Protein AF-0000000081884416 (afdb_homodimer)

Structure (mmCIF, N/CA/C/O backbone):
data_AF-0000000081884416-model_v1
#
loop_
_entity.id
_entity.type
_entity.pdbx_description
1 polymer 'acid phosphatase'
#
loop_
_atom_site.group_PDB
_atom_site.id
_atom_site.type_symbol
_atom_site.label_atom_id
_atom_site.label_alt_id
_atom_site.label_comp_id
_atom_site.label_asym_id
_atom_site.label_entity_id
_atom_site.label_seq_id
_atom_site.pdbx_PDB_ins_code
_atom_site.Cartn_x
_atom_site.Cartn_y
_atom_site.Cartn_z
_atom_site.occupancy
_atom_site.B_iso_or_equiv
_atom_site.auth_seq_id
_atom_site.auth_comp_id
_atom_site.auth_asym_id
_atom_site.auth_atom_id
_atom_site.pdbx_PDB_model_num
ATOM 1 N N . MET A 1 1 ? -19.844 -16.562 14.289 1 25.64 1 MET A N 1
ATOM 2 C CA . MET A 1 1 ? -21.25 -16.922 14.297 1 25.64 1 MET A CA 1
ATOM 3 C C . MET A 1 1 ? -22.125 -15.766 13.836 1 25.64 1 MET A C 1
ATOM 5 O O . MET A 1 1 ? -23.219 -15.555 14.359 1 25.64 1 MET A O 1
ATOM 9 N N . ILE A 1 2 ? -21.5 -14.93 12.867 1 30.02 2 ILE A N 1
ATOM 10 C CA . ILE A 1 2 ? -21.672 -13.492 12.648 1 30.02 2 ILE A CA 1
ATOM 11 C C . ILE A 1 2 ? -22.953 -13.242 11.836 1 30.02 2 ILE A C 1
ATOM 13 O O . ILE A 1 2 ? -23.703 -12.312 12.133 1 30.02 2 ILE A O 1
ATOM 17 N N . LEU A 1 3 ? -23.203 -14.227 10.797 1 37.06 3 LEU A N 1
ATOM 18 C CA . LEU A 1 3 ? -24.438 -13.977 10.055 1 37.06 3 LEU A CA 1
ATOM 19 C C . LEU A 1 3 ? -25.656 -14.109 10.961 1 37.06 3 LEU A C 1
ATOM 21 O O . LEU A 1 3 ? -26.781 -13.773 10.562 1 37.06 3 LEU A O 1
ATOM 25 N N . GLN A 1 4 ? -25.516 -14.82 12.07 1 34.69 4 GLN A N 1
ATOM 26 C CA . GLN A 1 4 ? -26.688 -15.062 12.906 1 34.69 4 GLN A CA 1
ATOM 27 C C . GLN A 1 4 ? -27.281 -13.75 13.43 1 34.69 4 GLN A C 1
ATOM 29 O O . GLN A 1 4 ? -28.484 -13.641 13.617 1 34.69 4 GLN A O 1
ATOM 34 N N . GLN A 1 5 ? -26.375 -12.891 13.82 1 34.28 5 GLN A N 1
ATOM 35 C CA . GLN A 1 5 ? -27 -11.859 14.648 1 34.28 5 GLN A CA 1
ATOM 36 C C . GLN A 1 5 ? -27.734 -10.836 13.789 1 34.28 5 GLN A C 1
ATOM 38 O O . GLN A 1 5 ? -28.359 -9.914 14.32 1 34.28 5 GLN A O 1
ATOM 43 N N . CYS A 1 6 ? -27.422 -10.703 12.484 1 38.84 6 CYS A N 1
ATOM 44 C CA . CYS A 1 6 ? -28.312 -9.734 11.844 1 38.84 6 CYS A CA 1
ATOM 45 C C . CYS A 1 6 ? -29.719 -10.305 11.695 1 38.84 6 CYS A C 1
ATOM 47 O O . CYS A 1 6 ? -29.891 -11.492 11.406 1 38.84 6 CYS A O 1
ATOM 49 N N . HIS A 1 7 ? -30.703 -9.922 12.469 1 35.28 7 HIS A N 1
ATOM 50 C CA . HIS A 1 7 ? -32.062 -10.359 12.727 1 35.28 7 HIS A CA 1
ATOM 51 C C . HIS A 1 7 ? -32.75 -10.781 11.43 1 35.28 7 HIS A C 1
ATOM 53 O O . HIS A 1 7 ? -33.969 -11 11.414 1 35.28 7 HIS A O 1
ATOM 59 N N . GLY A 1 8 ? -32.188 -10.695 10.242 1 35.06 8 GLY A N 1
ATOM 60 C CA . GLY A 1 8 ? -33.156 -11.125 9.227 1 35.06 8 GLY A CA 1
ATOM 61 C C . GLY A 1 8 ? -33.312 -12.633 9.172 1 35.06 8 GLY A C 1
ATOM 62 O O . GLY A 1 8 ? -32.375 -13.375 9.422 1 35.06 8 GLY A O 1
ATOM 63 N N . HIS A 1 9 ? -34.469 -13.203 9.531 1 31.94 9 HIS A N 1
ATOM 64 C CA . HIS A 1 9 ? -34.906 -14.594 9.523 1 31.94 9 HIS A CA 1
ATOM 65 C C . HIS A 1 9 ? -34.625 -15.242 8.172 1 31.94 9 HIS A C 1
ATOM 67 O O . HIS A 1 9 ? -35.031 -14.734 7.133 1 31.94 9 HIS A O 1
ATOM 73 N N . PRO A 1 10 ? -33.625 -16.141 8.055 1 34.28 10 PRO A N 1
ATOM 74 C CA . PRO A 1 10 ? -33.375 -16.938 6.844 1 34.28 10 PRO A CA 1
ATOM 75 C C . PRO A 1 10 ? -34.562 -17.812 6.457 1 34.28 10 PRO A C 1
ATOM 77 O O . PRO A 1 10 ? -34.938 -18.734 7.199 1 34.28 10 PRO A O 1
ATOM 80 N N . SER A 1 11 ? -35.719 -17.344 6.07 1 31.48 11 SER A N 1
ATOM 81 C CA . SER A 1 11 ? -36.688 -18.328 5.594 1 31.48 11 SER A CA 1
ATOM 82 C C . SER A 1 11 ? -36.25 -18.953 4.281 1 31.48 11 SER A C 1
ATOM 84 O O . SER A 1 11 ? -35.719 -18.266 3.4 1 31.48 11 SER A O 1
ATOM 86 N N . ALA A 1 12 ? -36 -20.172 4.219 1 33.94 12 ALA A N 1
ATOM 87 C CA . ALA A 1 12 ? -35.625 -21.078 3.143 1 33.94 12 ALA A CA 1
ATOM 88 C C . ALA A 1 12 ? -36.656 -21.031 2.006 1 33.94 12 ALA A C 1
ATOM 90 O O . ALA A 1 12 ? -36.906 -22.031 1.351 1 33.94 12 ALA A O 1
ATOM 91 N N . GLY A 1 13 ? -37.5 -20.125 1.84 1 33.69 13 GLY A N 1
ATOM 92 C CA . GLY A 1 13 ? -38.438 -20.328 0.761 1 33.69 13 GLY A CA 1
ATOM 93 C C . GLY A 1 13 ? -37.812 -20.219 -0.617 1 33.69 13 GLY A C 1
ATOM 94 O O . GLY A 1 13 ? -36.844 -19.469 -0.815 1 33.69 13 GLY A O 1
ATOM 95 N N . LYS A 1 14 ? -37.938 -21.25 -1.401 1 37.06 14 LYS A N 1
ATOM 96 C CA . LYS A 1 14 ? -37.594 -21.344 -2.818 1 37.06 14 LYS A CA 1
ATOM 97 C C . LYS A 1 14 ? -38.125 -20.125 -3.578 1 37.06 14 LYS A C 1
ATOM 99 O O . LYS A 1 14 ? -39.281 -19.75 -3.457 1 37.06 14 LYS A O 1
ATOM 104 N N . CYS A 1 15 ? -37.156 -19.188 -3.877 1 42.91 15 CYS A N 1
ATOM 105 C CA . CYS A 1 15 ? -37.5 -18.125 -4.805 1 42.91 15 CYS A CA 1
ATOM 106 C C . CYS A 1 15 ? -38.281 -18.688 -5.996 1 42.91 15 CYS A C 1
ATOM 108 O O . CYS A 1 15 ? -37.781 -19.547 -6.711 1 42.91 15 CYS A O 1
ATOM 110 N N . SER A 1 16 ? -39.5 -18.734 -5.977 1 39.56 16 SER A N 1
ATOM 111 C CA . SER A 1 16 ? -40.344 -19.016 -7.148 1 39.56 16 SER A CA 1
ATOM 112 C C . SER A 1 16 ? -39.906 -18.188 -8.352 1 39.56 16 SER A C 1
ATOM 114 O O . SER A 1 16 ? -39.094 -17.25 -8.203 1 39.56 16 SER A O 1
ATOM 116 N N . LEU A 1 17 ? -40.438 -18.266 -9.547 1 46.19 17 LEU A N 1
ATOM 117 C CA . LEU A 1 17 ? -40.25 -17.703 -10.883 1 46.19 17 LEU A CA 1
ATOM 118 C C . LEU A 1 17 ? -39.969 -16.203 -10.805 1 46.19 17 LEU A C 1
ATOM 120 O O . LEU A 1 17 ? -39.344 -15.641 -11.719 1 46.19 17 LEU A O 1
ATOM 124 N N . ASP A 1 18 ? -40.438 -15.484 -9.82 1 49.47 18 ASP A N 1
ATOM 125 C CA . ASP A 1 18 ? -40.375 -14.031 -9.859 1 49.47 18 ASP A CA 1
ATOM 126 C C . ASP A 1 18 ? -39.219 -13.508 -8.984 1 49.47 18 ASP A C 1
ATOM 128 O O . ASP A 1 18 ? -39.312 -12.398 -8.453 1 49.47 18 ASP A O 1
ATOM 132 N N . CYS A 1 19 ? -38.25 -14.266 -8.703 1 56.28 19 CYS A N 1
ATOM 133 C CA . CYS A 1 19 ? -37.219 -13.734 -7.816 1 56.28 19 CYS A CA 1
ATOM 134 C C . CYS A 1 19 ? -36.25 -12.852 -8.578 1 56.28 19 CYS A C 1
ATOM 136 O O . CYS A 1 19 ? -35.812 -13.195 -9.68 1 56.28 19 CYS A O 1
ATOM 138 N N . HIS A 1 20 ? -36.219 -11.586 -8.266 1 71.31 20 HIS A N 1
ATOM 139 C CA . HIS A 1 20 ? -35.281 -10.641 -8.836 1 71.31 20 HIS A CA 1
ATOM 140 C C . HIS A 1 20 ? -34 -10.594 -8.023 1 71.31 20 HIS A C 1
ATOM 142 O O . HIS A 1 20 ? -34.031 -10.578 -6.789 1 71.31 20 HIS A O 1
ATOM 148 N N . TYR A 1 21 ? -32.812 -10.984 -8.648 1 78.19 21 TYR A N 1
ATOM 149 C CA . TYR A 1 21 ? -31.484 -10.914 -8.039 1 78.19 21 TYR A CA 1
ATOM 150 C C . TYR A 1 21 ? -30.859 -9.539 -8.25 1 78.19 21 TYR A C 1
ATOM 152 O O . TYR A 1 21 ? -30.859 -9.016 -9.367 1 78.19 21 TYR A O 1
ATOM 160 N N . THR A 1 22 ? -30.531 -8.945 -7.137 1 86.56 22 THR A N 1
ATOM 161 C CA . THR A 1 22 ? -29.781 -7.691 -7.219 1 86.56 22 THR A CA 1
ATOM 162 C C . THR A 1 22 ? -28.422 -7.824 -6.551 1 86.56 22 THR A C 1
ATOM 164 O O . THR A 1 22 ? -28.297 -8.469 -5.508 1 86.56 22 THR A O 1
ATOM 167 N N . TYR A 1 23 ? -27.453 -7.324 -7.195 1 92.25 23 TYR A N 1
ATOM 168 C CA . TYR A 1 23 ? -26.109 -7.355 -6.621 1 92.25 23 TYR A CA 1
ATOM 169 C C . TYR A 1 23 ? -26.062 -6.613 -5.289 1 92.25 23 TYR A C 1
ATOM 171 O O . TYR A 1 23 ? -26.719 -5.578 -5.129 1 92.25 23 TYR A O 1
ATOM 179 N N . THR A 1 24 ? -25.312 -7.137 -4.359 1 93.12 24 THR A N 1
ATOM 180 C CA . THR A 1 24 ? -25.078 -6.461 -3.09 1 93.12 24 THR A CA 1
ATOM 181 C C . THR A 1 24 ? -23.594 -6.152 -2.902 1 93.12 24 THR A C 1
ATOM 183 O O . THR A 1 24 ? -23.234 -5.055 -2.467 1 93.12 24 THR A O 1
ATOM 186 N N . LEU A 1 25 ? -22.75 -7.074 -3.219 1 97.12 25 LEU A N 1
ATOM 187 C CA . LEU A 1 25 ? -21.312 -6.906 -3.107 1 97.12 25 LEU A CA 1
ATOM 188 C C . LEU A 1 25 ? -20.578 -7.801 -4.105 1 97.12 25 LEU A C 1
ATOM 190 O O . LEU A 1 25 ? -20.953 -8.961 -4.289 1 97.12 25 LEU A O 1
ATOM 194 N N . LEU A 1 26 ? -19.641 -7.258 -4.723 1 98.31 26 LEU A N 1
ATOM 195 C CA . LEU A 1 26 ? -18.766 -7.984 -5.637 1 98.31 26 LEU A CA 1
ATOM 196 C C . LEU A 1 26 ? -17.359 -8.109 -5.059 1 98.31 26 LEU A C 1
ATOM 198 O O . LEU A 1 26 ? -16.844 -7.16 -4.465 1 98.31 26 LEU A O 1
ATOM 202 N N . SER A 1 27 ? -16.766 -9.281 -5.117 1 98.5 27 SER A N 1
ATOM 203 C CA . SER A 1 27 ? -15.375 -9.484 -4.734 1 98.5 27 SER A CA 1
ATOM 204 C C . SER A 1 27 ? -14.586 -10.141 -5.859 1 98.5 27 SER A C 1
ATOM 206 O O . SER A 1 27 ? -14.922 -11.234 -6.312 1 98.5 27 SER A O 1
ATOM 208 N N . GLN A 1 28 ? -13.57 -9.492 -6.305 1 98.75 28 GLN A N 1
ATOM 209 C CA . GLN A 1 28 ? -12.734 -10 -7.387 1 98.75 28 GLN A CA 1
ATOM 210 C C . GLN A 1 28 ? -11.32 -10.289 -6.898 1 98.75 28 GLN A C 1
ATOM 212 O O . GLN A 1 28 ? -10.719 -9.461 -6.211 1 98.75 28 GLN A O 1
ATOM 217 N N . VAL A 1 29 ? -10.805 -11.461 -7.164 1 98.88 29 VAL A N 1
ATOM 218 C CA . VAL A 1 29 ? -9.414 -11.836 -6.941 1 98.88 29 VAL A CA 1
ATOM 219 C C . VAL A 1 29 ? -8.75 -12.18 -8.273 1 98.88 29 VAL A C 1
ATOM 221 O O . VAL A 1 29 ? -9.211 -13.07 -8.992 1 98.88 29 VAL A O 1
ATOM 224 N N . TYR A 1 30 ? -7.719 -11.492 -8.609 1 98.88 30 TYR A N 1
ATOM 225 C CA . TYR A 1 30 ? -7.168 -11.773 -9.93 1 98.88 30 TYR A CA 1
ATOM 226 C C . TYR A 1 30 ? -5.645 -11.781 -9.898 1 98.88 30 TYR A C 1
ATOM 228 O O . TYR A 1 30 ? -5.035 -11.203 -9 1 98.88 30 TYR A O 1
ATOM 236 N N . ARG A 1 31 ? -5.055 -12.516 -10.836 1 98.75 31 ARG A N 1
ATOM 237 C CA . ARG A 1 31 ? -3.613 -12.602 -11.023 1 98.75 31 ARG A CA 1
ATOM 238 C C . ARG A 1 31 ? -3.096 -11.422 -11.836 1 98.75 31 ARG A C 1
ATOM 240 O O . ARG A 1 31 ? -3.785 -10.922 -12.727 1 98.75 31 ARG A O 1
ATOM 247 N N . HIS A 1 32 ? -1.968 -10.961 -11.555 1 98.69 32 HIS A N 1
ATOM 248 C CA . HIS A 1 32 ? -1.312 -9.906 -12.32 1 98.69 32 HIS A CA 1
ATOM 249 C C . HIS A 1 32 ? -1.19 -10.281 -13.789 1 98.69 32 HIS A C 1
ATOM 251 O O . HIS A 1 32 ? -1.445 -11.43 -14.164 1 98.69 32 HIS A O 1
ATOM 257 N N . GLY A 1 33 ? -0.84 -9.289 -14.602 1 98.12 33 GLY A N 1
ATOM 258 C CA . GLY A 1 33 ? -0.626 -9.5 -16.031 1 98.12 33 GLY A CA 1
ATOM 259 C C . GLY A 1 33 ? 0.734 -10.086 -16.344 1 98.12 33 GLY A C 1
ATOM 260 O O . GLY A 1 33 ? 1.472 -10.484 -15.438 1 98.12 33 GLY A O 1
ATOM 261 N N . ASP A 1 34 ? 0.989 -10.086 -17.594 1 98.31 34 ASP A N 1
ATOM 262 C CA . ASP A 1 34 ? 2.248 -10.617 -18.109 1 98.31 34 ASP A CA 1
ATOM 263 C C . ASP A 1 34 ? 3.441 -9.953 -17.438 1 98.31 34 ASP A C 1
ATOM 265 O O . ASP A 1 34 ? 3.432 -8.742 -17.203 1 98.31 34 ASP A O 1
ATOM 269 N N . ARG A 1 35 ? 4.426 -10.766 -17.156 1 97.94 35 ARG A N 1
ATOM 270 C CA . ARG A 1 35 ? 5.602 -10.25 -16.469 1 97.94 35 ARG A CA 1
ATOM 271 C C . ARG A 1 35 ? 6.879 -10.891 -17.016 1 97.94 35 ARG A C 1
ATOM 273 O O . ARG A 1 35 ? 6.824 -11.906 -17.703 1 97.94 35 ARG A O 1
ATOM 280 N N . SER A 1 36 ? 8.016 -10.258 -16.734 1 97.88 36 SER A N 1
ATOM 281 C CA . SER A 1 36 ? 9.328 -10.844 -17 1 97.88 36 SER A CA 1
ATOM 282 C C . SER A 1 36 ? 9.609 -12 -16.047 1 97.88 36 SER A C 1
ATOM 284 O O . SER A 1 36 ? 8.922 -12.172 -15.039 1 97.88 36 SER A O 1
ATOM 286 N N . PRO A 1 37 ? 10.578 -12.844 -16.406 1 97.81 37 PRO A N 1
ATOM 287 C CA . PRO A 1 37 ? 10.859 -14.039 -15.602 1 97.81 37 PRO A CA 1
ATOM 288 C C . PRO A 1 37 ? 11.195 -13.711 -14.148 1 97.81 37 PRO A C 1
ATOM 290 O O . PRO A 1 37 ? 11.648 -12.602 -13.852 1 97.81 37 PRO A O 1
ATOM 293 N N . LEU A 1 38 ? 11 -14.703 -13.328 1 96.75 38 LEU A N 1
ATOM 294 C CA . LEU A 1 38 ? 11.367 -14.578 -11.922 1 96.75 38 LEU A CA 1
ATOM 295 C C . LEU A 1 38 ? 12.883 -14.422 -11.766 1 96.75 38 LEU A C 1
ATOM 297 O O . LEU A 1 38 ? 13.352 -13.812 -10.805 1 96.75 38 LEU A O 1
ATOM 301 N N . GLY A 1 39 ? 13.578 -14.961 -12.68 1 96 39 GLY A N 1
ATOM 302 C CA . GLY A 1 39 ? 15.031 -14.961 -12.711 1 96 39 GLY A CA 1
ATOM 303 C C . GLY A 1 39 ? 15.602 -15.656 -13.93 1 96 39 GLY A C 1
ATOM 304 O O . GLY A 1 39 ? 15 -15.633 -15.008 1 96 39 GLY A O 1
ATOM 305 N N . THR A 1 40 ? 16.828 -16.094 -13.719 1 96 40 THR A N 1
ATOM 306 C CA . THR A 1 40 ? 17.547 -16.781 -14.789 1 96 40 THR A CA 1
ATOM 307 C C . THR A 1 40 ? 18.328 -17.969 -14.242 1 96 40 THR A C 1
ATOM 309 O O . THR A 1 40 ? 18.156 -18.344 -13.086 1 96 40 THR A O 1
ATOM 312 N N . TYR A 1 41 ? 18.984 -18.688 -15.117 1 97.44 41 TYR A N 1
ATOM 313 C CA . TYR A 1 41 ? 19.891 -19.781 -14.758 1 97.44 41 TYR A CA 1
ATOM 314 C C . TYR A 1 41 ? 21.234 -19.641 -15.461 1 97.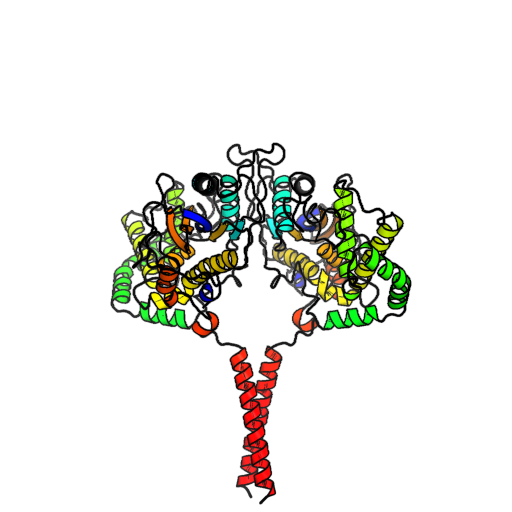44 41 TYR A C 1
ATOM 316 O O . TYR A 1 41 ? 21.344 -18.906 -16.453 1 97.44 41 TYR A O 1
ATOM 324 N N . PRO A 1 42 ? 22.266 -20.234 -15.016 1 97.5 42 PRO A N 1
ATOM 325 C CA . PRO A 1 42 ? 23.641 -19.953 -15.438 1 97.5 42 PRO A CA 1
ATOM 326 C C . PRO A 1 42 ? 23.828 -20.062 -16.953 1 97.5 42 PRO A C 1
ATOM 328 O O . PRO A 1 42 ? 24.484 -19.203 -17.547 1 97.5 42 PRO A O 1
ATOM 331 N N . THR A 1 43 ? 23.266 -20.953 -17.641 1 97.94 43 THR A N 1
ATOM 332 C CA . THR A 1 43 ? 23.5 -21.172 -19.062 1 97.94 43 THR A CA 1
ATOM 333 C C . THR A 1 43 ? 22.438 -20.484 -19.922 1 97.94 43 THR A C 1
ATOM 335 O O . THR A 1 43 ? 22.375 -20.703 -21.125 1 97.94 43 THR A O 1
ATOM 338 N N . ASP A 1 44 ? 21.547 -19.781 -19.297 1 97.94 44 ASP A N 1
ATOM 339 C CA . ASP A 1 44 ? 20.516 -19.047 -20.016 1 97.94 44 ASP A CA 1
ATOM 340 C C . ASP A 1 44 ? 21.125 -18.078 -21.031 1 97.94 44 ASP A C 1
ATOM 342 O O . ASP A 1 44 ? 21.828 -17.156 -20.656 1 97.94 44 ASP A O 1
ATOM 346 N N . PRO A 1 45 ? 20.875 -18.25 -22.312 1 97.25 45 PRO A N 1
ATOM 347 C CA . PRO A 1 45 ? 21.516 -17.406 -23.312 1 97.25 45 PRO A CA 1
ATOM 348 C C . PRO A 1 45 ? 21.016 -15.961 -23.281 1 97.25 45 PRO A C 1
ATOM 350 O O . PRO A 1 45 ? 21.672 -15.062 -23.812 1 97.25 45 PRO A O 1
ATOM 353 N N . HIS A 1 46 ? 19.875 -15.688 -22.719 1 97 46 HIS A N 1
ATOM 354 C CA . HIS A 1 46 ? 19.266 -14.359 -22.781 1 97 46 HIS A CA 1
ATOM 355 C C . HIS A 1 46 ? 19.562 -13.562 -21.516 1 97 46 HIS A C 1
ATOM 357 O O . HIS A 1 46 ? 19.812 -12.359 -21.578 1 97 46 HIS A O 1
ATOM 363 N N . LYS A 1 47 ? 19.438 -14.227 -20.297 1 95.25 47 LYS A N 1
ATOM 364 C CA . LYS A 1 47 ? 19.641 -13.594 -19 1 95.25 47 LYS A CA 1
ATOM 365 C C . LYS A 1 47 ? 18.734 -12.383 -18.828 1 95.25 47 LYS A C 1
ATOM 367 O O . LYS A 1 47 ? 17.516 -12.469 -19.062 1 95.25 47 LYS A O 1
ATOM 372 N N . GLU A 1 48 ? 19.234 -11.211 -18.484 1 93.56 48 GLU A N 1
ATOM 373 C CA . GLU A 1 48 ? 18.422 -10.031 -18.188 1 93.56 48 GLU A CA 1
ATOM 374 C C . GLU A 1 48 ? 18.25 -9.164 -19.438 1 93.56 48 GLU A C 1
ATOM 376 O O . GLU A 1 48 ? 17.391 -8.281 -19.469 1 93.56 48 GLU A O 1
ATOM 381 N N . GLY A 1 49 ? 18.859 -9.391 -20.438 1 93.06 49 GLY A N 1
ATOM 382 C CA . GLY A 1 49 ? 18.984 -8.547 -21.625 1 93.06 49 GLY A CA 1
ATOM 383 C C . GLY A 1 49 ? 17.656 -8.141 -22.203 1 93.06 49 GLY A C 1
ATOM 384 O O . GLY A 1 49 ? 17.375 -6.949 -22.344 1 93.06 49 GLY A O 1
ATOM 385 N N . PRO A 1 50 ? 16.828 -9.156 -22.453 1 94.88 50 PRO A N 1
ATOM 386 C CA . PRO A 1 50 ? 15.57 -8.867 -23.141 1 94.88 50 PRO A 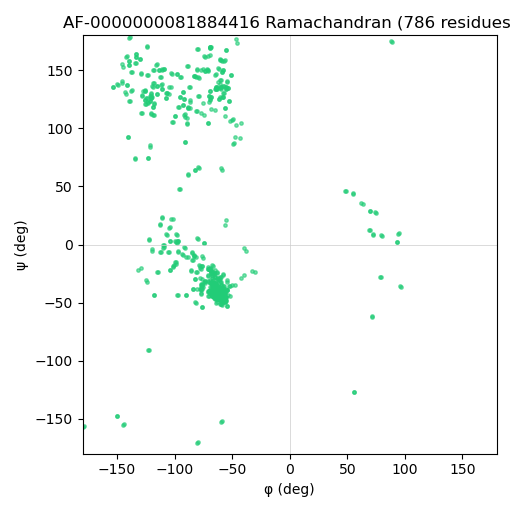CA 1
ATOM 387 C C . PRO A 1 50 ? 14.539 -8.18 -22.234 1 94.88 50 PRO A C 1
ATOM 389 O O . PRO A 1 50 ? 13.438 -7.859 -22.688 1 94.88 50 PRO A O 1
ATOM 392 N N . TRP A 1 51 ? 14.898 -7.926 -21.031 1 95.19 51 TRP A N 1
ATOM 393 C CA . TRP A 1 51 ? 13.93 -7.438 -20.062 1 95.19 51 TRP A CA 1
ATOM 394 C C . TRP A 1 51 ? 14.359 -6.086 -19.5 1 95.19 51 TRP A C 1
ATOM 396 O O . TRP A 1 51 ? 14.859 -6.004 -18.375 1 95.19 51 TRP A O 1
ATOM 406 N N . PRO A 1 52 ? 14.016 -4.996 -20.203 1 90.56 52 PRO A N 1
ATOM 407 C CA . PRO A 1 52 ? 14.484 -3.67 -19.781 1 90.56 52 PRO A CA 1
ATOM 408 C C . PRO A 1 52 ? 13.922 -3.25 -18.422 1 90.56 52 PRO A C 1
ATOM 410 O O . PRO A 1 52 ? 14.555 -2.471 -17.703 1 90.56 52 PRO A O 1
ATOM 413 N N . GLN A 1 53 ? 12.805 -3.799 -18.047 1 91.88 53 GLN A N 1
ATOM 414 C CA . GLN A 1 53 ? 12.203 -3.457 -16.766 1 91.88 53 GLN A CA 1
ATOM 415 C C . GLN A 1 53 ? 12.789 -4.297 -15.641 1 91.88 53 GLN A C 1
ATOM 417 O O . GLN A 1 53 ? 12.516 -4.047 -14.469 1 91.88 53 GLN A O 1
ATOM 422 N N . GLY A 1 54 ? 13.602 -5.258 -16.047 1 93.81 54 GLY A N 1
ATOM 423 C CA . GLY A 1 54 ? 14.164 -6.148 -15.047 1 93.81 54 GLY A CA 1
ATOM 424 C C . GLY A 1 54 ? 13.289 -7.359 -14.766 1 93.81 54 GLY A C 1
ATOM 425 O O . GLY A 1 54 ? 12.172 -7.453 -15.273 1 93.81 54 GLY A O 1
ATOM 426 N N . PHE A 1 55 ? 13.75 -8.281 -13.961 1 96.38 55 PHE A N 1
ATOM 427 C CA . PHE A 1 55 ? 13.055 -9.516 -13.648 1 96.38 55 PHE A CA 1
ATOM 428 C C . PHE A 1 55 ? 11.836 -9.242 -12.773 1 96.38 55 PHE A C 1
ATOM 430 O O . PHE A 1 55 ? 11.805 -8.258 -12.039 1 96.38 55 PHE A O 1
ATOM 437 N N . GLN A 1 56 ? 10.789 -10.055 -12.883 1 96.75 56 GLN A N 1
ATOM 438 C CA . GLN A 1 56 ? 9.602 -10.148 -12.031 1 96.75 56 GLN A CA 1
ATOM 439 C C . GLN A 1 56 ? 8.68 -8.945 -12.242 1 96.75 56 GLN A C 1
ATOM 441 O O . GLN A 1 56 ? 7.703 -8.773 -11.508 1 96.75 56 GLN A O 1
ATOM 446 N N . GLN A 1 57 ? 8.984 -8.125 -13.227 1 97.31 57 GLN A N 1
ATOM 447 C CA . GLN A 1 57 ? 8.227 -6.891 -13.422 1 97.31 57 GLN A CA 1
ATOM 448 C C . GLN A 1 57 ? 7.152 -7.07 -14.492 1 97.31 57 GLN A C 1
ATOM 450 O O . GLN A 1 57 ? 7.332 -7.828 -15.445 1 97.31 57 GLN A O 1
ATOM 455 N N . LEU A 1 58 ? 6.027 -6.34 -14.273 1 97.62 58 LEU A N 1
ATOM 456 C CA . LEU A 1 58 ? 5 -6.293 -15.305 1 97.62 58 LEU A CA 1
ATOM 457 C C . LEU A 1 58 ? 5.586 -5.82 -16.625 1 97.62 58 LEU A C 1
ATOM 459 O O . LEU A 1 58 ? 6.375 -4.875 -16.656 1 97.62 58 LEU A O 1
ATOM 463 N N . THR A 1 59 ? 5.219 -6.488 -17.656 1 94.88 59 THR A N 1
ATOM 464 C CA . THR A 1 59 ? 5.703 -6.059 -18.953 1 94.88 59 THR A CA 1
ATOM 465 C C . THR A 1 59 ? 4.984 -4.789 -19.406 1 94.88 59 THR A C 1
ATOM 467 O O . THR A 1 59 ? 3.939 -4.43 -18.859 1 94.88 59 THR A O 1
ATOM 470 N N . GLY A 1 60 ? 5.535 -4.09 -20.359 1 88.19 60 GLY A N 1
ATOM 471 C CA . GLY A 1 60 ? 5.105 -2.76 -20.766 1 88.19 60 GLY A CA 1
ATOM 472 C C . GLY A 1 60 ? 3.668 -2.719 -21.25 1 88.19 60 GLY A C 1
ATOM 473 O O . GLY A 1 60 ? 2.818 -3.461 -20.75 1 88.19 60 GLY A O 1
ATOM 474 N N . VAL A 1 61 ? 3.348 -1.8 -22.109 1 85.38 61 VAL A N 1
ATOM 475 C CA . VAL A 1 61 ? 1.995 -1.596 -22.625 1 85.38 61 VAL A CA 1
ATOM 476 C C . VAL A 1 61 ? 1.44 -2.912 -23.156 1 85.38 61 VAL A C 1
ATOM 478 O O . VAL A 1 61 ? 0.333 -3.318 -22.797 1 85.38 61 VAL A O 1
ATOM 481 N N . ARG A 1 62 ? 2.297 -3.529 -23.859 1 88.19 62 ARG A N 1
ATOM 482 C CA . ARG A 1 62 ? 1.966 -4.859 -24.359 1 88.19 62 ARG A CA 1
ATOM 483 C C . ARG A 1 62 ? 2.961 -5.898 -23.844 1 88.19 62 ARG A C 1
ATOM 485 O O . ARG A 1 62 ? 4.172 -5.711 -23.953 1 88.19 62 ARG A O 1
ATOM 492 N N . PRO A 1 63 ? 2.514 -6.922 -23.344 1 92.88 63 PRO A N 1
ATOM 493 C CA . PRO A 1 63 ? 1.097 -7.262 -23.188 1 92.88 63 PRO A CA 1
ATOM 494 C C . PRO A 1 63 ? 0.573 -6.973 -21.781 1 92.88 63 PRO A C 1
ATOM 496 O O . PRO A 1 63 ? -0.64 -6.879 -21.578 1 92.88 63 PRO A O 1
ATOM 499 N N . GLY A 1 64 ? 1.407 -6.793 -20.781 1 95.25 64 GLY A N 1
ATOM 500 C CA . GLY A 1 64 ? 1.046 -6.867 -19.375 1 95.25 64 GLY A CA 1
ATOM 501 C C . GLY A 1 64 ? -0.013 -5.855 -18.984 1 95.25 64 GLY A C 1
ATOM 502 O O . GLY A 1 64 ? -1.052 -6.223 -18.422 1 95.25 64 GLY A O 1
ATOM 503 N N . ILE A 1 65 ? 0.15 -4.676 -19.328 1 95.75 65 ILE A N 1
ATOM 504 C CA . ILE A 1 65 ? -0.743 -3.588 -18.938 1 95.75 65 ILE A CA 1
ATOM 505 C C . ILE A 1 65 ? -2.086 -3.744 -19.656 1 95.75 65 ILE A C 1
ATOM 507 O O . ILE A 1 65 ? -3.143 -3.664 -19.016 1 95.75 65 ILE A O 1
ATOM 511 N N . LEU A 1 66 ? -2.082 -4.043 -20.922 1 95.81 66 LEU A N 1
ATOM 512 C CA . LEU A 1 66 ? -3.314 -4.117 -21.703 1 95.81 66 LEU A CA 1
ATOM 513 C C . LEU A 1 66 ? -4.137 -5.336 -21.297 1 95.81 66 LEU A C 1
ATOM 515 O O . LEU A 1 66 ? -5.371 -5.297 -21.328 1 95.81 66 LEU A O 1
ATOM 519 N N . GLN A 1 67 ? -3.479 -6.426 -20.891 1 96.62 67 GLN A N 1
ATOM 520 C CA . GLN A 1 67 ? -4.203 -7.59 -20.391 1 96.62 67 GLN A CA 1
ATOM 521 C C . GLN A 1 67 ? -5.086 -7.211 -19.203 1 96.62 67 GLN A C 1
ATOM 523 O O . GLN A 1 67 ? -6.246 -7.629 -19.125 1 96.62 67 GLN A O 1
ATOM 528 N N . GLN A 1 68 ? -4.535 -6.438 -18.375 1 97.19 68 GLN A N 1
ATOM 529 C CA . GLN A 1 68 ? -5.273 -6.059 -17.172 1 97.19 68 GLN A CA 1
ATOM 530 C C . GLN A 1 68 ? -6.312 -4.984 -17.484 1 97.19 68 GLN A C 1
ATOM 532 O O . GLN A 1 68 ? -7.395 -4.973 -16.906 1 97.19 68 GLN A O 1
ATOM 537 N N . LYS A 1 69 ? -5.953 -4.074 -18.344 1 96.19 69 LYS A N 1
ATOM 538 C CA . LYS A 1 69 ? -6.949 -3.1 -18.781 1 96.19 69 LYS A CA 1
ATOM 539 C C . LYS A 1 69 ? -8.172 -3.791 -19.375 1 96.19 69 LYS A C 1
ATOM 541 O O . LYS A 1 69 ? -9.312 -3.395 -19.094 1 96.19 69 LYS A O 1
ATOM 546 N N . GLU A 1 70 ? -7.914 -4.82 -20.141 1 96.81 70 GLU A N 1
ATOM 547 C CA . GLU A 1 70 ? -9 -5.59 -20.734 1 96.81 70 GLU A CA 1
ATOM 548 C C . GLU A 1 70 ? -9.859 -6.258 -19.672 1 96.81 70 GLU A C 1
ATOM 550 O O . GLU A 1 70 ? -11.086 -6.293 -19.781 1 96.81 70 GLU A O 1
ATOM 555 N N . LEU A 1 71 ? -9.219 -6.805 -18.688 1 98 71 LEU A N 1
ATOM 556 C CA . LEU A 1 71 ? -9.984 -7.363 -17.578 1 98 71 LEU A CA 1
ATOM 557 C C . LEU A 1 71 ? -10.867 -6.293 -16.938 1 98 71 LEU A C 1
ATOM 559 O O . LEU A 1 71 ? -12.031 -6.551 -16.625 1 98 71 LEU A O 1
ATOM 563 N N . GLY A 1 72 ? -10.297 -5.094 -16.719 1 97.5 72 GLY A N 1
ATOM 564 C CA . GLY A 1 72 ? -11.086 -3.984 -16.203 1 97.5 72 GLY A CA 1
ATOM 565 C C . GLY A 1 72 ? -12.289 -3.654 -17.062 1 97.5 72 GLY A C 1
ATOM 566 O O . GLY A 1 72 ? -13.383 -3.398 -16.562 1 97.5 72 GLY A O 1
ATOM 567 N N . GLN A 1 73 ? -12.078 -3.67 -18.359 1 96.38 73 GLN A N 1
ATOM 568 C CA . GLN A 1 73 ? -13.156 -3.398 -19.297 1 96.38 73 GLN A CA 1
ATOM 569 C C . GLN A 1 73 ? -14.242 -4.465 -19.219 1 96.38 73 GLN A C 1
ATOM 571 O O . GLN A 1 73 ? -15.43 -4.152 -19.281 1 96.38 73 GLN A O 1
ATOM 576 N N . PHE A 1 74 ? -13.852 -5.668 -19.125 1 97.75 74 PHE A N 1
ATOM 577 C CA . PHE A 1 74 ? -14.797 -6.762 -18.953 1 97.75 74 PHE A CA 1
ATOM 578 C C . PHE A 1 74 ? -15.664 -6.527 -17.719 1 97.75 74 PHE A C 1
ATOM 580 O O . PHE A 1 74 ? -16.891 -6.672 -17.766 1 97.75 74 PHE A O 1
ATOM 587 N N . LEU A 1 75 ? -15.016 -6.203 -16.578 1 97.81 75 LEU A N 1
ATOM 588 C CA . LEU A 1 75 ? -15.742 -5.965 -15.336 1 97.81 75 LEU A CA 1
ATOM 589 C C . LEU A 1 75 ? -16.688 -4.777 -15.477 1 97.81 75 LEU A C 1
ATOM 591 O O . LEU A 1 75 ? -17.812 -4.809 -14.961 1 97.81 75 LEU A O 1
ATOM 595 N N . ARG A 1 76 ? -16.219 -3.74 -16.141 1 97.25 76 ARG A N 1
ATOM 596 C CA . ARG A 1 76 ? -17.062 -2.574 -16.391 1 97.25 76 ARG A CA 1
ATOM 597 C C . ARG A 1 76 ? -18.328 -2.969 -17.141 1 97.25 76 ARG A C 1
ATOM 599 O O . ARG A 1 76 ? -19.438 -2.553 -16.766 1 97.25 76 ARG A O 1
ATOM 606 N N . GLU A 1 77 ? -18.156 -3.715 -18.141 1 96.31 77 GLU A N 1
ATOM 607 C CA . GLU A 1 77 ? -19.297 -4.148 -18.953 1 96.31 77 GLU A CA 1
ATOM 608 C C . GLU A 1 77 ? -20.219 -5.062 -18.141 1 96.31 77 GLU A C 1
ATOM 610 O O . GLU A 1 77 ? -21.453 -4.898 -18.172 1 96.31 77 GLU A O 1
ATOM 615 N N . ARG A 1 78 ? -19.703 -5.938 -17.422 1 95.88 78 ARG A N 1
ATOM 616 C CA . ARG A 1 78 ? -20.469 -6.934 -16.703 1 95.88 78 ARG A CA 1
ATOM 617 C C . ARG A 1 78 ? -21.297 -6.281 -15.586 1 95.88 78 ARG A C 1
ATOM 619 O O . ARG A 1 78 ? -22.422 -6.699 -15.312 1 95.88 78 ARG A O 1
ATOM 626 N N . TYR A 1 79 ? -20.734 -5.297 -14.961 1 97.06 79 TYR A N 1
ATOM 627 C CA . TYR A 1 79 ? -21.375 -4.738 -13.789 1 97.06 79 TYR A CA 1
ATOM 628 C C . TYR A 1 79 ? -21.891 -3.334 -14.062 1 97.06 79 TYR A C 1
ATOM 630 O O . TYR A 1 79 ? -22.031 -2.521 -13.148 1 97.06 79 TYR A O 1
ATOM 638 N N . ALA A 1 80 ? -22.078 -3.16 -15.328 1 93.69 80 ALA A N 1
ATOM 639 C CA . ALA A 1 80 ? -22.672 -1.888 -15.719 1 93.69 80 ALA A CA 1
ATOM 640 C C . ALA A 1 80 ? -24 -1.65 -14.992 1 93.69 80 ALA A C 1
ATOM 642 O O . ALA A 1 80 ? -24.797 -2.574 -14.82 1 93.69 80 ALA A O 1
ATOM 643 N N . GLY A 1 81 ? -24.297 -0.492 -14.414 1 91.56 81 GLY A N 1
ATOM 644 C CA . GLY A 1 81 ? -25.516 -0.171 -13.711 1 91.56 81 GLY A CA 1
ATOM 645 C C . GLY A 1 81 ? -25.422 -0.344 -12.203 1 91.56 81 GLY A C 1
ATOM 646 O O . GLY A 1 81 ? -26.141 0.302 -11.445 1 91.56 81 GLY A O 1
ATOM 647 N N . PHE A 1 82 ? -24.672 -1.371 -11.828 1 95.75 82 PHE A N 1
ATOM 648 C CA . PHE A 1 82 ? -24.469 -1.553 -10.398 1 95.75 82 PHE A CA 1
ATOM 649 C C . PHE A 1 82 ? -23.359 -0.639 -9.891 1 95.75 82 PHE A C 1
ATOM 651 O O . PHE A 1 82 ? -23.531 0.073 -8.8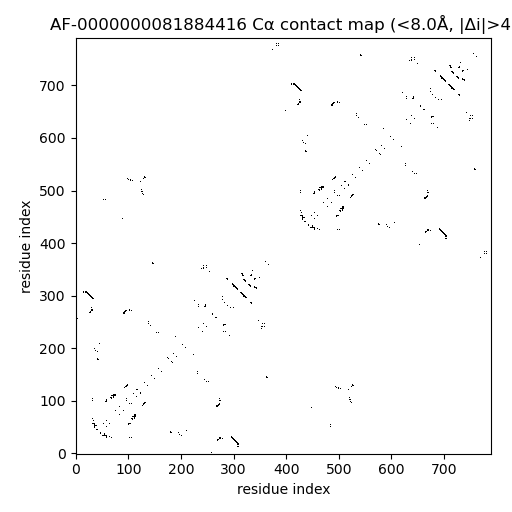98 1 95.75 82 PHE A O 1
ATOM 658 N N . LEU A 1 83 ? -22.203 -0.689 -10.609 1 95.81 83 LEU A N 1
ATOM 659 C CA . LEU A 1 83 ? -21.078 0.191 -10.281 1 95.81 83 LEU A CA 1
ATOM 660 C C . LEU A 1 83 ? -21.219 1.529 -11 1 95.81 83 LEU A C 1
ATOM 662 O O . LEU A 1 83 ? -21.594 1.574 -12.172 1 95.81 83 LEU A O 1
ATOM 666 N N . SER A 1 84 ? -20.969 2.652 -10.273 1 94.75 84 SER A N 1
ATOM 667 C CA . SER A 1 84 ? -20.984 3.963 -10.914 1 94.75 84 SER A CA 1
ATOM 668 C C . SER A 1 84 ? -19.969 4.023 -12.055 1 94.75 84 SER A C 1
ATOM 670 O O . SER A 1 84 ? -18.938 3.348 -12.023 1 94.75 84 SER A O 1
ATOM 672 N N . ALA A 1 85 ? -20.297 4.832 -13.016 1 92.62 85 ALA A N 1
ATOM 673 C CA . ALA A 1 85 ? -19.453 4.953 -14.203 1 92.62 85 ALA A CA 1
ATOM 674 C C . ALA A 1 85 ? -18.094 5.578 -13.859 1 92.62 85 ALA A C 1
ATOM 676 O O . ALA A 1 85 ? -17.094 5.309 -14.523 1 92.62 85 ALA A O 1
ATOM 677 N N . SER A 1 86 ? -18.156 6.434 -12.82 1 91.88 86 SER A N 1
ATOM 678 C CA . SER A 1 86 ? -16.922 7.055 -12.336 1 91.88 86 SER A CA 1
ATOM 679 C C . SER A 1 86 ? -16.594 6.621 -10.914 1 91.88 86 SER A C 1
ATOM 681 O O . SER A 1 86 ? -17.5 6.242 -10.156 1 91.88 86 SER A O 1
ATOM 683 N N . TYR A 1 87 ? -15.375 6.703 -10.656 1 93.25 87 TYR A N 1
ATOM 684 C CA . TYR A 1 87 ? -14.891 6.285 -9.352 1 93.25 87 TYR A CA 1
ATOM 685 C C . TYR A 1 87 ? -15.578 7.062 -8.234 1 93.25 87 TYR A C 1
ATOM 687 O O . TYR A 1 87 ? -15.656 8.297 -8.289 1 93.25 87 TYR A O 1
ATOM 695 N N . LYS A 1 88 ? -16.062 6.367 -7.289 1 92.94 88 LYS A N 1
ATOM 696 C CA . LYS A 1 88 ? -16.531 6.879 -6.004 1 92.94 88 LYS A CA 1
ATOM 697 C C . LYS A 1 88 ? -15.844 6.172 -4.844 1 92.94 88 LYS A C 1
ATOM 699 O O . LYS A 1 88 ? -15.93 4.949 -4.715 1 92.94 88 LYS A O 1
ATOM 704 N N . PRO A 1 89 ? -15.227 6.926 -3.979 1 93.19 89 PRO A N 1
ATOM 705 C CA . PRO A 1 89 ? -14.461 6.312 -2.893 1 93.19 89 PRO A CA 1
ATOM 706 C C . PRO A 1 89 ? -15.305 5.391 -2.018 1 93.19 89 PRO A C 1
ATOM 708 O O . PRO A 1 89 ? -14.781 4.441 -1.43 1 93.19 89 PRO A O 1
ATOM 711 N N . GLN A 1 90 ? -16.562 5.57 -1.921 1 93.12 90 GLN A N 1
ATOM 712 C CA . GLN A 1 90 ? -17.422 4.789 -1.033 1 93.12 90 GLN A CA 1
ATOM 713 C C . GLN A 1 90 ? -17.828 3.467 -1.677 1 93.12 90 GLN A C 1
ATOM 715 O O . GLN A 1 90 ? -18.312 2.562 -0.996 1 93.12 90 GLN A O 1
ATOM 720 N N . GLU A 1 91 ? -17.547 3.291 -2.928 1 95.62 91 GLU A N 1
ATOM 721 C CA . GLU A 1 91 ? -18.141 2.174 -3.648 1 95.62 91 GLU A CA 1
ATOM 722 C C . GLU A 1 91 ? -17.141 1.042 -3.852 1 95.62 91 GLU A C 1
ATOM 724 O O . GLU A 1 91 ? -17.531 -0.104 -4.086 1 95.62 91 GLU A O 1
ATOM 729 N N . ILE A 1 92 ? -15.875 1.359 -3.797 1 97.38 92 ILE A N 1
ATOM 730 C CA . ILE A 1 92 ? -14.914 0.329 -4.176 1 97.38 92 ILE A CA 1
ATOM 731 C C . ILE A 1 92 ? -13.695 0.398 -3.264 1 97.38 92 ILE A C 1
ATOM 733 O O . ILE A 1 92 ? -13.258 1.487 -2.889 1 97.38 92 ILE A O 1
ATOM 737 N N . TYR A 1 93 ? -13.242 -0.692 -2.861 1 97.75 93 TYR A N 1
ATOM 738 C CA . TYR A 1 93 ? -11.984 -0.851 -2.137 1 97.75 93 TYR A CA 1
ATOM 739 C C . TYR A 1 93 ? -11.039 -1.782 -2.881 1 97.75 93 TYR A C 1
ATOM 741 O O . TYR A 1 93 ? -11.414 -2.893 -3.26 1 97.75 93 TYR A O 1
ATOM 749 N N . VAL A 1 94 ? -9.82 -1.351 -3.123 1 98.69 94 VAL A N 1
ATOM 750 C CA . VAL A 1 94 ? -8.852 -2.131 -3.883 1 98.69 94 VAL A CA 1
ATOM 751 C C . VAL A 1 94 ? -7.625 -2.418 -3.02 1 98.69 94 VAL A C 1
ATOM 753 O O . VAL A 1 94 ? -7.027 -1.498 -2.455 1 98.69 94 VAL A O 1
ATOM 756 N N . ARG A 1 95 ? -7.273 -3.654 -2.926 1 98.5 95 ARG A N 1
ATOM 757 C CA . ARG A 1 95 ? -6.082 -4.086 -2.203 1 98.5 95 ARG A CA 1
ATOM 758 C C . ARG A 1 95 ? -5.18 -4.93 -3.096 1 98.5 95 ARG A C 1
ATOM 760 O O . ARG A 1 95 ? -5.656 -5.805 -3.822 1 98.5 95 ARG A O 1
ATOM 767 N N . SER A 1 96 ? -3.91 -4.637 -3.119 1 98.81 96 SER A N 1
ATOM 768 C CA . SER A 1 96 ? -2.912 -5.395 -3.867 1 98.81 96 SER A CA 1
ATOM 769 C C . SER A 1 96 ? -1.865 -6 -2.939 1 98.81 96 SER A C 1
ATOM 771 O O . SER A 1 96 ? -1.625 -5.484 -1.846 1 98.81 96 SER A O 1
ATOM 773 N N . THR A 1 97 ? -1.331 -7.164 -3.389 1 98.69 97 THR A N 1
ATOM 774 C CA . THR A 1 97 ? -0.077 -7.535 -2.742 1 98.69 97 THR A CA 1
ATOM 775 C C . THR A 1 97 ? 0.99 -6.473 -2.979 1 98.69 97 THR A C 1
ATOM 777 O O . THR A 1 97 ? 0.881 -5.672 -3.91 1 98.69 97 THR A O 1
ATOM 780 N N . ASP A 1 98 ? 1.935 -6.465 -2.158 1 98.31 98 ASP A N 1
ATOM 781 C CA . ASP A 1 98 ? 2.941 -5.41 -2.195 1 98.31 98 ASP A CA 1
ATOM 782 C C . ASP A 1 98 ? 4.086 -5.773 -3.141 1 98.31 98 ASP A C 1
ATOM 784 O O . ASP A 1 98 ? 5.242 -5.84 -2.727 1 98.31 98 ASP A O 1
ATOM 788 N N . TYR A 1 99 ? 3.811 -5.977 -4.398 1 98.12 99 TYR A N 1
ATOM 789 C CA . TYR A 1 99 ? 4.719 -6.172 -5.52 1 98.12 99 TYR A CA 1
ATOM 790 C C . TYR A 1 99 ? 4.457 -5.148 -6.621 1 98.12 99 TYR A C 1
ATOM 792 O O . TYR A 1 99 ? 3.305 -4.816 -6.906 1 98.12 99 TYR A O 1
ATOM 800 N N . ASP A 1 100 ? 5.5 -4.727 -7.312 1 97.94 100 ASP A N 1
ATOM 801 C CA . ASP A 1 100 ? 5.348 -3.752 -8.383 1 97.94 100 ASP A CA 1
ATOM 802 C C . ASP A 1 100 ? 4.344 -4.238 -9.43 1 97.94 100 ASP A C 1
ATOM 804 O O . ASP A 1 100 ? 3.422 -3.508 -9.797 1 97.94 100 ASP A O 1
ATOM 808 N N . ARG A 1 101 ? 4.488 -5.426 -9.836 1 98.25 101 ARG A N 1
ATOM 809 C CA . ARG A 1 101 ? 3.693 -5.945 -10.945 1 98.25 101 ARG A CA 1
ATOM 810 C C . ARG A 1 101 ? 2.223 -6.062 -10.562 1 98.25 101 ARG A C 1
ATOM 812 O O . ARG A 1 101 ? 1.34 -5.879 -11.406 1 98.25 101 ARG A O 1
ATOM 819 N N . THR A 1 102 ? 1.91 -6.391 -9.297 1 98.75 102 THR A N 1
ATOM 820 C CA . THR A 1 102 ? 0.516 -6.512 -8.891 1 98.75 102 THR A CA 1
ATOM 821 C C . THR A 1 102 ? -0.113 -5.137 -8.695 1 98.75 102 THR A C 1
ATOM 823 O O . THR A 1 102 ? -1.282 -4.93 -9.023 1 98.75 102 THR A O 1
ATOM 826 N N . ILE A 1 103 ? 0.631 -4.203 -8.148 1 98.69 103 ILE A N 1
ATOM 827 C CA . ILE A 1 103 ? 0.142 -2.838 -7.984 1 98.69 103 ILE A CA 1
ATOM 828 C C . ILE A 1 103 ? -0.117 -2.215 -9.352 1 98.69 103 ILE A C 1
ATOM 830 O O . ILE A 1 103 ? -1.179 -1.633 -9.586 1 98.69 103 ILE A O 1
ATOM 834 N N . MET A 1 104 ? 0.812 -2.389 -10.234 1 98.06 104 MET A N 1
ATOM 835 C CA . MET A 1 104 ? 0.662 -1.872 -11.594 1 98.06 104 MET A CA 1
ATOM 836 C C . MET A 1 104 ? -0.515 -2.535 -12.297 1 98.06 104 MET A C 1
ATOM 838 O O . MET A 1 104 ? -1.237 -1.884 -13.055 1 98.06 104 MET A O 1
ATOM 842 N N . SER A 1 105 ? -0.658 -3.812 -12.07 1 98.62 105 SER A N 1
ATOM 843 C CA . SER A 1 105 ? -1.792 -4.535 -12.641 1 98.62 105 SER A CA 1
ATOM 844 C C . SER A 1 105 ? -3.115 -3.969 -12.133 1 98.62 105 SER A C 1
ATOM 846 O O . SER A 1 105 ? -4.066 -3.822 -12.906 1 98.62 105 SER A O 1
ATOM 848 N N . ALA A 1 106 ? -3.18 -3.674 -10.859 1 98.75 106 ALA A N 1
ATOM 849 C CA . ALA A 1 106 ? -4.387 -3.064 -10.305 1 98.75 106 ALA A CA 1
ATOM 850 C C . ALA A 1 106 ? -4.668 -1.714 -10.961 1 98.75 106 ALA A C 1
ATOM 852 O O . ALA A 1 106 ? -5.816 -1.396 -11.273 1 98.75 106 ALA A O 1
ATOM 853 N N . GLN A 1 107 ? -3.633 -0.917 -11.117 1 97.44 107 GLN A N 1
ATOM 854 C CA . GLN A 1 107 ? -3.785 0.374 -11.781 1 97.44 107 GLN A CA 1
ATOM 855 C C . GLN A 1 107 ? -4.332 0.204 -13.195 1 97.44 107 GLN A C 1
ATOM 857 O O . GLN A 1 107 ? -5.25 0.919 -13.602 1 97.44 107 GLN A O 1
ATOM 862 N N . ALA A 1 108 ? -3.766 -0.743 -13.891 1 96.81 108 ALA A N 1
ATOM 863 C CA . ALA A 1 108 ? -4.195 -1.006 -15.266 1 96.81 108 ALA A CA 1
ATOM 864 C C . ALA A 1 108 ? -5.641 -1.495 -15.297 1 96.81 108 ALA A C 1
ATOM 866 O O . ALA A 1 108 ? -6.41 -1.101 -16.172 1 96.81 108 ALA A O 1
ATOM 867 N N . ASN A 1 109 ? -5.969 -2.391 -14.398 1 97.75 109 ASN A N 1
ATOM 868 C CA . ASN A 1 109 ? -7.34 -2.875 -14.281 1 97.75 109 ASN A CA 1
ATOM 869 C C . ASN A 1 109 ? -8.32 -1.725 -14.086 1 97.75 109 ASN A C 1
ATOM 871 O O . ASN A 1 109 ? -9.344 -1.648 -14.773 1 97.75 109 ASN A O 1
ATOM 875 N N . LEU A 1 110 ? -8 -0.804 -13.227 1 97.25 110 LEU A N 1
ATOM 876 C CA . LEU A 1 110 ? -8.875 0.309 -12.867 1 97.25 110 LEU A CA 1
ATOM 877 C C . LEU A 1 110 ? -8.992 1.299 -14.023 1 97.25 110 LEU A C 1
ATOM 879 O O . LEU A 1 110 ? -10 1.993 -14.156 1 97.25 110 LEU A O 1
ATOM 883 N N . MET A 1 111 ? -7.969 1.35 -14.859 1 94 111 MET A N 1
ATOM 884 C CA . MET A 1 111 ? -8.047 2.131 -16.094 1 94 111 MET A CA 1
ATOM 885 C C . MET A 1 111 ? -9.188 1.643 -16.969 1 94 111 MET A C 1
ATOM 887 O O . MET A 1 111 ? -9.859 2.443 -17.625 1 94 111 MET A O 1
ATOM 891 N N . GLY A 1 112 ? -9.32 0.348 -17.016 1 95.31 112 GLY A N 1
ATOM 892 C CA . GLY A 1 112 ? -10.406 -0.24 -17.797 1 95.31 112 GLY A CA 1
ATOM 893 C C . GLY A 1 112 ? -11.75 -0.137 -17.094 1 95.31 112 GLY A C 1
ATOM 894 O O . GLY A 1 112 ? -12.773 0.089 -17.75 1 95.31 112 GLY A O 1
ATOM 895 N N . LEU A 1 113 ? -11.758 -0.271 -15.797 1 96.88 113 LEU A N 1
ATOM 896 C CA . LEU A 1 113 ? -12.992 -0.269 -15.016 1 96.88 113 LEU A CA 1
ATOM 897 C C . LEU A 1 113 ? -13.609 1.124 -14.977 1 96.88 113 LEU A C 1
ATOM 899 O O . LEU A 1 113 ? -14.836 1.263 -15 1 96.88 113 LEU A O 1
ATOM 903 N N . TYR A 1 114 ? -12.773 2.143 -14.852 1 95.19 114 TYR A N 1
ATOM 904 C CA . TYR A 1 114 ? -13.219 3.531 -14.805 1 95.19 114 TYR A CA 1
ATOM 905 C C . TYR A 1 114 ? -12.547 4.355 -15.898 1 95.19 114 TYR A C 1
ATOM 907 O O . TYR A 1 114 ? -11.719 5.223 -15.609 1 95.19 114 TYR A O 1
ATOM 915 N N . PRO A 1 115 ? -13.016 4.125 -17.078 1 90.12 115 PRO A N 1
ATOM 916 C CA . PRO A 1 115 ? -12.43 4.941 -18.141 1 90.12 115 PRO A CA 1
ATOM 917 C C . PRO A 1 115 ? -12.727 6.43 -17.969 1 90.12 115 PRO A C 1
ATOM 919 O O . PRO A 1 115 ? -13.789 6.797 -17.469 1 90.12 115 PRO A O 1
ATOM 922 N N . ASP A 1 116 ? -11.727 7.27 -18.156 1 82.75 116 ASP A N 1
ATOM 923 C CA . ASP A 1 116 ? -11.875 8.711 -18 1 82.75 116 ASP A CA 1
ATOM 924 C C . ASP A 1 116 ? -11.375 9.453 -19.234 1 82.75 116 ASP A C 1
ATOM 926 O O . ASP A 1 116 ? -10.273 9.195 -19.719 1 82.75 116 ASP A O 1
ATOM 930 N N . SER A 1 117 ? -12.211 10.375 -19.672 1 74.75 117 SER A N 1
ATOM 931 C CA . SER A 1 117 ? -11.883 11.102 -20.891 1 74.75 117 SER A CA 1
ATOM 932 C C . SER A 1 117 ? -11.602 12.57 -20.609 1 74.75 117 SER A C 1
ATOM 934 O O . SER A 1 117 ? -11.68 13.406 -21.5 1 74.75 117 SER A O 1
ATOM 936 N N . ASP A 1 118 ? -11.344 12.82 -19.359 1 80.81 118 ASP A N 1
ATOM 937 C CA . ASP A 1 118 ? -10.992 14.203 -19.047 1 80.81 118 ASP A CA 1
ATOM 938 C C . ASP A 1 118 ? -9.758 14.648 -19.828 1 80.81 118 ASP A C 1
ATOM 940 O O . ASP A 1 118 ? -8.719 13.984 -19.766 1 80.81 118 ASP A O 1
ATOM 944 N N . PRO A 1 119 ? -9.836 15.688 -20.5 1 80.31 119 PRO A N 1
ATOM 945 C CA . PRO A 1 119 ? -8.742 16.094 -21.375 1 80.31 119 PRO A CA 1
ATOM 946 C C . PRO A 1 119 ? -7.488 16.516 -20.609 1 80.31 119 PRO A C 1
ATOM 948 O O . PRO A 1 119 ? -6.383 16.484 -21.156 1 80.31 119 PRO A O 1
ATOM 951 N N . GLU A 1 120 ? -7.66 16.906 -19.375 1 80.75 120 GLU A N 1
ATOM 952 C CA . GLU A 1 120 ? -6.516 17.406 -18.609 1 80.75 120 GLU A CA 1
ATOM 953 C C . GLU A 1 120 ? -5.703 16.25 -18.016 1 80.75 120 GLU A C 1
ATOM 955 O O . GLU A 1 120 ? -4.492 16.375 -17.828 1 80.75 120 GLU A O 1
ATOM 960 N N . ILE A 1 121 ? -6.363 15.148 -17.719 1 83.38 121 ILE A N 1
ATOM 961 C CA . ILE A 1 121 ? -5.629 14.141 -16.969 1 83.38 121 ILE A CA 1
ATOM 962 C C . ILE A 1 121 ? -5.672 12.812 -17.719 1 83.38 121 ILE A C 1
ATOM 964 O O . ILE A 1 121 ? -4.77 11.977 -17.578 1 83.38 121 ILE A O 1
ATOM 968 N N . GLY A 1 122 ? -6.715 12.547 -18.453 1 78.44 122 GLY A N 1
ATOM 969 C CA . GLY A 1 122 ? -6.836 11.336 -19.25 1 78.44 122 GLY A CA 1
ATOM 970 C C . GLY A 1 122 ? -7.215 10.117 -18.422 1 78.44 122 GLY A C 1
ATOM 971 O O . GLY A 1 122 ? -7.695 9.125 -18.969 1 78.44 122 GLY A O 1
ATOM 972 N N . TRP A 1 123 ? -6.859 10.125 -17.188 1 82.38 123 TRP A N 1
ATOM 973 C CA . TRP A 1 123 ? -7.285 9.039 -16.297 1 82.38 123 TRP A CA 1
ATOM 974 C C . TRP A 1 123 ? -7.523 9.562 -14.883 1 82.38 123 TRP A C 1
ATOM 976 O O . TRP A 1 123 ? -6.961 10.578 -14.484 1 82.38 123 TRP A O 1
ATOM 986 N N . ARG A 1 124 ? -8.359 8.875 -14.117 1 87.62 124 ARG A N 1
ATOM 987 C CA . ARG A 1 124 ? -8.664 9.273 -12.75 1 87.62 124 ARG A CA 1
ATOM 988 C C . ARG A 1 124 ? -7.984 8.352 -11.742 1 87.62 124 ARG A C 1
ATOM 990 O O . ARG A 1 124 ? -8.102 7.129 -11.844 1 87.62 124 ARG A O 1
ATOM 997 N N . PRO A 1 125 ? -7.328 8.93 -10.812 1 93.25 125 PRO A N 1
ATOM 998 C CA . PRO A 1 125 ? -6.688 8.117 -9.773 1 93.25 125 PRO A CA 1
ATOM 999 C C . PRO A 1 125 ? -7.695 7.348 -8.93 1 93.25 125 PRO A C 1
ATOM 1001 O O . PRO A 1 125 ? -8.75 7.879 -8.57 1 93.25 125 PRO A O 1
ATOM 1004 N N . VAL A 1 126 ? -7.453 6.125 -8.711 1 96.69 126 VAL A N 1
ATOM 1005 C CA . VAL A 1 126 ? -8.172 5.262 -7.777 1 96.69 126 VAL A CA 1
ATOM 1006 C C . VAL A 1 126 ? -7.203 4.66 -6.77 1 96.69 126 VAL A C 1
ATOM 1008 O O . VAL A 1 126 ? -6.223 4.016 -7.148 1 96.69 126 VAL A O 1
ATOM 1011 N N . PRO A 1 127 ? -7.445 4.902 -5.5 1 97.81 127 PRO A N 1
ATOM 1012 C CA . PRO A 1 127 ? -6.473 4.441 -4.508 1 97.81 127 PRO A CA 1
ATOM 1013 C C . PRO A 1 127 ? -6.352 2.918 -4.465 1 97.81 127 PRO A C 1
ATOM 1015 O O . PRO A 1 127 ? -7.363 2.213 -4.508 1 97.81 127 PRO A O 1
ATOM 1018 N N . ILE A 1 128 ? -5.156 2.432 -4.422 1 98.75 128 ILE A N 1
ATOM 1019 C CA . ILE A 1 128 ? -4.809 1.024 -4.258 1 98.75 128 ILE A CA 1
ATOM 1020 C C . ILE A 1 128 ? -4.004 0.837 -2.973 1 98.75 128 ILE A C 1
ATOM 1022 O O . ILE A 1 128 ? -2.91 1.388 -2.834 1 98.75 128 ILE A O 1
ATOM 1026 N N . HIS A 1 129 ? -4.523 0.089 -2.088 1 98.5 129 HIS A N 1
ATOM 1027 C CA . HIS A 1 129 ? -3.863 -0.144 -0.809 1 98.5 129 HIS A CA 1
ATOM 1028 C C . HIS A 1 129 ? -3.029 -1.42 -0.844 1 98.5 129 HIS A C 1
ATOM 1030 O O . HIS A 1 129 ? -3.377 -2.375 -1.542 1 98.5 129 HIS A O 1
ATOM 1036 N N . SER A 1 130 ? -1.934 -1.434 -0.204 1 98.12 130 SER A N 1
ATOM 1037 C CA . SER A 1 130 ? -1.108 -2.631 -0.085 1 98.12 130 SER A CA 1
ATOM 1038 C C . SER A 1 130 ? -0.651 -2.846 1.354 1 98.12 130 SER A C 1
ATOM 1040 O O . SER A 1 130 ? -0.761 -1.945 2.188 1 98.12 130 SER A O 1
ATOM 1042 N N . VAL A 1 131 ? -0.251 -4.023 1.651 1 97.06 131 VAL A N 1
ATOM 1043 C CA . VAL A 1 131 ? 0.344 -4.422 2.922 1 97.06 131 VAL A CA 1
ATOM 1044 C C . VAL A 1 131 ? 1.708 -5.062 2.676 1 97.06 131 VAL A C 1
ATOM 1046 O O . VAL A 1 131 ? 1.83 -5.988 1.867 1 97.06 131 VAL A O 1
ATOM 1049 N N . PRO A 1 132 ? 2.756 -4.539 3.355 1 96.5 132 PRO A N 1
ATOM 1050 C CA . PRO A 1 132 ? 4.059 -5.188 3.176 1 96.5 132 PRO A CA 1
ATOM 1051 C C . PRO A 1 132 ? 3.998 -6.699 3.389 1 96.5 132 PRO A C 1
ATOM 1053 O O . PRO A 1 132 ? 3.281 -7.172 4.273 1 96.5 132 PRO A O 1
ATOM 1056 N N . VAL A 1 133 ? 4.789 -7.406 2.654 1 95 133 VAL A N 1
ATOM 1057 C CA . VAL A 1 133 ? 4.73 -8.859 2.562 1 95 133 VAL A CA 1
ATOM 1058 C C . VAL A 1 133 ? 4.84 -9.469 3.959 1 95 133 VAL A C 1
ATOM 1060 O O . VAL A 1 133 ? 4.117 -10.414 4.289 1 95 133 VAL A O 1
ATOM 1063 N N . ARG A 1 134 ? 5.664 -8.906 4.812 1 92.19 134 ARG A N 1
ATOM 1064 C CA . ARG A 1 134 ? 5.914 -9.477 6.133 1 92.19 134 ARG A CA 1
ATOM 1065 C C . ARG A 1 134 ? 4.664 -9.398 7.004 1 92.19 134 ARG A C 1
ATOM 1067 O O . ARG A 1 134 ? 4.535 -10.148 7.977 1 92.19 134 ARG A O 1
ATOM 1074 N N . TYR A 1 135 ? 3.723 -8.539 6.609 1 92 135 TYR A N 1
ATOM 1075 C CA . TYR A 1 135 ? 2.52 -8.352 7.41 1 92 135 TYR A CA 1
ATOM 1076 C C . TYR A 1 135 ? 1.291 -8.883 6.684 1 92 135 TYR A C 1
ATOM 1078 O O . TYR A 1 135 ? 0.193 -8.914 7.242 1 92 135 TYR A O 1
ATOM 1086 N N . ASP A 1 136 ? 1.415 -9.297 5.449 1 95.12 136 ASP A N 1
ATOM 1087 C CA . ASP A 1 136 ? 0.257 -9.609 4.621 1 95.12 136 ASP A CA 1
ATOM 1088 C C . ASP A 1 136 ? -0.132 -11.086 4.754 1 95.12 136 ASP A C 1
ATOM 1090 O O . ASP A 1 136 ? 0.17 -11.891 3.875 1 95.12 136 ASP A O 1
ATOM 1094 N N . LYS A 1 137 ? -0.922 -11.438 5.645 1 92.75 137 LYS A N 1
ATOM 1095 C CA . LYS A 1 137 ? -1.385 -12.812 5.836 1 92.75 137 LYS A CA 1
ATOM 1096 C C . LYS A 1 137 ? -2.516 -13.148 4.867 1 92.75 137 LYS A C 1
ATOM 1098 O O . LYS A 1 137 ? -2.721 -14.32 4.527 1 92.75 137 LYS A O 1
ATOM 1103 N N . LEU A 1 138 ? -3.164 -12.156 4.434 1 96.5 138 LEU A N 1
ATOM 1104 C CA . LEU A 1 138 ? -4.395 -12.359 3.678 1 96.5 138 LEU A CA 1
ATOM 1105 C C . LEU A 1 138 ? -4.09 -12.805 2.252 1 96.5 138 LEU A C 1
ATOM 1107 O O . LEU A 1 138 ? -4.598 -13.836 1.799 1 96.5 138 LEU A O 1
ATOM 1111 N N . LEU A 1 139 ? -3.238 -12.039 1.495 1 98 139 LEU A N 1
ATOM 1112 C CA . LEU A 1 139 ? -2.994 -12.32 0.085 1 98 139 LEU A CA 1
ATOM 1113 C C . LEU A 1 139 ? -1.696 -13.102 -0.094 1 98 139 LEU A C 1
ATOM 1115 O O . LEU A 1 139 ? -1.445 -13.664 -1.165 1 98 139 LEU A O 1
ATOM 1119 N N . LYS A 1 140 ? -0.871 -13.117 0.96 1 95.38 140 LYS A N 1
ATOM 1120 C CA . LYS A 1 140 ? 0.357 -13.906 1.008 1 95.38 140 LYS A CA 1
ATOM 1121 C C . LYS A 1 140 ? 0.482 -14.648 2.334 1 95.38 140 LYS A C 1
ATOM 1123 O O . LYS A 1 140 ? 1.333 -14.312 3.162 1 95.38 140 LYS A O 1
ATOM 1128 N N . PRO A 1 141 ? -0.273 -15.68 2.516 1 91.69 141 PRO A N 1
ATOM 1129 C CA . PRO A 1 141 ? -0.215 -16.391 3.797 1 91.69 141 PRO A CA 1
ATOM 1130 C C . PRO A 1 141 ? 1.175 -16.938 4.105 1 91.69 141 PRO A C 1
ATOM 1132 O O . PRO A 1 141 ? 1.826 -17.5 3.223 1 91.69 141 PRO A O 1
ATOM 1135 N N . PRO A 1 142 ? 1.644 -16.781 5.301 1 91.12 142 PRO A N 1
ATOM 1136 C CA . PRO A 1 142 ? 2.986 -17.234 5.668 1 91.12 142 PRO A CA 1
ATOM 1137 C C . PRO A 1 142 ? 3.035 -18.719 6.004 1 91.12 142 PRO A C 1
ATOM 1139 O O . PRO A 1 142 ? 3.434 -19.094 7.109 1 91.12 142 PRO A O 1
ATOM 1142 N N . THR A 1 143 ? 2.771 -19.531 5.074 1 93.56 143 THR A N 1
ATOM 1143 C CA . THR A 1 143 ? 2.717 -20.969 5.297 1 93.56 143 THR A CA 1
ATOM 1144 C C . THR A 1 143 ? 4.105 -21.516 5.602 1 93.56 143 THR A C 1
ATOM 1146 O O . THR A 1 143 ? 4.238 -22.531 6.297 1 93.56 143 THR A O 1
ATOM 1149 N N . ARG A 1 144 ? 5.102 -20.859 5.172 1 90.19 144 ARG A N 1
ATOM 1150 C CA . ARG A 1 144 ? 6.469 -21.312 5.379 1 90.19 144 ARG A CA 1
ATOM 1151 C C . ARG A 1 144 ? 6.855 -21.25 6.852 1 90.19 144 ARG A C 1
ATOM 1153 O O . ARG A 1 144 ? 7.703 -22.016 7.316 1 90.19 144 ARG A O 1
ATOM 1160 N N . THR A 1 145 ? 6.207 -20.359 7.523 1 90.06 145 THR A N 1
ATOM 1161 C CA . THR A 1 145 ? 6.562 -20.203 8.93 1 90.06 145 THR A CA 1
ATOM 1162 C C . THR A 1 145 ? 5.477 -20.781 9.836 1 90.06 145 THR A C 1
ATOM 1164 O O . THR A 1 145 ? 5.488 -20.562 11.047 1 90.06 145 THR A O 1
ATOM 1167 N N . CYS A 1 146 ? 4.566 -21.422 9.258 1 94.75 146 CYS A N 1
ATOM 1168 C CA . CYS A 1 146 ? 3.529 -22.125 10.016 1 94.75 146 CYS A CA 1
ATOM 1169 C C . CYS A 1 146 ? 3.939 -23.562 10.312 1 94.75 146 CYS A C 1
ATOM 1171 O O . CYS A 1 146 ? 3.932 -24.406 9.422 1 94.75 146 CYS A O 1
ATOM 1173 N N . PRO A 1 147 ? 4.188 -23.891 11.578 1 95.81 147 PRO A N 1
ATOM 1174 C CA . PRO A 1 147 ? 4.68 -25.234 11.922 1 95.81 147 PRO A CA 1
ATOM 1175 C C . PRO A 1 147 ? 3.697 -26.344 11.547 1 95.81 147 PRO A C 1
ATOM 1177 O O . PRO A 1 147 ? 4.105 -27.391 11.039 1 95.81 147 PRO A O 1
ATOM 1180 N N . ARG A 1 148 ? 2.465 -26.156 11.836 1 96.94 148 ARG A N 1
ATOM 1181 C CA . ARG A 1 148 ? 1.489 -27.203 11.531 1 96.94 148 ARG A CA 1
ATOM 1182 C C . ARG A 1 148 ? 1.413 -27.453 10.023 1 96.94 148 ARG A C 1
ATOM 1184 O O . ARG A 1 148 ? 1.353 -28.609 9.586 1 96.94 148 ARG A O 1
ATOM 1191 N N . TYR A 1 149 ? 1.43 -26.422 9.227 1 97.25 149 TYR A N 1
ATOM 1192 C CA . TYR A 1 149 ? 1.434 -26.578 7.773 1 97.25 149 TYR A CA 1
ATOM 1193 C C . TYR A 1 149 ? 2.664 -27.344 7.309 1 97.25 149 TYR A C 1
ATOM 1195 O O . TYR A 1 149 ? 2.572 -28.203 6.434 1 97.25 149 TYR A O 1
ATOM 1203 N N . GLN A 1 150 ? 3.768 -27 7.879 1 96.44 150 GLN A N 1
ATOM 1204 C CA . GLN A 1 150 ? 5.004 -27.688 7.52 1 96.44 150 GLN A CA 1
ATOM 1205 C C . GLN A 1 150 ? 4.926 -29.172 7.852 1 96.44 150 GLN A C 1
ATOM 1207 O O . GLN A 1 150 ? 5.445 -30.016 7.105 1 96.44 150 GLN A O 1
ATOM 1212 N N . GLN A 1 151 ? 4.34 -29.453 8.961 1 97.25 151 GLN A N 1
ATOM 1213 C CA . GLN A 1 151 ? 4.141 -30.844 9.336 1 97.25 151 GLN A CA 1
ATOM 1214 C C . GLN A 1 151 ? 3.264 -31.562 8.312 1 97.25 151 GLN A C 1
ATOM 1216 O O . GLN A 1 151 ? 3.566 -32.688 7.918 1 97.25 151 GLN A O 1
ATOM 1221 N N . LEU A 1 152 ? 2.199 -30.922 7.922 1 98 152 LEU A N 1
ATOM 1222 C CA . LEU A 1 152 ? 1.298 -31.5 6.938 1 98 152 LEU A CA 1
ATOM 1223 C C . LEU A 1 152 ? 2.014 -31.719 5.609 1 98 152 LEU A C 1
ATOM 1225 O O . LEU A 1 152 ? 1.786 -32.719 4.938 1 98 152 LEU A O 1
ATOM 1229 N N . MET A 1 153 ? 2.867 -30.797 5.242 1 97 153 MET A N 1
ATOM 1230 C CA . MET A 1 153 ? 3.627 -30.938 4.004 1 97 153 MET A CA 1
ATOM 1231 C C . MET A 1 153 ? 4.641 -32.062 4.117 1 97 153 MET A C 1
ATOM 1233 O O . MET A 1 153 ? 4.879 -32.812 3.15 1 97 153 MET A O 1
ATOM 1237 N N . LYS A 1 154 ? 5.207 -32.188 5.301 1 97.31 154 LYS A N 1
ATOM 1238 C CA . LYS A 1 154 ? 6.113 -33.312 5.531 1 97.31 154 LYS A CA 1
ATOM 1239 C C . LYS A 1 154 ? 5.383 -34.656 5.395 1 97.31 154 LYS A C 1
ATOM 1241 O O . LYS A 1 154 ? 5.91 -35.594 4.797 1 97.31 154 LYS A O 1
ATOM 1246 N N . GLU A 1 155 ? 4.23 -34.688 5.949 1 98.19 155 GLU A N 1
ATOM 1247 C CA . GLU A 1 155 ? 3.406 -35.906 5.809 1 98.19 155 GLU A CA 1
ATOM 1248 C C . GLU A 1 155 ? 3.082 -36.188 4.344 1 98.19 155 GLU A C 1
ATOM 1250 O O . GLU A 1 155 ? 3.076 -37.344 3.912 1 98.19 155 GLU A O 1
ATOM 1255 N N . THR A 1 156 ? 2.844 -35.156 3.6 1 97.81 156 THR A N 1
ATOM 1256 C CA . THR A 1 156 ? 2.516 -35.281 2.184 1 97.81 156 THR A CA 1
ATOM 1257 C C . THR A 1 156 ? 3.709 -35.812 1.397 1 97.81 156 THR A C 1
ATOM 1259 O O . THR A 1 156 ? 3.564 -36.75 0.586 1 97.81 156 THR A O 1
ATOM 1262 N N . ILE A 1 157 ? 4.863 -35.281 1.674 1 96 157 ILE A N 1
ATOM 1263 C CA . ILE A 1 157 ? 6.074 -35.625 0.943 1 96 157 ILE A CA 1
ATOM 1264 C C . ILE A 1 157 ? 6.477 -37.062 1.266 1 96 157 ILE A C 1
ATOM 1266 O O . ILE A 1 157 ? 7.109 -37.719 0.448 1 96 157 ILE A O 1
ATOM 1270 N N . ASN A 1 158 ? 6.035 -37.594 2.387 1 97.06 158 ASN A N 1
ATOM 1271 C CA . ASN A 1 158 ? 6.418 -38.938 2.814 1 97.06 158 ASN A CA 1
ATOM 1272 C C . ASN A 1 158 ? 5.43 -39.969 2.312 1 97.06 158 ASN A C 1
ATOM 1274 O O . ASN A 1 158 ? 5.617 -41.156 2.537 1 97.06 158 ASN A O 1
ATOM 1278 N N . LEU A 1 159 ? 4.43 -39.531 1.662 1 97.62 159 LEU A N 1
ATOM 1279 C CA . LEU A 1 159 ? 3.525 -40.5 1.038 1 97.62 159 LEU A CA 1
ATOM 1280 C C . LEU A 1 159 ? 4.258 -41.312 -0.005 1 97.62 159 LEU A C 1
ATOM 1282 O O . LEU A 1 159 ? 5.086 -40.812 -0.756 1 97.62 159 LEU A O 1
ATOM 1286 N N . PRO A 1 160 ? 3.979 -42.625 -0.069 1 97.25 160 PRO A N 1
ATOM 1287 C CA . PRO A 1 160 ? 4.637 -43.469 -1.058 1 97.25 160 PRO A CA 1
ATOM 1288 C C . PRO A 1 160 ? 4.414 -43 -2.492 1 97.25 160 PRO A C 1
ATOM 1290 O O . PRO A 1 160 ? 5.332 -43.031 -3.312 1 97.25 160 PRO A O 1
ATOM 1293 N N . SER A 1 161 ? 3.211 -42.562 -2.768 1 95.69 161 SER A N 1
ATOM 1294 C CA . SER A 1 161 ? 2.898 -42.094 -4.113 1 95.69 161 SER A CA 1
ATOM 1295 C C . SER A 1 161 ? 3.719 -40.844 -4.473 1 95.69 161 SER A C 1
ATOM 1297 O O . SER A 1 161 ? 4.152 -40.688 -5.613 1 95.69 161 SER A O 1
ATOM 1299 N N . TYR A 1 162 ? 3.914 -40 -3.52 1 96.75 162 TYR A N 1
ATOM 1300 C CA . TYR A 1 162 ? 4.742 -38.812 -3.73 1 96.75 162 TYR A CA 1
ATOM 1301 C C . TYR A 1 162 ? 6.191 -39.188 -3.994 1 96.75 162 TYR A C 1
ATOM 1303 O O . TYR A 1 162 ? 6.805 -38.719 -4.953 1 96.75 162 TYR A O 1
ATOM 1311 N N . GLN A 1 163 ? 6.703 -40.094 -3.195 1 96.56 163 GLN A N 1
ATOM 1312 C CA . GLN A 1 163 ? 8.086 -40.531 -3.309 1 96.56 163 GLN A CA 1
ATOM 1313 C C . GLN A 1 163 ? 8.328 -41.25 -4.633 1 96.56 163 GLN A C 1
ATOM 1315 O O . GLN A 1 163 ? 9.391 -41.094 -5.246 1 96.56 163 GLN A O 1
ATOM 1320 N N . ALA A 1 164 ? 7.387 -42 -5.016 1 97.06 164 ALA A N 1
ATOM 1321 C CA . ALA A 1 164 ? 7.508 -42.719 -6.277 1 97.06 164 ALA A CA 1
ATOM 1322 C C . ALA A 1 164 ? 7.629 -41.75 -7.453 1 97.06 164 ALA A C 1
ATOM 1324 O O . ALA A 1 164 ? 8.414 -41.969 -8.375 1 97.06 164 ALA A O 1
ATOM 1325 N N . LYS A 1 165 ? 6.797 -40.719 -7.445 1 95.69 165 LYS A N 1
ATOM 1326 C CA . LYS A 1 165 ? 6.855 -39.719 -8.508 1 95.69 165 LYS A CA 1
ATOM 1327 C C . LYS A 1 165 ? 8.203 -39 -8.508 1 95.69 165 LYS A C 1
ATOM 1329 O O . LYS A 1 165 ? 8.789 -38.781 -9.57 1 95.69 165 LYS A O 1
ATOM 1334 N N . MET A 1 166 ? 8.75 -38.656 -7.348 1 94.44 166 MET A N 1
ATOM 1335 C CA . MET A 1 166 ? 10.039 -38 -7.242 1 94.44 166 MET A CA 1
ATOM 1336 C C . MET A 1 166 ? 11.172 -38.875 -7.754 1 94.44 166 MET A C 1
ATOM 1338 O O . MET A 1 166 ? 12.086 -38.406 -8.43 1 94.44 166 MET A O 1
ATOM 1342 N N . GLU A 1 167 ? 11.031 -40.125 -7.438 1 95.81 167 GLU A N 1
ATOM 1343 C CA . GLU A 1 167 ? 12.039 -41.094 -7.902 1 95.81 167 GLU A CA 1
ATOM 1344 C C . GLU A 1 167 ? 12.023 -41.219 -9.422 1 95.81 167 GLU A C 1
ATOM 1346 O O . GLU A 1 167 ? 13.078 -41.312 -10.047 1 95.81 167 GLU A O 1
ATOM 1351 N N . ALA A 1 168 ? 10.883 -41.156 -9.938 1 96.62 168 ALA A N 1
ATOM 1352 C CA . ALA A 1 168 ? 10.734 -41.281 -11.391 1 96.62 168 ALA A CA 1
ATOM 1353 C C . ALA A 1 168 ? 11.367 -40.094 -12.109 1 96.62 168 ALA A C 1
ATOM 1355 O O . ALA A 1 168 ? 11.773 -40.219 -13.266 1 96.62 168 ALA A O 1
ATOM 1356 N N . TRP A 1 169 ? 11.508 -38.938 -11.453 1 96.06 169 TRP A N 1
ATOM 1357 C CA . TRP A 1 169 ? 12.016 -37.719 -12.094 1 96.06 169 TRP A CA 1
ATOM 1358 C C . TRP A 1 169 ? 13.5 -37.531 -11.797 1 96.06 169 TRP A C 1
ATOM 1360 O O . TRP A 1 169 ? 14.094 -36.531 -12.211 1 96.06 169 TRP A O 1
ATOM 1370 N N . LYS A 1 170 ? 14.109 -38.438 -11.078 1 95.38 170 LYS A N 1
ATOM 1371 C CA . LYS A 1 170 ? 15.508 -38.312 -10.68 1 95.38 170 LYS A CA 1
ATOM 1372 C C . LYS A 1 170 ? 16.422 -38.125 -11.891 1 95.38 170 LYS A C 1
ATOM 1374 O O . LYS A 1 170 ? 17.312 -37.281 -11.891 1 95.38 170 LYS A O 1
ATOM 1379 N N . GLY A 1 171 ? 16.219 -38.969 -12.812 1 96 171 GLY A N 1
ATOM 1380 C CA . GLY A 1 171 ? 17 -38.844 -14.031 1 96 171 GLY A CA 1
ATOM 1381 C C . GLY A 1 171 ? 16.812 -37.531 -14.734 1 96 171 GLY A C 1
ATOM 1382 O O . GLY A 1 171 ? 17.781 -36.906 -15.188 1 96 171 GLY A O 1
ATOM 1383 N N . PHE A 1 172 ? 15.625 -37.094 -14.867 1 97.12 172 PHE A N 1
ATOM 1384 C CA . PHE A 1 172 ? 15.297 -35.812 -15.492 1 97.12 172 PHE A CA 1
ATOM 1385 C C . PHE A 1 172 ? 15.977 -34.656 -14.758 1 97.12 172 PHE A C 1
ATOM 1387 O O . PHE A 1 172 ? 16.516 -33.75 -15.391 1 97.12 172 PHE A O 1
ATOM 1394 N N . VAL A 1 173 ? 16.031 -34.719 -13.414 1 96.56 173 VAL A N 1
ATOM 1395 C CA . VAL A 1 173 ? 16.641 -33.656 -12.586 1 96.56 173 VAL A CA 1
ATOM 1396 C C . VAL A 1 173 ? 18.141 -33.594 -12.875 1 96.56 173 VAL A C 1
ATOM 1398 O O . VAL A 1 173 ? 18.719 -32.5 -12.953 1 96.56 173 VAL A O 1
ATOM 1401 N N . SER A 1 174 ? 18.688 -34.75 -13.031 1 95.81 174 SER A N 1
ATOM 1402 C CA . SER A 1 174 ? 20.109 -34.781 -13.375 1 95.81 174 SER A CA 1
ATOM 1403 C C . SER A 1 174 ? 20.359 -34.156 -14.742 1 95.81 174 SER A C 1
ATOM 1405 O O . SER A 1 174 ? 21.359 -33.469 -14.93 1 95.81 174 SER A O 1
ATOM 1407 N N . GLU A 1 175 ? 19.531 -34.438 -15.656 1 97 175 GLU A N 1
ATOM 1408 C CA . GLU A 1 175 ? 19.641 -33.812 -16.969 1 97 175 GLU A CA 1
ATOM 1409 C C . GLU A 1 175 ? 19.547 -32.312 -16.875 1 97 175 GLU A C 1
ATOM 1411 O O . GLU A 1 175 ? 20.281 -31.594 -17.562 1 97 175 GLU A O 1
ATOM 1416 N N . MET A 1 176 ? 18.656 -31.828 -16.062 1 98 176 MET A N 1
ATOM 1417 C CA . MET A 1 176 ? 18.422 -30.391 -15.914 1 98 176 MET A CA 1
ATOM 1418 C C . MET A 1 176 ? 19.656 -29.703 -15.336 1 98 176 MET A C 1
ATOM 1420 O O . MET A 1 176 ? 19.969 -28.562 -15.688 1 98 176 MET A O 1
ATOM 1424 N N . ALA A 1 177 ? 20.281 -30.391 -14.43 1 97.62 177 ALA A N 1
ATOM 1425 C CA . ALA A 1 177 ? 21.531 -29.844 -13.891 1 97.62 177 ALA A CA 1
ATOM 1426 C C . ALA A 1 177 ? 22.547 -29.594 -15.008 1 97.62 177 ALA A C 1
ATOM 1428 O O . ALA A 1 177 ? 23.188 -28.547 -15.039 1 97.62 177 ALA A O 1
ATOM 1429 N N . ASN A 1 178 ? 22.625 -30.5 -15.906 1 97.19 178 ASN A N 1
ATOM 1430 C CA . ASN A 1 178 ? 23.547 -30.391 -17.031 1 97.19 178 ASN A CA 1
ATOM 1431 C C . ASN A 1 178 ? 23.125 -29.281 -17.984 1 97.19 178 ASN A C 1
ATOM 1433 O O . ASN A 1 178 ? 23.953 -28.531 -18.484 1 97.19 178 ASN A O 1
ATOM 1437 N N . TYR A 1 179 ? 21.844 -29.219 -18.219 1 98.06 179 TYR A N 1
ATOM 1438 C CA . TYR A 1 179 ? 21.312 -28.25 -19.172 1 98.06 179 TYR A CA 1
ATOM 1439 C C . TYR A 1 179 ? 21.453 -26.828 -18.656 1 98.06 179 TYR A C 1
ATOM 1441 O O . TYR A 1 179 ? 21.781 -25.906 -19.422 1 98.06 179 TYR A O 1
ATOM 1449 N N . THR A 1 180 ? 21.219 -26.594 -17.375 1 98.25 180 THR A N 1
ATOM 1450 C CA . THR A 1 180 ? 21.031 -25.25 -16.844 1 98.25 180 THR A CA 1
ATOM 1451 C C . THR A 1 180 ? 22.297 -24.766 -16.156 1 98.25 180 THR A C 1
ATOM 1453 O O . THR A 1 180 ? 22.453 -23.562 -15.906 1 98.25 180 THR A O 1
ATOM 1456 N N . GLY A 1 181 ? 23.188 -25.719 -15.797 1 97.69 181 GLY A N 1
ATOM 1457 C CA . GLY A 1 181 ? 24.375 -25.359 -15.039 1 97.69 181 GLY A CA 1
ATOM 1458 C C . GLY A 1 181 ? 24.094 -25.156 -13.555 1 97.69 181 GLY A C 1
ATOM 1459 O O . GLY A 1 181 ? 25 -24.766 -12.797 1 97.69 181 GLY A O 1
ATOM 1460 N N . LEU A 1 182 ? 22.922 -25.484 -13.133 1 97.38 182 LEU A N 1
ATOM 1461 C CA . LEU A 1 182 ? 22.578 -25.391 -11.711 1 97.38 182 LEU A CA 1
ATOM 1462 C C . LEU A 1 182 ? 23.109 -26.609 -10.953 1 97.38 182 LEU A C 1
ATOM 1464 O O . LEU A 1 182 ? 23.156 -27.703 -11.5 1 97.38 182 LEU A O 1
ATOM 1468 N N . LYS A 1 183 ? 23.375 -26.312 -9.68 1 95.69 183 LYS A N 1
ATOM 1469 C CA . LYS A 1 183 ? 23.781 -27.422 -8.82 1 95.69 183 LYS A CA 1
ATOM 1470 C C . LYS A 1 183 ? 22.578 -28.266 -8.422 1 95.69 183 LYS A C 1
ATOM 1472 O O . LYS A 1 183 ? 21.453 -27.766 -8.359 1 95.69 183 LYS A O 1
ATOM 1477 N N . PRO A 1 184 ? 22.812 -29.531 -8.195 1 91.31 184 PRO A N 1
ATOM 1478 C CA . PRO A 1 184 ? 21.703 -30.422 -7.824 1 91.31 184 PRO A CA 1
ATOM 1479 C C . PRO A 1 184 ? 20.922 -29.922 -6.625 1 91.31 184 PRO A C 1
ATOM 1481 O O . PRO A 1 184 ? 19.688 -30.078 -6.574 1 91.31 184 PRO A O 1
ATOM 1484 N N . GLU A 1 185 ? 21.594 -29.234 -5.758 1 92.06 185 GLU A N 1
ATOM 1485 C CA . GLU A 1 185 ? 20.938 -28.734 -4.559 1 92.06 185 GLU A CA 1
ATOM 1486 C C . GLU A 1 185 ? 19.969 -27.594 -4.895 1 92.06 185 GLU A C 1
ATOM 1488 O O . GLU A 1 185 ? 19.062 -27.297 -4.121 1 92.06 185 GLU A O 1
ATOM 1493 N N . GLN A 1 186 ? 20.156 -26.969 -6.004 1 92.94 186 GLN A N 1
ATOM 1494 C CA . GLN A 1 186 ? 19.328 -25.859 -6.438 1 92.94 186 GLN A CA 1
ATOM 1495 C C . GLN A 1 186 ? 18.109 -26.328 -7.227 1 92.94 186 GLN A C 1
ATOM 1497 O O . GLN A 1 186 ? 17.203 -25.547 -7.5 1 92.94 186 GLN A O 1
ATOM 1502 N N . LEU A 1 187 ? 18.141 -27.578 -7.551 1 92.88 187 LEU A N 1
ATOM 1503 C CA . LEU A 1 187 ? 17.078 -28.109 -8.406 1 92.88 187 LEU A CA 1
ATOM 1504 C C . LEU A 1 187 ? 15.984 -28.75 -7.566 1 92.88 187 LEU A C 1
ATOM 1506 O O . LEU A 1 187 ? 15.609 -29.906 -7.805 1 92.88 187 LEU A O 1
ATOM 1510 N N . THR A 1 188 ? 15.578 -28 -6.539 1 89.94 188 THR A N 1
ATOM 1511 C CA . THR A 1 188 ? 14.352 -28.281 -5.809 1 89.94 188 THR A CA 1
ATOM 1512 C C . THR A 1 188 ? 13.125 -28 -6.676 1 89.94 188 THR A C 1
ATOM 1514 O O . THR A 1 188 ? 13.25 -27.469 -7.773 1 89.94 188 THR A O 1
ATOM 1517 N N . PRO A 1 189 ? 11.992 -28.422 -6.211 1 89.88 189 PRO A N 1
ATOM 1518 C CA . PRO A 1 189 ? 10.797 -28.062 -6.977 1 89.88 189 PRO A CA 1
ATOM 1519 C C . PRO A 1 189 ? 10.711 -26.562 -7.266 1 89.88 189 PRO A C 1
ATOM 1521 O O . PRO A 1 189 ? 10.336 -26.172 -8.367 1 89.88 189 PRO A O 1
ATOM 1524 N N . ARG A 1 190 ? 11.125 -25.766 -6.371 1 89.38 190 ARG A N 1
ATOM 1525 C CA . ARG A 1 190 ? 11.133 -24.328 -6.57 1 89.38 190 ARG A CA 1
ATOM 1526 C C . ARG A 1 190 ? 12.156 -23.922 -7.629 1 89.38 190 ARG A C 1
ATOM 1528 O O . ARG A 1 190 ? 11.906 -23.031 -8.445 1 89.38 190 ARG A O 1
ATOM 1535 N N . GLY A 1 191 ? 13.258 -24.547 -7.516 1 94.31 191 GLY A N 1
ATOM 1536 C CA . GLY A 1 191 ? 14.281 -24.281 -8.508 1 94.31 191 GLY A CA 1
ATOM 1537 C C . GLY A 1 191 ? 13.852 -24.641 -9.922 1 94.31 191 GLY A C 1
ATOM 1538 O O . GLY A 1 191 ? 14.094 -23.891 -10.859 1 94.31 191 GLY A O 1
ATOM 1539 N N . LEU A 1 192 ? 13.266 -25.812 -10.031 1 96.44 192 LEU A N 1
ATOM 1540 C CA . LEU A 1 192 ? 12.773 -26.266 -11.328 1 96.44 192 LEU A CA 1
ATOM 1541 C C . LEU A 1 192 ? 11.688 -25.312 -11.852 1 96.44 192 LEU A C 1
ATOM 1543 O O . LEU A 1 192 ? 11.609 -25.062 -13.055 1 96.44 192 LEU A O 1
ATOM 1547 N N . TRP A 1 193 ? 10.922 -24.844 -10.961 1 95.31 193 TRP A N 1
ATOM 1548 C CA . TRP A 1 193 ? 9.891 -23.891 -11.336 1 95.31 193 TRP A CA 1
ATOM 1549 C C . TRP A 1 193 ? 10.516 -22.625 -11.922 1 95.31 193 TRP A C 1
ATOM 1551 O O . TRP A 1 193 ? 10.008 -22.078 -12.906 1 95.31 193 TRP A O 1
ATOM 1561 N N . LYS A 1 194 ? 11.539 -22.109 -11.352 1 96.31 194 LYS A N 1
ATOM 1562 C CA . LYS A 1 194 ? 12.211 -20.906 -11.836 1 96.31 194 LYS A CA 1
ATOM 1563 C C . LYS A 1 194 ? 12.727 -21.094 -13.258 1 96.31 194 LYS A C 1
ATOM 1565 O O . LYS A 1 194 ? 12.656 -20.172 -14.078 1 96.31 194 LYS A O 1
ATOM 1570 N N . VAL A 1 195 ? 13.25 -22.297 -13.453 1 97.75 195 VAL A N 1
ATOM 1571 C CA . VAL A 1 195 ? 13.719 -22.609 -14.797 1 97.75 195 VAL A CA 1
ATOM 1572 C C . VAL A 1 195 ? 12.547 -22.609 -15.766 1 97.75 195 VAL A C 1
ATOM 1574 O O . VAL A 1 195 ? 12.609 -22 -16.828 1 97.75 195 VAL A O 1
ATOM 1577 N N . TYR A 1 196 ? 11.539 -23.328 -15.383 1 97.81 196 TYR A N 1
ATOM 1578 C CA . TYR A 1 196 ? 10.352 -23.406 -16.234 1 97.81 196 TYR A CA 1
ATOM 1579 C C . TYR A 1 196 ? 9.781 -22.016 -16.5 1 97.81 196 TYR A C 1
ATOM 1581 O O . TYR A 1 196 ? 9.398 -21.703 -17.625 1 97.81 196 TYR A O 1
ATOM 1589 N N . ASP A 1 197 ? 9.688 -21.219 -15.484 1 97.81 197 ASP A N 1
ATOM 1590 C CA . ASP A 1 197 ? 9.172 -19.859 -15.594 1 97.81 197 ASP A CA 1
ATOM 1591 C C . ASP A 1 197 ? 9.992 -19.047 -16.594 1 97.81 197 ASP A C 1
ATOM 1593 O O . ASP A 1 197 ? 9.43 -18.297 -17.391 1 97.81 197 ASP A O 1
ATOM 1597 N N . SER A 1 198 ? 11.305 -19.156 -16.5 1 98.12 198 SER A N 1
ATOM 1598 C CA . SER A 1 198 ? 12.18 -18.453 -17.422 1 98.12 198 SER A CA 1
ATOM 1599 C C . SER A 1 198 ? 11.898 -18.844 -18.875 1 98.12 198 SER A C 1
ATOM 1601 O O . SER A 1 198 ? 11.75 -17.984 -19.75 1 98.12 198 SER A O 1
ATOM 1603 N N . LEU A 1 199 ? 11.836 -20.156 -19.094 1 98.31 199 LEU A N 1
ATOM 1604 C CA . LEU A 1 199 ? 11.594 -20.672 -20.438 1 98.31 199 LEU A CA 1
ATOM 1605 C C . LEU A 1 199 ? 10.211 -20.25 -20.938 1 98.31 199 LEU A C 1
ATOM 1607 O O . LEU A 1 199 ? 10.055 -19.891 -22.109 1 98.31 199 LEU A O 1
ATOM 1611 N N . PHE A 1 200 ? 9.258 -20.312 -20.078 1 97.31 200 PHE A N 1
ATOM 1612 C CA . PHE A 1 200 ? 7.891 -19.938 -20.422 1 97.31 200 PHE A CA 1
ATOM 1613 C C . PHE A 1 200 ? 7.832 -18.484 -20.875 1 97.31 200 PHE A C 1
ATOM 1615 O O . PHE A 1 200 ? 7.246 -18.172 -21.906 1 97.31 200 PHE A O 1
ATOM 1622 N N . CYS A 1 201 ? 8.398 -17.578 -20.078 1 97.62 201 CYS A N 1
ATOM 1623 C CA . CYS A 1 201 ? 8.414 -16.156 -20.406 1 97.62 201 CYS A CA 1
ATOM 1624 C C . CYS A 1 201 ? 9.133 -15.906 -21.719 1 97.62 201 CYS A C 1
ATOM 1626 O O . CYS A 1 201 ? 8.656 -15.125 -22.547 1 97.62 201 CYS A O 1
ATOM 1628 N N . GLN A 1 202 ? 10.273 -16.562 -21.906 1 98.12 202 GLN A N 1
ATOM 1629 C CA . GLN A 1 202 ? 11.047 -16.406 -23.141 1 98.12 202 GLN A CA 1
ATOM 1630 C C . GLN A 1 202 ? 10.25 -16.875 -24.344 1 98.12 202 GLN A C 1
ATOM 1632 O O . GLN A 1 202 ? 10.195 -16.172 -25.359 1 98.12 202 GLN A O 1
ATOM 1637 N N . LYS A 1 203 ? 9.641 -17.984 -24.203 1 97.06 203 LYS A N 1
ATOM 1638 C CA . LYS A 1 203 ? 8.812 -18.484 -25.297 1 97.06 203 LYS A CA 1
ATOM 1639 C C . LYS A 1 203 ? 7.664 -17.531 -25.609 1 97.06 203 LYS A C 1
ATOM 1641 O O . LYS A 1 203 ? 7.395 -17.234 -26.781 1 97.06 203 LYS A O 1
ATOM 1646 N N . LYS A 1 204 ? 6.988 -17.062 -24.594 1 95.94 204 LYS A N 1
ATOM 1647 C CA . LYS A 1 204 ? 5.844 -16.156 -24.734 1 95.94 204 LYS A CA 1
ATOM 1648 C C . LYS A 1 204 ? 6.246 -14.867 -25.438 1 95.94 204 LYS A C 1
ATOM 1650 O O . LYS A 1 204 ? 5.422 -14.234 -26.094 1 95.94 204 LYS A O 1
ATOM 1655 N N . HIS A 1 205 ? 7.422 -14.484 -25.328 1 96.81 205 HIS A N 1
ATOM 1656 C CA . HIS A 1 205 ? 7.902 -13.242 -25.922 1 96.81 205 HIS A CA 1
ATOM 1657 C C . HIS A 1 205 ? 8.742 -13.523 -27.172 1 96.81 205 HIS A C 1
ATOM 1659 O O . HIS A 1 205 ? 9.578 -12.703 -27.547 1 96.81 205 HIS A O 1
ATOM 1665 N N . ASN A 1 206 ? 8.695 -14.727 -27.719 1 96.88 206 ASN A N 1
ATOM 1666 C CA . ASN A 1 206 ? 9.234 -15.148 -29.016 1 96.88 206 ASN A CA 1
ATOM 1667 C C . ASN A 1 206 ? 10.758 -15.148 -29 1 96.88 206 ASN A C 1
ATOM 1669 O O . ASN A 1 206 ? 11.383 -14.805 -30 1 96.88 206 ASN A O 1
ATOM 1673 N N . LEU A 1 207 ? 11.289 -15.367 -27.891 1 97.75 207 LEU A N 1
ATOM 1674 C CA . LEU A 1 207 ? 12.727 -15.586 -27.828 1 97.75 207 LEU A CA 1
ATOM 1675 C C . LEU A 1 207 ? 13.07 -17.031 -28.141 1 97.75 207 LEU A C 1
ATOM 1677 O O . LEU A 1 207 ? 12.328 -17.953 -27.75 1 97.75 207 LEU A O 1
ATOM 1681 N N . ALA A 1 208 ? 14.195 -17.234 -28.797 1 97.62 208 ALA A N 1
ATOM 1682 C CA . ALA A 1 208 ? 14.625 -18.594 -29.094 1 97.62 208 ALA A CA 1
ATOM 1683 C C . ALA A 1 208 ? 15.039 -19.328 -27.812 1 97.62 208 ALA A C 1
ATOM 1685 O O . ALA A 1 208 ? 15.805 -18.812 -27 1 97.62 208 ALA A O 1
ATOM 1686 N N . LEU A 1 209 ? 14.531 -20.531 -27.672 1 98.06 209 LEU A N 1
ATOM 1687 C CA . LEU A 1 209 ? 14.906 -21.344 -26.531 1 98.06 209 LEU A CA 1
ATOM 1688 C C . LEU A 1 209 ? 16.141 -22.188 -26.828 1 98.06 209 LEU A C 1
ATOM 1690 O O . LEU A 1 209 ? 16.469 -22.422 -28 1 98.06 209 LEU A O 1
ATOM 1694 N N . PRO A 1 210 ? 16.875 -22.516 -25.766 1 98.06 210 PRO A N 1
ATOM 1695 C CA . PRO A 1 210 ? 17.984 -23.438 -26.016 1 98.06 210 PRO A CA 1
ATOM 1696 C C . PRO A 1 210 ? 17.547 -24.75 -26.656 1 98.06 210 PRO A C 1
ATOM 1698 O O . PRO A 1 210 ? 16.422 -25.188 -26.438 1 98.06 210 PRO A O 1
ATOM 1701 N N . ALA A 1 211 ? 18.453 -25.422 -27.281 1 97.81 211 ALA A N 1
ATOM 1702 C CA . ALA A 1 211 ? 18.141 -26.641 -28.031 1 97.81 211 ALA A CA 1
ATOM 1703 C C . ALA A 1 211 ? 17.609 -27.734 -27.109 1 97.81 211 ALA A C 1
ATOM 1705 O O . ALA A 1 211 ? 16.781 -28.547 -27.516 1 97.81 211 ALA A O 1
ATOM 1706 N N . TRP A 1 212 ? 18.078 -27.656 -25.906 1 98.25 212 TRP A N 1
ATOM 1707 C CA . TRP A 1 212 ? 17.703 -28.719 -24.984 1 98.25 212 TRP A CA 1
ATOM 1708 C C . TRP A 1 212 ? 16.266 -28.516 -24.5 1 98.25 212 TRP A C 1
ATOM 1710 O O . TRP A 1 212 ? 15.672 -29.422 -23.922 1 98.25 212 TRP A O 1
ATOM 1720 N N . ALA A 1 213 ? 15.695 -27.344 -24.625 1 98.5 213 ALA A N 1
ATOM 1721 C CA . ALA A 1 213 ? 14.336 -27.031 -24.188 1 98.5 213 ALA A CA 1
ATOM 1722 C C . ALA A 1 213 ? 13.312 -27.547 -25.188 1 98.5 213 ALA A C 1
ATOM 1724 O O . ALA A 1 213 ? 12.539 -26.75 -25.75 1 98.5 213 ALA A O 1
ATOM 1725 N N . THR A 1 214 ? 13.211 -28.844 -25.344 1 97.94 214 THR A N 1
ATOM 1726 C CA . THR A 1 214 ? 12.289 -29.5 -26.266 1 97.94 214 THR A CA 1
ATOM 1727 C C . THR A 1 214 ? 10.883 -29.562 -25.688 1 97.94 214 THR A C 1
ATOM 1729 O O . THR A 1 214 ? 10.688 -29.312 -24.5 1 97.94 214 THR A O 1
ATOM 1732 N N . PRO A 1 215 ? 9.961 -29.906 -26.484 1 97.38 215 PRO A N 1
ATOM 1733 C CA . PRO A 1 215 ? 8.609 -30.078 -25.953 1 97.38 215 PRO A CA 1
ATOM 1734 C C . PRO A 1 215 ? 8.539 -31.094 -24.828 1 97.38 215 PRO A C 1
ATOM 1736 O O . PRO A 1 215 ? 7.777 -30.922 -23.875 1 97.38 215 PRO A O 1
ATOM 1739 N N . ARG A 1 216 ? 9.297 -32.062 -24.953 1 97.44 216 ARG A N 1
ATOM 1740 C CA . ARG A 1 216 ? 9.336 -33.094 -23.906 1 97.44 216 ARG A CA 1
ATOM 1741 C C . ARG A 1 216 ? 9.805 -32.5 -22.594 1 97.44 216 ARG A C 1
ATOM 1743 O O . ARG A 1 216 ? 9.203 -32.75 -21.547 1 97.44 216 ARG A O 1
ATOM 1750 N N . VAL A 1 217 ? 10.883 -31.719 -22.625 1 98.31 217 VAL A N 1
ATOM 1751 C CA . VAL A 1 217 ? 11.438 -31.094 -21.438 1 98.31 217 VAL A CA 1
ATOM 1752 C C . VAL A 1 217 ? 10.422 -30.109 -20.844 1 98.31 217 VAL A C 1
ATOM 1754 O O . VAL A 1 217 ? 10.156 -30.141 -19.641 1 98.31 217 VAL A O 1
ATOM 1757 N N . LEU A 1 218 ? 9.867 -29.312 -21.703 1 98.06 218 LEU A N 1
ATOM 1758 C CA . LEU A 1 218 ? 8.906 -28.312 -21.25 1 98.06 218 LEU A CA 1
ATOM 1759 C C . LEU A 1 218 ? 7.68 -28.984 -20.641 1 98.06 218 LEU A C 1
ATOM 1761 O O . LEU A 1 218 ? 7.172 -28.516 -19.609 1 98.06 218 LEU A O 1
ATOM 1765 N N . ASN A 1 219 ? 7.211 -30.031 -21.203 1 97.44 219 ASN A N 1
ATOM 1766 C CA . ASN A 1 219 ? 6.066 -30.75 -20.672 1 97.44 219 ASN A CA 1
ATOM 1767 C C . ASN A 1 219 ? 6.379 -31.391 -19.312 1 97.44 219 ASN A C 1
ATOM 1769 O O . ASN A 1 219 ? 5.531 -31.406 -18.422 1 97.44 219 ASN A O 1
ATOM 1773 N N . THR A 1 220 ? 7.527 -31.938 -19.219 1 97.75 220 THR A N 1
ATOM 1774 C CA . THR A 1 220 ? 7.918 -32.562 -17.953 1 97.75 220 THR A CA 1
ATOM 1775 C C . THR A 1 220 ? 8.016 -31.5 -16.859 1 97.75 220 THR A C 1
ATOM 1777 O O . THR A 1 220 ? 7.578 -31.734 -15.727 1 97.75 220 THR A O 1
ATOM 1780 N N . LEU A 1 221 ? 8.602 -30.359 -17.172 1 97.81 221 LEU A N 1
ATOM 1781 C CA . LEU A 1 221 ? 8.672 -29.266 -16.203 1 97.81 221 LEU A CA 1
ATOM 1782 C C . LEU A 1 221 ? 7.273 -28.828 -15.773 1 97.81 221 LEU A C 1
ATOM 1784 O O . LEU A 1 221 ? 7.031 -28.594 -14.594 1 97.81 221 LEU A O 1
ATOM 1788 N N . SER A 1 222 ? 6.434 -28.734 -16.703 1 96.5 222 SER A N 1
ATOM 1789 C CA . SER A 1 222 ? 5.043 -28.375 -16.438 1 96.5 222 SER A CA 1
ATOM 1790 C C . SER A 1 222 ? 4.383 -29.406 -15.516 1 96.5 222 SER A C 1
ATOM 1792 O O . SER A 1 222 ? 3.637 -29.047 -14.602 1 96.5 222 SER A O 1
ATOM 1794 N N . GLU A 1 223 ? 4.59 -30.641 -15.766 1 96.06 223 GLU A N 1
ATOM 1795 C CA . GLU A 1 223 ? 4.043 -31.719 -14.953 1 96.06 223 GLU A CA 1
ATOM 1796 C C . GLU A 1 223 ? 4.559 -31.656 -13.516 1 96.06 223 GLU A C 1
ATOM 1798 O O . GLU A 1 223 ? 3.807 -31.875 -12.57 1 96.06 223 GLU A O 1
ATOM 1803 N N . ILE A 1 224 ? 5.816 -31.406 -13.406 1 96.56 224 ILE A N 1
ATOM 1804 C CA . ILE A 1 224 ? 6.422 -31.312 -12.086 1 96.56 224 ILE A CA 1
ATOM 1805 C C . ILE A 1 224 ? 5.789 -30.156 -11.312 1 96.56 224 ILE A C 1
ATOM 1807 O O . ILE A 1 224 ? 5.469 -30.297 -10.125 1 96.56 224 ILE A O 1
ATOM 1811 N N . GLU A 1 225 ? 5.617 -29.078 -11.961 1 95.69 225 GLU A N 1
ATOM 1812 C CA . GLU A 1 225 ? 4.984 -27.922 -11.312 1 95.69 225 GLU A CA 1
ATOM 1813 C C . GLU A 1 225 ? 3.549 -28.25 -10.898 1 95.69 225 GLU A C 1
ATOM 1815 O O . GLU A 1 225 ? 3.125 -27.922 -9.789 1 95.69 225 GLU A O 1
ATOM 1820 N N . ALA A 1 226 ? 2.82 -28.859 -11.781 1 94.62 226 ALA A N 1
ATOM 1821 C CA . ALA A 1 226 ? 1.45 -29.25 -11.461 1 94.62 226 ALA A CA 1
ATOM 1822 C C . ALA A 1 226 ? 1.414 -30.188 -10.266 1 94.62 226 ALA A C 1
ATOM 1824 O O . ALA A 1 226 ? 0.523 -30.094 -9.414 1 94.62 226 ALA A O 1
ATOM 1825 N N . PHE A 1 227 ? 2.338 -31.109 -10.242 1 95.44 227 PHE A N 1
ATOM 1826 C CA . PHE A 1 227 ? 2.441 -32.062 -9.141 1 95.44 227 PHE A CA 1
ATOM 1827 C C . PHE A 1 227 ? 2.758 -31.344 -7.836 1 95.44 227 PHE A C 1
ATOM 1829 O O . PHE A 1 227 ? 2.188 -31.672 -6.793 1 95.44 227 PHE A O 1
ATOM 1836 N N . ASN A 1 228 ? 3.65 -30.406 -7.91 1 95.19 228 ASN A N 1
ATOM 1837 C CA . ASN A 1 228 ? 3.998 -29.625 -6.738 1 95.19 228 ASN A CA 1
ATOM 1838 C C . ASN A 1 228 ? 2.793 -28.844 -6.203 1 95.19 228 ASN A C 1
ATOM 1840 O O . ASN A 1 228 ? 2.58 -28.781 -4.992 1 95.19 228 ASN A O 1
ATOM 1844 N N . ILE A 1 229 ? 2.061 -28.25 -7.043 1 95.75 229 ILE A N 1
ATOM 1845 C CA . ILE A 1 229 ? 0.861 -27.516 -6.664 1 95.75 229 ILE A CA 1
ATOM 1846 C C . ILE A 1 229 ? -0.143 -28.453 -6.012 1 95.75 229 ILE A C 1
ATOM 1848 O O . ILE A 1 229 ? -0.711 -28.141 -4.965 1 95.75 229 ILE A O 1
ATOM 1852 N N . GLU A 1 230 ? -0.298 -29.594 -6.633 1 95.44 230 GLU A N 1
ATOM 1853 C CA . GLU A 1 230 ? -1.217 -30.594 -6.094 1 95.44 230 GLU A CA 1
ATOM 1854 C C . GLU A 1 230 ? -0.807 -31.016 -4.684 1 95.44 230 GLU A C 1
ATOM 1856 O O . GLU A 1 230 ? -1.66 -31.312 -3.844 1 95.44 230 GLU A O 1
ATOM 1861 N N . ALA A 1 231 ? 0.424 -31.109 -4.492 1 95.75 231 ALA A N 1
ATOM 1862 C CA . ALA A 1 231 ? 0.918 -31.469 -3.164 1 95.75 231 ALA A CA 1
ATOM 1863 C C . ALA A 1 231 ? 0.465 -30.453 -2.119 1 95.75 231 ALA A C 1
ATOM 1865 O O . ALA A 1 231 ? 0.212 -30.812 -0.966 1 95.75 231 ALA A O 1
ATOM 1866 N N . HIS A 1 232 ? 0.336 -29.25 -2.502 1 95.25 232 HIS A N 1
ATOM 1867 C CA . HIS A 1 232 ? -0.012 -28.188 -1.568 1 95.25 232 HIS A CA 1
ATOM 1868 C C . HIS A 1 232 ? -1.521 -28.109 -1.364 1 95.25 232 HIS A C 1
ATOM 1870 O O . HIS A 1 232 ? -1.988 -27.875 -0.248 1 95.25 232 HIS A O 1
ATOM 1876 N N . VAL A 1 233 ? -2.314 -28.297 -2.396 1 95.56 233 VAL A N 1
ATOM 1877 C CA . VAL A 1 233 ? -3.74 -28.016 -2.281 1 95.56 233 VAL A CA 1
ATOM 1878 C C . VAL A 1 233 ? -4.535 -29.312 -2.287 1 95.56 233 VAL A C 1
ATOM 1880 O O . VAL A 1 233 ? -5.746 -29.312 -2.068 1 95.56 233 VAL A O 1
ATOM 1883 N N . GLY A 1 234 ? -3.793 -30.391 -2.438 1 94.44 234 GLY A N 1
ATOM 1884 C CA . GLY A 1 234 ? -4.43 -31.703 -2.484 1 94.44 234 GLY A CA 1
ATOM 1885 C C . GLY A 1 234 ? -3.605 -32.781 -1.832 1 94.44 234 GLY A C 1
ATOM 1886 O O . GLY A 1 234 ? -2.92 -32.562 -0.837 1 94.44 234 GLY A O 1
ATOM 1887 N N . MET A 1 235 ? -3.781 -34.094 -2.219 1 94.19 235 MET A N 1
ATOM 1888 C CA . MET A 1 235 ? -3.053 -35.312 -1.879 1 94.19 235 MET A CA 1
ATOM 1889 C C . MET A 1 235 ? -3.32 -35.719 -0.434 1 94.19 235 MET A C 1
ATOM 1891 O O . MET A 1 235 ? -3.818 -36.812 -0.175 1 94.19 235 MET A O 1
ATOM 1895 N N . HIS A 1 236 ? -2.924 -34.781 0.506 1 96.06 236 HIS A N 1
ATOM 1896 C CA . HIS A 1 236 ? -3.061 -35.125 1.917 1 96.06 236 HIS A CA 1
ATOM 1897 C C . HIS A 1 236 ? -3.596 -33.938 2.721 1 96.06 236 HIS A C 1
ATOM 1899 O O . HIS A 1 236 ? -3.137 -32.812 2.551 1 96.06 236 HIS A O 1
ATOM 1905 N N . ALA A 1 237 ? -4.59 -34.219 3.539 1 97.12 237 ALA A N 1
ATOM 1906 C CA . ALA A 1 237 ? -5.121 -33.25 4.484 1 97.12 237 ALA A CA 1
ATOM 1907 C C . ALA A 1 237 ? -5.41 -31.922 3.795 1 97.12 237 ALA A C 1
ATOM 1909 O O . ALA A 1 237 ? -5.016 -30.859 4.285 1 97.12 237 ALA A O 1
ATOM 1910 N N . SER A 1 238 ? -6.031 -32 2.672 1 96.38 238 SER A N 1
ATOM 1911 C CA . SER A 1 238 ? -6.254 -30.828 1.837 1 96.38 238 SER A CA 1
ATOM 1912 C C . SER A 1 238 ? -7.109 -29.781 2.557 1 96.38 238 SER A C 1
ATOM 1914 O O . SER A 1 238 ? -6.863 -28.578 2.447 1 96.38 238 SER A O 1
ATOM 1916 N N . GLN A 1 239 ? -8.078 -30.219 3.305 1 96.62 239 GLN A N 1
ATOM 1917 C CA . GLN A 1 239 ? -8.945 -29.297 4.016 1 96.62 239 GLN A CA 1
ATOM 1918 C C . GLN A 1 239 ? -8.18 -28.531 5.094 1 96.62 239 GLN A C 1
ATOM 1920 O O . GLN A 1 239 ? -8.344 -27.328 5.246 1 96.62 239 GLN A O 1
ATOM 1925 N N . GLU A 1 240 ? -7.402 -29.266 5.805 1 97.56 240 GLU A N 1
ATOM 1926 C CA . GLU A 1 240 ? -6.629 -28.625 6.863 1 97.56 240 GLU A CA 1
ATOM 1927 C C . GLU A 1 240 ? -5.586 -27.672 6.281 1 97.56 240 GLU A C 1
ATOM 1929 O O . GLU A 1 240 ? -5.379 -26.562 6.801 1 97.56 240 GLU A O 1
ATOM 1934 N N . LYS A 1 241 ? -4.875 -28.078 5.254 1 97.94 241 LYS A N 1
ATOM 1935 C CA . LYS A 1 241 ? -3.898 -27.219 4.605 1 97.94 241 LYS A CA 1
ATOM 1936 C C . LYS A 1 241 ? -4.559 -25.938 4.098 1 97.94 241 LYS A C 1
ATOM 1938 O O . LYS A 1 241 ? -3.973 -24.859 4.188 1 97.94 241 LYS A O 1
ATOM 1943 N N . ALA A 1 242 ? -5.777 -26.062 3.596 1 98 242 ALA A N 1
ATOM 1944 C CA . ALA A 1 242 ? -6.504 -24.922 3.057 1 98 242 ALA A CA 1
ATOM 1945 C C . ALA A 1 242 ? -6.75 -23.859 4.137 1 98 242 ALA A C 1
ATOM 1947 O O . ALA A 1 242 ? -6.785 -22.672 3.852 1 98 242 ALA A O 1
ATOM 1948 N N . ARG A 1 243 ? -6.879 -24.266 5.391 1 97.62 243 ARG A N 1
ATOM 1949 C CA . ARG A 1 243 ? -7.098 -23.344 6.508 1 97.62 243 ARG A CA 1
ATOM 1950 C C . ARG A 1 243 ? -5.934 -22.375 6.66 1 97.62 243 ARG A C 1
ATOM 1952 O O . ARG A 1 243 ? -6.117 -21.25 7.098 1 97.62 243 ARG A O 1
ATOM 1959 N N . PHE A 1 244 ? -4.73 -22.844 6.242 1 97.38 244 PHE A N 1
ATOM 1960 C CA . PHE A 1 244 ? -3.525 -22.062 6.453 1 97.38 244 PHE A CA 1
ATOM 1961 C C . PHE A 1 244 ? -3.172 -21.266 5.203 1 97.38 244 PHE A C 1
ATOM 1963 O O . PHE A 1 244 ? -2.246 -20.453 5.219 1 97.38 244 PHE A O 1
ATOM 1970 N N . ALA A 1 245 ? -3.869 -21.469 4.133 1 96.38 245 ALA A N 1
ATOM 1971 C CA . ALA A 1 245 ? -3.557 -20.844 2.854 1 96.38 245 ALA A CA 1
ATOM 1972 C C . ALA A 1 245 ? -4.746 -20.047 2.332 1 96.38 245 ALA A C 1
ATOM 1974 O O . ALA A 1 245 ? -5.023 -18.938 2.812 1 96.38 245 ALA A O 1
ATOM 1975 N N . GLY A 1 246 ? -5.629 -20.688 1.535 1 97.62 246 GLY A N 1
ATOM 1976 C CA . GLY A 1 246 ? -6.723 -19.984 0.873 1 97.62 246 GLY A CA 1
ATOM 1977 C C . GLY A 1 246 ? -7.891 -19.703 1.795 1 97.62 246 GLY A C 1
ATOM 1978 O O . GLY A 1 246 ? -8.734 -18.844 1.495 1 97.62 246 GLY A O 1
ATOM 1979 N N . GLY A 1 247 ? -7.969 -20.375 2.895 1 98.06 247 GLY A N 1
ATOM 1980 C CA . GLY A 1 247 ? -9.07 -20.203 3.824 1 98.06 247 GLY A CA 1
ATOM 1981 C C . GLY A 1 247 ? -9.125 -18.812 4.426 1 98.06 247 GLY A C 1
ATOM 1982 O O . GLY A 1 247 ? -10.203 -18.312 4.773 1 98.06 247 GLY A O 1
ATOM 1983 N N . LEU A 1 248 ? -7.973 -18.266 4.617 1 97.31 248 LEU A N 1
ATOM 1984 C CA . LEU A 1 248 ? -7.898 -16.906 5.164 1 97.31 248 LEU A CA 1
ATOM 1985 C C . LEU A 1 248 ? -8.609 -15.922 4.25 1 97.31 248 LEU A C 1
ATOM 1987 O O . LEU A 1 248 ? -9.422 -15.117 4.711 1 97.31 248 LEU A O 1
ATOM 1991 N N . LEU A 1 249 ? -8.258 -15.961 3.008 1 98.44 249 LEU A N 1
ATOM 1992 C CA . LEU A 1 249 ? -8.859 -15.055 2.039 1 98.44 249 LEU A CA 1
ATOM 1993 C C . LEU A 1 249 ? -10.352 -15.32 1.893 1 98.44 249 LEU A C 1
ATOM 1995 O O . LEU A 1 249 ? -11.156 -14.383 1.828 1 98.44 249 LEU A O 1
ATOM 1999 N N . LEU A 1 250 ? -10.719 -16.594 1.832 1 98.5 250 LEU A N 1
ATOM 2000 C CA . LEU A 1 250 ? -12.125 -16.953 1.76 1 98.5 250 LEU A CA 1
ATOM 2001 C C . LEU A 1 250 ? -12.898 -16.391 2.951 1 98.5 250 LEU A C 1
ATOM 2003 O O . LEU A 1 250 ? -13.969 -15.812 2.783 1 98.5 250 LEU A O 1
ATOM 2007 N N . GLY A 1 251 ? -12.344 -16.578 4.137 1 97.69 251 GLY A N 1
ATOM 2008 C CA . GLY A 1 251 ? -12.961 -16.016 5.332 1 97.69 251 GLY A CA 1
ATOM 2009 C C . GLY A 1 251 ? -13.133 -14.508 5.266 1 97.69 251 GLY A C 1
ATOM 2010 O O . GLY A 1 251 ? -14.172 -13.984 5.68 1 97.69 251 GLY A O 1
ATOM 2011 N N . ALA A 1 252 ? -12.141 -13.867 4.789 1 97.44 252 ALA A N 1
ATOM 2012 C CA . ALA A 1 252 ? -12.203 -12.414 4.672 1 97.44 252 ALA A CA 1
ATOM 2013 C C . ALA A 1 252 ? -13.305 -11.992 3.703 1 97.44 252 ALA A C 1
ATOM 2015 O O . ALA A 1 252 ? -14.008 -11.008 3.949 1 97.44 252 ALA A O 1
ATOM 2016 N N . ILE A 1 253 ? -13.445 -12.656 2.578 1 98.12 253 ILE A N 1
ATOM 2017 C CA . ILE A 1 253 ? -14.461 -12.344 1.578 1 98.12 253 ILE A CA 1
ATOM 2018 C C . ILE A 1 253 ? -15.852 -12.492 2.191 1 98.12 253 ILE A C 1
ATOM 2020 O O . ILE A 1 253 ? -16.703 -11.609 2.029 1 98.12 253 ILE A O 1
ATOM 2024 N N . LEU A 1 254 ? -16.094 -13.531 2.938 1 96.75 254 LEU A N 1
ATOM 2025 C CA . LEU A 1 254 ? -17.375 -13.758 3.592 1 96.75 254 LEU A CA 1
ATOM 2026 C C . LEU A 1 254 ? -17.609 -12.734 4.695 1 96.75 254 LEU A C 1
ATOM 2028 O O . LEU A 1 254 ? -18.719 -12.211 4.828 1 96.75 254 LEU A O 1
ATOM 2032 N N . SER A 1 255 ? -16.562 -12.445 5.426 1 94.94 255 SER A N 1
ATOM 2033 C CA . SER A 1 255 ? -16.672 -11.461 6.5 1 94.94 255 SER A CA 1
ATOM 2034 C C . SER A 1 255 ? -16.984 -10.07 5.949 1 94.94 255 SER A C 1
ATOM 2036 O O . SER A 1 255 ? -17.75 -9.32 6.555 1 94.94 255 SER A O 1
ATOM 2038 N N . ASN A 1 256 ? -16.344 -9.727 4.875 1 93.94 256 ASN A N 1
ATOM 2039 C CA . ASN A 1 256 ? -16.594 -8.43 4.258 1 93.94 256 ASN A CA 1
ATOM 2040 C C . ASN A 1 256 ? -18.047 -8.281 3.834 1 93.94 256 ASN A C 1
ATOM 2042 O O . ASN A 1 256 ? -18.641 -7.207 3.975 1 93.94 256 ASN A O 1
ATOM 2046 N N . PHE A 1 257 ? -18.594 -9.328 3.326 1 92.81 257 PHE A N 1
ATOM 2047 C CA . PHE A 1 257 ? -20 -9.281 2.959 1 92.81 257 PHE A CA 1
ATOM 2048 C C . PHE A 1 257 ? -20.875 -9 4.18 1 92.81 257 PHE A C 1
ATOM 2050 O O . PHE A 1 257 ? -21.766 -8.148 4.133 1 92.81 257 PHE A O 1
ATOM 2057 N N . SER A 1 258 ? -20.609 -9.703 5.219 1 89 258 SER A N 1
ATOM 2058 C CA . SER A 1 258 ? -21.359 -9.516 6.457 1 89 258 SER A CA 1
ATOM 2059 C C . SER A 1 258 ? -21.25 -8.078 6.965 1 89 258 SER A C 1
ATOM 2061 O O . SER A 1 258 ? -22.234 -7.484 7.387 1 89 258 SER A O 1
ATOM 2063 N N . LYS A 1 259 ? -20.062 -7.555 6.891 1 88.5 259 LYS A N 1
ATOM 2064 C CA . LYS A 1 259 ? -19.844 -6.184 7.34 1 88.5 259 LYS A CA 1
ATOM 2065 C C . LYS A 1 259 ? -20.625 -5.188 6.488 1 88.5 259 LYS A C 1
ATOM 2067 O O . LYS A 1 259 ? -21.219 -4.242 7.012 1 88.5 259 LYS A O 1
ATOM 2072 N N . VAL A 1 260 ? -20.609 -5.422 5.219 1 86.88 260 VAL A N 1
ATOM 2073 C CA . VAL A 1 260 ? -21.281 -4.504 4.301 1 86.88 260 VAL A CA 1
ATOM 2074 C C . VAL A 1 260 ? -22.781 -4.531 4.543 1 86.88 260 VAL A C 1
ATOM 2076 O O . VAL A 1 260 ? -23.422 -3.479 4.637 1 86.88 260 VAL A O 1
ATOM 2079 N N . VAL A 1 261 ? -23.359 -5.672 4.73 1 83.94 261 VAL A N 1
ATOM 2080 C CA . VAL A 1 261 ? -24.797 -5.824 4.867 1 83.94 261 VAL A CA 1
ATOM 2081 C C . VAL A 1 261 ? -25.234 -5.383 6.262 1 83.94 261 VAL A C 1
ATOM 2083 O O . VAL A 1 261 ? -26.234 -4.668 6.41 1 83.94 261 VAL A O 1
ATOM 2086 N N . CYS A 1 262 ? -24.469 -5.777 7.25 1 81 262 CYS A N 1
ATOM 2087 C CA . CYS A 1 262 ? -24.859 -5.516 8.633 1 81 262 CYS A CA 1
ATOM 2088 C C . CYS A 1 262 ? -24.625 -4.055 9 1 81 262 CYS A C 1
ATOM 2090 O O . CYS A 1 262 ? -25.359 -3.49 9.812 1 81 262 CYS A O 1
ATOM 2092 N N . ARG A 1 263 ? -23.594 -3.504 8.445 1 76 263 ARG A N 1
ATOM 2093 C CA . ARG A 1 263 ? -23.266 -2.133 8.82 1 76 263 ARG A CA 1
ATOM 2094 C C . ARG A 1 263 ? -23.781 -1.141 7.785 1 76 263 ARG A C 1
ATOM 2096 O O . ARG A 1 263 ? -23.453 0.048 7.84 1 76 263 ARG A O 1
ATOM 2103 N N . ASP A 1 264 ? -24.438 -1.635 6.816 1 79.88 264 ASP A N 1
ATOM 2104 C CA . ASP A 1 264 ? -25.016 -0.792 5.777 1 79.88 264 ASP A CA 1
ATOM 2105 C C . ASP A 1 264 ? -23.953 0.098 5.137 1 79.88 264 ASP A C 1
ATOM 2107 O O . ASP A 1 264 ? -24.141 1.312 5.027 1 79.88 264 ASP A O 1
ATOM 2111 N N . LEU A 1 265 ? -22.906 -0.511 4.895 1 82.62 265 LEU A N 1
ATOM 2112 C CA . LEU A 1 265 ? -21.844 0.212 4.207 1 82.62 265 LEU A CA 1
ATOM 2113 C C . LEU A 1 265 ? -22.125 0.285 2.707 1 82.62 265 LEU A C 1
ATOM 2115 O O . LEU A 1 265 ? -22.609 -0.677 2.115 1 82.62 265 LEU A O 1
ATOM 2119 N N . PRO A 1 266 ? -21.766 1.379 2.109 1 89.38 266 PRO A N 1
ATOM 2120 C CA . PRO A 1 266 ? -22.109 1.612 0.703 1 89.38 266 PRO A CA 1
ATOM 2121 C C . PRO A 1 266 ? -21.156 0.892 -0.255 1 89.38 266 PRO A C 1
ATOM 2123 O O . PRO A 1 266 ? -21.312 1.001 -1.476 1 89.38 266 PRO A O 1
ATOM 2126 N N . LEU A 1 267 ? -20.297 0.124 0.276 1 95.06 267 LEU A N 1
ATOM 2127 C CA . LEU A 1 267 ? -19.297 -0.559 -0.542 1 95.06 267 LEU A CA 1
ATOM 2128 C C . LEU A 1 267 ? -19.969 -1.549 -1.493 1 95.06 267 LEU A C 1
ATOM 2130 O O . LEU A 1 267 ? -20.812 -2.338 -1.079 1 95.06 267 LEU A O 1
ATOM 2134 N N . LYS A 1 268 ? -19.547 -1.524 -2.762 1 97.12 268 LYS A N 1
ATOM 2135 C CA . LYS A 1 268 ? -20.156 -2.363 -3.787 1 97.12 268 LYS A CA 1
ATOM 2136 C C . LYS A 1 268 ? -19.156 -3.389 -4.324 1 97.12 268 LYS A C 1
ATOM 2138 O O . LYS A 1 268 ? -19.562 -4.441 -4.832 1 97.12 268 LYS A O 1
ATOM 2143 N N . MET A 1 269 ? -17.859 -3.076 -4.191 1 98.31 269 MET A N 1
ATOM 2144 C CA . MET A 1 269 ? -16.875 -3.979 -4.777 1 98.31 269 MET A CA 1
ATOM 2145 C C . MET A 1 269 ? -15.578 -3.957 -3.98 1 98.31 269 MET A C 1
ATOM 2147 O O . MET A 1 269 ? -15.125 -2.896 -3.543 1 98.31 269 MET A O 1
ATOM 2151 N N . ILE A 1 270 ? -15.031 -5.055 -3.779 1 98.5 270 ILE A N 1
ATOM 2152 C CA . ILE A 1 270 ? -13.695 -5.219 -3.232 1 98.5 270 ILE A CA 1
ATOM 2153 C C . ILE A 1 270 ? -12.82 -5.984 -4.227 1 98.5 270 ILE A C 1
ATOM 2155 O O . ILE A 1 270 ? -13.203 -7.059 -4.695 1 98.5 270 ILE A O 1
ATOM 2159 N N . MET A 1 271 ? -11.695 -5.457 -4.59 1 98.75 271 MET A N 1
ATOM 2160 C CA . MET A 1 271 ? -10.789 -6.086 -5.543 1 98.75 271 MET A CA 1
ATOM 2161 C C . MET A 1 271 ? -9.469 -6.461 -4.871 1 98.75 271 MET A C 1
ATOM 2163 O O . MET A 1 271 ? -8.914 -5.68 -4.098 1 98.75 271 MET A O 1
ATOM 2167 N N . TYR A 1 272 ? -9.023 -7.652 -5.199 1 98.88 272 TYR A N 1
ATOM 2168 C CA . TYR A 1 272 ? -7.719 -8.125 -4.754 1 98.88 272 TYR A CA 1
ATOM 2169 C C . TYR A 1 272 ? -6.805 -8.406 -5.941 1 98.88 272 TYR A C 1
ATOM 2171 O O . TYR A 1 272 ? -7.07 -9.312 -6.73 1 98.88 272 TYR A O 1
ATOM 2179 N N . SER A 1 273 ? -5.754 -7.605 -6.121 1 98.94 273 SER A N 1
ATOM 2180 C CA . SER A 1 273 ? -4.715 -7.848 -7.117 1 98.94 273 SER A CA 1
ATOM 2181 C C . SER A 1 273 ? -3.6 -8.719 -6.555 1 98.94 273 SER A C 1
ATOM 2183 O O . SER A 1 273 ? -2.912 -8.32 -5.609 1 98.94 273 SER A O 1
ATOM 2185 N N . ALA A 1 274 ? -3.426 -9.875 -7.172 1 98.81 274 ALA A N 1
ATOM 2186 C CA . ALA A 1 274 ? -2.576 -10.859 -6.508 1 98.81 274 ALA A CA 1
ATOM 2187 C C . ALA A 1 274 ? -1.875 -11.758 -7.523 1 98.81 274 ALA A C 1
ATOM 2189 O O . ALA A 1 274 ? -1.397 -11.281 -8.555 1 98.81 274 ALA A O 1
ATOM 2190 N N . HIS A 1 275 ? -1.636 -13.039 -7.141 1 98.44 275 HIS A N 1
ATOM 2191 C CA . HIS A 1 275 ? -0.783 -13.953 -7.895 1 98.44 275 HIS A CA 1
ATOM 2192 C C . HIS A 1 275 ? -1.53 -15.234 -8.258 1 98.44 275 HIS A C 1
ATOM 2194 O O . HIS A 1 275 ? -2.664 -15.438 -7.82 1 98.44 275 HIS A O 1
ATOM 2200 N N . ASP A 1 276 ? -0.91 -16.016 -9.094 1 97.25 276 ASP A N 1
ATOM 2201 C CA . ASP A 1 276 ? -1.44 -17.344 -9.406 1 97.25 276 ASP A CA 1
ATOM 2202 C C . ASP A 1 276 ? -1.565 -18.188 -8.141 1 97.25 276 ASP A C 1
ATOM 2204 O O . ASP A 1 276 ? -2.584 -18.844 -7.934 1 97.25 276 ASP A O 1
ATOM 2208 N N . SER A 1 277 ? -0.562 -18.047 -7.297 1 96.69 277 SER A N 1
ATOM 2209 C CA . SER A 1 277 ? -0.565 -18.844 -6.07 1 96.69 277 SER A CA 1
ATOM 2210 C C . SER A 1 277 ? -1.746 -18.469 -5.18 1 96.69 277 SER A C 1
ATOM 2212 O O . SER A 1 277 ? -2.307 -19.328 -4.496 1 96.69 277 SER A O 1
ATOM 2214 N N . THR A 1 278 ? -2.15 -17.188 -5.18 1 98.31 278 THR A N 1
ATOM 2215 C CA . THR A 1 278 ? -3.307 -16.734 -4.41 1 98.31 278 THR A CA 1
ATOM 2216 C C . THR A 1 278 ? -4.59 -17.375 -4.941 1 98.31 278 THR A C 1
ATOM 2218 O O . THR A 1 278 ? -5.418 -17.859 -4.168 1 98.31 278 THR A O 1
ATOM 2221 N N . LEU A 1 279 ? -4.715 -17.391 -6.242 1 98.44 279 LEU A N 1
ATOM 2222 C CA . LEU A 1 279 ? -5.883 -18 -6.871 1 98.44 279 LEU A CA 1
ATOM 2223 C C . LEU A 1 279 ? -5.926 -19.5 -6.605 1 98.44 279 LEU A C 1
ATOM 2225 O O . LEU A 1 279 ? -6.984 -20.047 -6.289 1 98.44 279 LEU A O 1
ATOM 2229 N N . ILE A 1 280 ? -4.785 -20.141 -6.738 1 97.94 280 ILE A N 1
ATOM 2230 C CA . ILE A 1 280 ? -4.691 -21.578 -6.523 1 97.94 280 ILE A CA 1
ATOM 2231 C C . ILE A 1 280 ? -5.105 -21.922 -5.094 1 97.94 280 ILE A C 1
ATOM 2233 O O . ILE A 1 280 ? -5.898 -22.844 -4.867 1 97.94 280 ILE A O 1
ATOM 2237 N N . ALA A 1 281 ? -4.578 -21.172 -4.152 1 97.94 281 ALA A N 1
ATOM 2238 C CA . ALA A 1 281 ? -4.906 -21.406 -2.746 1 97.94 281 ALA A CA 1
ATOM 2239 C C . ALA A 1 281 ? -6.398 -21.203 -2.494 1 97.94 281 ALA A C 1
ATOM 2241 O O . ALA A 1 281 ? -7.031 -22 -1.799 1 97.94 281 ALA A O 1
ATOM 2242 N N . LEU A 1 282 ? -6.945 -20.141 -3.014 1 98.56 282 LEU A N 1
ATOM 2243 C CA . LEU A 1 282 ? -8.359 -19.828 -2.854 1 98.56 282 LEU A CA 1
ATOM 2244 C C . LEU A 1 282 ? -9.227 -20.938 -3.459 1 98.56 282 LEU A C 1
ATOM 2246 O O . LEU A 1 282 ? -10.164 -21.422 -2.816 1 98.56 282 LEU A O 1
ATOM 2250 N N . GLN A 1 283 ? -8.891 -21.344 -4.645 1 98.19 283 GLN A N 1
ATOM 2251 C CA . GLN A 1 283 ? -9.648 -22.375 -5.344 1 98.19 283 GLN A CA 1
ATOM 2252 C C . GLN A 1 283 ? -9.477 -23.734 -4.672 1 98.19 283 GLN A C 1
ATOM 2254 O O . GLN A 1 283 ? -10.391 -24.562 -4.691 1 98.19 283 GLN A O 1
ATOM 2259 N N . GLY A 1 284 ? -8.289 -23.938 -4.117 1 97.44 284 GLY A N 1
ATOM 2260 C CA . GLY A 1 284 ? -8.094 -25.125 -3.297 1 97.44 284 GLY A CA 1
ATOM 2261 C C . GLY A 1 284 ? -9 -25.156 -2.084 1 97.44 284 GLY A C 1
ATOM 2262 O O . GLY A 1 284 ? -9.578 -26.203 -1.771 1 97.44 284 GLY A O 1
ATOM 2263 N N . ALA A 1 285 ? -9.125 -24.031 -1.431 1 98.12 285 ALA A N 1
ATOM 2264 C CA . ALA A 1 285 ? -10 -23.953 -0.264 1 98.12 285 ALA A CA 1
ATOM 2265 C C . ALA A 1 285 ? -11.453 -24.188 -0.654 1 98.12 285 ALA A C 1
ATOM 2267 O O . ALA A 1 285 ? -12.219 -24.781 0.104 1 98.12 285 ALA A O 1
ATOM 2268 N N . LEU A 1 286 ? -11.805 -23.734 -1.844 1 98.25 286 LEU A N 1
ATOM 2269 C CA . LEU A 1 286 ? -13.18 -23.844 -2.324 1 98.25 286 LEU A CA 1
ATOM 2270 C C . LEU A 1 286 ? -13.438 -25.219 -2.945 1 98.25 286 LEU A C 1
ATOM 2272 O O . LEU A 1 286 ? -14.586 -25.578 -3.209 1 98.25 286 LEU A O 1
ATOM 2276 N N . GLY A 1 287 ? -12.383 -25.953 -3.209 1 96.44 287 GLY A N 1
ATOM 2277 C CA . GLY A 1 287 ? -12.523 -27.25 -3.85 1 96.44 287 GLY A CA 1
ATOM 2278 C C . GLY A 1 287 ? -12.844 -27.156 -5.328 1 96.44 287 GLY A C 1
ATOM 2279 O O . GLY A 1 287 ? -13.516 -28.031 -5.883 1 96.44 287 GLY A O 1
ATOM 2280 N N . VAL A 1 288 ? -12.43 -26.078 -5.984 1 96.69 288 VAL A N 1
ATOM 2281 C CA . VAL A 1 288 ? -12.812 -25.891 -7.383 1 96.69 288 VAL A CA 1
ATOM 2282 C C . VAL A 1 288 ? -11.555 -25.766 -8.242 1 96.69 288 VAL A C 1
ATOM 2284 O O . VAL A 1 288 ? -11.641 -25.453 -9.43 1 96.69 288 VAL A O 1
ATOM 2287 N N . TYR A 1 289 ? -10.352 -25.938 -7.629 1 95.88 289 TYR A N 1
ATOM 2288 C CA . TYR A 1 289 ? -9.125 -25.891 -8.406 1 95.88 289 TYR A CA 1
ATOM 2289 C C . TYR A 1 289 ? -9.109 -26.984 -9.461 1 95.88 289 TYR A C 1
ATOM 2291 O O . TYR A 1 289 ? -9.406 -28.156 -9.164 1 95.88 289 TYR A O 1
ATOM 2299 N N . ASN A 1 290 ? -8.734 -26.672 -10.68 1 92.25 290 ASN A N 1
ATOM 2300 C CA . ASN A 1 290 ? -8.875 -27.625 -11.781 1 92.25 290 ASN A CA 1
ATOM 2301 C C . ASN A 1 290 ? -7.531 -28.25 -12.164 1 92.25 290 ASN A C 1
ATOM 2303 O O . ASN A 1 290 ? -7.41 -28.891 -13.203 1 92.25 290 ASN A O 1
ATOM 2307 N N . GLY A 1 291 ? -6.492 -27.938 -11.469 1 91.94 291 GLY A N 1
ATOM 2308 C CA . GLY A 1 291 ? -5.211 -28.578 -11.703 1 91.94 291 GLY A CA 1
ATOM 2309 C C . GLY A 1 291 ? -4.328 -27.812 -12.672 1 91.94 291 GLY A C 1
ATOM 2310 O O . GLY A 1 291 ? -3.207 -28.234 -12.961 1 91.94 291 GLY A O 1
ATOM 2311 N N . ARG A 1 292 ? -4.785 -26.719 -13.102 1 91.88 292 ARG A N 1
ATOM 2312 C CA . ARG A 1 292 ? -4.012 -25.938 -14.07 1 91.88 292 ARG A CA 1
ATOM 2313 C C . ARG A 1 292 ? -3.543 -24.625 -13.461 1 91.88 292 ARG A C 1
ATOM 2315 O O . ARG A 1 292 ? -4.23 -24.047 -12.617 1 91.88 292 ARG A O 1
ATOM 2322 N N . LEU A 1 293 ? -2.408 -24.203 -13.969 1 93.94 293 LEU A N 1
ATOM 2323 C CA . LEU A 1 293 ? -1.886 -22.922 -13.539 1 93.94 293 LEU A CA 1
ATOM 2324 C C . LEU A 1 293 ? -2.754 -21.781 -14.062 1 93.94 293 LEU A C 1
ATOM 2326 O O . LEU A 1 293 ? -3.051 -21.719 -15.258 1 93.94 293 LEU A O 1
ATOM 2330 N N . PRO A 1 294 ? -3.236 -20.922 -13.18 1 96.75 294 PRO A N 1
ATOM 2331 C CA . PRO A 1 294 ? -3.984 -19.766 -13.68 1 96.75 294 PRO A CA 1
ATOM 2332 C C . PRO A 1 294 ? -3.17 -18.906 -14.641 1 96.75 294 PRO A C 1
ATOM 2334 O O . PRO A 1 294 ? -2.045 -18.5 -14.32 1 96.75 294 PRO A O 1
ATOM 2337 N N . PRO A 1 295 ? -3.674 -18.625 -15.797 1 96.88 295 PRO A N 1
ATOM 2338 C CA . PRO A 1 295 ? -2.949 -17.734 -16.719 1 96.88 295 PRO A CA 1
ATOM 2339 C C . PRO A 1 295 ? -2.902 -16.297 -16.234 1 96.88 295 PRO A C 1
ATOM 2341 O O . PRO A 1 295 ? -3.531 -15.953 -15.227 1 96.88 295 PRO A O 1
ATOM 2344 N N . TYR A 1 296 ? -2.09 -15.508 -16.922 1 97.44 296 TYR A N 1
ATOM 2345 C CA . TYR A 1 296 ? -2 -14.086 -16.594 1 97.44 296 TYR A CA 1
ATOM 2346 C C . TYR A 1 296 ? -3.365 -13.414 -16.703 1 97.44 296 TYR A C 1
ATOM 2348 O O . TYR A 1 296 ? -4.141 -13.711 -17.609 1 97.44 296 TYR A O 1
ATOM 2356 N N . ALA A 1 297 ? -3.699 -12.539 -15.672 1 98.06 297 ALA A N 1
ATOM 2357 C CA . ALA A 1 297 ? -4.914 -11.734 -15.602 1 98.06 297 ALA A CA 1
ATOM 2358 C C . ALA A 1 297 ? -6.141 -12.609 -15.375 1 98.06 297 ALA A C 1
ATOM 2360 O O . ALA A 1 297 ? -7.27 -12.188 -15.633 1 98.06 297 ALA A O 1
ATOM 2361 N N . ALA A 1 298 ? -5.891 -13.898 -15.008 1 98.44 298 ALA A N 1
ATOM 2362 C CA . ALA A 1 298 ? -7.023 -14.719 -14.586 1 98.44 298 ALA A CA 1
ATOM 2363 C C . ALA A 1 298 ? -7.738 -14.094 -13.391 1 98.44 298 ALA A C 1
ATOM 2365 O O . ALA A 1 298 ? -7.105 -13.461 -12.539 1 98.44 298 ALA A O 1
ATOM 2366 N N . CYS A 1 299 ? -9.062 -14.312 -13.32 1 98.75 299 CYS A N 1
ATOM 2367 C CA . CYS A 1 299 ? -9.867 -13.656 -12.289 1 98.75 299 CYS A CA 1
ATOM 2368 C C . CYS A 1 299 ? -10.898 -14.617 -11.719 1 98.75 299 CYS A C 1
ATOM 2370 O O . CYS A 1 299 ? -11.641 -15.266 -12.461 1 98.75 299 CYS A O 1
ATOM 2372 N N . HIS A 1 300 ? -10.875 -14.805 -10.43 1 98.81 300 HIS A N 1
ATOM 2373 C CA . HIS A 1 300 ? -11.945 -15.469 -9.688 1 98.81 300 HIS A CA 1
ATOM 2374 C C . HIS A 1 300 ? -12.898 -14.453 -9.062 1 98.81 300 HIS A C 1
ATOM 2376 O O . HIS A 1 300 ? -12.492 -13.648 -8.219 1 98.81 300 HIS A O 1
ATOM 2382 N N . GLY A 1 301 ? -14.18 -14.469 -9.453 1 98.69 301 GLY A N 1
ATOM 2383 C CA . GLY A 1 301 ? -15.148 -13.492 -8.977 1 98.69 301 GLY A CA 1
ATOM 2384 C C . GLY A 1 301 ? -16.203 -14.094 -8.062 1 98.69 301 GLY A C 1
ATOM 2385 O O . GLY A 1 301 ? -16.672 -15.211 -8.297 1 98.69 301 GLY A O 1
ATOM 2386 N N . PHE A 1 302 ? -16.531 -13.398 -7 1 98.62 302 PHE A N 1
ATOM 2387 C CA . PHE A 1 302 ? -17.688 -13.641 -6.145 1 98.62 302 PHE A CA 1
ATOM 2388 C C . PHE A 1 302 ? -18.75 -12.586 -6.367 1 98.62 302 PHE A C 1
ATOM 2390 O O . PHE A 1 302 ? -18.469 -11.391 -6.355 1 98.62 302 PHE A O 1
ATOM 2397 N N . GLU A 1 303 ? -19.922 -13.016 -6.574 1 97.69 303 GLU A N 1
ATOM 2398 C CA . GLU A 1 303 ? -21.078 -12.133 -6.727 1 97.69 303 GLU A CA 1
ATOM 2399 C C . GLU A 1 303 ? -22.141 -12.422 -5.66 1 97.69 303 GLU A C 1
ATOM 2401 O O . GLU A 1 303 ? -22.781 -13.477 -5.684 1 97.69 303 GLU A O 1
ATOM 2406 N N . PHE A 1 304 ? -22.312 -11.453 -4.789 1 96.38 304 PHE A N 1
ATOM 2407 C CA . PHE A 1 304 ? -23.328 -11.586 -3.762 1 96.38 304 PHE A CA 1
ATOM 2408 C C . PHE A 1 304 ? -24.641 -10.961 -4.219 1 96.38 304 PHE A C 1
ATOM 2410 O O . PHE A 1 304 ? -24.672 -9.828 -4.703 1 96.38 304 PHE A O 1
ATOM 2417 N N . TYR A 1 305 ? -25.719 -11.766 -4.027 1 92.25 305 TYR A N 1
ATOM 2418 C CA . TYR A 1 305 ? -27.031 -11.344 -4.473 1 92.25 305 TYR A CA 1
ATOM 2419 C C . TYR A 1 305 ? -28 -11.227 -3.293 1 92.25 305 TYR A C 1
ATOM 2421 O O . TYR A 1 305 ? -27.938 -12.023 -2.354 1 92.25 305 TYR A O 1
ATOM 2429 N N . GLN A 1 306 ? -28.75 -10.203 -3.367 1 89.19 306 GLN A N 1
ATOM 2430 C CA . GLN A 1 306 ? -29.953 -10.164 -2.545 1 89.19 306 GLN A CA 1
ATOM 2431 C C . GLN A 1 306 ? -31.172 -10.648 -3.326 1 89.19 306 GLN A C 1
ATOM 2433 O O . GLN A 1 306 ? -31.406 -10.227 -4.461 1 89.19 306 GLN A O 1
ATOM 2438 N N . GLU A 1 307 ? -31.844 -11.617 -2.725 1 82.19 307 GLU A N 1
ATOM 2439 C CA . GLU A 1 307 ? -33.062 -12.133 -3.328 1 82.19 307 GLU A CA 1
ATOM 2440 C C . GLU A 1 307 ? -34.312 -11.555 -2.65 1 82.19 307 GLU A C 1
ATOM 2442 O O . GLU A 1 307 ? -34.375 -11.516 -1.421 1 82.19 307 GLU A O 1
ATOM 2447 N N . SER A 1 308 ? -34.938 -10.648 -3.355 1 69.69 308 SER A N 1
ATOM 2448 C CA . SER A 1 308 ? -36.125 -10.055 -2.771 1 69.69 308 SER A CA 1
ATOM 2449 C C . SER A 1 308 ? -37.375 -10.852 -3.135 1 69.69 308 SER A C 1
ATOM 2451 O O . SER A 1 308 ? -37.562 -11.234 -4.293 1 69.69 308 SER A O 1
ATOM 2453 N N . ASN A 1 309 ? -37.812 -11.609 -2.141 1 57.75 309 ASN A N 1
ATOM 2454 C CA . ASN A 1 309 ? -39.188 -12 -2.287 1 57.75 309 ASN A CA 1
ATOM 2455 C C . ASN A 1 309 ? -40.125 -11.188 -1.374 1 57.75 309 ASN A C 1
ATOM 2457 O O . ASN A 1 309 ? -39.625 -10.484 -0.479 1 57.75 309 ASN A O 1
ATOM 2461 N N . LYS A 1 310 ? -41.312 -10.93 -1.781 1 52.84 310 LYS A N 1
ATOM 2462 C CA . LYS A 1 310 ? -42.312 -10.102 -1.087 1 52.84 310 LYS A CA 1
ATOM 2463 C C . LYS A 1 310 ? -42.156 -10.234 0.427 1 52.84 310 LYS A C 1
ATOM 2465 O O . LYS A 1 310 ? -42.5 -9.305 1.169 1 52.84 310 LYS A O 1
ATOM 2470 N N . TYR A 1 311 ? -41.594 -11.227 0.972 1 53.72 311 TYR A N 1
ATOM 2471 C CA . TYR A 1 311 ? -41.719 -11.414 2.414 1 53.72 311 TYR A CA 1
ATOM 2472 C C . TYR A 1 311 ? -40.375 -11.68 3.053 1 53.72 311 TYR A C 1
ATOM 2474 O O . TYR A 1 311 ? -40.188 -11.484 4.258 1 53.72 311 TYR A O 1
ATOM 2482 N N . VAL A 1 312 ? -39.281 -12.156 2.375 1 58.19 312 VAL A N 1
ATOM 2483 C CA . VAL A 1 312 ? -38.031 -12.539 3.025 1 58.19 312 VAL A CA 1
ATOM 2484 C C . VAL A 1 312 ? -36.844 -12.125 2.156 1 58.19 312 VAL A C 1
ATOM 2486 O O . VAL A 1 312 ? -36.906 -12.242 0.93 1 58.19 312 VAL A O 1
ATOM 2489 N N . TYR A 1 313 ? -35.812 -11.383 2.826 1 66.62 313 TYR A N 1
ATOM 2490 C CA . TYR A 1 313 ? -34.562 -11.094 2.133 1 66.62 313 TYR A CA 1
ATOM 2491 C C . TYR A 1 313 ? -33.562 -12.203 2.361 1 66.62 313 TYR A C 1
ATOM 2493 O O . TYR A 1 313 ? -33.281 -12.578 3.504 1 66.62 313 TYR A O 1
ATOM 2501 N N . THR A 1 314 ? -33.344 -12.938 1.298 1 82.56 314 THR A N 1
ATOM 2502 C CA . THR A 1 314 ? -32.312 -13.953 1.366 1 82.56 314 THR A CA 1
ATOM 2503 C C . THR A 1 314 ? -31.125 -13.57 0.478 1 82.56 314 THR A C 1
ATOM 2505 O O . THR A 1 314 ? -31.266 -12.742 -0.429 1 82.56 314 THR A O 1
ATOM 2508 N N . PHE A 1 315 ? -29.938 -14.031 0.913 1 90 315 PHE A N 1
ATOM 2509 C CA . PHE A 1 315 ? -28.734 -13.734 0.139 1 90 315 PHE A CA 1
ATOM 2510 C C . PHE A 1 315 ? -28.172 -15.008 -0.476 1 90 315 PHE A C 1
ATOM 2512 O O . PHE A 1 315 ? -28.312 -16.094 0.09 1 90 315 PHE A O 1
ATOM 2519 N N . SER A 1 316 ? -27.656 -14.883 -1.623 1 93.31 316 SER A N 1
ATOM 2520 C CA . SER A 1 316 ? -26.969 -15.969 -2.314 1 93.31 316 SER A CA 1
ATOM 2521 C C . SER A 1 316 ? -25.641 -15.508 -2.904 1 93.31 316 SER A C 1
ATOM 2523 O O . SER A 1 316 ? -25.375 -14.305 -2.967 1 93.31 316 SER A O 1
ATOM 2525 N N . ILE A 1 317 ? -24.797 -16.484 -3.26 1 96.38 317 ILE A N 1
ATOM 2526 C CA . ILE A 1 317 ? -23.469 -16.188 -3.775 1 96.38 317 ILE A CA 1
ATOM 2527 C C . ILE A 1 317 ? -23.25 -16.938 -5.086 1 96.38 317 ILE A C 1
ATOM 2529 O O . ILE A 1 317 ? -23.5 -18.141 -5.176 1 96.38 317 ILE A O 1
ATOM 2533 N N . GLY A 1 318 ? -22.844 -16.219 -6.098 1 97.19 318 GLY A N 1
ATOM 2534 C CA . GLY A 1 318 ? -22.344 -16.797 -7.332 1 97.19 318 GLY A CA 1
ATOM 2535 C C . GLY A 1 318 ? -20.844 -16.609 -7.512 1 97.19 318 GLY A C 1
ATOM 2536 O O . GLY A 1 318 ? -20.266 -15.672 -6.965 1 97.19 318 GLY A O 1
ATOM 2537 N N . MET A 1 319 ? -20.219 -17.594 -8.242 1 98.25 319 MET A N 1
ATOM 2538 C CA . MET A 1 319 ? -18.797 -17.484 -8.531 1 98.25 319 MET A CA 1
ATOM 2539 C C . MET A 1 319 ? -18.531 -17.688 -10.016 1 98.25 319 MET A C 1
ATOM 2541 O O . MET A 1 319 ? -19.234 -18.453 -10.688 1 98.25 319 MET A O 1
ATOM 2545 N N . PHE A 1 320 ? -17.531 -17.031 -10.531 1 98 320 PHE A N 1
ATOM 2546 C CA . PHE A 1 320 ? -17.078 -17.281 -11.891 1 98 320 PHE A CA 1
ATOM 2547 C C . PHE A 1 320 ? -15.547 -17.266 -11.953 1 98 320 PHE A C 1
ATOM 2549 O O . PHE A 1 320 ? -14.891 -16.781 -11.023 1 98 320 PHE A O 1
ATOM 2556 N N . TYR A 1 321 ? -15.023 -17.891 -12.953 1 98.25 321 TYR A N 1
ATOM 2557 C CA . TYR A 1 321 ? -13.594 -17.922 -13.234 1 98.25 321 TYR A CA 1
ATOM 2558 C C . TYR A 1 321 ? -13.305 -17.531 -14.672 1 98.25 321 TYR A C 1
ATOM 2560 O O . TYR A 1 321 ? -13.766 -18.188 -15.609 1 98.25 321 TYR A O 1
ATOM 2568 N N . ARG A 1 322 ? -12.656 -16.391 -14.812 1 97.81 322 ARG A N 1
ATOM 2569 C CA . ARG A 1 322 ? -12.227 -15.898 -16.125 1 97.81 322 ARG A CA 1
ATOM 2570 C C . ARG A 1 322 ? -10.75 -16.203 -16.359 1 97.81 322 ARG A C 1
ATOM 2572 O O . ARG A 1 322 ? -9.875 -15.586 -15.734 1 97.81 322 ARG A O 1
ATOM 2579 N N . ASN A 1 323 ? -10.461 -17.125 -17.281 1 94.19 323 ASN A N 1
ATOM 2580 C CA . ASN A 1 323 ? -9.078 -17.531 -17.516 1 94.19 323 ASN A CA 1
ATOM 2581 C C . ASN A 1 323 ? -8.641 -17.25 -18.953 1 94.19 323 ASN A C 1
ATOM 2583 O O . ASN A 1 323 ? -7.488 -17.484 -19.312 1 94.19 323 ASN A O 1
ATOM 2587 N N . ARG A 1 324 ? -9.555 -16.828 -19.734 1 86.44 324 ARG A N 1
ATOM 2588 C CA . ARG A 1 324 ? -9.273 -16.406 -21.094 1 86.44 324 ARG A CA 1
ATOM 2589 C C . ARG A 1 324 ? -10.023 -15.117 -21.438 1 86.44 324 ARG A C 1
ATOM 2591 O O . ARG A 1 324 ? -11.172 -14.938 -21.031 1 86.44 324 ARG A O 1
ATOM 2598 N N . SER A 1 325 ? -9.422 -14.32 -22.281 1 84.44 325 SER A N 1
ATOM 2599 C CA . SER A 1 325 ? -10.023 -13.031 -22.594 1 84.44 325 SER A CA 1
ATOM 2600 C C . SER A 1 325 ? -11.047 -13.164 -23.719 1 84.44 325 SER A C 1
ATOM 2602 O O . SER A 1 325 ? -11.938 -12.328 -23.844 1 84.44 325 SER A O 1
ATOM 2604 N N . ASN A 1 326 ? -10.906 -14.117 -24.422 1 84.69 326 ASN A N 1
ATOM 2605 C CA . ASN A 1 326 ? -11.727 -14.219 -25.625 1 84.69 326 ASN A CA 1
ATOM 2606 C C . ASN A 1 326 ? -12.938 -15.125 -25.391 1 84.69 326 ASN A C 1
ATOM 2608 O O . ASN A 1 326 ? -13.633 -15.484 -26.344 1 84.69 326 ASN A O 1
ATOM 2612 N N . GLN A 1 327 ? -13.141 -15.516 -24.156 1 87.38 327 GLN A N 1
ATOM 2613 C CA . GLN A 1 327 ? -14.281 -16.375 -23.828 1 87.38 327 GLN A CA 1
ATOM 2614 C C . GLN A 1 327 ? -15.023 -15.867 -22.594 1 87.38 327 GLN A C 1
ATOM 2616 O O . GLN A 1 327 ? -14.477 -15.086 -21.812 1 87.38 327 GLN A O 1
ATOM 2621 N N . GLN A 1 328 ? -16.25 -16.266 -22.578 1 92 328 GLN A N 1
ATOM 2622 C CA . GLN A 1 328 ? -17.031 -15.969 -21.375 1 92 328 GLN A CA 1
ATOM 2623 C C . GLN A 1 328 ? -16.453 -16.688 -20.156 1 92 328 GLN A C 1
ATOM 2625 O O . GLN A 1 328 ? -15.953 -17.812 -20.281 1 92 328 GLN A O 1
ATOM 2630 N N . PRO A 1 329 ? -16.578 -16.031 -19.047 1 95.56 329 PRO A N 1
ATOM 2631 C CA . PRO A 1 329 ? -16.078 -16.688 -17.828 1 95.56 329 PRO A CA 1
ATOM 2632 C C . PRO A 1 329 ? -16.812 -17.984 -17.531 1 95.56 329 PRO A C 1
ATOM 2634 O O . PRO A 1 329 ? -17.984 -18.141 -17.891 1 95.56 329 PRO A O 1
ATOM 2637 N N . HIS A 1 330 ? -16.156 -18.891 -16.891 1 96.06 330 HIS A N 1
ATOM 2638 C CA . HIS A 1 330 ? -16.766 -20.125 -16.422 1 96.06 330 HIS A CA 1
ATOM 2639 C C . HIS A 1 330 ? -17.547 -19.906 -15.133 1 96.06 330 HIS A C 1
ATOM 2641 O O . HIS A 1 330 ? -17.031 -19.328 -14.18 1 96.06 330 HIS A O 1
ATOM 2647 N N . THR A 1 331 ? -18.781 -20.344 -15.156 1 96.56 331 THR A N 1
ATOM 2648 C CA . THR A 1 331 ? -19.516 -20.391 -13.891 1 96.56 331 THR A CA 1
ATOM 2649 C C . THR A 1 331 ? -18.953 -21.484 -12.984 1 96.56 331 THR A C 1
ATOM 2651 O O . THR A 1 331 ? -18.766 -22.625 -13.414 1 96.56 331 THR A O 1
ATOM 2654 N N . LEU A 1 332 ? -18.641 -21.109 -11.773 1 97.06 332 LEU A N 1
ATOM 2655 C CA . LEU A 1 332 ? -18.094 -22.078 -10.828 1 97.06 332 LEU A CA 1
ATOM 2656 C C . LEU A 1 332 ? -19.141 -22.484 -9.805 1 97.06 332 LEU A C 1
ATOM 2658 O O . LEU A 1 332 ? -19.891 -21.656 -9.289 1 97.06 332 LEU A O 1
ATOM 2662 N N . LEU A 1 333 ? -19.203 -23.75 -9.555 1 96.38 333 LEU A N 1
ATOM 2663 C CA . LEU A 1 333 ? -20.109 -24.312 -8.562 1 96.38 333 LEU A CA 1
ATOM 2664 C C . LEU A 1 333 ? -19.344 -24.766 -7.324 1 96.38 333 LEU A C 1
ATOM 2666 O O . LEU A 1 333 ? -18.344 -25.484 -7.438 1 96.38 333 LEU A O 1
ATOM 2670 N N . LEU A 1 334 ? -19.781 -24.281 -6.25 1 97.5 334 LEU A N 1
ATOM 2671 C CA . LEU A 1 334 ? -19.25 -24.844 -5.016 1 97.5 334 LEU A CA 1
ATOM 2672 C C . LEU A 1 334 ? -19.719 -26.281 -4.832 1 97.5 334 LEU A C 1
ATOM 2674 O O . LEU A 1 334 ? -20.922 -26.562 -4.914 1 97.5 334 LEU A O 1
ATOM 2678 N N . PRO A 1 335 ? -18.812 -27.188 -4.613 1 96.94 335 PRO A N 1
ATOM 2679 C CA . PRO A 1 335 ? -19.25 -28.578 -4.402 1 96.94 335 PRO A CA 1
ATOM 2680 C C . PRO A 1 335 ? -20.312 -28.688 -3.305 1 96.94 335 PRO A C 1
ATOM 2682 O O . PRO A 1 335 ? -20.078 -28.25 -2.178 1 96.94 335 PRO A O 1
ATOM 2685 N N . GLY A 1 336 ? -21.453 -29.25 -3.654 1 96.75 336 GLY A N 1
ATOM 2686 C CA . GLY A 1 336 ? -22.531 -29.469 -2.695 1 96.75 336 GLY A CA 1
ATOM 2687 C C . GLY A 1 336 ? -23.562 -28.344 -2.684 1 96.75 336 GLY A C 1
ATOM 2688 O O . GLY A 1 336 ? -24.484 -28.359 -1.877 1 96.75 336 GLY A O 1
ATOM 2689 N N . CYS A 1 337 ? -23.453 -27.469 -3.627 1 96.75 337 CYS A N 1
ATOM 2690 C CA . CYS A 1 337 ? -24.359 -26.328 -3.59 1 96.75 337 CYS A CA 1
ATOM 2691 C C . CYS A 1 337 ? -24.75 -25.891 -5 1 96.75 337 CYS A C 1
ATOM 2693 O O . CYS A 1 337 ? -23.922 -25.906 -5.91 1 96.75 337 CYS A O 1
ATOM 2695 N N . PRO A 1 338 ? -25.984 -25.531 -5.195 1 94.12 338 PRO A N 1
ATOM 2696 C CA . PRO A 1 338 ? -26.359 -24.938 -6.484 1 94.12 338 PRO A CA 1
ATOM 2697 C C . PRO A 1 338 ? -25.766 -23.562 -6.703 1 94.12 338 PRO A C 1
ATOM 2699 O O . PRO A 1 338 ? -25.156 -23 -5.789 1 94.12 338 PRO A O 1
ATOM 2702 N N . THR A 1 339 ? -25.875 -23.031 -7.914 1 91.19 339 THR A N 1
ATOM 2703 C CA . THR A 1 339 ? -25.422 -21.672 -8.211 1 91.19 339 THR A CA 1
ATOM 2704 C C . THR A 1 339 ? -26.578 -20.828 -8.742 1 91.19 339 THR A C 1
ATOM 2706 O O . THR A 1 339 ? -27.297 -21.25 -9.648 1 91.19 339 THR A O 1
ATOM 2709 N N . PRO A 1 340 ? -26.844 -19.766 -8.133 1 92.5 340 PRO A N 1
ATOM 2710 C CA . PRO A 1 340 ? -26.125 -19.25 -6.957 1 92.5 340 PRO A CA 1
ATOM 2711 C C . PRO A 1 340 ? -26.406 -20.062 -5.695 1 92.5 340 PRO A C 1
ATOM 2713 O O . PRO A 1 340 ? -27.469 -20.672 -5.574 1 92.5 340 PRO A O 1
ATOM 2716 N N . CYS A 1 341 ? -25.469 -20.047 -4.883 1 95.75 341 CYS A N 1
ATOM 2717 C CA . CYS A 1 341 ? -25.531 -20.812 -3.641 1 95.75 341 CYS A CA 1
ATOM 2718 C C . CYS A 1 341 ? -26.109 -19.969 -2.512 1 95.75 341 CYS A C 1
ATOM 2720 O O . CYS A 1 341 ? -25.625 -18.875 -2.23 1 95.75 341 CYS A O 1
ATOM 2722 N N . PRO A 1 342 ? -27.219 -20.484 -1.831 1 93 342 PRO A N 1
ATOM 2723 C CA . PRO A 1 342 ? -27.703 -19.734 -0.663 1 93 342 PRO A CA 1
ATOM 2724 C C . PRO A 1 342 ? -26.594 -19.469 0.362 1 93 342 PRO A C 1
ATOM 2726 O O . PRO A 1 342 ? -25.828 -20.375 0.695 1 93 342 PRO A O 1
ATOM 2729 N N . LEU A 1 343 ? -26.531 -18.312 0.83 1 92.88 343 LEU A N 1
ATOM 2730 C CA . LEU A 1 343 ? -25.406 -17.859 1.645 1 92.88 343 LEU A CA 1
ATOM 2731 C C . LEU A 1 343 ? -25.234 -18.734 2.879 1 92.88 343 LEU A C 1
ATOM 2733 O O . LEU A 1 343 ? -24.125 -19.156 3.201 1 92.88 343 LEU A O 1
ATOM 2737 N N . PRO A 1 344 ? -26.312 -19.125 3.633 1 92.31 344 PRO A N 1
ATOM 2738 C CA . PRO A 1 344 ? -26.125 -19.984 4.801 1 92.31 344 PRO A CA 1
ATOM 2739 C C . PRO A 1 344 ? -25.5 -21.328 4.441 1 92.31 344 PRO A C 1
ATOM 2741 O O . PRO A 1 344 ? -24.656 -21.844 5.184 1 92.31 344 PRO A O 1
ATOM 2744 N N . LEU A 1 345 ? -25.922 -21.859 3.342 1 95.69 345 LEU A N 1
ATOM 2745 C CA . LEU A 1 345 ? -25.359 -23.125 2.893 1 95.69 345 LEU A CA 1
ATOM 2746 C C . LEU A 1 345 ? -23.906 -22.953 2.484 1 95.69 345 LEU A C 1
ATOM 2748 O O . LEU A 1 345 ? -23.062 -23.797 2.801 1 95.69 345 LEU A O 1
ATOM 2752 N N . PHE A 1 346 ? -23.594 -21.922 1.803 1 97.12 346 PHE A N 1
ATOM 2753 C CA . PHE A 1 346 ? -22.234 -21.609 1.4 1 97.12 346 PHE A CA 1
ATOM 2754 C C . PHE A 1 346 ? -21.312 -21.531 2.615 1 97.12 346 PHE A C 1
ATOM 2756 O O . PHE A 1 346 ? -20.234 -22.141 2.621 1 97.12 346 PHE A O 1
ATOM 2763 N N . VAL A 1 347 ? -21.75 -20.812 3.619 1 96.06 347 VAL A N 1
ATOM 2764 C CA . VAL A 1 347 ? -20.969 -20.625 4.836 1 96.06 347 VAL A CA 1
ATOM 2765 C C . VAL A 1 347 ? -20.766 -21.969 5.535 1 96.06 347 VAL A C 1
ATOM 2767 O O . VAL A 1 347 ? -19.656 -22.281 5.977 1 96.06 347 VAL A O 1
ATOM 2770 N N . ASN A 1 348 ? -21.797 -22.719 5.574 1 96.12 348 ASN A N 1
ATOM 2771 C CA . ASN A 1 348 ? -21.719 -24.016 6.219 1 96.12 348 ASN A CA 1
ATOM 2772 C C . ASN A 1 348 ? -20.734 -24.938 5.512 1 96.12 348 ASN A C 1
ATOM 2774 O O . ASN A 1 348 ? -19.938 -25.625 6.164 1 96.12 348 ASN A O 1
ATOM 2778 N N . LEU A 1 349 ? -20.797 -24.938 4.203 1 97.06 349 LEU A N 1
ATOM 2779 C CA . LEU A 1 349 ? -19.953 -25.828 3.408 1 97.06 349 LEU A CA 1
ATOM 2780 C C . LEU A 1 349 ? -18.5 -25.406 3.469 1 97.06 349 LEU A C 1
ATOM 2782 O O . LEU A 1 349 ? -17.594 -26.219 3.236 1 97.06 349 LEU A O 1
ATOM 2786 N N . THR A 1 350 ? -18.203 -24.094 3.82 1 97.5 350 THR A N 1
ATOM 2787 C CA . THR A 1 350 ? -16.828 -23.594 3.754 1 97.5 350 THR A CA 1
ATOM 2788 C C . THR A 1 350 ? -16.266 -23.359 5.156 1 97.5 350 THR A C 1
ATOM 2790 O O . THR A 1 350 ? -15.102 -22.984 5.309 1 97.5 350 THR A O 1
ATOM 2793 N N . THR A 1 351 ? -17.031 -23.609 6.129 1 95.94 351 THR A N 1
ATOM 2794 C CA . THR A 1 351 ? -16.625 -23.359 7.508 1 95.94 351 THR A CA 1
ATOM 2795 C C . THR A 1 351 ? -15.375 -24.156 7.863 1 95.94 351 THR A C 1
ATOM 2797 O O . THR A 1 351 ? -14.523 -23.688 8.617 1 95.94 351 THR A O 1
ATOM 2800 N N . LYS A 1 352 ? -15.258 -25.297 7.34 1 96.25 352 LYS A N 1
ATOM 2801 C CA . LYS A 1 352 ? -14.18 -26.203 7.703 1 96.25 352 LYS A CA 1
ATOM 2802 C C . LYS A 1 352 ? -12.836 -25.719 7.195 1 96.25 352 LYS A C 1
ATOM 2804 O O . LYS A 1 352 ? -11.781 -26.109 7.699 1 96.25 352 LYS A O 1
ATOM 2809 N N . VAL A 1 353 ? -12.844 -24.875 6.211 1 98.06 353 VAL A N 1
ATOM 2810 C CA . VAL A 1 353 ? -11.578 -24.453 5.641 1 98.06 353 VAL A CA 1
ATOM 2811 C C . VAL A 1 353 ? -11.258 -23.031 6.09 1 98.06 353 VAL A C 1
ATOM 2813 O O . VAL A 1 353 ? -10.164 -22.516 5.832 1 98.06 353 VAL A O 1
ATOM 2816 N N . VAL A 1 354 ? -12.133 -22.344 6.758 1 97.75 354 VAL A N 1
ATOM 2817 C CA . VAL A 1 354 ? -11.914 -20.984 7.246 1 97.75 354 VAL A CA 1
ATOM 2818 C C . VAL A 1 354 ? -11.375 -21.031 8.672 1 97.75 354 VAL A C 1
ATOM 2820 O O . VAL A 1 354 ? -12.039 -21.531 9.578 1 97.75 354 VAL A O 1
ATOM 2823 N N . PRO A 1 355 ? -10.219 -20.484 8.836 1 96.56 355 PRO A N 1
ATOM 2824 C CA . PRO A 1 355 ? -9.672 -20.547 10.195 1 96.56 355 PRO A CA 1
ATOM 2825 C C . PRO A 1 355 ? -10.383 -19.594 11.156 1 96.56 355 PRO A C 1
ATOM 2827 O O . PRO A 1 355 ? -10.852 -18.531 10.75 1 96.56 355 PRO A O 1
ATOM 2830 N N . GLN A 1 356 ? -10.445 -19.969 12.398 1 93.94 356 GLN A N 1
ATOM 2831 C CA . GLN A 1 356 ? -10.969 -19.109 13.461 1 93.94 356 GLN A CA 1
ATOM 2832 C C . GLN A 1 356 ? -9.867 -18.266 14.086 1 93.94 356 GLN A C 1
ATOM 2834 O O . GLN A 1 356 ? -10.062 -17.078 14.352 1 93.94 356 GLN A O 1
ATOM 2839 N N . ASP A 1 357 ? -8.742 -18.875 14.328 1 93.19 357 ASP A N 1
ATOM 2840 C CA . ASP A 1 357 ? -7.527 -18.25 14.828 1 93.19 357 ASP A CA 1
ATOM 2841 C C . ASP A 1 357 ? -6.289 -18.828 14.148 1 93.19 357 ASP A C 1
ATOM 2843 O O . ASP A 1 357 ? -5.688 -19.781 14.648 1 93.19 357 ASP A O 1
ATOM 2847 N N . TRP A 1 358 ? -5.914 -18.203 13.133 1 94.06 358 TRP A N 1
ATOM 2848 C CA . TRP A 1 358 ? -4.852 -18.703 12.273 1 94.06 358 TRP A CA 1
ATOM 2849 C C . TRP A 1 358 ? -3.58 -18.953 13.07 1 94.06 358 TRP A C 1
ATOM 2851 O O . TRP A 1 358 ? -2.932 -20 12.906 1 94.06 358 TRP A O 1
ATOM 2861 N N . ASP A 1 359 ? -3.17 -18.031 13.953 1 92.62 359 ASP A N 1
ATOM 2862 C CA . ASP A 1 359 ? -1.928 -18.141 14.711 1 92.62 359 ASP A CA 1
ATOM 2863 C C . ASP A 1 359 ? -1.974 -19.344 15.664 1 92.62 359 ASP A C 1
ATOM 2865 O O . ASP A 1 359 ? -0.998 -20.078 15.781 1 92.62 359 ASP A O 1
ATOM 2869 N N . ALA A 1 360 ? -3.096 -19.469 16.328 1 92.62 360 ALA A N 1
ATOM 2870 C CA . ALA A 1 360 ? -3.262 -20.594 17.25 1 92.62 360 ALA A CA 1
ATOM 2871 C C . ALA A 1 360 ? -3.244 -21.922 16.5 1 92.62 360 ALA A C 1
ATOM 2873 O O . ALA A 1 360 ? -2.605 -22.875 16.938 1 92.62 360 ALA A O 1
ATOM 2874 N N . GLU A 1 361 ? -3.973 -21.922 15.383 1 94.75 361 GLU A N 1
ATOM 2875 C CA . GLU A 1 361 ? -4.074 -23.156 14.609 1 94.75 361 GLU A CA 1
ATOM 2876 C C . GLU A 1 361 ? -2.736 -23.531 13.977 1 94.75 361 GLU A C 1
ATOM 2878 O O . GLU A 1 361 ? -2.441 -24.703 13.781 1 94.75 361 GLU A O 1
ATOM 2883 N N . CYS A 1 362 ? -1.988 -22.484 13.641 1 93.81 362 CYS A N 1
ATOM 2884 C CA . CYS A 1 362 ? -0.664 -22.688 13.062 1 93.81 362 CYS A CA 1
ATOM 2885 C C . CYS A 1 362 ? 0.336 -23.109 14.133 1 93.81 362 CYS A C 1
ATOM 2887 O O . CYS A 1 362 ? 1.427 -23.578 13.82 1 93.81 362 CYS A O 1
ATOM 2889 N N . GLN A 1 363 ? -0.023 -23.016 15.461 1 85.81 363 GLN A N 1
ATOM 2890 C CA . GLN A 1 363 ? 0.828 -23.391 16.578 1 85.81 363 GLN A CA 1
ATOM 2891 C C . GLN A 1 363 ? 2.08 -22.516 16.641 1 85.81 363 GLN A C 1
ATOM 2893 O O . GLN A 1 363 ? 3.184 -23.016 16.859 1 85.81 363 GLN A O 1
ATOM 2898 N N . HIS A 1 364 ? 1.823 -21.203 16.234 1 76.31 364 HIS A N 1
ATOM 2899 C CA . HIS A 1 364 ? 2.938 -20.281 16.391 1 76.31 364 HIS A CA 1
ATOM 2900 C C . HIS A 1 364 ? 3.346 -20.156 17.859 1 76.31 364 HIS A C 1
ATOM 2902 O O . HIS A 1 364 ? 2.49 -20.141 18.75 1 76.31 364 HIS A O 1
ATOM 2908 N N . PRO A 1 365 ? 4.613 -20.406 18.109 1 63.34 365 PRO A N 1
ATOM 2909 C CA . PRO A 1 365 ? 4.98 -20.219 19.516 1 63.34 365 PRO A CA 1
ATOM 2910 C C . PRO A 1 365 ? 4.488 -18.906 20.094 1 63.34 365 PRO A C 1
ATOM 2912 O O . PRO A 1 365 ? 4.652 -17.844 19.469 1 63.34 365 PRO A O 1
ATOM 2915 N N . GLN A 1 366 ? 3.408 -18.828 20.562 1 57.28 366 GLN A N 1
ATOM 2916 C CA . GLN A 1 366 ? 2.855 -17.594 21.141 1 57.28 366 GLN A CA 1
ATOM 2917 C C . GLN A 1 366 ? 3.764 -17.047 22.25 1 57.28 366 GLN A C 1
ATOM 2919 O O . GLN A 1 366 ? 4.191 -17.797 23.125 1 57.28 366 GLN A O 1
ATOM 2924 N N . ARG A 1 367 ? 4.379 -15.992 22.016 1 52.62 367 ARG A N 1
ATOM 2925 C CA . ARG A 1 367 ? 5.176 -15.328 23.047 1 52.62 367 ARG A CA 1
ATOM 2926 C C . ARG A 1 367 ? 4.375 -15.156 24.328 1 52.62 367 ARG A C 1
ATOM 2928 O O . ARG A 1 367 ? 4.922 -15.273 25.422 1 52.62 367 ARG A O 1
ATOM 2935 N N . GLY A 1 368 ? 3.117 -14.93 24.234 1 52.28 368 GLY A N 1
ATOM 2936 C CA . GLY A 1 368 ? 2.271 -14.711 25.406 1 52.28 368 GLY A CA 1
ATOM 2937 C C . GLY A 1 368 ? 2.111 -15.953 26.266 1 52.28 368 GLY A C 1
ATOM 2938 O O . GLY A 1 368 ? 2.135 -15.867 27.5 1 52.28 368 GLY A O 1
ATOM 2939 N N . HIS A 1 369 ? 2.068 -17 25.531 1 53.91 369 HIS A N 1
ATOM 2940 C CA . HIS A 1 369 ? 1.931 -18.219 26.328 1 53.91 369 HIS A CA 1
ATOM 2941 C C . HIS A 1 369 ? 3.195 -18.5 27.125 1 53.91 369 HIS A C 1
ATOM 2943 O O . HIS A 1 369 ? 3.121 -19 28.25 1 53.91 369 HIS A O 1
ATOM 2949 N N . THR A 1 370 ? 4.242 -18.094 26.578 1 56.38 370 THR A N 1
ATOM 2950 C CA . THR A 1 370 ? 5.492 -18.266 27.312 1 56.38 370 THR A CA 1
ATOM 2951 C C . THR A 1 370 ? 5.547 -17.328 28.516 1 56.38 370 THR A C 1
ATOM 2953 O O . THR A 1 370 ? 5.965 -17.719 29.609 1 56.38 370 THR A O 1
ATOM 2956 N N . VAL A 1 371 ? 5.055 -16.078 28.281 1 58.53 371 VAL A N 1
ATOM 2957 C CA . VAL A 1 371 ? 5.012 -15.125 29.391 1 58.53 371 VAL A CA 1
ATOM 2958 C C . VAL A 1 371 ? 4.051 -15.625 30.469 1 58.53 371 VAL A C 1
ATOM 2960 O O . VAL A 1 371 ? 4.371 -15.602 31.656 1 58.53 371 VAL A O 1
ATOM 2963 N N . THR A 1 372 ? 2.934 -16.047 30.016 1 56.19 372 THR A N 1
ATOM 2964 C CA . THR A 1 372 ? 1.964 -16.578 30.984 1 56.19 372 THR A CA 1
ATOM 2965 C C . THR A 1 372 ? 2.506 -17.828 31.672 1 56.19 372 THR A C 1
ATOM 2967 O O . THR A 1 372 ? 2.369 -17.969 32.906 1 56.19 372 THR A O 1
ATOM 2970 N N . ALA A 1 373 ? 3.09 -18.625 30.906 1 60.56 373 ALA A N 1
ATOM 2971 C CA . ALA A 1 373 ? 3.652 -19.844 31.5 1 60.56 373 ALA A CA 1
ATOM 2972 C C . ALA A 1 373 ? 4.777 -19.5 32.469 1 60.56 373 ALA A C 1
ATOM 2974 O O . ALA A 1 373 ? 4.855 -20.078 33.562 1 60.56 373 ALA A O 1
ATOM 2975 N N . LEU A 1 374 ? 5.477 -18.531 32.156 1 65.62 374 LEU A N 1
ATOM 2976 C CA . LEU A 1 374 ? 6.57 -18.125 33.031 1 65.62 374 LEU A CA 1
ATOM 2977 C C . LEU A 1 374 ? 6.047 -17.375 34.25 1 65.62 374 LEU A C 1
ATOM 2979 O O . LEU A 1 374 ? 6.539 -17.578 35.344 1 65.62 374 LEU A O 1
ATOM 2983 N N . ALA A 1 375 ? 5.016 -16.656 34.031 1 65.06 375 ALA A N 1
ATOM 2984 C CA . ALA A 1 375 ? 4.406 -15.945 35.156 1 65.06 375 ALA A CA 1
ATOM 2985 C C . ALA A 1 375 ? 3.742 -16.922 36.125 1 65.06 375 ALA A C 1
ATO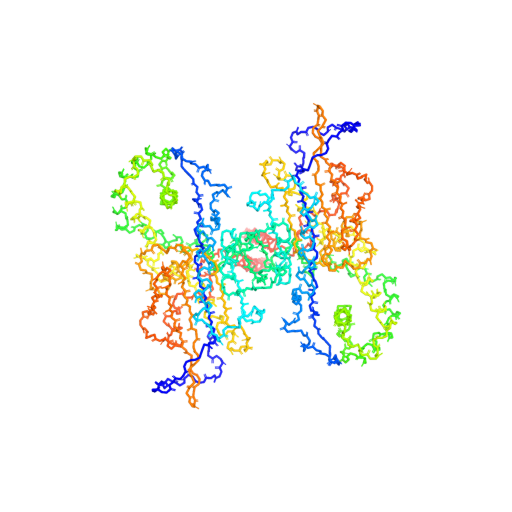M 2987 O O . ALA A 1 375 ? 3.869 -16.766 37.344 1 65.06 375 ALA A O 1
ATOM 2988 N N . VAL A 1 376 ? 3.102 -17.875 35.594 1 64.5 376 VAL A N 1
ATOM 2989 C CA . VAL A 1 376 ? 2.477 -18.891 36.438 1 64.5 376 VAL A CA 1
ATOM 2990 C C . VAL A 1 376 ? 3.551 -19.703 37.156 1 64.5 376 VAL A C 1
ATOM 2992 O O . VAL A 1 376 ? 3.406 -20.016 38.344 1 64.5 376 VAL A O 1
ATOM 2995 N N . SER A 1 377 ? 4.605 -19.969 36.5 1 68.69 377 SER A N 1
ATOM 2996 C CA . SER A 1 377 ? 5.699 -20.703 37.125 1 68.69 377 SER A CA 1
ATOM 2997 C C . SER A 1 377 ? 6.32 -19.891 38.25 1 68.69 377 SER A C 1
ATOM 2999 O O . SER A 1 377 ? 6.637 -20.438 39.312 1 68.69 377 SER A O 1
ATOM 3001 N N . VAL A 1 378 ? 6.414 -18.641 38.031 1 71.5 378 VAL A N 1
ATOM 3002 C CA . VAL A 1 378 ? 6.941 -17.766 39.094 1 71.5 378 VAL A CA 1
ATOM 3003 C C . VAL A 1 378 ? 5.977 -17.734 40.281 1 71.5 378 VAL A C 1
ATOM 3005 O O . VAL A 1 378 ? 6.402 -17.797 41.438 1 71.5 378 VAL A O 1
ATOM 3008 N N . GLY A 1 379 ? 4.746 -17.672 39.938 1 70.62 379 GLY A N 1
ATOM 3009 C CA . GLY A 1 379 ? 3.738 -17.719 41 1 70.62 379 GLY A CA 1
ATOM 3010 C C . GLY A 1 379 ? 3.764 -19.016 41.781 1 70.62 379 GLY A C 1
ATOM 3011 O O . GLY A 1 379 ? 3.758 -18.984 43.031 1 70.62 379 GLY A O 1
ATOM 3012 N N . LEU A 1 380 ? 3.828 -20.031 41.094 1 73 380 LEU A N 1
ATOM 3013 C CA . LEU A 1 380 ? 3.826 -21.344 41.75 1 73 380 LEU A CA 1
ATOM 3014 C C . LEU A 1 380 ? 5.094 -21.547 42.562 1 73 380 LEU A C 1
ATOM 3016 O O . LEU A 1 380 ? 5.031 -22.047 43.688 1 73 380 LEU A O 1
ATOM 3020 N N . LEU A 1 381 ? 6.16 -21.078 42.094 1 75.75 381 LEU A N 1
ATOM 3021 C CA . LEU A 1 381 ? 7.43 -21.234 42.781 1 75.75 381 LEU A CA 1
ATOM 3022 C C . LEU A 1 381 ? 7.492 -20.328 44 1 75.75 381 LEU A C 1
ATOM 3024 O O . LEU A 1 381 ? 8.055 -20.688 45.031 1 75.75 381 LEU A O 1
ATOM 3028 N N . SER A 1 382 ? 6.863 -19.266 43.906 1 75.75 382 SER A N 1
ATOM 3029 C CA . SER A 1 382 ? 6.809 -18.328 45.031 1 75.75 382 SER A CA 1
ATOM 3030 C C . SER A 1 382 ? 5.938 -18.875 46.156 1 75.75 382 SER A C 1
ATOM 3032 O O . SER A 1 382 ? 6.297 -18.75 47.312 1 75.75 382 SER A O 1
ATOM 3034 N N . VAL A 1 383 ? 4.887 -19.438 45.75 1 73.69 383 VAL A N 1
ATOM 3035 C CA . VAL A 1 383 ? 4 -20.062 46.75 1 73.69 383 VAL A CA 1
ATOM 3036 C C . VAL A 1 383 ? 4.699 -21.25 47.375 1 73.69 383 VAL A C 1
ATOM 3038 O O . VAL A 1 383 ? 4.641 -21.422 48.594 1 73.69 383 VAL A O 1
ATOM 3041 N N . ALA A 1 384 ? 5.332 -22 46.531 1 78.56 384 ALA A N 1
ATOM 3042 C CA . ALA A 1 384 ? 6.082 -23.141 47.062 1 78.56 384 ALA A CA 1
ATOM 3043 C C . ALA A 1 384 ? 7.199 -22.688 48 1 78.56 384 ALA A C 1
ATOM 3045 O O . ALA A 1 384 ? 7.445 -23.328 49.031 1 78.56 384 ALA A O 1
ATOM 3046 N N . PHE A 1 385 ? 7.801 -21.672 47.719 1 77.44 385 PHE A N 1
ATOM 3047 C CA . PHE A 1 385 ? 8.883 -21.109 48.5 1 77.44 385 PHE A CA 1
ATOM 3048 C C . PHE A 1 385 ? 8.359 -20.609 49.844 1 77.44 385 PHE A C 1
ATOM 3050 O O . PHE A 1 385 ? 8.992 -20.844 50.875 1 77.44 385 PHE A O 1
ATOM 3057 N N . VAL A 1 386 ? 7.285 -20.031 49.781 1 76.25 386 VAL A N 1
ATOM 3058 C CA . VAL A 1 386 ? 6.664 -19.547 51 1 76.25 386 VAL A CA 1
ATOM 3059 C C . VAL A 1 386 ? 6.23 -20.734 51.875 1 76.25 386 VAL A C 1
ATOM 3061 O O . VAL A 1 386 ? 6.426 -20.734 53.094 1 76.25 386 VAL A O 1
ATOM 3064 N N . GLY A 1 387 ? 5.703 -21.688 51.281 1 76 387 GLY A N 1
ATOM 3065 C CA . GLY A 1 387 ? 5.324 -22.906 52 1 76 387 GLY A CA 1
ATOM 3066 C C . GLY A 1 387 ? 6.5 -23.609 52.656 1 76 387 GLY A C 1
ATOM 3067 O O . GLY A 1 387 ? 6.418 -24.031 53.812 1 76 387 GLY A O 1
ATOM 3068 N N . MET A 1 388 ? 7.539 -23.719 51.969 1 76.94 388 MET A N 1
ATOM 3069 C CA . MET A 1 388 ? 8.742 -24.359 52.5 1 76.94 388 MET A CA 1
ATOM 3070 C C . MET A 1 388 ? 9.336 -23.547 53.625 1 76.94 388 MET A C 1
ATOM 3072 O O . MET A 1 388 ? 9.859 -24.109 54.594 1 76.94 388 MET A O 1
ATOM 3076 N N . GLY A 1 389 ? 9.195 -22.375 53.562 1 72.94 389 GLY A N 1
ATOM 3077 C CA . GLY A 1 389 ? 9.617 -21.484 54.625 1 72.94 389 GLY A CA 1
ATOM 3078 C C . GLY A 1 389 ? 8.812 -21.656 55.906 1 72.94 389 GLY A C 1
ATOM 3079 O O . GLY A 1 389 ? 9.375 -21.703 57 1 72.94 389 GLY A O 1
ATOM 3080 N N . ILE A 1 390 ? 7.648 -21.781 55.719 1 75.25 390 ILE A N 1
ATOM 3081 C CA . ILE A 1 390 ? 6.762 -22.016 56.844 1 75.25 390 ILE A CA 1
ATOM 3082 C C . ILE A 1 390 ? 7.082 -23.359 57.5 1 75.25 390 ILE A C 1
ATOM 3084 O O . ILE A 1 390 ? 7.145 -23.469 58.719 1 75.25 390 ILE A O 1
ATOM 3088 N N . LEU A 1 391 ? 7.324 -24.297 56.75 1 75.06 391 LEU A N 1
ATOM 3089 C CA . LEU A 1 391 ? 7.656 -25.625 57.25 1 75.06 391 LEU A CA 1
ATOM 3090 C C . LEU A 1 391 ? 9 -25.609 58 1 75.06 391 LEU A C 1
ATOM 3092 O O . LEU A 1 391 ? 9.156 -26.266 59.031 1 75.06 391 LEU A O 1
ATOM 3096 N N . TYR A 1 392 ? 9.812 -24.859 57.594 1 73.19 392 TYR A N 1
ATOM 3097 C CA . TYR A 1 392 ? 11.125 -24.734 58.219 1 73.19 392 TYR A CA 1
ATOM 3098 C C . TYR A 1 392 ? 11.039 -24 59.562 1 73.19 392 TYR A C 1
ATOM 3100 O O . TYR A 1 392 ? 11.703 -24.391 60.531 1 73.19 392 TYR A O 1
ATOM 3108 N N . TRP A 1 393 ? 10.195 -23.125 59.688 1 73.88 393 TRP A N 1
ATOM 3109 C CA . TRP A 1 393 ? 10.039 -22.344 60.906 1 73.88 393 TRP A CA 1
ATOM 3110 C C . TRP A 1 393 ? 9.312 -23.141 61.969 1 73.88 393 TRP A C 1
ATOM 3112 O O . TRP A 1 393 ? 9.609 -23.016 63.156 1 73.88 393 TRP A O 1
ATOM 3122 N N . ARG A 1 394 ? 8.539 -23.969 61.594 1 69.81 394 ARG A N 1
ATOM 3123 C CA . ARG A 1 394 ? 7.777 -24.781 62.531 1 69.81 394 ARG A CA 1
ATOM 3124 C C . ARG A 1 394 ? 8.602 -25.953 63.062 1 69.81 394 ARG A C 1
ATOM 3126 O O . ARG A 1 394 ? 8.297 -26.516 64.125 1 69.81 394 ARG A O 1
ATOM 3133 N N . ARG A 1 395 ? 9.578 -26.203 62.594 1 61.47 395 ARG A N 1
ATOM 3134 C CA . ARG A 1 395 ? 10.414 -27.266 63.156 1 61.47 395 ARG A CA 1
ATOM 3135 C C . ARG A 1 395 ? 11.477 -26.672 64.125 1 61.47 395 ARG A C 1
ATOM 3137 O O . ARG A 1 395 ? 12.109 -25.672 63.75 1 61.47 395 ARG A O 1
ATOM 3144 N N . MET B 1 1 ? 27.5 2.92 12.656 1 24.2 1 MET B N 1
ATOM 3145 C CA . MET B 1 1 ? 28.078 4.172 12.195 1 24.2 1 MET B CA 1
ATOM 3146 C C . MET B 1 1 ? 28.438 4.098 10.711 1 24.2 1 MET B C 1
ATOM 3148 O O . MET B 1 1 ? 29.453 3.502 10.336 1 24.2 1 MET B O 1
ATOM 3152 N N . ILE B 1 2 ? 27.344 4.059 9.797 1 30.09 2 ILE B N 1
ATOM 3153 C CA . ILE B 1 2 ? 27.266 3.285 8.57 1 30.09 2 ILE B CA 1
ATOM 3154 C C . ILE B 1 2 ? 28.094 3.949 7.48 1 30.09 2 ILE B C 1
ATOM 3156 O O . ILE B 1 2 ? 28.75 3.268 6.688 1 30.09 2 ILE B O 1
ATOM 3160 N N . LEU B 1 3 ? 28.062 5.402 7.523 1 36.81 3 LEU B N 1
ATOM 3161 C CA . LEU B 1 3 ? 28.875 6.008 6.477 1 36.81 3 LEU B CA 1
ATOM 3162 C C . LEU B 1 3 ? 30.359 5.645 6.656 1 36.81 3 LEU B C 1
ATOM 3164 O O . LEU B 1 3 ? 31.172 5.895 5.766 1 36.81 3 LEU B O 1
ATOM 3168 N N . GLN B 1 4 ? 30.75 5.316 7.863 1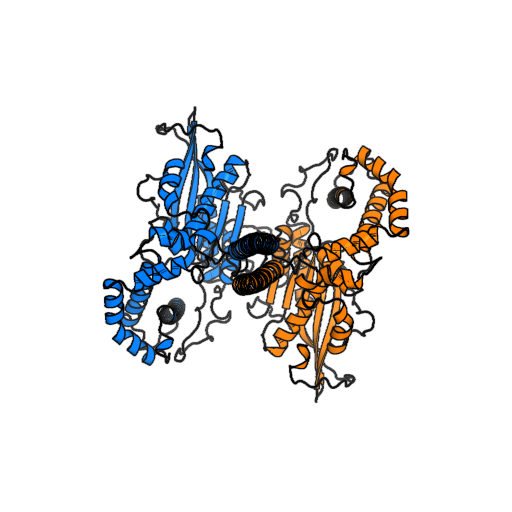 34.16 4 GLN B N 1
ATOM 3169 C CA . GLN B 1 4 ? 32.188 5.094 8.086 1 34.16 4 GLN B CA 1
ATOM 3170 C C . GLN B 1 4 ? 32.688 3.943 7.227 1 34.16 4 GLN B C 1
ATOM 3172 O O . GLN B 1 4 ? 33.875 3.93 6.832 1 34.16 4 GLN B O 1
ATOM 3177 N N . GLN B 1 5 ? 31.891 2.947 7.184 1 34.06 5 GLN B N 1
ATOM 3178 C CA . GLN B 1 5 ? 32.594 1.772 6.695 1 34.06 5 GLN B CA 1
ATOM 3179 C C . GLN B 1 5 ? 32.781 1.82 5.18 1 34.06 5 GLN B C 1
ATOM 3181 O O . GLN B 1 5 ? 33.406 0.928 4.594 1 34.06 5 GLN B O 1
ATOM 3186 N N . CYS B 1 6 ? 31.938 2.627 4.488 1 38.62 6 CYS B N 1
ATOM 3187 C CA . CYS B 1 6 ? 32.344 2.582 3.088 1 38.62 6 CYS B CA 1
ATOM 3188 C C . CYS B 1 6 ? 33.656 3.316 2.875 1 38.62 6 CYS B C 1
ATOM 3190 O O . CYS B 1 6 ? 33.906 4.344 3.506 1 38.62 6 CYS B O 1
ATOM 3192 N N . HIS B 1 7 ? 34.812 2.643 2.689 1 34.84 7 HIS B N 1
ATOM 3193 C CA . HIS B 1 7 ? 36.219 2.984 2.641 1 34.84 7 HIS B CA 1
ATOM 3194 C C . HIS B 1 7 ? 36.438 4.324 1.947 1 34.84 7 HIS B C 1
ATOM 3196 O O . HIS B 1 7 ? 37.562 4.699 1.66 1 34.84 7 HIS B O 1
ATOM 3202 N N . GLY B 1 8 ? 35.469 4.996 1.381 1 35.19 8 GLY B N 1
ATOM 3203 C CA . GLY B 1 8 ? 36.031 6.184 0.759 1 35.19 8 GLY B CA 1
ATOM 3204 C C . GLY B 1 8 ? 36.406 7.254 1.76 1 35.19 8 GLY B C 1
ATOM 3205 O O . GLY B 1 8 ? 35.75 7.414 2.791 1 35.19 8 GLY B O 1
ATOM 3206 N N . HIS B 1 9 ? 37.688 7.559 1.972 1 31.53 9 HIS B N 1
ATOM 3207 C CA . HIS B 1 9 ? 38.312 8.562 2.824 1 31.53 9 HIS B CA 1
ATOM 3208 C C . HIS B 1 9 ? 37.688 9.93 2.629 1 31.53 9 HIS B C 1
ATOM 3210 O O . HIS B 1 9 ? 37.594 10.422 1.504 1 31.53 9 HIS B O 1
ATOM 3216 N N . PRO B 1 10 ? 36.906 10.43 3.596 1 35.09 10 PRO B N 1
ATOM 3217 C CA . PRO B 1 10 ? 36.375 11.789 3.572 1 35.09 10 PRO B CA 1
ATOM 3218 C C . PRO B 1 10 ? 37.469 12.859 3.506 1 35.09 10 PRO B C 1
ATOM 3220 O O . PRO B 1 10 ? 38.219 13.016 4.449 1 35.09 10 PRO B O 1
ATOM 3223 N N . SER B 1 11 ? 38.281 12.984 2.504 1 31.36 11 SER B N 1
ATOM 3224 C CA . SER B 1 11 ? 39.156 14.156 2.547 1 31.36 11 SER B CA 1
ATOM 3225 C C . SER B 1 11 ? 38.375 15.445 2.451 1 31.36 11 SER B C 1
ATOM 3227 O O . SER B 1 11 ? 37.438 15.555 1.646 1 31.36 11 SER B O 1
ATOM 3229 N N . ALA B 1 12 ? 38.344 16.297 3.393 1 32.19 12 ALA B N 1
ATOM 3230 C CA . ALA B 1 12 ? 37.75 17.609 3.596 1 32.19 12 ALA B CA 1
ATOM 3231 C C . ALA B 1 12 ? 38.188 18.578 2.508 1 32.19 12 ALA B C 1
ATOM 3233 O O . ALA B 1 12 ? 38.656 19.688 2.807 1 32.19 12 ALA B O 1
ATOM 3234 N N . GLY B 1 13 ? 38.625 18.25 1.405 1 32.88 13 GLY B N 1
ATOM 3235 C CA . GLY B 1 13 ? 39.156 19.359 0.615 1 32.88 13 GLY B CA 1
ATOM 3236 C C . GLY B 1 13 ? 38.031 20.219 0.019 1 32.88 13 GLY B C 1
ATOM 3237 O O . GLY B 1 13 ? 36.969 19.719 -0.332 1 32.88 13 GLY B O 1
ATOM 3238 N N . LYS B 1 14 ? 37.969 21.547 0.322 1 36.16 14 LYS B N 1
ATOM 3239 C CA . LYS B 1 14 ? 37.156 22.578 -0.316 1 36.16 14 LYS B CA 1
ATOM 3240 C C . LYS B 1 14 ? 37.156 22.422 -1.833 1 36.16 14 LYS B C 1
ATOM 3242 O O . LYS B 1 14 ? 38.219 22.266 -2.451 1 36.16 14 LYS B O 1
ATOM 3247 N N . CYS B 1 15 ? 36 21.906 -2.344 1 43.16 15 CYS B N 1
ATOM 3248 C CA . CYS B 1 15 ? 35.844 21.875 -3.791 1 43.16 15 CYS B CA 1
ATOM 3249 C C . CYS B 1 15 ? 36.219 23.219 -4.414 1 43.16 15 CYS B C 1
ATOM 3251 O O . CYS B 1 15 ? 35.625 24.25 -4.066 1 43.16 15 CYS B O 1
ATOM 3253 N N . SER B 1 16 ? 37.375 23.438 -4.824 1 39.06 16 SER B N 1
ATOM 3254 C CA . SER B 1 16 ? 37.75 24.594 -5.625 1 39.06 16 SER B CA 1
ATOM 3255 C C . SER B 1 16 ? 36.75 24.844 -6.754 1 39.06 16 SER B C 1
ATOM 3257 O O . SER B 1 16 ? 35.906 23.984 -7.035 1 39.06 16 SER B O 1
ATOM 3259 N N . LEU B 1 17 ? 36.812 25.938 -7.551 1 45.69 17 LEU B N 1
ATOM 3260 C CA . LEU B 1 17 ? 36.031 26.484 -8.656 1 45.69 17 LEU B CA 1
ATOM 3261 C C . LEU B 1 17 ? 35.562 25.391 -9.586 1 45.69 17 LEU B C 1
ATOM 3263 O O . LEU B 1 17 ? 34.562 25.578 -10.297 1 45.69 17 LEU B O 1
ATOM 3267 N N . ASP B 1 18 ? 36.219 24.281 -9.695 1 49.91 18 ASP B N 1
ATOM 3268 C CA . ASP B 1 18 ? 35.906 23.328 -10.758 1 49.91 18 ASP B CA 1
ATOM 3269 C C . ASP B 1 18 ? 35.094 22.141 -10.227 1 49.91 18 ASP B C 1
ATOM 3271 O O . ASP B 1 18 ? 35.156 21.047 -10.781 1 49.91 18 ASP B O 1
ATOM 3275 N N . CYS B 1 19 ? 34.438 22.297 -9.125 1 56.47 19 CYS B N 1
ATOM 3276 C CA . CYS B 1 19 ? 33.75 21.109 -8.625 1 56.47 19 CYS B CA 1
ATOM 3277 C C . CYS B 1 19 ? 32.406 20.922 -9.344 1 56.47 19 CYS B C 1
ATOM 3279 O O . CYS B 1 19 ? 31.672 21.875 -9.547 1 56.47 19 CYS B O 1
ATOM 3281 N N . HIS B 1 20 ? 32.312 19.859 -10.086 1 72.06 20 HIS B N 1
ATOM 3282 C CA . HIS B 1 20 ? 31.047 19.484 -10.742 1 72.06 20 HIS B CA 1
ATOM 3283 C C . HIS B 1 20 ? 30.172 18.641 -9.828 1 72.06 20 HIS B C 1
ATOM 3285 O O . HIS B 1 20 ? 30.672 17.734 -9.156 1 72.06 20 HIS B O 1
ATOM 3291 N N . TYR B 1 21 ? 28.938 19.156 -9.453 1 78.5 21 TYR B N 1
ATOM 3292 C CA . TYR B 1 21 ? 27.953 18.422 -8.664 1 78.5 21 TYR B CA 1
ATOM 3293 C C . TYR B 1 21 ? 27.062 17.562 -9.555 1 78.5 21 TYR B C 1
ATOM 3295 O O . TYR B 1 21 ? 26.547 18.031 -10.57 1 78.5 21 TYR B O 1
ATOM 3303 N N . THR B 1 22 ? 27.047 16.312 -9.227 1 86.75 22 THR B N 1
ATOM 3304 C CA . THR B 1 22 ? 26.125 15.414 -9.914 1 86.75 22 THR B CA 1
ATOM 3305 C C . THR B 1 22 ? 25.156 14.773 -8.914 1 86.75 22 THR B C 1
ATOM 3307 O O . THR B 1 22 ? 25.547 14.414 -7.805 1 86.75 22 THR B O 1
ATOM 3310 N N . TYR B 1 23 ? 23.953 14.734 -9.289 1 92.44 23 TYR B N 1
ATOM 3311 C CA . TYR B 1 23 ? 22.953 14.102 -8.438 1 92.44 23 TYR B CA 1
ATOM 3312 C C . TYR B 1 23 ? 23.281 12.633 -8.203 1 92.44 23 TYR B C 1
ATOM 3314 O O . TYR B 1 23 ? 23.766 11.953 -9.117 1 92.44 23 TYR B O 1
ATOM 3322 N N . THR B 1 24 ? 23.047 12.164 -7.004 1 93.12 24 THR B N 1
ATOM 3323 C CA . THR B 1 24 ? 23.188 10.75 -6.688 1 93.12 24 THR B CA 1
ATOM 3324 C C . THR B 1 24 ? 21.859 10.148 -6.25 1 93.12 24 THR B C 1
ATOM 3326 O O . THR B 1 24 ? 21.5 9.047 -6.672 1 93.12 24 THR B O 1
ATOM 3329 N N . LEU B 1 25 ? 21.141 10.844 -5.438 1 97.06 25 LEU B N 1
ATOM 3330 C CA . LEU B 1 25 ? 19.828 10.398 -4.949 1 97.06 25 LEU B CA 1
ATOM 3331 C C . LEU B 1 25 ? 18.953 11.594 -4.586 1 97.06 25 LEU B C 1
ATOM 3333 O O . LEU B 1 25 ? 19.438 12.562 -3.986 1 97.06 25 LEU B O 1
ATOM 3337 N N . LEU B 1 26 ? 17.766 11.523 -4.98 1 98.31 26 LEU B N 1
ATOM 3338 C CA . LEU B 1 26 ? 16.766 12.516 -4.637 1 98.31 26 LEU B CA 1
ATOM 3339 C C . LEU B 1 26 ? 15.727 11.922 -3.684 1 98.31 26 LEU B C 1
ATOM 3341 O O . LEU B 1 26 ? 15.312 10.773 -3.846 1 98.31 26 LEU B O 1
ATOM 3345 N N . SER B 1 27 ? 15.375 12.625 -2.633 1 98.5 27 SER B N 1
ATOM 3346 C CA . SER B 1 27 ? 14.289 12.234 -1.741 1 98.5 27 SER B CA 1
ATOM 3347 C C . SER B 1 27 ? 13.258 13.352 -1.602 1 98.5 27 SER B C 1
ATOM 3349 O O . SER B 1 27 ? 13.594 14.469 -1.186 1 98.5 27 SER B O 1
ATOM 3351 N N . GLN B 1 28 ? 12.062 13.078 -1.948 1 98.75 28 GLN B N 1
ATOM 3352 C CA . GLN B 1 28 ? 10.984 14.062 -1.876 1 98.75 28 GLN B CA 1
ATOM 3353 C C . GLN B 1 28 ? 9.93 13.641 -0.855 1 98.75 28 GLN B C 1
ATOM 3355 O O . GLN B 1 28 ? 9.492 12.492 -0.841 1 98.75 28 GLN B O 1
ATOM 3360 N N . VAL B 1 29 ? 9.57 14.531 0.045 1 98.88 29 VAL B N 1
ATOM 3361 C CA . VAL B 1 29 ? 8.453 14.367 0.973 1 98.88 29 VAL B CA 1
ATOM 3362 C C . VAL B 1 29 ? 7.406 15.453 0.72 1 98.88 29 VAL B C 1
ATOM 3364 O O . VAL B 1 29 ? 7.715 16.641 0.782 1 98.88 29 VAL B O 1
ATOM 3367 N N . TYR B 1 30 ? 6.219 15.055 0.417 1 98.88 30 TYR B N 1
ATOM 3368 C CA . TYR B 1 30 ? 5.266 16.109 0.079 1 98.88 30 TYR B CA 1
ATOM 3369 C C . TYR B 1 30 ? 3.898 15.82 0.686 1 98.88 30 TYR B C 1
ATOM 3371 O O . TYR B 1 30 ? 3.578 14.672 1 1 98.88 30 TYR B O 1
ATOM 3379 N N . ARG B 1 31 ? 3.141 16.891 0.911 1 98.75 31 ARG B N 1
ATOM 3380 C CA . ARG B 1 31 ? 1.772 16.844 1.413 1 98.75 31 ARG B CA 1
ATOM 3381 C C . ARG B 1 31 ? 0.786 16.562 0.284 1 98.75 31 ARG B C 1
ATOM 3383 O O . ARG B 1 31 ? 0.987 17.016 -0.848 1 98.75 31 ARG B O 1
ATOM 3390 N N . HIS B 1 32 ? -0.211 15.852 0.53 1 98.75 32 HIS B N 1
ATOM 3391 C CA . HIS B 1 32 ? -1.282 15.594 -0.427 1 98.75 32 HIS B CA 1
ATOM 3392 C C . HIS B 1 32 ? -1.881 16.906 -0.939 1 98.75 32 HIS B C 1
ATOM 3394 O O . HIS B 1 32 ? -1.587 17.969 -0.408 1 98.75 32 HIS B O 1
ATOM 3400 N N . GLY B 1 33 ? -2.682 16.781 -2.002 1 98.12 33 GLY B N 1
ATOM 3401 C CA . GLY B 1 33 ? -3.375 17.922 -2.574 1 98.12 33 GLY B CA 1
ATOM 3402 C C . GLY B 1 33 ? -4.629 18.312 -1.809 1 98.12 33 GLY B C 1
ATOM 3403 O O . GLY B 1 33 ? -4.887 17.781 -0.726 1 98.12 33 GLY B O 1
ATOM 3404 N N . ASP B 1 34 ? -5.336 19.172 -2.416 1 98.31 34 ASP B N 1
ATOM 3405 C CA . ASP B 1 34 ? -6.582 19.672 -1.846 1 98.31 34 ASP B CA 1
ATOM 3406 C C . ASP B 1 34 ? -7.527 18.516 -1.499 1 98.31 34 ASP B C 1
ATOM 3408 O O . ASP B 1 34 ? -7.637 17.547 -2.252 1 98.31 34 ASP B O 1
ATOM 3412 N N . ARG B 1 35 ? -8.172 18.688 -0.387 1 98 35 ARG B N 1
ATOM 3413 C CA . ARG B 1 35 ? -9.07 17.641 0.08 1 98 35 ARG B CA 1
ATOM 3414 C C . ARG B 1 35 ? -10.32 18.219 0.72 1 98 35 ARG B C 1
ATOM 3416 O O . ARG B 1 35 ? -10.352 19.406 1.057 1 98 35 ARG B O 1
ATOM 3423 N N . SER B 1 36 ? -11.367 17.422 0.84 1 97.88 36 SER B N 1
ATOM 3424 C CA . SER B 1 36 ? -12.555 17.766 1.62 1 97.88 36 SER B CA 1
ATOM 3425 C C . SER B 1 36 ? -12.242 17.781 3.113 1 97.88 36 SER B C 1
ATOM 3427 O O . SER B 1 36 ? -11.211 17.266 3.545 1 97.88 36 SER B O 1
ATOM 3429 N N . PRO B 1 37 ? -13.109 18.406 3.896 1 97.75 37 PRO B N 1
ATOM 3430 C CA . PRO B 1 37 ? -12.844 18.578 5.328 1 97.75 37 PRO B CA 1
ATOM 3431 C C . PRO B 1 37 ? -12.664 17.234 6.043 1 97.75 37 PRO B C 1
ATOM 3433 O O . PRO B 1 37 ? -13.156 16.203 5.574 1 97.75 37 PRO B O 1
ATOM 3436 N N . LEU B 1 38 ? -11.992 17.312 7.16 1 96.75 38 LEU B N 1
ATOM 3437 C CA . LEU B 1 38 ? -11.812 16.141 8.008 1 96.75 38 LEU B CA 1
ATOM 3438 C C . LEU B 1 38 ? -13.156 15.664 8.555 1 96.75 38 LEU B C 1
ATOM 3440 O O . LEU B 1 38 ? -13.328 14.477 8.836 1 96.75 38 LEU B O 1
ATOM 3444 N N . GLY B 1 39 ? -14.031 16.562 8.68 1 95.94 39 GLY B N 1
ATOM 3445 C CA . GLY B 1 39 ? -15.359 16.328 9.219 1 95.94 39 GLY B CA 1
ATOM 3446 C C . GLY B 1 39 ? -16.219 17.594 9.25 1 95.94 39 GLY B C 1
ATOM 3447 O O . GLY B 1 39 ? -16.078 18.469 8.398 1 95.94 39 GLY B O 1
ATOM 3448 N N . THR B 1 40 ? -17.188 17.5 10.148 1 95.94 40 THR B N 1
ATOM 3449 C CA . THR B 1 40 ? -18.109 18.609 10.312 1 95.94 40 THR B CA 1
ATOM 3450 C C . THR B 1 40 ? -18.406 18.844 11.789 1 95.94 40 THR B C 1
ATOM 3452 O O . THR B 1 40 ? -17.75 18.281 12.664 1 95.94 40 THR B O 1
ATOM 3455 N N . TYR B 1 41 ? -19.203 19.844 12.078 1 97.38 41 TYR B N 1
ATOM 3456 C CA . TYR B 1 41 ? -19.688 20.141 13.422 1 97.38 41 TYR B CA 1
ATOM 3457 C C . TYR B 1 41 ? -21.203 20.328 13.422 1 97.38 41 TYR B C 1
ATOM 3459 O O . TYR B 1 41 ? -21.812 20.562 12.375 1 97.38 41 TYR B O 1
ATOM 3467 N N . PRO B 1 42 ? -21.859 20.203 14.508 1 97.5 42 PRO B N 1
ATOM 3468 C CA . PRO B 1 42 ? -23.312 20.078 14.586 1 97.5 42 PRO B CA 1
ATOM 3469 C C . PRO B 1 42 ? -24.047 21.219 13.875 1 97.5 42 PRO B C 1
ATOM 3471 O O . PRO B 1 42 ? -25.016 20.984 13.156 1 97.5 42 PRO B O 1
ATOM 3474 N N . THR B 1 43 ? -23.656 22.422 13.922 1 97.88 43 THR B N 1
ATOM 3475 C CA . THR B 1 43 ? -24.375 23.562 13.375 1 97.88 43 THR B CA 1
ATOM 3476 C C . THR B 1 43 ? -23.844 23.922 11.992 1 97.88 43 THR B C 1
ATOM 3478 O O . THR B 1 43 ? -24.219 24.953 11.43 1 97.88 43 THR B O 1
ATOM 3481 N N . ASP B 1 44 ? -22.922 23.172 11.477 1 97.94 44 ASP B N 1
ATOM 3482 C CA . ASP B 1 44 ? -22.391 23.406 10.141 1 97.94 44 ASP B CA 1
ATOM 3483 C C . ASP B 1 44 ? -23.5 23.406 9.094 1 97.94 44 ASP B C 1
ATOM 3485 O O . ASP B 1 44 ? -24.172 22.391 8.891 1 97.94 44 ASP B O 1
ATOM 3489 N N . PRO B 1 45 ? -23.734 24.5 8.391 1 97.25 45 PRO B N 1
ATOM 3490 C CA . PRO B 1 45 ? -24.844 24.562 7.441 1 97.25 45 PRO B CA 1
ATOM 3491 C C . PRO B 1 45 ? -24.641 23.672 6.223 1 97.25 45 PRO B C 1
ATOM 3493 O O . PRO B 1 45 ? -25.594 23.359 5.512 1 97.25 45 PRO B O 1
ATOM 3496 N N . HIS B 1 46 ? -23.438 23.281 5.898 1 96.94 46 HIS B N 1
ATOM 3497 C CA . HIS B 1 46 ? -23.141 22.547 4.668 1 96.94 46 HIS B CA 1
ATOM 3498 C C . HIS B 1 46 ? -23.078 21.047 4.918 1 96.94 46 HIS B C 1
ATOM 3500 O O . HIS B 1 46 ? -23.531 20.266 4.086 1 96.94 46 HIS B O 1
ATOM 3506 N N . LYS B 1 47 ? -22.391 20.625 6.055 1 95.19 47 LYS B N 1
ATOM 3507 C CA . LYS B 1 47 ? -22.188 19.219 6.41 1 95.19 47 LYS B CA 1
ATOM 3508 C C . LYS B 1 47 ? -21.516 18.469 5.277 1 95.19 47 LYS B C 1
ATOM 3510 O O . LYS B 1 47 ? -20.484 18.906 4.758 1 95.19 47 LYS B O 1
ATOM 3515 N N . GLU B 1 48 ? -22.062 17.344 4.801 1 93.5 48 GLU B N 1
ATOM 3516 C CA . GLU B 1 48 ? -21.422 16.5 3.797 1 93.5 48 GLU B CA 1
ATOM 3517 C C . GLU B 1 48 ? -21.875 16.875 2.389 1 93.5 48 GLU B C 1
ATOM 3519 O O . GLU B 1 48 ? -21.25 16.469 1.404 1 93.5 48 GLU B O 1
ATOM 3524 N N . GLY B 1 49 ? -22.766 17.641 2.193 1 93 49 GLY B N 1
ATOM 3525 C CA . GLY B 1 49 ? -23.469 17.938 0.955 1 93 49 GLY B CA 1
ATOM 3526 C C . GLY B 1 49 ? -22.547 18.344 -0.179 1 93 49 GLY B C 1
ATOM 3527 O O . GLY B 1 49 ? -22.547 17.703 -1.235 1 93 49 GLY B O 1
ATOM 3528 N N . PRO B 1 50 ? -21.719 19.328 0.113 1 94.81 50 PRO B N 1
ATOM 3529 C CA . PRO B 1 50 ? -20.875 19.859 -0.96 1 94.81 50 PRO B CA 1
ATOM 3530 C C . PRO B 1 50 ? -19.719 18.922 -1.329 1 94.81 50 PRO B C 1
ATOM 3532 O O . PRO B 1 50 ? -18.938 19.234 -2.232 1 94.81 50 PRO B O 1
ATOM 3535 N N . TRP B 1 51 ? -19.625 17.812 -0.705 1 95.19 51 TRP B N 1
ATOM 3536 C CA . TRP B 1 51 ? -18.469 16.938 -0.869 1 95.19 51 TRP B CA 1
ATOM 3537 C C . TRP B 1 51 ? -18.891 15.57 -1.372 1 95.19 51 TRP B C 1
ATOM 3539 O O . TRP B 1 51 ? -18.922 14.602 -0.605 1 95.19 51 TRP B O 1
ATOM 3549 N N . PRO B 1 52 ? -19.062 15.43 -2.689 1 90.56 52 PRO B N 1
ATOM 3550 C CA . PRO B 1 52 ? -19.562 14.172 -3.244 1 90.56 52 PRO B CA 1
ATOM 3551 C C . PRO B 1 52 ? -18.609 12.992 -2.994 1 90.56 52 PRO B C 1
ATOM 3553 O O . PRO B 1 52 ? -19.062 11.844 -2.922 1 90.56 52 PRO B O 1
ATOM 3556 N N . GLN B 1 53 ? -17.359 13.273 -2.812 1 91.88 53 GLN B N 1
ATOM 3557 C CA . GLN B 1 53 ? -16.391 12.211 -2.568 1 91.88 53 GLN B CA 1
ATOM 3558 C C . GLN B 1 53 ? -16.344 11.836 -1.09 1 91.88 53 GLN B C 1
ATOM 3560 O O . GLN B 1 53 ? -15.695 10.859 -0.711 1 91.88 53 GLN B O 1
ATOM 3565 N N . GLY B 1 54 ? -17.078 12.625 -0.304 1 93.81 54 GLY B N 1
ATOM 3566 C CA . GLY B 1 54 ? -17.047 12.383 1.129 1 93.81 54 GLY B CA 1
ATOM 3567 C C . GLY B 1 54 ? -15.938 13.125 1.84 1 93.81 54 GLY B C 1
ATOM 3568 O O . GLY B 1 54 ? -15.086 13.758 1.196 1 93.81 54 GLY B O 1
ATOM 3569 N N . PHE B 1 55 ? -15.883 13.062 3.145 1 96.38 55 PHE B N 1
ATOM 3570 C CA . PHE B 1 55 ? -14.906 13.773 3.961 1 96.38 55 PHE B CA 1
ATOM 3571 C C . PHE B 1 55 ? -13.523 13.164 3.801 1 96.38 55 PHE B C 1
ATOM 3573 O O . PHE B 1 55 ? -13.391 11.977 3.486 1 96.38 55 PHE B O 1
ATOM 3580 N N . GLN B 1 56 ? -12.461 13.969 3.93 1 96.81 56 GLN B N 1
ATOM 3581 C CA . GLN B 1 56 ? -11.047 13.625 4.031 1 96.81 56 GLN B CA 1
ATOM 3582 C C . GLN B 1 56 ? -10.5 13.141 2.691 1 96.81 56 GLN B C 1
ATOM 3584 O O . GLN B 1 56 ? -9.375 12.656 2.613 1 96.81 56 GLN B O 1
ATOM 3589 N N . GLN B 1 57 ? -11.281 13.281 1.644 1 97.25 57 GLN B N 1
ATOM 3590 C CA . GLN B 1 57 ? -10.898 12.742 0.344 1 97.25 57 GLN B CA 1
ATOM 3591 C C . GLN B 1 57 ? -10.289 13.828 -0.54 1 97.25 57 GLN B C 1
ATOM 3593 O O . GLN B 1 57 ? -10.68 14.992 -0.461 1 97.25 57 GLN B O 1
ATOM 3598 N N . LEU B 1 58 ? -9.312 13.383 -1.376 1 97.62 58 LEU B N 1
ATOM 3599 C CA . LEU B 1 58 ? -8.773 14.289 -2.385 1 97.62 58 LEU B CA 1
ATOM 3600 C C . LEU B 1 58 ? -9.891 14.844 -3.262 1 97.62 58 LEU B C 1
ATOM 3602 O O . LEU B 1 58 ? -10.789 14.109 -3.672 1 97.62 58 LEU B O 1
ATOM 3606 N N . THR B 1 59 ? -9.836 16.094 -3.492 1 94.94 59 THR B N 1
ATOM 3607 C CA . THR B 1 59 ? -10.844 16.688 -4.367 1 94.94 59 THR B CA 1
ATOM 3608 C C . THR B 1 59 ? -10.586 16.312 -5.82 1 94.94 59 THR B C 1
ATOM 3610 O O . THR B 1 59 ? -9.484 15.859 -6.164 1 94.94 59 THR B O 1
ATOM 3613 N N . GLY B 1 60 ? -11.562 16.438 -6.664 1 88.44 60 GLY B N 1
ATOM 3614 C CA . GLY B 1 60 ? -11.562 15.945 -8.031 1 88.44 60 GLY B CA 1
ATOM 3615 C C . GLY B 1 60 ? -10.445 16.516 -8.875 1 88.44 60 GLY B C 1
ATOM 3616 O O . GLY B 1 60 ? -9.352 16.781 -8.367 1 88.44 60 GLY B O 1
ATOM 3617 N N . VAL B 1 61 ? -10.656 16.609 -10.156 1 85.38 61 VAL B N 1
ATOM 3618 C CA . VAL B 1 61 ? -9.648 17.078 -11.109 1 85.38 61 VAL B CA 1
ATOM 3619 C C . VAL B 1 61 ? -9.117 18.438 -10.664 1 85.38 61 VAL B C 1
ATOM 3621 O O . VAL B 1 61 ? -7.898 18.625 -10.578 1 85.38 61 VAL B O 1
ATOM 3624 N N . ARG B 1 62 ? -10.039 19.219 -10.281 1 88.06 62 ARG B N 1
ATOM 3625 C CA . ARG B 1 62 ? -9.688 20.516 -9.711 1 88.06 62 ARG B CA 1
ATOM 3626 C C . ARG B 1 62 ? -10.227 20.656 -8.289 1 88.06 62 ARG B C 1
ATOM 3628 O O . ARG B 1 62 ? -11.406 20.406 -8.039 1 88.06 62 ARG B O 1
ATOM 3635 N N . PRO B 1 63 ? -9.43 21.016 -7.426 1 93.06 63 PRO B N 1
ATOM 3636 C CA . PRO B 1 63 ? -8.023 21.375 -7.617 1 93.06 63 PRO B CA 1
ATOM 3637 C C . PRO B 1 63 ? -7.066 20.25 -7.227 1 93.06 63 PRO B C 1
ATOM 3639 O O . PRO B 1 63 ? -5.902 20.266 -7.633 1 93.06 63 PRO B O 1
ATOM 3642 N N . GLY B 1 64 ? -7.484 19.266 -6.477 1 95.31 64 GLY B N 1
ATOM 3643 C CA . GLY B 1 64 ? -6.613 18.344 -5.766 1 95.31 64 GLY B CA 1
ATOM 3644 C C . GLY B 1 64 ? -5.684 17.578 -6.68 1 95.31 64 GLY B C 1
ATOM 3645 O O . GLY B 1 64 ? -4.465 17.594 -6.488 1 95.31 64 GLY B O 1
ATOM 3646 N N . ILE B 1 65 ? -6.184 17.031 -7.688 1 95.81 65 ILE B N 1
ATOM 3647 C CA . ILE B 1 65 ? -5.418 16.172 -8.594 1 95.81 65 ILE B CA 1
ATOM 3648 C C . ILE B 1 65 ? -4.438 17.031 -9.398 1 95.81 65 ILE B C 1
ATOM 3650 O O . ILE B 1 65 ? -3.254 16.703 -9.492 1 95.81 65 ILE B O 1
ATOM 3654 N N . LEU B 1 66 ? -4.863 18.156 -9.898 1 95.75 66 LEU B N 1
ATOM 3655 C CA . LEU B 1 66 ? -4.023 18.984 -10.758 1 95.75 66 LEU B CA 1
ATOM 3656 C C . LEU B 1 66 ? -2.91 19.641 -9.953 1 95.75 66 LEU B C 1
ATOM 3658 O O . LEU B 1 66 ? -1.811 19.859 -10.469 1 95.75 66 LEU B O 1
ATOM 3662 N N . GLN B 1 67 ? -3.168 19.953 -8.664 1 96.62 67 GLN B N 1
ATOM 3663 C CA . GLN B 1 67 ? -2.113 20.484 -7.805 1 96.62 67 GLN B CA 1
ATOM 3664 C C . GLN B 1 67 ? -0.93 19.516 -7.738 1 96.62 67 GLN B C 1
ATOM 3666 O O . GLN B 1 67 ? 0.225 19.938 -7.832 1 96.62 67 GLN B O 1
ATOM 3671 N N . GLN B 1 68 ? -1.255 18.312 -7.617 1 97.12 68 GLN B N 1
ATOM 3672 C CA . GLN B 1 68 ? -0.197 17.312 -7.496 1 97.12 68 GLN B CA 1
ATOM 3673 C C . GLN B 1 68 ? 0.438 17.016 -8.852 1 97.12 68 GLN B C 1
ATOM 3675 O O . GLN B 1 68 ? 1.643 16.766 -8.938 1 97.12 68 GLN B O 1
ATOM 3680 N N . LYS B 1 69 ? -0.368 16.969 -9.859 1 96.19 69 LYS B N 1
ATOM 3681 C CA . LYS B 1 69 ? 0.195 16.812 -11.203 1 96.19 69 LYS B CA 1
ATOM 3682 C C . LYS B 1 69 ? 1.209 17.922 -11.5 1 96.19 69 LYS B C 1
ATOM 3684 O O . LYS B 1 69 ? 2.273 17.656 -12.062 1 96.19 69 LYS B O 1
ATOM 3689 N N . GLU B 1 70 ? 0.867 19.125 -11.094 1 96.75 70 GLU B N 1
ATOM 3690 C CA . GLU B 1 70 ? 1.764 20.25 -11.289 1 96.75 70 GLU B CA 1
ATOM 3691 C C . GLU B 1 70 ? 3.068 20.062 -10.523 1 96.75 70 GLU B C 1
ATOM 3693 O O . GLU B 1 70 ? 4.145 20.391 -11.023 1 96.75 70 GLU B O 1
ATOM 3698 N N . LEU B 1 71 ? 2.947 19.594 -9.312 1 98 71 LEU B N 1
ATOM 3699 C CA . LEU B 1 71 ? 4.164 19.297 -8.57 1 98 71 LEU B CA 1
ATOM 3700 C C . LEU B 1 71 ? 5.016 18.281 -9.312 1 98 71 LEU B C 1
ATOM 3702 O O . LEU B 1 71 ? 6.238 18.422 -9.391 1 98 71 LEU B O 1
ATO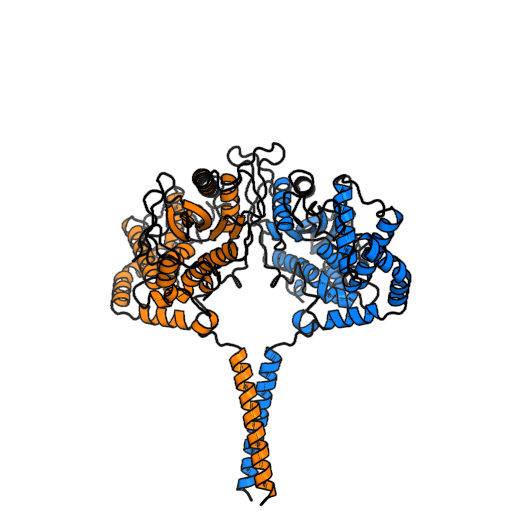M 3706 N N . GLY B 1 72 ? 4.371 17.219 -9.852 1 97.44 72 GLY B N 1
ATOM 3707 C CA . GLY B 1 72 ? 5.086 16.25 -10.664 1 97.44 72 GLY B CA 1
ATOM 3708 C C . GLY B 1 72 ? 5.789 16.875 -11.852 1 97.44 72 GLY B C 1
ATOM 3709 O O . GLY B 1 72 ? 6.93 16.516 -12.164 1 97.44 72 GLY B O 1
ATOM 3710 N N . GLN B 1 73 ? 5.121 17.781 -12.492 1 96.31 73 GLN B N 1
ATOM 3711 C CA . GLN B 1 73 ? 5.695 18.484 -13.633 1 96.31 73 GLN B CA 1
ATOM 3712 C C . GLN B 1 73 ? 6.906 19.312 -13.219 1 96.31 73 GLN B C 1
ATOM 3714 O O . GLN B 1 73 ? 7.906 19.359 -13.938 1 96.31 73 GLN B O 1
ATOM 3719 N N . PHE B 1 74 ? 6.789 19.984 -12.141 1 97.69 74 PHE B N 1
ATOM 3720 C CA . PHE B 1 74 ? 7.91 20.734 -11.594 1 97.69 74 PHE B CA 1
ATOM 3721 C C . PHE B 1 74 ? 9.117 19.844 -11.391 1 97.69 74 PHE B C 1
ATOM 3723 O O . PHE B 1 74 ? 10.234 20.188 -11.773 1 97.69 74 PHE B O 1
ATOM 3730 N N . LEU B 1 75 ? 8.906 18.672 -10.742 1 97.81 75 LEU B N 1
ATOM 3731 C CA . LEU B 1 75 ? 9.992 17.734 -10.477 1 97.81 75 LEU B CA 1
ATOM 3732 C C . LEU B 1 75 ? 10.586 17.219 -11.781 1 97.81 75 LEU B C 1
ATOM 3734 O O . LEU B 1 75 ? 11.805 17.062 -11.891 1 97.81 75 LEU B O 1
ATOM 3738 N N . ARG B 1 76 ? 9.734 16.938 -12.75 1 97.25 76 ARG B N 1
ATOM 3739 C CA . ARG B 1 76 ? 10.195 16.516 -14.062 1 97.25 76 ARG B CA 1
ATOM 3740 C C . ARG B 1 76 ? 11.141 17.531 -14.68 1 97.25 76 ARG B C 1
ATOM 3742 O O . ARG B 1 76 ? 12.203 17.172 -15.188 1 97.25 76 ARG B O 1
ATOM 3749 N N . GLU B 1 77 ? 10.742 18.719 -14.633 1 96.31 77 GLU B N 1
ATOM 3750 C CA . GLU B 1 77 ? 11.555 19.797 -15.203 1 96.31 77 GLU B CA 1
ATOM 3751 C C . GLU B 1 77 ? 12.859 19.969 -14.43 1 96.31 77 GLU B C 1
ATOM 3753 O O . GLU B 1 77 ? 13.93 20.094 -15.031 1 96.31 77 GLU B O 1
ATOM 3758 N N . ARG B 1 78 ? 12.789 19.938 -13.188 1 95.88 78 ARG B N 1
ATOM 3759 C CA . ARG B 1 78 ? 13.945 20.188 -12.336 1 95.88 78 ARG B CA 1
ATOM 3760 C C . ARG B 1 78 ? 14.992 19.094 -12.492 1 95.88 78 ARG B C 1
ATOM 3762 O O . ARG B 1 78 ? 16.203 19.375 -12.453 1 95.88 78 ARG B O 1
ATOM 3769 N N . TYR B 1 79 ? 14.547 17.906 -12.641 1 97.06 79 TYR B N 1
ATOM 3770 C CA . TYR B 1 79 ? 15.484 16.781 -12.633 1 97.06 79 TYR B CA 1
ATOM 3771 C C . TYR B 1 79 ? 15.594 16.156 -14.016 1 97.06 79 TYR B C 1
ATOM 3773 O O . TYR B 1 79 ? 15.922 14.969 -14.133 1 97.06 79 TYR B O 1
ATOM 3781 N N . ALA B 1 80 ? 15.258 17 -14.922 1 93.69 80 ALA B N 1
ATOM 3782 C CA . ALA B 1 80 ? 15.422 16.547 -16.297 1 93.69 80 ALA B CA 1
ATOM 3783 C C . ALA B 1 80 ? 16.859 16.094 -16.562 1 93.69 80 ALA B C 1
ATOM 3785 O O . ALA B 1 80 ? 17.812 16.719 -16.094 1 93.69 80 ALA B O 1
ATOM 3786 N N . GLY B 1 81 ? 17.141 14.961 -17.188 1 91.62 81 GLY B N 1
ATOM 3787 C CA . GLY B 1 81 ? 18.469 14.453 -17.484 1 91.62 81 GLY B CA 1
ATOM 3788 C C . GLY B 1 81 ? 18.969 13.445 -16.469 1 91.62 81 GLY B C 1
ATOM 3789 O O . GLY B 1 81 ? 19.797 12.602 -16.781 1 91.62 81 GLY B O 1
ATOM 3790 N N . PHE B 1 82 ? 18.609 13.711 -15.227 1 95.69 82 PHE B N 1
ATOM 3791 C CA . PHE B 1 82 ? 19 12.75 -14.203 1 95.69 82 PHE B CA 1
ATOM 3792 C C . PHE B 1 82 ? 18.016 11.578 -14.164 1 95.69 82 PHE B C 1
ATOM 3794 O O . PHE B 1 82 ? 18.438 10.422 -14.188 1 95.69 82 PHE B O 1
ATOM 3801 N N . LEU B 1 83 ? 16.703 11.938 -14.109 1 95.81 83 LEU B N 1
ATOM 3802 C CA . LEU B 1 83 ? 15.656 10.922 -14.141 1 95.81 83 LEU B CA 1
ATOM 3803 C C . LEU B 1 83 ? 15.273 10.594 -15.578 1 95.81 83 LEU B C 1
ATOM 3805 O O . LEU B 1 83 ? 15.172 11.484 -16.422 1 95.81 83 LEU B O 1
ATOM 3809 N N . SER B 1 84 ? 15.133 9.266 -15.891 1 94.69 84 SER B N 1
ATOM 3810 C CA . SER B 1 84 ? 14.672 8.875 -17.219 1 94.69 84 SER B CA 1
ATOM 3811 C C . SER B 1 84 ? 13.312 9.492 -17.531 1 94.69 84 SER B C 1
ATOM 3813 O O . SER B 1 84 ? 12.508 9.727 -16.625 1 94.69 84 SER B O 1
ATOM 3815 N N . ALA B 1 85 ? 13.086 9.727 -18.781 1 92.5 85 ALA B N 1
ATOM 3816 C CA . ALA B 1 85 ? 11.852 10.367 -19.219 1 92.5 85 ALA B CA 1
ATOM 3817 C C . ALA B 1 85 ? 10.648 9.469 -18.984 1 92.5 85 ALA B C 1
ATOM 3819 O O . ALA B 1 85 ? 9.531 9.953 -18.781 1 92.5 85 ALA B O 1
ATOM 3820 N N . SER B 1 86 ? 10.945 8.148 -19.031 1 91.88 86 SER B N 1
ATOM 3821 C CA . SER B 1 86 ? 9.891 7.172 -18.75 1 91.88 86 SER B CA 1
ATOM 3822 C C . SER B 1 86 ? 10.219 6.359 -17.5 1 91.88 86 SER B C 1
ATOM 3824 O O . SER B 1 86 ? 11.383 6.203 -17.141 1 91.88 86 SER B O 1
ATOM 3826 N N . TYR B 1 87 ? 9.195 5.914 -16.953 1 93.31 87 TYR B N 1
ATOM 3827 C CA . TYR B 1 87 ? 9.32 5.145 -15.719 1 93.31 87 TYR B CA 1
ATOM 3828 C C . TYR B 1 87 ? 10.227 3.936 -15.914 1 93.31 87 TYR B C 1
ATOM 3830 O O . TYR B 1 87 ? 10.055 3.176 -16.875 1 93.31 87 TYR B O 1
ATOM 3838 N N . LYS B 1 88 ? 11.148 3.787 -15.055 1 93 88 LYS B N 1
ATOM 3839 C CA . LYS B 1 88 ? 11.969 2.594 -14.883 1 93 88 LYS B CA 1
ATOM 3840 C C . LYS B 1 88 ? 11.906 2.088 -13.438 1 93 88 LYS B C 1
ATOM 3842 O O . LYS B 1 88 ? 12.242 2.816 -12.508 1 93 88 LYS B O 1
ATOM 3847 N N . PRO B 1 89 ? 11.539 0.839 -13.273 1 93.25 89 PRO B N 1
ATOM 3848 C CA . PRO B 1 89 ? 11.352 0.314 -11.922 1 93.25 89 PRO B CA 1
ATOM 3849 C C . PRO B 1 89 ? 12.609 0.43 -11.062 1 93.25 89 PRO B C 1
ATOM 3851 O O . PRO B 1 89 ? 12.523 0.534 -9.836 1 93.25 89 PRO B O 1
ATOM 3854 N N . GLN B 1 90 ? 13.773 0.47 -11.609 1 93.19 90 GLN B N 1
ATOM 3855 C CA . GLN B 1 90 ? 15.023 0.484 -10.859 1 93.19 90 GLN B CA 1
ATOM 3856 C C . GLN B 1 90 ? 15.375 1.898 -10.406 1 93.19 90 GLN B C 1
ATOM 3858 O O . GLN B 1 90 ? 16.234 2.082 -9.547 1 93.19 90 GLN B O 1
ATOM 3863 N N . GLU B 1 91 ? 14.672 2.881 -10.883 1 95.62 91 GLU B N 1
ATOM 3864 C CA . GLU B 1 91 ? 15.148 4.25 -10.703 1 95.62 91 GLU B CA 1
ATOM 3865 C C . GLU B 1 91 ? 14.359 4.969 -9.609 1 95.62 91 GLU B C 1
ATOM 3867 O O . GLU B 1 91 ? 14.828 5.969 -9.062 1 95.62 91 GLU B O 1
ATOM 3872 N N . ILE B 1 92 ? 13.18 4.496 -9.336 1 97.44 92 ILE B N 1
ATOM 3873 C CA . ILE B 1 92 ? 12.352 5.289 -8.438 1 97.44 92 ILE B CA 1
ATOM 3874 C C . ILE B 1 92 ? 11.57 4.363 -7.5 1 97.44 92 ILE B C 1
ATOM 3876 O O . ILE B 1 92 ? 11.117 3.293 -7.914 1 97.44 92 ILE B O 1
ATOM 3880 N N . TYR B 1 93 ? 11.5 4.699 -6.297 1 97.75 93 TYR B N 1
ATOM 3881 C CA . TYR B 1 93 ? 10.664 4.055 -5.293 1 97.75 93 TYR B CA 1
ATOM 3882 C C . TYR B 1 93 ? 9.68 5.051 -4.68 1 97.75 93 TYR B C 1
ATOM 3884 O O . TYR B 1 93 ? 10.086 6.125 -4.23 1 97.75 93 TYR B O 1
ATOM 3892 N N . VAL B 1 94 ? 8.406 4.73 -4.672 1 98.69 94 VAL B N 1
ATOM 3893 C CA . VAL B 1 94 ? 7.379 5.633 -4.168 1 98.69 94 VAL B CA 1
ATOM 3894 C C . VAL B 1 94 ? 6.637 4.973 -3.006 1 98.69 94 VAL B C 1
ATOM 3896 O O . VAL B 1 94 ? 6.145 3.85 -3.133 1 98.69 94 VAL B O 1
ATOM 3899 N N . ARG B 1 95 ? 6.57 5.66 -1.917 1 98.5 95 ARG B N 1
ATOM 3900 C CA . ARG B 1 95 ? 5.836 5.207 -0.741 1 98.5 95 ARG B CA 1
ATOM 3901 C C . ARG B 1 95 ? 4.828 6.258 -0.289 1 98.5 95 ARG B C 1
ATOM 3903 O O . ARG B 1 95 ? 5.137 7.449 -0.253 1 98.5 95 ARG B O 1
ATOM 3910 N N . SER B 1 96 ? 3.609 5.852 -0.03 1 98.81 96 SER B N 1
ATOM 3911 C CA . SER B 1 96 ? 2.555 6.723 0.475 1 98.81 96 SER B CA 1
ATOM 3912 C C . SER B 1 96 ? 2.061 6.258 1.841 1 98.81 96 SER B C 1
ATOM 3914 O O . SER B 1 96 ? 2.168 5.078 2.176 1 98.81 96 SER B O 1
ATOM 3916 N N . THR B 1 97 ? 1.614 7.266 2.641 1 98.69 97 THR B N 1
ATOM 3917 C CA . THR B 1 97 ? 0.786 6.812 3.754 1 98.69 97 THR B CA 1
ATOM 3918 C C . THR B 1 97 ? -0.46 6.098 3.242 1 98.69 97 THR B C 1
ATOM 3920 O O . THR B 1 97 ? -0.851 6.266 2.086 1 98.69 97 THR B O 1
ATOM 3923 N N . ASP B 1 98 ? -1.019 5.332 4.066 1 98.31 98 ASP B N 1
ATOM 3924 C CA . ASP B 1 98 ? -2.135 4.488 3.65 1 98.31 98 ASP B CA 1
ATOM 3925 C C . ASP B 1 98 ? -3.465 5.219 3.809 1 98.31 98 ASP B C 1
ATOM 3927 O O . ASP B 1 98 ? -4.352 4.758 4.531 1 98.31 98 ASP B O 1
ATOM 3931 N N . TYR B 1 99 ? -3.646 6.316 3.146 1 98.19 99 TYR B N 1
ATOM 3932 C CA . TYR B 1 99 ? -4.863 7.109 2.992 1 98.19 99 TYR B CA 1
ATOM 3933 C C . TYR B 1 99 ? -5.215 7.281 1.521 1 98.19 99 TYR B C 1
ATOM 3935 O O . TYR B 1 99 ? -4.332 7.477 0.683 1 98.19 99 TYR B O 1
ATOM 3943 N N . ASP B 1 100 ? -6.492 7.324 1.209 1 97.94 100 ASP B N 1
ATOM 3944 C CA . ASP B 1 100 ? -6.93 7.492 -0.174 1 97.94 100 ASP B CA 1
ATOM 3945 C C . ASP B 1 100 ? -6.324 8.75 -0.791 1 97.94 100 ASP B C 1
ATOM 3947 O O . ASP B 1 100 ? -5.758 8.703 -1.883 1 97.94 100 ASP B O 1
ATOM 3951 N N . ARG B 1 101 ? -6.406 9.812 -0.103 1 98.25 101 ARG B N 1
ATOM 3952 C CA . ARG B 1 101 ? -6.012 11.109 -0.653 1 98.25 101 ARG B CA 1
ATOM 3953 C C . ARG B 1 101 ? -4.508 11.156 -0.907 1 98.25 101 ARG B C 1
ATOM 3955 O O . ARG B 1 101 ? -4.055 11.805 -1.854 1 98.25 101 ARG B O 1
ATOM 3962 N N . THR B 1 102 ? -3.691 10.508 -0.068 1 98.75 102 THR B N 1
ATOM 3963 C CA . THR B 1 102 ? -2.248 10.531 -0.274 1 98.75 102 THR B CA 1
ATOM 3964 C C . THR B 1 102 ? -1.846 9.594 -1.407 1 98.75 102 THR B C 1
ATOM 3966 O O . THR B 1 102 ? -0.944 9.906 -2.188 1 98.75 102 THR B O 1
ATOM 3969 N N . ILE B 1 103 ? -2.484 8.453 -1.498 1 98.75 103 ILE B N 1
ATOM 3970 C CA . ILE B 1 103 ? -2.221 7.52 -2.586 1 98.75 103 ILE B CA 1
ATOM 3971 C C . ILE B 1 103 ? -2.613 8.156 -3.918 1 98.75 103 ILE B C 1
ATOM 3973 O O . ILE B 1 103 ? -1.839 8.125 -4.879 1 98.75 103 ILE B O 1
ATOM 3977 N N . MET B 1 104 ? -3.754 8.75 -3.938 1 98.06 104 MET B N 1
ATOM 3978 C CA . MET B 1 104 ? -4.219 9.43 -5.145 1 98.06 104 MET B CA 1
ATOM 3979 C C . MET B 1 104 ? -3.299 10.586 -5.508 1 98.06 104 MET B C 1
ATOM 3981 O O . MET B 1 104 ? -3.043 10.836 -6.688 1 98.06 104 MET B O 1
ATOM 3985 N N . SER B 1 105 ? -2.861 11.289 -4.496 1 98.62 105 SER B N 1
ATOM 3986 C CA . SER B 1 105 ? -1.914 12.383 -4.719 1 98.62 105 SER B CA 1
ATOM 3987 C C . SER B 1 105 ? -0.621 11.867 -5.344 1 98.62 105 SER B C 1
ATOM 3989 O O . SER B 1 105 ? -0.068 12.5 -6.246 1 98.62 105 SER B O 1
ATOM 3991 N N . ALA B 1 106 ? -0.134 10.75 -4.863 1 98.75 106 ALA B N 1
ATOM 3992 C CA . ALA B 1 106 ? 1.063 10.156 -5.449 1 98.75 106 ALA B CA 1
ATOM 3993 C C . ALA B 1 106 ? 0.834 9.789 -6.914 1 98.75 106 ALA B C 1
ATOM 3995 O O . ALA B 1 106 ? 1.706 10.008 -7.758 1 98.75 106 ALA B O 1
ATOM 3996 N N . GLN B 1 107 ? -0.311 9.195 -7.199 1 97.5 107 GLN B N 1
ATOM 3997 C CA . GLN B 1 107 ? -0.65 8.859 -8.578 1 97.5 107 GLN B CA 1
ATOM 3998 C C . GLN B 1 107 ? -0.652 10.102 -9.469 1 97.5 107 GLN B C 1
ATOM 4000 O O . GLN B 1 107 ? -0.093 10.086 -10.562 1 97.5 107 GLN B O 1
ATOM 4005 N N . ALA B 1 108 ? -1.264 11.133 -8.953 1 96.81 108 ALA B N 1
ATOM 4006 C CA . ALA B 1 108 ? -1.343 12.383 -9.703 1 96.81 108 ALA B CA 1
ATOM 4007 C C . ALA B 1 108 ? 0.043 12.984 -9.914 1 96.81 108 ALA B C 1
ATOM 4009 O O . ALA B 1 108 ? 0.346 13.5 -10.992 1 96.81 108 ALA B O 1
ATOM 4010 N N . ASN B 1 109 ? 0.84 12.977 -8.867 1 97.75 109 ASN B N 1
ATOM 4011 C CA . ASN B 1 109 ? 2.215 13.453 -8.969 1 97.75 109 ASN B CA 1
ATOM 4012 C C . ASN B 1 109 ? 2.98 12.727 -10.07 1 97.75 109 ASN B C 1
ATOM 4014 O O . ASN B 1 109 ? 3.629 13.359 -10.906 1 97.75 109 ASN B O 1
ATOM 4018 N N . LEU B 1 110 ? 2.85 11.43 -10.125 1 97.31 110 LEU B N 1
ATOM 4019 C CA . LEU B 1 110 ? 3.58 10.594 -11.062 1 97.31 110 LEU B CA 1
ATOM 4020 C C . LEU B 1 110 ? 3.076 10.797 -12.484 1 97.31 110 LEU B C 1
ATOM 4022 O O . LEU B 1 110 ? 3.824 10.617 -13.453 1 97.31 110 LEU B O 1
ATOM 4026 N N . MET B 1 111 ? 1.829 11.195 -12.617 1 94 111 MET B N 1
ATOM 4027 C CA . MET B 1 111 ? 1.299 11.586 -13.922 1 94 111 MET B CA 1
ATOM 4028 C C . MET B 1 111 ? 2.088 12.758 -14.492 1 94 111 MET B C 1
ATOM 4030 O O . MET B 1 111 ? 2.312 12.828 -15.703 1 94 111 MET B O 1
ATOM 4034 N N . GLY B 1 112 ? 2.406 13.68 -13.617 1 95.25 112 GLY B N 1
ATOM 4035 C CA . GLY B 1 112 ? 3.205 14.82 -14.039 1 95.25 112 GLY B CA 1
ATOM 4036 C C . GLY B 1 112 ? 4.672 14.484 -14.234 1 95.25 112 GLY B C 1
ATOM 4037 O O . GLY B 1 112 ? 5.312 14.992 -15.156 1 95.25 112 GLY B O 1
ATOM 4038 N N . LEU B 1 113 ? 5.195 13.617 -13.398 1 96.94 113 LEU B N 1
ATOM 4039 C CA . LEU B 1 113 ? 6.609 13.258 -13.422 1 96.94 113 LEU B CA 1
ATOM 4040 C C . LEU B 1 113 ? 6.941 12.43 -14.656 1 96.94 113 LEU B C 1
ATOM 4042 O O . LEU B 1 113 ? 8.023 12.57 -15.234 1 96.94 113 LEU B O 1
ATOM 4046 N N . TYR B 1 114 ? 6.051 11.516 -15.008 1 95.25 114 TYR B N 1
ATOM 4047 C CA . TYR B 1 114 ? 6.23 10.641 -16.172 1 95.25 114 TYR B CA 1
ATOM 4048 C C . TYR B 1 114 ? 5.066 10.773 -17.141 1 95.25 114 TYR B C 1
ATOM 4050 O O . TYR B 1 114 ? 4.266 9.844 -17.281 1 95.25 114 TYR B O 1
ATOM 4058 N N . PRO B 1 115 ? 5.074 11.859 -17.828 1 90.06 115 PRO B N 1
ATOM 4059 C CA . PRO B 1 115 ? 3.998 11.992 -18.812 1 90.06 115 PRO B CA 1
ATOM 4060 C C . PRO B 1 115 ? 4.07 10.93 -19.906 1 90.06 115 PRO B C 1
ATOM 4062 O O . PRO B 1 115 ? 5.16 10.5 -20.281 1 90.06 115 PRO B O 1
ATOM 4065 N N . ASP B 1 116 ? 2.953 10.336 -20.25 1 82.75 116 ASP B N 1
ATOM 4066 C CA . ASP B 1 116 ? 2.891 9.297 -21.266 1 82.75 116 ASP B CA 1
ATOM 4067 C C . ASP B 1 116 ? 1.872 9.641 -22.359 1 82.75 116 ASP B C 1
ATOM 4069 O O . ASP B 1 116 ? 0.738 10.016 -22.047 1 82.75 116 ASP B O 1
ATOM 4073 N N . SER B 1 117 ? 2.322 9.469 -23.578 1 75.19 117 SER B N 1
ATOM 4074 C CA . SER B 1 117 ? 1.463 9.836 -24.688 1 75.19 117 SER B CA 1
ATOM 4075 C C . SER B 1 117 ? 1.027 8.609 -25.484 1 75.19 117 SER B C 1
ATOM 4077 O O . SER B 1 117 ? 0.608 8.727 -26.641 1 75.19 117 SER B O 1
ATOM 4079 N N . ASP B 1 118 ? 1.194 7.488 -24.859 1 81.06 118 ASP B N 1
ATOM 4080 C CA . ASP B 1 118 ? 0.732 6.289 -25.562 1 81.06 118 ASP B CA 1
ATOM 4081 C C . ASP B 1 118 ? -0.768 6.359 -25.844 1 81.06 118 ASP B C 1
ATOM 4083 O O . ASP B 1 118 ? -1.564 6.582 -24.922 1 81.06 118 ASP B O 1
ATOM 4087 N N . PRO B 1 119 ? -1.147 6.184 -27 1 80.38 119 PRO B N 1
ATOM 4088 C CA . PRO B 1 119 ? -2.553 6.375 -27.359 1 80.38 119 PRO B CA 1
ATOM 4089 C C . PRO B 1 119 ? -3.471 5.316 -26.75 1 80.38 119 PRO B C 1
ATOM 4091 O O . PRO B 1 119 ? -4.676 5.547 -26.609 1 80.38 119 PRO B O 1
ATOM 4094 N N . GLU B 1 120 ? -2.914 4.176 -26.406 1 81.19 120 GLU B N 1
ATOM 4095 C CA . GLU B 1 120 ? -3.758 3.098 -25.906 1 81.19 120 GLU B CA 1
ATOM 4096 C C . GLU B 1 120 ? -4.059 3.281 -24.406 1 81.19 120 GLU B C 1
ATOM 4098 O O . GLU B 1 120 ? -5.102 2.844 -23.922 1 81.19 120 GLU B O 1
ATOM 4103 N N . ILE B 1 121 ? -3.15 3.891 -23.688 1 83.69 121 ILE B N 1
ATOM 4104 C CA . ILE B 1 121 ? -3.344 3.889 -22.25 1 83.69 121 ILE B CA 1
ATOM 4105 C C . ILE B 1 121 ? -3.357 5.324 -21.719 1 83.69 121 ILE B C 1
ATOM 4107 O O . ILE B 1 121 ? -3.988 5.613 -20.703 1 83.69 121 ILE B O 1
ATOM 4111 N N . GLY B 1 122 ? -2.613 6.219 -22.344 1 78.44 122 GLY B N 1
ATOM 4112 C CA . GLY B 1 122 ? -2.592 7.625 -21.969 1 78.44 122 GLY B CA 1
ATOM 4113 C C . GLY B 1 122 ? -1.729 7.902 -20.75 1 78.44 122 GLY B C 1
ATOM 4114 O O . GLY B 1 122 ? -1.318 9.039 -20.531 1 78.44 122 GLY B O 1
ATOM 4115 N N . TRP B 1 123 ? -1.61 6.926 -19.922 1 82.5 123 TRP B N 1
ATOM 4116 C CA . TRP B 1 123 ? -0.721 7.066 -18.766 1 82.5 123 TRP B CA 1
ATOM 4117 C C . TRP B 1 123 ? -0.056 5.738 -18.438 1 82.5 123 TRP B C 1
ATOM 4119 O O . TRP B 1 123 ? -0.608 4.672 -18.703 1 82.5 123 TRP B O 1
ATOM 4129 N N . ARG B 1 124 ? 1.126 5.781 -17.844 1 87.69 124 ARG B N 1
ATOM 4130 C CA . ARG B 1 124 ? 1.855 4.57 -17.484 1 87.69 124 ARG B CA 1
ATOM 4131 C C . ARG B 1 124 ? 1.786 4.324 -15.977 1 87.69 124 ARG B C 1
ATOM 4133 O O . ARG B 1 124 ? 2.096 5.215 -15.18 1 87.69 124 ARG B O 1
ATOM 4140 N N . PRO B 1 125 ? 1.419 3.15 -15.617 1 93.19 125 PRO B N 1
ATOM 4141 C CA . PRO B 1 125 ? 1.376 2.812 -14.188 1 93.19 125 PRO B CA 1
ATOM 4142 C C . PRO B 1 125 ? 2.75 2.869 -13.531 1 93.19 125 PRO B C 1
ATOM 4144 O O . PRO B 1 125 ? 3.744 2.439 -14.117 1 93.19 125 PRO B O 1
ATOM 4147 N N . VAL B 1 126 ? 2.836 3.469 -12.414 1 96.69 126 VAL B N 1
ATOM 4148 C CA . VAL B 1 126 ? 3.998 3.477 -11.531 1 96.69 126 VAL B CA 1
ATOM 4149 C C . VAL B 1 126 ? 3.602 2.963 -10.148 1 96.69 126 VAL B C 1
ATOM 4151 O O . VAL B 1 126 ? 2.682 3.496 -9.523 1 96.69 126 VAL B O 1
ATOM 4154 N N . PRO B 1 127 ? 4.258 1.927 -9.695 1 97.81 127 PRO B N 1
ATOM 4155 C CA . PRO B 1 127 ? 3.828 1.335 -8.422 1 97.81 127 PRO B CA 1
ATOM 4156 C C . PRO B 1 127 ? 4 2.285 -7.242 1 97.81 127 PRO B C 1
ATOM 4158 O O . PRO B 1 127 ? 5.023 2.969 -7.137 1 97.81 127 PRO B O 1
ATOM 4161 N N . ILE B 1 128 ? 3.014 2.361 -6.41 1 98.75 128 ILE B N 1
ATOM 4162 C CA . ILE B 1 128 ? 3.008 3.111 -5.156 1 98.75 128 ILE B CA 1
ATOM 4163 C C . ILE B 1 128 ? 2.793 2.156 -3.986 1 98.75 128 ILE B C 1
ATOM 4165 O O . ILE B 1 128 ? 1.751 1.504 -3.893 1 98.75 128 ILE B O 1
ATOM 4169 N N . HIS B 1 129 ? 3.73 2.094 -3.127 1 98.5 129 HIS B N 1
ATOM 4170 C CA . HIS B 1 129 ? 3.652 1.195 -1.98 1 98.5 129 HIS B CA 1
ATOM 4171 C C . HIS B 1 129 ? 3.107 1.916 -0.752 1 98.5 129 HIS B C 1
ATOM 4173 O O . HIS B 1 129 ? 3.322 3.119 -0.587 1 98.5 129 HIS B O 1
ATOM 4179 N N . SER B 1 130 ? 2.357 1.262 0.035 1 98.12 130 SER B N 1
ATOM 4180 C CA . SER B 1 130 ? 1.864 1.819 1.289 1 98.12 130 SER B CA 1
ATOM 4181 C C . SER B 1 130 ? 2.039 0.833 2.439 1 98.12 130 SER B C 1
ATOM 4183 O O . SER B 1 130 ? 2.307 -0.349 2.215 1 98.12 130 SER B O 1
ATOM 4185 N N . VAL B 1 131 ? 1.989 1.327 3.615 1 97.06 131 VAL B N 1
ATOM 4186 C CA . VAL B 1 131 ? 2 0.558 4.855 1 97.06 131 VAL B CA 1
ATOM 4187 C C . VAL B 1 131 ? 0.779 0.919 5.699 1 97.06 131 VAL B C 1
ATOM 4189 O O . VAL B 1 131 ? 0.525 2.096 5.961 1 97.06 131 VAL B O 1
ATOM 4192 N N . PRO B 1 132 ? -0.007 -0.112 6.098 1 96.44 132 PRO B N 1
ATOM 4193 C CA . PRO B 1 132 ? -1.143 0.217 6.961 1 96.44 132 PRO B CA 1
ATOM 4194 C C . PRO B 1 132 ? -0.742 1.068 8.164 1 96.44 132 PRO B C 1
ATOM 4196 O O . PRO B 1 132 ? 0.325 0.858 8.742 1 96.44 132 PRO B O 1
ATOM 4199 N N . VAL B 1 133 ? -1.618 1.928 8.555 1 95.06 133 VAL B N 1
ATOM 4200 C CA . VAL B 1 133 ? -1.344 2.963 9.547 1 95.06 133 VAL B CA 1
ATOM 4201 C C . VAL B 1 133 ? -0.809 2.322 10.82 1 95.06 133 VAL B C 1
ATOM 4203 O O . VAL B 1 133 ? 0.139 2.83 11.43 1 95.06 133 VAL B O 1
ATOM 4206 N N . ARG B 1 134 ? -1.333 1.193 11.203 1 92.31 134 ARG B N 1
ATOM 4207 C CA . ARG B 1 134 ? -0.964 0.556 12.461 1 92.31 134 ARG B CA 1
ATOM 4208 C C . ARG B 1 134 ? 0.487 0.088 12.438 1 92.31 134 ARG B C 1
ATOM 4210 O O . ARG B 1 134 ? 1.102 -0.11 13.484 1 92.31 134 ARG B O 1
ATOM 4217 N N . TYR B 1 135 ? 1.047 -0.022 11.234 1 92.12 135 TYR B N 1
ATOM 4218 C CA . TYR B 1 135 ? 2.412 -0.52 11.102 1 92.12 135 TYR B CA 1
ATOM 4219 C C . TYR B 1 135 ? 3.348 0.579 10.609 1 92.12 135 TYR B C 1
ATOM 4221 O O . TYR B 1 135 ? 4.562 0.38 10.539 1 92.12 135 TYR B O 1
ATOM 4229 N N . ASP B 1 136 ? 2.84 1.73 10.258 1 95.12 136 ASP B N 1
ATOM 4230 C CA . ASP B 1 136 ? 3.633 2.748 9.57 1 95.12 136 ASP B CA 1
ATOM 4231 C C . ASP B 1 136 ? 4.297 3.689 10.57 1 95.12 136 ASP B C 1
ATOM 4233 O O . ASP B 1 136 ? 3.83 4.809 10.789 1 95.12 136 ASP B O 1
ATOM 4237 N N . LYS B 1 137 ? 5.43 3.424 11.047 1 92.75 137 LYS B N 1
ATOM 4238 C CA . LYS B 1 137 ? 6.164 4.273 11.984 1 92.75 137 LYS B CA 1
ATOM 4239 C C . LYS B 1 137 ? 6.887 5.398 11.25 1 92.75 137 LYS B C 1
ATOM 4241 O O . LYS B 1 137 ? 7.152 6.453 11.828 1 92.75 137 LYS B O 1
ATOM 4246 N N . LEU B 1 138 ? 7.133 5.164 10.023 1 96.5 138 LEU B N 1
ATOM 4247 C CA . LEU B 1 138 ? 8 6.066 9.273 1 96.5 138 LEU B CA 1
ATOM 4248 C C . LEU B 1 138 ? 7.266 7.352 8.906 1 96.5 138 LEU B C 1
ATOM 4250 O O . LEU B 1 138 ? 7.738 8.445 9.203 1 96.5 138 LEU B O 1
ATOM 4254 N N . LEU B 1 139 ? 6.066 7.242 8.25 1 98.06 139 LEU B N 1
ATOM 4255 C CA . LEU B 1 139 ? 5.359 8.414 7.75 1 98.06 139 LEU B CA 1
ATOM 4256 C C . LEU B 1 139 ? 4.246 8.828 8.711 1 98.06 139 LEU B C 1
ATOM 4258 O O . LEU B 1 139 ? 3.715 9.938 8.609 1 98.06 139 LEU B O 1
ATOM 4262 N N . LYS B 1 140 ? 3.9 7.93 9.633 1 95.5 140 LYS B N 1
ATOM 4263 C CA . LYS B 1 140 ? 2.939 8.195 10.695 1 95.5 140 LYS B CA 1
ATOM 4264 C C . LYS B 1 140 ? 3.457 7.691 12.039 1 95.5 140 LYS B C 1
ATOM 4266 O O . LYS B 1 140 ? 2.936 6.719 12.586 1 95.5 140 LYS B O 1
ATOM 4271 N N . PRO B 1 141 ? 4.402 8.375 12.609 1 92 141 PRO B N 1
ATOM 4272 C CA . PRO B 1 141 ? 4.957 7.891 13.875 1 92 141 PRO B CA 1
ATOM 4273 C C . PRO B 1 141 ? 3.904 7.785 14.984 1 92 141 PRO B C 1
ATOM 4275 O O . PRO B 1 141 ? 3.076 8.688 15.141 1 92 141 PRO B O 1
ATOM 4278 N N . PRO B 1 142 ? 3.904 6.727 15.727 1 91.38 142 PRO B N 1
ATOM 4279 C CA . PRO B 1 142 ? 2.902 6.523 16.781 1 91.38 142 PRO B CA 1
ATOM 4280 C C . PRO B 1 142 ? 3.25 7.25 18.078 1 91.38 142 PRO B C 1
ATOM 4282 O O . PRO B 1 142 ? 3.375 6.617 19.125 1 91.38 142 PRO B O 1
ATOM 4285 N N . THR B 1 143 ? 3.279 8.5 18.031 1 93.75 143 THR B N 1
ATOM 4286 C CA . THR B 1 143 ? 3.666 9.297 19.188 1 93.75 143 THR B CA 1
ATOM 4287 C C . THR B 1 143 ? 2.615 9.195 20.297 1 93.75 143 THR B C 1
ATOM 4289 O O . THR B 1 143 ? 2.934 9.336 21.469 1 93.75 143 THR B O 1
ATOM 4292 N N . ARG B 1 144 ? 1.434 8.906 19.938 1 90.38 144 ARG B N 1
ATOM 4293 C CA . ARG B 1 144 ? 0.347 8.82 20.906 1 90.38 144 ARG B CA 1
ATOM 4294 C C . ARG B 1 144 ? 0.542 7.629 21.844 1 90.38 144 ARG B C 1
ATOM 4296 O O . ARG B 1 144 ? 0.078 7.648 22.984 1 90.38 144 ARG B O 1
ATOM 4303 N N . THR B 1 145 ? 1.233 6.672 21.328 1 90.25 145 THR B N 1
ATOM 4304 C CA . THR B 1 145 ? 1.412 5.477 22.156 1 90.25 145 THR B CA 1
ATOM 4305 C C . THR B 1 145 ? 2.842 5.391 22.672 1 90.25 145 THR B C 1
ATOM 4307 O O . THR B 1 145 ? 3.254 4.355 23.203 1 90.25 145 THR B O 1
ATOM 4310 N N . CYS B 1 146 ? 3.574 6.398 22.484 1 94.81 146 CYS B N 1
ATOM 4311 C CA . CYS B 1 146 ? 4.926 6.48 23.016 1 94.81 146 CYS B CA 1
ATOM 4312 C C . CYS B 1 146 ? 4.922 7.141 24.391 1 94.81 146 CYS B C 1
ATOM 4314 O O . CYS B 1 146 ? 4.742 8.352 24.5 1 94.81 146 CYS B O 1
ATOM 4316 N N . PRO B 1 147 ? 5.227 6.395 25.453 1 95.81 147 PRO B N 1
ATOM 4317 C CA . PRO B 1 147 ? 5.145 6.938 26.812 1 95.81 147 PRO B CA 1
ATOM 4318 C C . PRO B 1 147 ? 6.09 8.117 27.031 1 95.81 147 PRO B C 1
ATOM 4320 O O . PRO B 1 147 ? 5.711 9.109 27.656 1 95.81 147 PRO B O 1
ATOM 4323 N N . ARG B 1 148 ? 7.293 8 26.594 1 96.94 148 ARG B N 1
ATOM 4324 C CA . ARG B 1 148 ? 8.25 9.086 26.812 1 96.94 148 ARG B CA 1
ATOM 4325 C C . ARG B 1 148 ? 7.793 10.359 26.109 1 96.94 148 ARG B C 1
ATOM 4327 O O . ARG B 1 148 ? 7.883 11.453 26.688 1 96.94 148 ARG B O 1
ATOM 4334 N N . TYR B 1 149 ? 7.289 10.266 24.922 1 97.25 149 TYR B N 1
ATOM 4335 C CA . TYR B 1 149 ? 6.762 11.422 24.203 1 97.25 149 TYR B CA 1
ATOM 4336 C C . TYR B 1 149 ? 5.602 12.047 24.969 1 97.25 149 TYR B C 1
ATOM 4338 O O . TYR B 1 149 ? 5.508 13.273 25.062 1 97.25 149 TYR B O 1
ATOM 4346 N N . GLN B 1 150 ? 4.758 11.219 25.453 1 96.44 150 GLN B N 1
ATOM 4347 C CA . GLN B 1 150 ? 3.617 11.711 26.219 1 96.44 150 GLN B CA 1
ATOM 4348 C C . GLN B 1 150 ? 4.074 12.461 27.469 1 96.44 150 GLN B C 1
ATOM 4350 O O . GLN B 1 150 ? 3.469 13.461 27.844 1 96.44 150 GLN B O 1
ATOM 4355 N N . GLN B 1 151 ? 5.078 11.93 28.078 1 97.31 151 GLN B N 1
ATOM 4356 C CA . GLN B 1 151 ? 5.645 12.617 29.234 1 97.31 151 GLN B CA 1
ATOM 4357 C C . GLN B 1 151 ? 6.184 13.992 28.844 1 97.31 151 GLN B C 1
ATOM 4359 O O . GLN B 1 151 ? 5.953 14.969 29.562 1 97.31 151 GLN B O 1
ATOM 4364 N N . LEU B 1 152 ? 6.891 14.039 27.75 1 98.06 152 LEU B N 1
ATOM 4365 C CA . LEU B 1 152 ? 7.441 15.305 27.281 1 98.06 152 LEU B CA 1
ATOM 4366 C C . LEU B 1 152 ? 6.328 16.297 26.953 1 98.06 152 LEU B C 1
ATOM 4368 O O . LEU B 1 152 ? 6.457 17.484 27.219 1 98.06 152 LEU B O 1
ATOM 4372 N N . MET B 1 153 ? 5.246 15.797 26.391 1 97.06 153 MET B N 1
ATOM 4373 C CA . MET B 1 153 ? 4.113 16.656 26.078 1 97.06 153 MET B CA 1
ATOM 4374 C C . MET B 1 153 ? 3.432 17.141 27.359 1 97.06 153 MET B C 1
ATOM 4376 O O . MET B 1 153 ? 2.977 18.297 27.422 1 97.06 153 MET B O 1
ATOM 4380 N N . LYS B 1 154 ? 3.381 16.266 28.312 1 97.38 154 LYS B N 1
ATOM 4381 C CA . LYS B 1 154 ? 2.844 16.672 29.609 1 97.38 154 LYS B CA 1
ATOM 4382 C C . LYS B 1 154 ? 3.689 17.781 30.234 1 97.38 154 LYS B C 1
ATOM 4384 O O . LYS B 1 154 ? 3.152 18.75 30.781 1 97.38 154 LYS B O 1
ATOM 4389 N N . GLU B 1 155 ? 4.957 17.625 30.156 1 98.19 155 GLU B N 1
ATOM 4390 C CA . GLU B 1 155 ? 5.863 18.656 30.641 1 98.19 155 GLU B CA 1
ATOM 4391 C C . GLU B 1 155 ? 5.656 19.969 29.891 1 98.19 155 GLU B C 1
ATOM 4393 O O . GLU B 1 155 ? 5.695 21.047 30.484 1 98.19 155 GLU B O 1
ATOM 4398 N N . THR B 1 156 ? 5.426 19.875 28.625 1 97.88 156 THR B N 1
ATOM 4399 C CA . THR B 1 156 ? 5.211 21.062 27.797 1 97.88 156 THR B CA 1
ATOM 4400 C C . THR B 1 156 ? 3.922 21.781 28.188 1 97.88 156 THR B C 1
ATOM 4402 O O . THR B 1 156 ? 3.908 23 28.344 1 97.88 156 THR B O 1
ATOM 4405 N N . ILE B 1 157 ? 2.881 21 28.375 1 96.06 157 ILE B N 1
ATOM 4406 C CA . ILE B 1 157 ? 1.562 21.547 28.688 1 96.06 157 ILE B CA 1
ATOM 4407 C C . ILE B 1 157 ? 1.573 22.203 30.062 1 96.06 157 ILE B C 1
ATOM 4409 O O . ILE B 1 157 ? 0.811 23.125 30.328 1 96.06 157 ILE B O 1
ATOM 4413 N N . ASN B 1 158 ? 2.49 21.797 30.906 1 97.06 158 ASN B N 1
ATOM 4414 C CA . ASN B 1 158 ? 2.539 22.312 32.281 1 97.06 158 ASN B CA 1
ATOM 4415 C C . ASN B 1 158 ? 3.436 23.547 32.375 1 97.06 158 ASN B C 1
ATOM 4417 O O . ASN B 1 158 ? 3.553 24.141 33.469 1 97.06 158 ASN B O 1
ATOM 4421 N N . LEU B 1 159 ? 4.023 23.891 31.328 1 97.62 159 LEU B N 1
ATOM 4422 C CA . LEU B 1 159 ? 4.777 25.141 31.328 1 97.62 159 LEU B CA 1
ATOM 4423 C C . LEU B 1 159 ? 3.867 26.328 31.625 1 97.62 159 LEU B C 1
ATOM 4425 O O . LEU B 1 159 ? 2.74 26.391 31.125 1 97.62 159 LEU B O 1
ATOM 4429 N N . PRO B 1 160 ? 4.32 27.266 32.438 1 97.25 160 PRO B N 1
ATOM 4430 C CA . PRO B 1 160 ? 3.498 28.438 32.75 1 97.25 160 PRO B CA 1
ATOM 4431 C C . PRO B 1 160 ? 3.074 29.219 31.5 1 97.25 160 PRO B C 1
ATOM 4433 O O . PRO B 1 160 ? 1.938 29.688 31.406 1 97.25 160 PRO B O 1
ATOM 4436 N N . SER B 1 161 ? 3.982 29.344 30.562 1 95.69 161 SER B N 1
ATOM 4437 C CA . SER B 1 161 ? 3.674 30.062 29.328 1 95.69 161 SER B CA 1
ATOM 4438 C C . SER B 1 161 ? 2.576 29.375 28.531 1 95.69 161 SER B C 1
ATOM 4440 O O . SER B 1 161 ? 1.722 30.031 27.938 1 95.69 161 SER B O 1
ATOM 4442 N N . TYR B 1 162 ? 2.604 28.078 28.516 1 96.75 162 TYR B N 1
ATOM 4443 C CA . TYR B 1 162 ? 1.562 27.297 27.844 1 96.75 162 TYR B CA 1
ATOM 4444 C C . TYR B 1 162 ? 0.215 27.5 28.531 1 96.75 162 TYR B C 1
ATOM 4446 O O . TYR B 1 162 ? -0.79 27.781 27.875 1 96.75 162 TYR B O 1
ATOM 4454 N N . GLN B 1 163 ? 0.216 27.406 29.828 1 96.5 163 GLN B N 1
ATOM 4455 C CA . GLN B 1 163 ? -1.008 27.531 30.625 1 96.5 163 GLN B CA 1
ATOM 4456 C C . GLN B 1 163 ? -1.601 28.938 30.484 1 96.5 163 GLN B C 1
ATOM 4458 O O . GLN B 1 163 ? -2.822 29.094 30.422 1 96.5 163 GLN B O 1
ATOM 4463 N N . ALA B 1 164 ? -0.753 29.875 30.453 1 97.06 164 ALA B N 1
ATOM 4464 C CA . ALA B 1 164 ? -1.215 31.25 30.312 1 97.06 164 ALA B CA 1
ATOM 4465 C C . ALA B 1 164 ? -1.942 31.453 28.984 1 97.06 164 ALA B C 1
ATOM 4467 O O . ALA B 1 164 ? -2.967 32.125 28.922 1 97.06 164 ALA B O 1
ATOM 4468 N N . LYS B 1 165 ? -1.37 30.906 27.922 1 95.69 165 LYS B N 1
ATOM 4469 C CA . LYS B 1 165 ? -2.004 31.016 26.609 1 95.69 165 LYS B CA 1
ATOM 4470 C C . LYS B 1 165 ? -3.355 30.297 26.594 1 95.69 165 LYS B C 1
ATOM 4472 O O . LYS B 1 165 ? -4.332 30.828 26.047 1 95.69 165 LYS B O 1
ATOM 4477 N N . MET B 1 166 ? -3.473 29.141 27.219 1 94.38 166 MET B N 1
ATOM 4478 C CA . MET B 1 166 ? -4.723 28.391 27.266 1 94.38 166 MET B CA 1
ATOM 4479 C C . MET B 1 166 ? -5.781 29.156 28.062 1 94.38 166 MET B C 1
ATOM 4481 O O . MET B 1 166 ? -6.953 29.172 27.672 1 94.38 166 MET B O 1
ATOM 4485 N N . GLU B 1 167 ? -5.316 29.781 29.109 1 95.75 167 GLU B N 1
ATOM 4486 C CA . GLU B 1 167 ? -6.234 30.562 29.922 1 95.75 167 GLU B CA 1
ATOM 4487 C C . GLU B 1 167 ? -6.777 31.75 29.141 1 95.75 167 GLU B C 1
ATOM 4489 O O . GLU B 1 167 ? -7.949 32.125 29.281 1 95.75 167 GLU B O 1
ATOM 4494 N N . ALA B 1 168 ? -5.945 32.312 28.375 1 96.62 168 ALA B N 1
ATOM 4495 C CA . ALA B 1 168 ? -6.332 33.469 27.594 1 96.62 168 ALA B CA 1
ATOM 4496 C C . ALA B 1 168 ? -7.391 33.094 26.562 1 96.62 168 ALA B C 1
ATOM 4498 O O . ALA B 1 168 ? -8.18 33.969 26.141 1 96.62 168 ALA B O 1
ATOM 4499 N N . TRP B 1 169 ? -7.473 31.828 26.125 1 96 169 TRP B N 1
ATOM 4500 C CA . TRP B 1 169 ? -8.391 31.422 25.062 1 96 169 TRP B CA 1
ATOM 4501 C C . TRP B 1 169 ? -9.664 30.812 25.656 1 96 169 TRP B C 1
ATOM 4503 O O . TRP B 1 169 ? -10.531 30.344 24.922 1 96 169 TRP B O 1
ATOM 4513 N N . LYS B 1 170 ? -9.781 30.797 26.969 1 95.44 170 LYS B N 1
ATOM 4514 C CA . LYS B 1 170 ? -10.922 30.156 27.625 1 95.44 170 LYS B CA 1
ATOM 4515 C C . LYS B 1 170 ? -12.242 30.781 27.156 1 95.44 170 LYS B C 1
ATOM 4517 O O . LYS B 1 170 ? -13.203 30.062 26.891 1 95.44 170 LYS B O 1
ATOM 4522 N N . GLY B 1 171 ? -12.258 32.031 27.172 1 95.94 171 GLY B N 1
ATOM 4523 C CA . GLY B 1 171 ? -13.453 32.719 26.688 1 95.94 171 GLY B CA 1
ATOM 4524 C C . GLY B 1 171 ? -13.781 32.375 25.25 1 95.94 171 GLY B C 1
ATOM 4525 O O . GLY B 1 171 ? -14.938 32.156 24.906 1 95.94 171 GLY B O 1
ATOM 4526 N N . PHE B 1 172 ? -12.82 32.406 24.406 1 97.12 172 PHE B N 1
ATOM 4527 C CA . PHE B 1 172 ? -12.992 32.062 22.984 1 97.12 172 PHE B CA 1
ATOM 4528 C C . PHE B 1 172 ? -13.539 30.656 22.812 1 97.12 172 PHE B C 1
ATOM 4530 O O . PHE B 1 172 ? -14.414 30.422 21.984 1 97.12 172 PHE B O 1
ATOM 4537 N N . VAL B 1 173 ? -13.062 29.688 23.641 1 96.56 173 VAL B N 1
ATOM 4538 C CA . VAL B 1 173 ? -13.484 28.297 23.578 1 96.56 173 VAL B CA 1
ATOM 4539 C C . VAL B 1 173 ? -14.969 28.188 23.938 1 96.56 173 VAL B C 1
ATOM 4541 O O . VAL B 1 173 ? -15.711 27.438 23.312 1 96.56 173 VAL B O 1
ATOM 4544 N N . SER B 1 174 ? -15.328 28.953 24.891 1 95.81 174 SER B N 1
ATOM 4545 C CA . SER B 1 174 ? -16.734 29 25.266 1 95.81 174 SER B CA 1
ATOM 4546 C C . SER B 1 174 ? -17.594 29.531 24.141 1 95.81 174 SER B C 1
ATOM 4548 O O . SER B 1 174 ? -18.703 29.031 23.906 1 95.81 174 SER B O 1
ATOM 4550 N N . GLU B 1 175 ? -17.141 30.547 23.5 1 97 175 GLU B N 1
ATOM 4551 C CA . GLU B 1 175 ? -17.844 31.078 22.344 1 97 175 GLU B CA 1
ATOM 4552 C C . GLU B 1 175 ? -17.984 30.031 21.25 1 97 175 GLU B C 1
ATOM 4554 O O . GLU B 1 175 ? -19.047 29.906 20.625 1 97 175 GLU B O 1
ATOM 4559 N N . MET B 1 176 ? -16.953 29.25 21.016 1 98 176 MET B N 1
ATOM 4560 C CA . MET B 1 176 ? -16.953 28.234 19.969 1 98 176 MET B CA 1
ATOM 4561 C C . MET B 1 176 ? -17.969 27.141 20.266 1 98 176 MET B C 1
ATOM 4563 O O . MET B 1 176 ? -18.578 26.594 19.344 1 98 176 MET B O 1
ATOM 4567 N N . ALA B 1 177 ? -18.078 26.828 21.516 1 97.62 177 ALA B N 1
ATOM 4568 C CA . ALA B 1 177 ? -19.094 25.859 21.906 1 97.62 177 ALA B CA 1
ATOM 4569 C C . ALA B 1 177 ? -20.484 26.328 21.469 1 97.62 177 ALA B C 1
ATOM 4571 O O . ALA B 1 177 ? -21.266 25.531 20.922 1 97.62 177 ALA B O 1
ATOM 4572 N N . ASN B 1 178 ? -20.734 27.578 21.656 1 97.19 178 ASN B N 1
ATOM 4573 C CA . ASN B 1 178 ? -22.016 28.156 21.281 1 97.19 178 ASN B CA 1
ATOM 4574 C C . ASN B 1 178 ? -22.188 28.203 19.766 1 97.19 178 ASN B C 1
ATOM 4576 O O . ASN B 1 178 ? -23.266 27.938 19.25 1 97.19 178 ASN B O 1
ATOM 4580 N N . TYR B 1 179 ? -21.141 28.562 19.094 1 98.06 179 TYR B N 1
ATOM 4581 C CA . TYR B 1 179 ? -21.188 28.719 17.656 1 98.06 179 TYR B CA 1
ATOM 4582 C C . TYR B 1 179 ? -21.375 27.375 16.953 1 98.06 179 TYR B C 1
ATOM 4584 O O . TYR B 1 179 ? -22.109 27.266 15.977 1 98.06 179 TYR B O 1
ATOM 4592 N N . THR B 1 180 ? -20.703 26.328 17.438 1 98.25 180 THR B N 1
ATOM 4593 C CA . THR B 1 180 ? -20.562 25.094 16.672 1 98.25 180 THR B CA 1
ATOM 4594 C C . THR B 1 180 ? -21.547 24.031 17.188 1 98.25 180 THR B C 1
ATOM 4596 O O . THR B 1 180 ? -21.797 23.031 16.516 1 98.25 180 THR B O 1
ATOM 4599 N N . GLY B 1 181 ? -22.047 24.234 18.438 1 97.69 181 GLY B N 1
ATOM 4600 C CA . GLY B 1 181 ? -22.891 23.234 19.047 1 97.69 181 GLY B CA 1
ATOM 4601 C C . GLY B 1 181 ? -22.109 22.078 19.641 1 97.69 181 GLY B C 1
ATOM 4602 O O . GLY B 1 181 ? -22.703 21.109 20.125 1 97.69 181 GLY B O 1
ATOM 4603 N N . LEU B 1 182 ? -20.828 22.188 19.672 1 97.38 182 LEU B N 1
ATOM 4604 C CA . LEU B 1 182 ? -20 21.156 20.281 1 97.38 182 LEU B CA 1
ATOM 4605 C C . LEU B 1 182 ? -19.969 21.297 21.797 1 97.38 182 LEU B C 1
ATOM 4607 O O . LEU B 1 182 ? -20.031 22.422 22.312 1 97.38 182 LEU B O 1
ATOM 4611 N N . LYS B 1 183 ? -19.797 20.125 22.406 1 95.69 183 LYS B N 1
ATOM 4612 C CA . LYS B 1 183 ? -19.641 20.156 23.859 1 95.69 183 LYS B CA 1
ATOM 4613 C C . LYS B 1 183 ? -18.25 20.641 24.25 1 95.69 183 LYS B C 1
ATOM 4615 O O . LYS B 1 183 ? -17.281 20.469 23.5 1 95.69 183 LYS B O 1
ATOM 4620 N N . PRO B 1 184 ? -18.172 21.25 25.406 1 91.25 184 PRO B N 1
ATOM 4621 C CA . PRO B 1 184 ? -16.875 21.766 25.859 1 91.25 184 PRO B CA 1
ATOM 4622 C C . PRO B 1 184 ? -15.781 20.688 25.859 1 91.25 184 PRO B C 1
ATOM 4624 O O . PRO B 1 184 ? -14.625 20.984 25.547 1 91.25 184 PRO B O 1
ATOM 4627 N N . GLU B 1 185 ? -16.188 19.484 26.109 1 92.06 185 GLU B N 1
ATOM 4628 C CA . GLU B 1 185 ? -15.211 18.391 26.156 1 92.06 185 GLU B CA 1
ATOM 4629 C C . GLU B 1 185 ? -14.664 18.062 24.766 1 92.06 185 GLU B C 1
ATOM 4631 O O . GLU B 1 185 ? -13.594 17.469 24.641 1 92.06 185 GLU B O 1
ATOM 4636 N N . GLN B 1 186 ? -15.359 18.453 23.75 1 92.81 186 GLN B N 1
ATOM 4637 C CA . GLN B 1 186 ? -14.977 18.172 22.375 1 92.81 186 GLN B CA 1
ATOM 4638 C C . GLN B 1 186 ? -14.086 19.281 21.812 1 92.81 186 GLN B C 1
ATOM 4640 O O . GLN B 1 186 ? -13.492 19.141 20.75 1 92.81 186 GLN B O 1
ATOM 4645 N N . LEU B 1 187 ? -14.023 20.344 22.562 1 92.69 187 LEU B N 1
ATOM 4646 C CA . LEU B 1 187 ? -13.289 21.5 22.062 1 92.69 187 LEU B CA 1
ATOM 4647 C C . LEU B 1 187 ? -11.859 21.516 22.594 1 92.69 187 LEU B C 1
ATOM 4649 O O . LEU B 1 187 ? -11.406 22.5 23.172 1 92.69 187 LEU B O 1
ATOM 4653 N N . THR B 1 188 ? -11.234 20.328 22.469 1 89.94 188 THR B N 1
ATOM 4654 C CA . THR B 1 188 ? -9.789 20.203 22.625 1 89.94 188 THR B CA 1
ATOM 4655 C C . THR B 1 188 ? -9.055 20.875 21.469 1 89.94 188 THR B C 1
ATOM 4657 O O . THR B 1 188 ? -9.68 21.297 20.484 1 89.94 188 THR B O 1
ATOM 4660 N N . PRO B 1 189 ? -7.777 21 21.594 1 89.81 189 PRO B N 1
ATOM 4661 C CA . PRO B 1 189 ? -7.043 21.531 20.453 1 89.81 189 PRO B CA 1
ATOM 4662 C C . PRO B 1 189 ? -7.34 20.766 19.156 1 89.81 189 PRO B C 1
ATOM 4664 O O . PRO B 1 189 ? -7.488 21.375 18.094 1 89.81 189 PRO B O 1
ATOM 4667 N N . ARG B 1 190 ? -7.523 19.516 19.234 1 89.38 190 ARG B N 1
ATOM 4668 C CA . ARG B 1 190 ? -7.863 18.703 18.078 1 89.38 190 ARG B CA 1
ATOM 4669 C C . ARG B 1 190 ? -9.266 19.031 17.578 1 89.38 190 ARG B C 1
ATOM 4671 O O . ARG B 1 190 ? -9.5 19.094 16.359 1 89.38 190 ARG B O 1
ATOM 4678 N N . GLY B 1 191 ? -10.109 19.172 18.516 1 94.31 191 GLY B N 1
ATOM 4679 C CA . GLY B 1 191 ? -11.469 19.547 18.141 1 94.31 191 GLY B CA 1
ATOM 4680 C C . GLY B 1 191 ? -11.547 20.891 17.453 1 94.31 191 GLY B C 1
ATOM 4681 O O . GLY B 1 191 ? -12.258 21.031 16.453 1 94.31 191 GLY B O 1
ATOM 4682 N N . LEU B 1 192 ? -10.844 21.844 18.016 1 96.44 192 LEU B N 1
ATOM 4683 C CA . LEU B 1 192 ? -10.812 23.172 17.422 1 96.44 192 LEU B CA 1
ATOM 4684 C C . LEU B 1 192 ? -10.188 23.125 16.031 1 96.44 192 LEU B C 1
ATOM 4686 O O . LEU B 1 192 ? -10.617 23.859 15.125 1 96.44 192 LEU B O 1
ATOM 4690 N N . TRP B 1 193 ? -9.242 22.297 15.891 1 95.31 193 TRP B N 1
ATOM 4691 C CA . TRP B 1 193 ? -8.609 22.125 14.586 1 95.31 193 TRP B CA 1
ATOM 4692 C C . TRP B 1 193 ? -9.617 21.609 13.562 1 95.31 193 TRP B C 1
ATOM 4694 O O . TRP B 1 193 ? -9.633 22.062 12.414 1 95.31 193 TRP B O 1
ATOM 4704 N N . LYS B 1 194 ? -10.43 20.688 13.906 1 96.25 194 LYS B N 1
ATOM 4705 C CA . LYS B 1 194 ? -11.43 20.125 13 1 96.25 194 LYS B CA 1
ATOM 4706 C C . LYS B 1 194 ? -12.406 21.203 12.531 1 96.25 194 LYS B C 1
ATOM 4708 O O . LYS B 1 194 ? -12.82 21.203 11.367 1 96.25 194 LYS B O 1
ATOM 4713 N N . VAL B 1 195 ? -12.75 22.031 13.5 1 97.75 195 VAL B N 1
ATOM 4714 C CA . VAL B 1 195 ? -13.633 23.141 13.141 1 97.75 195 VAL B CA 1
ATOM 4715 C C . VAL B 1 195 ? -12.93 24.062 12.148 1 97.75 195 VAL B C 1
ATOM 4717 O O . VAL B 1 195 ? -13.5 24.422 11.109 1 97.75 195 VAL B O 1
ATOM 4720 N N . TYR B 1 196 ? -11.742 24.422 12.5 1 97.81 196 TYR B N 1
ATOM 4721 C CA . TYR B 1 196 ? -10.977 25.312 11.625 1 97.81 196 TYR B CA 1
ATOM 4722 C C . TYR B 1 196 ? -10.797 24.688 10.242 1 97.81 196 TYR B C 1
ATOM 4724 O O . TYR B 1 196 ? -10.93 25.375 9.227 1 97.81 196 TYR B O 1
ATOM 4732 N N . ASP B 1 197 ? -10.469 23.438 10.195 1 97.81 197 ASP B N 1
ATOM 4733 C CA . ASP B 1 197 ? -10.281 22.719 8.945 1 97.81 197 ASP B CA 1
ATOM 4734 C C . ASP B 1 197 ? -11.547 22.766 8.094 1 97.81 197 ASP B C 1
ATOM 4736 O O . ASP B 1 197 ? -11.477 22.953 6.875 1 97.81 197 ASP B O 1
ATOM 4740 N N . SER B 1 198 ? -12.68 22.531 8.734 1 98.12 198 SER B N 1
ATOM 4741 C CA . SER B 1 198 ? -13.953 22.594 8.023 1 98.12 198 SER B CA 1
ATOM 4742 C C . SER B 1 198 ? -14.172 23.953 7.391 1 98.12 198 SER B C 1
ATOM 4744 O O . SER B 1 198 ? -14.523 24.062 6.215 1 98.12 198 SER B O 1
ATOM 4746 N N . LEU B 1 199 ? -13.977 24.984 8.188 1 98.38 199 LEU B N 1
ATOM 4747 C CA . LEU B 1 199 ? -14.172 26.359 7.711 1 98.38 199 LEU B CA 1
ATOM 4748 C C . LEU B 1 199 ? -13.18 26.688 6.598 1 98.38 199 LEU B C 1
ATOM 4750 O O . LEU B 1 199 ? -13.547 27.344 5.613 1 98.38 199 LEU B O 1
ATOM 4754 N N . PHE B 1 200 ? -11.977 26.281 6.77 1 97.31 200 PHE B N 1
ATOM 4755 C CA . PHE B 1 200 ? -10.93 26.516 5.781 1 97.31 200 PHE B CA 1
ATOM 4756 C C . PHE B 1 200 ? -11.305 25.906 4.441 1 97.31 200 PHE B C 1
ATOM 4758 O O . PHE B 1 200 ? -11.219 26.562 3.402 1 97.31 200 PHE B O 1
ATOM 4765 N N . CYS B 1 201 ? -11.672 24.625 4.445 1 97.62 201 CYS B N 1
ATOM 4766 C CA . CYS B 1 201 ? -12.062 23.922 3.225 1 97.62 201 CYS B CA 1
ATOM 4767 C C . CYS B 1 201 ? -13.258 24.594 2.564 1 97.62 201 CYS B C 1
ATOM 4769 O O . CYS B 1 201 ? -13.281 24.766 1.346 1 97.62 201 CYS B O 1
ATOM 4771 N N . GLN B 1 202 ? -14.258 24.953 3.377 1 98.06 202 GLN B N 1
ATOM 4772 C CA . GLN B 1 202 ? -15.453 25.609 2.855 1 98.06 202 GLN B CA 1
ATOM 4773 C C . GLN B 1 202 ? -15.109 26.953 2.211 1 98.06 202 GLN B C 1
ATOM 4775 O O . GLN B 1 202 ? -15.57 27.25 1.107 1 98.06 202 GLN B O 1
ATOM 4780 N N . LYS B 1 203 ? -14.305 27.703 2.865 1 97.12 203 LYS B N 1
ATOM 4781 C CA . LYS B 1 203 ? -13.875 28.969 2.307 1 97.12 203 LYS B CA 1
ATOM 4782 C C . LYS B 1 203 ? -13.117 28.781 0.995 1 97.12 203 LYS B C 1
ATOM 4784 O O . LYS B 1 203 ? -13.367 29.484 0.016 1 97.12 203 LYS B O 1
ATOM 4789 N N . LYS B 1 204 ? -12.203 27.844 0.965 1 96 204 LYS B N 1
ATOM 4790 C CA . LYS B 1 204 ? -11.383 27.562 -0.208 1 96 204 LYS B CA 1
ATOM 4791 C C . LYS B 1 204 ? -12.242 27.141 -1.396 1 96 204 LYS B C 1
ATOM 4793 O O . LYS B 1 204 ? -11.867 27.359 -2.551 1 96 204 LYS B O 1
ATOM 4798 N N . HIS B 1 205 ? -13.328 26.594 -1.161 1 96.88 205 HIS B N 1
ATOM 4799 C CA . HIS B 1 205 ? -14.211 26.141 -2.225 1 96.88 205 HIS B CA 1
ATOM 4800 C C . HIS B 1 205 ? -15.398 27.078 -2.406 1 96.88 205 HIS B C 1
ATOM 4802 O O . HIS B 1 205 ? -16.453 26.672 -2.906 1 96.88 205 HIS B O 1
ATOM 4808 N N . ASN B 1 206 ? -15.359 28.281 -1.857 1 96.88 206 ASN B N 1
ATOM 4809 C CA . ASN B 1 206 ? -16.266 29.406 -2.078 1 96.88 206 ASN B CA 1
ATOM 4810 C C . ASN B 1 206 ? -17.641 29.125 -1.494 1 96.88 206 ASN B C 1
ATOM 4812 O O . ASN B 1 206 ? -18.656 29.531 -2.078 1 96.88 206 ASN B O 1
ATOM 4816 N N . LEU B 1 207 ? -17.656 28.359 -0.508 1 97.75 207 LEU B N 1
ATOM 4817 C CA . LEU B 1 207 ? -18.906 28.203 0.235 1 97.75 207 LEU B CA 1
ATOM 4818 C C . LEU B 1 207 ? -19.078 29.328 1.249 1 97.75 207 LEU B C 1
ATOM 4820 O O . LEU B 1 207 ? -18.109 29.781 1.846 1 97.75 207 LEU B O 1
ATOM 4824 N N . ALA B 1 208 ? -20.328 29.734 1.448 1 97.56 208 ALA B N 1
ATOM 4825 C CA . ALA B 1 208 ? -20.594 30.781 2.438 1 97.56 208 ALA B CA 1
ATOM 4826 C C . ALA B 1 208 ? -20.344 30.266 3.854 1 97.56 208 ALA B C 1
ATOM 4828 O O . ALA B 1 208 ? -20.828 29.203 4.223 1 97.56 208 ALA B O 1
ATOM 4829 N N . LEU B 1 209 ? -19.625 31.031 4.621 1 98.06 209 LEU B N 1
ATOM 4830 C CA . LEU B 1 209 ? -19.375 30.672 6.012 1 98.06 209 LEU B CA 1
ATOM 4831 C C . LEU B 1 209 ? -20.469 31.219 6.922 1 98.06 209 LEU B C 1
ATOM 4833 O O . LEU B 1 209 ? -21.156 32.188 6.559 1 98.06 209 LEU B O 1
ATOM 4837 N N . PRO B 1 210 ? -20.656 30.547 8.047 1 98.06 210 PRO B N 1
ATOM 4838 C CA . PRO B 1 210 ? -21.609 31.141 8.992 1 98.06 210 PRO B CA 1
ATOM 4839 C C . PRO B 1 210 ? -21.203 32.531 9.438 1 98.06 210 PRO B C 1
ATOM 4841 O O . PRO B 1 210 ? -20.016 32.875 9.453 1 98.06 210 PRO B O 1
ATOM 4844 N N . ALA B 1 211 ? -22.156 33.281 9.914 1 97.81 211 ALA B N 1
ATOM 4845 C CA . ALA B 1 211 ? -21.938 34.688 10.258 1 97.81 211 ALA B CA 1
ATOM 4846 C C . ALA B 1 211 ? -20.922 34.844 11.383 1 97.81 211 ALA B C 1
ATOM 4848 O O . ALA B 1 211 ? -20.172 35.812 11.43 1 97.81 211 ALA B O 1
ATOM 4849 N N . TRP B 1 212 ? -20.906 33.812 12.188 1 98.25 212 TRP B N 1
ATOM 4850 C CA . TRP B 1 212 ? -20.016 33.906 13.336 1 98.25 212 TRP B CA 1
ATOM 4851 C C . TRP B 1 212 ? -18.562 33.688 12.922 1 98.25 212 TRP B C 1
ATOM 4853 O O . TRP B 1 212 ? -17.641 33.938 13.695 1 98.25 212 TRP B O 1
ATOM 4863 N N . ALA B 1 213 ? -18.312 33.094 11.766 1 98.5 213 ALA B N 1
ATOM 4864 C CA . ALA B 1 213 ? -16.969 32.812 11.281 1 98.5 213 ALA B CA 1
ATOM 4865 C C . ALA B 1 213 ? -16.328 34.062 10.68 1 98.5 213 ALA B C 1
ATOM 4867 O O . ALA B 1 213 ? -15.969 34.094 9.5 1 98.5 213 ALA B O 1
ATOM 4868 N N . THR B 1 214 ? -16.047 35.062 11.508 1 97.94 214 THR B N 1
ATOM 4869 C CA . THR B 1 214 ? -15.453 36.312 11.117 1 97.94 214 THR B CA 1
ATOM 4870 C C . THR B 1 214 ? -13.938 36.188 10.961 1 97.94 214 THR B C 1
ATOM 4872 O O . THR B 1 214 ? -13.359 35.156 11.375 1 97.94 214 THR B O 1
ATOM 4875 N N . PRO B 1 215 ? -13.344 37.156 10.406 1 97.44 215 PRO B N 1
ATOM 4876 C CA . PRO B 1 215 ? -11.883 37.094 10.32 1 97.44 215 PRO B CA 1
ATOM 4877 C C . PRO B 1 215 ? -11.211 36.969 11.688 1 97.44 215 PRO B C 1
ATOM 4879 O O . PRO B 1 215 ? -10.195 36.281 11.812 1 97.44 215 PRO B O 1
ATOM 4882 N N . ARG B 1 216 ? -11.773 37.594 12.625 1 97.38 216 ARG B N 1
ATOM 4883 C CA . ARG B 1 216 ? -11.242 37.469 13.977 1 97.38 216 ARG B CA 1
ATOM 4884 C C . ARG B 1 216 ? -11.266 36.031 14.469 1 97.38 216 ARG B C 1
ATOM 4886 O O . ARG B 1 216 ? -10.281 35.531 15.023 1 97.38 216 ARG B O 1
ATOM 4893 N N . VAL B 1 217 ? -12.398 35.375 14.273 1 98.31 217 VAL B N 1
ATOM 4894 C CA . VAL B 1 217 ? -12.555 33.969 14.719 1 98.31 217 VAL B CA 1
ATOM 4895 C C . VAL B 1 217 ? -11.586 33.094 13.953 1 98.31 217 VAL B C 1
ATOM 4897 O O . VAL B 1 217 ? -10.891 32.25 14.547 1 98.31 217 VAL B O 1
ATOM 4900 N N . LEU B 1 218 ? -11.547 33.281 12.664 1 98.06 218 LEU B N 1
ATOM 4901 C CA . LEU B 1 218 ? -10.68 32.469 11.82 1 98.06 218 LEU B CA 1
ATOM 4902 C C . LEU B 1 218 ? -9.211 32.656 12.195 1 98.06 218 LEU B C 1
ATOM 4904 O O . LEU B 1 218 ? -8.445 31.703 12.242 1 98.06 218 LEU B O 1
ATOM 4908 N N . ASN B 1 219 ? -8.82 33.844 12.445 1 97.44 219 ASN B N 1
ATOM 4909 C CA . ASN B 1 219 ? -7.449 34.156 12.852 1 97.44 219 ASN B CA 1
ATOM 4910 C C . ASN B 1 219 ? -7.113 33.5 14.195 1 97.44 219 ASN B C 1
ATOM 4912 O O . ASN B 1 2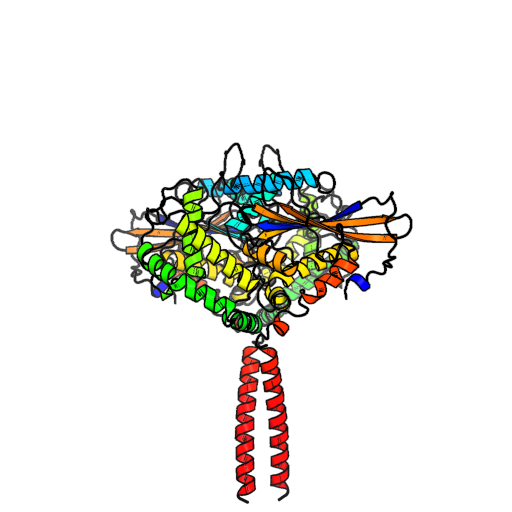19 ? -6.004 33 14.391 1 97.44 219 ASN B O 1
ATOM 4916 N N . THR B 1 220 ? -8.023 33.594 15.102 1 97.75 220 THR B N 1
ATOM 4917 C CA . THR B 1 220 ? -7.793 33 16.406 1 97.75 220 THR B CA 1
ATOM 4918 C C . THR B 1 220 ? -7.652 31.484 16.297 1 97.75 220 THR B C 1
ATOM 4920 O O . THR B 1 220 ? -6.793 30.891 16.953 1 97.75 220 THR B O 1
ATOM 4923 N N . LEU B 1 221 ? -8.5 30.875 15.516 1 97.81 221 LEU B N 1
ATOM 4924 C CA . LEU B 1 221 ? -8.398 29.438 15.289 1 97.81 221 LEU B CA 1
ATOM 4925 C C . LEU B 1 221 ? -7.043 29.078 14.68 1 97.81 221 LEU B C 1
ATOM 4927 O O . LEU B 1 221 ? -6.414 28.094 15.086 1 97.81 221 LEU B O 1
ATOM 4931 N N . SER B 1 222 ? -6.645 29.844 13.766 1 96.56 222 SER B N 1
ATOM 4932 C CA . SER B 1 222 ? -5.344 29.656 13.133 1 96.56 222 SER B CA 1
ATOM 4933 C C . SER B 1 222 ? -4.215 29.781 14.148 1 96.56 222 SER B C 1
ATOM 4935 O O . SER B 1 222 ? -3.258 29 14.125 1 96.56 222 SER B O 1
ATOM 4937 N N . GLU B 1 223 ? -4.281 30.734 14.984 1 96.06 223 GLU B N 1
ATOM 4938 C CA . GLU B 1 223 ? -3.287 30.953 16.031 1 96.06 223 GLU B CA 1
ATOM 4939 C C . GLU B 1 223 ? -3.227 29.766 16.984 1 96.06 223 GLU B C 1
ATOM 4941 O O . GLU B 1 223 ? -2.143 29.359 17.406 1 96.06 223 GLU B O 1
ATOM 4946 N N . ILE B 1 224 ? -4.371 29.297 17.344 1 96.56 224 ILE B N 1
ATOM 4947 C CA . ILE B 1 224 ? -4.434 28.172 18.266 1 96.56 224 ILE B CA 1
ATOM 4948 C C . ILE B 1 224 ? -3.773 26.953 17.625 1 96.56 224 ILE B C 1
ATOM 4950 O O . ILE B 1 224 ? -3.016 26.234 18.281 1 96.56 224 ILE B O 1
ATOM 4954 N N . GLU B 1 225 ? -4.047 26.734 16.391 1 95.81 225 GLU B N 1
ATOM 4955 C CA . GLU B 1 225 ? -3.432 25.609 15.688 1 95.81 225 GLU B CA 1
ATOM 4956 C C . GLU B 1 225 ? -1.915 25.781 15.609 1 95.81 225 GLU B C 1
ATOM 4958 O O . GLU B 1 225 ? -1.17 24.828 15.836 1 95.81 225 GLU B O 1
ATOM 4963 N N . ALA B 1 226 ? -1.481 26.953 15.273 1 94.69 226 ALA B N 1
ATOM 4964 C CA . ALA B 1 226 ? -0.047 27.234 15.227 1 94.69 226 ALA B CA 1
ATOM 4965 C C . ALA B 1 226 ? 0.607 26.969 16.578 1 94.69 226 ALA B C 1
ATOM 4967 O O . ALA B 1 226 ? 1.722 26.453 16.656 1 94.69 226 ALA B O 1
ATOM 4968 N N . PHE B 1 227 ? -0.066 27.406 17.625 1 95.44 227 PHE B N 1
ATOM 4969 C CA . PHE B 1 227 ? 0.424 27.203 18.984 1 95.44 227 PHE B CA 1
ATOM 4970 C C . PHE B 1 227 ? 0.505 25.719 19.312 1 95.44 227 PHE B C 1
ATOM 4972 O O . PHE B 1 227 ? 1.476 25.281 19.938 1 95.44 227 PHE B O 1
ATOM 4979 N N . ASN B 1 228 ? -0.5 25.016 18.938 1 95.25 228 ASN B N 1
ATOM 4980 C CA . ASN B 1 228 ? -0.512 23.578 19.156 1 95.25 228 ASN B CA 1
ATOM 4981 C C . ASN B 1 228 ? 0.649 22.891 18.438 1 95.25 228 ASN B C 1
ATOM 4983 O O . ASN B 1 228 ? 1.289 22 19 1 95.25 228 ASN B O 1
ATOM 4987 N N . ILE B 1 229 ? 0.892 23.234 17.234 1 95.81 229 ILE B N 1
ATOM 4988 C CA . ILE B 1 229 ? 1.995 22.688 16.469 1 95.81 229 ILE B CA 1
ATOM 4989 C C . ILE B 1 229 ? 3.322 23 17.141 1 95.81 229 ILE B C 1
ATOM 4991 O O . ILE B 1 229 ? 4.18 22.125 17.297 1 95.81 229 ILE B O 1
ATOM 4995 N N . GLU B 1 230 ? 3.426 24.234 17.562 1 95.44 230 GLU B N 1
ATOM 4996 C CA . GLU B 1 230 ? 4.641 24.672 18.25 1 95.44 230 GLU B CA 1
ATOM 4997 C C . GLU B 1 230 ? 4.875 23.844 19.516 1 95.44 230 GLU B C 1
ATOM 4999 O O . GLU B 1 230 ? 6.02 23.578 19.875 1 95.44 230 GLU B O 1
ATOM 5004 N N . ALA B 1 231 ? 3.842 23.531 20.156 1 95.75 231 ALA B N 1
ATOM 5005 C CA . ALA B 1 231 ? 3.957 22.719 21.375 1 95.75 231 ALA B CA 1
ATOM 5006 C C . ALA B 1 231 ? 4.586 21.359 21.047 1 95.75 231 ALA B C 1
ATOM 5008 O O . ALA B 1 231 ? 5.316 20.797 21.875 1 95.75 231 ALA B O 1
ATOM 5009 N N . HIS B 1 232 ? 4.344 20.875 19.906 1 95.31 232 HIS B N 1
ATOM 5010 C CA . HIS B 1 232 ? 4.824 19.562 19.516 1 95.31 232 HIS B CA 1
ATOM 5011 C C . HIS B 1 232 ? 6.262 19.625 19 1 95.31 232 HIS B C 1
ATOM 5013 O O . HIS B 1 232 ? 7.066 18.734 19.297 1 95.31 232 HIS B O 1
ATOM 5019 N N . VAL B 1 233 ? 6.629 20.656 18.266 1 95.56 233 VAL B N 1
ATOM 5020 C CA . VAL B 1 233 ? 7.918 20.625 17.578 1 95.56 233 VAL B CA 1
ATOM 5021 C C . VAL B 1 233 ? 8.867 21.625 18.234 1 95.56 233 VAL B C 1
ATOM 5023 O O . VAL B 1 233 ? 10.055 21.688 17.891 1 95.56 233 VAL B O 1
ATOM 5026 N N . GLY B 1 234 ? 8.32 22.328 19.203 1 94.5 234 GLY B N 1
ATOM 5027 C CA . GLY B 1 234 ? 9.117 23.328 19.891 1 94.5 234 GLY B CA 1
ATOM 5028 C C . GLY B 1 234 ? 8.805 23.422 21.375 1 94.5 234 GLY B C 1
ATOM 5029 O O . GLY B 1 234 ? 8.516 22.422 22.016 1 94.5 234 GLY B O 1
ATOM 5030 N N . MET B 1 235 ? 9.047 24.594 22.047 1 94.25 235 MET B N 1
ATOM 5031 C CA . MET B 1 235 ? 8.727 25.016 23.406 1 94.25 235 MET B CA 1
ATOM 5032 C C . MET B 1 235 ? 9.594 24.266 24.422 1 94.25 235 MET B C 1
ATOM 5034 O O . MET B 1 235 ? 10.352 24.891 25.172 1 94.25 235 MET B O 1
ATOM 5038 N N . HIS B 1 236 ? 9.414 22.906 24.438 1 96.12 236 HIS B N 1
ATOM 5039 C CA . HIS B 1 236 ? 10.133 22.125 25.438 1 96.12 236 HIS B CA 1
ATOM 5040 C C . HIS B 1 236 ? 10.719 20.859 24.828 1 96.12 236 HIS B C 1
ATOM 5042 O O . HIS B 1 236 ? 10.039 20.156 24.078 1 96.12 236 HIS B O 1
ATOM 5048 N N . ALA B 1 237 ? 11.977 20.609 25.125 1 97.12 237 ALA B N 1
ATOM 5049 C CA . ALA B 1 237 ? 12.648 19.375 24.734 1 97.12 237 ALA B CA 1
ATOM 5050 C C . ALA B 1 237 ? 12.414 19.047 23.266 1 97.12 237 ALA B C 1
ATOM 5052 O O . ALA B 1 237 ? 12.047 17.922 22.922 1 97.12 237 ALA B O 1
ATOM 5053 N N . SER B 1 238 ? 12.562 20.031 22.438 1 96.38 238 SER B N 1
ATOM 5054 C CA . SER B 1 238 ? 12.242 19.906 21.016 1 96.38 238 SER B CA 1
ATOM 5055 C C . SER B 1 238 ? 13.117 18.844 20.344 1 96.38 238 SER B C 1
ATOM 5057 O O . SER B 1 238 ? 12.633 18.094 19.5 1 96.38 238 SER B O 1
ATOM 5059 N N . GLN B 1 239 ? 14.352 18.75 20.734 1 96.69 239 GLN B N 1
ATOM 5060 C CA . GLN B 1 239 ? 15.242 17.781 20.125 1 96.69 239 GLN B CA 1
ATOM 5061 C C . GLN B 1 239 ? 14.82 16.359 20.484 1 96.69 239 GLN B C 1
ATOM 5063 O O . GLN B 1 239 ? 14.82 15.469 19.625 1 96.69 239 GLN B O 1
ATOM 5068 N N . GLU B 1 240 ? 14.516 16.188 21.703 1 97.56 240 GLU B N 1
ATOM 5069 C CA . GLU B 1 240 ? 14.102 14.844 22.125 1 97.56 240 GLU B CA 1
ATOM 5070 C C . GLU B 1 240 ? 12.766 14.461 21.5 1 97.56 240 GLU B C 1
ATOM 5072 O O . GLU B 1 240 ? 12.586 13.32 21.078 1 97.56 240 GLU B O 1
ATOM 5077 N N . LYS B 1 241 ? 11.805 15.359 21.484 1 97.94 241 LYS B N 1
ATOM 5078 C CA . LYS B 1 241 ? 10.516 15.086 20.859 1 97.94 241 LYS B CA 1
ATOM 5079 C C . LYS B 1 241 ? 10.703 14.727 19.375 1 97.94 241 LYS B C 1
ATOM 5081 O O . LYS B 1 241 ? 10.008 13.852 18.859 1 97.94 241 LYS B O 1
ATOM 5086 N N . ALA B 1 242 ? 11.641 15.391 18.719 1 98 242 ALA B N 1
ATOM 5087 C CA . ALA B 1 242 ? 11.891 15.156 17.297 1 98 242 ALA B CA 1
ATOM 5088 C C . ALA B 1 242 ? 12.336 13.719 17.062 1 98 242 ALA B C 1
ATOM 5090 O O . ALA B 1 242 ? 12.047 13.141 16.016 1 98 242 ALA B O 1
ATOM 5091 N N . ARG B 1 243 ? 13.008 13.094 18.016 1 97.62 243 ARG B N 1
ATOM 5092 C CA . ARG B 1 243 ? 13.469 11.711 17.906 1 97.62 243 ARG B CA 1
ATOM 5093 C C . ARG B 1 243 ? 12.297 10.758 17.719 1 97.62 243 ARG B C 1
ATOM 5095 O O . ARG B 1 243 ? 12.422 9.719 17.078 1 97.62 243 ARG B O 1
ATOM 5102 N N . PHE B 1 244 ? 11.125 11.164 18.281 1 97.44 244 PHE B N 1
ATOM 5103 C CA . PHE B 1 244 ? 9.969 10.273 18.281 1 97.44 244 PHE B CA 1
ATOM 5104 C C . PHE B 1 244 ? 9.031 10.602 17.125 1 97.44 244 PHE B C 1
ATOM 5106 O O . PHE B 1 244 ? 8.055 9.891 16.891 1 97.44 244 PHE B O 1
ATOM 5113 N N . ALA B 1 245 ? 9.297 11.641 16.406 1 96.44 245 ALA B N 1
ATOM 5114 C CA . ALA B 1 245 ? 8.43 12.109 15.328 1 96.44 245 ALA B CA 1
ATOM 5115 C C . ALA B 1 245 ? 9.172 12.172 14 1 96.44 245 ALA B C 1
ATOM 5117 O O . ALA B 1 245 ? 9.414 11.148 13.359 1 96.44 245 ALA B O 1
ATOM 5118 N N . GLY B 1 246 ? 9.781 13.336 13.688 1 97.62 246 GLY B N 1
ATOM 5119 C CA . GLY B 1 246 ? 10.398 13.562 12.391 1 97.62 246 GLY B CA 1
ATOM 5120 C C . GLY B 1 246 ? 11.758 12.898 12.258 1 97.62 246 GLY B C 1
ATOM 5121 O O . GLY B 1 246 ? 12.258 12.703 11.148 1 97.62 246 GLY B O 1
ATOM 5122 N N . GLY B 1 247 ? 12.367 12.555 13.359 1 98.06 247 GLY B N 1
ATOM 5123 C CA . GLY B 1 247 ? 13.695 11.953 13.336 1 98.06 247 GLY B CA 1
ATOM 5124 C C . GLY B 1 247 ? 13.719 10.602 12.648 1 98.06 247 GLY B C 1
ATOM 5125 O O . GLY B 1 247 ? 14.742 10.211 12.07 1 98.06 247 GLY B O 1
ATOM 5126 N N . LEU B 1 248 ? 12.641 9.906 12.789 1 97.31 248 LEU B N 1
ATOM 5127 C CA . LEU B 1 248 ? 12.547 8.602 12.141 1 97.31 248 LEU B CA 1
ATOM 5128 C C . LEU B 1 248 ? 12.672 8.734 10.625 1 97.31 248 LEU B C 1
ATOM 5130 O O . LEU B 1 248 ? 13.445 8.016 9.992 1 97.31 248 LEU B O 1
ATOM 5134 N N . LEU B 1 249 ? 11.891 9.609 10.086 1 98.44 249 LEU B N 1
ATOM 5135 C CA . LEU B 1 249 ? 11.906 9.82 8.641 1 98.44 249 LEU B CA 1
ATOM 5136 C C . LEU B 1 249 ? 13.258 10.367 8.188 1 98.44 249 LEU B C 1
ATOM 5138 O O . LEU B 1 249 ? 13.797 9.938 7.164 1 98.44 249 LEU B O 1
ATOM 5142 N N . LEU B 1 250 ? 13.789 11.312 8.938 1 98.5 250 LEU B N 1
ATOM 5143 C CA . LEU B 1 250 ? 15.109 11.859 8.633 1 98.5 250 LEU B CA 1
ATOM 5144 C C . LEU B 1 250 ? 16.156 10.75 8.602 1 98.5 250 LEU B C 1
ATOM 5146 O O . LEU B 1 250 ? 16.969 10.68 7.68 1 98.5 250 LEU B O 1
ATOM 5150 N N . GLY B 1 251 ? 16.141 9.898 9.625 1 97.69 251 GLY B N 1
ATOM 5151 C CA . GLY B 1 251 ? 17.047 8.766 9.664 1 97.69 251 GLY B CA 1
ATOM 5152 C C . GLY B 1 251 ? 16.922 7.855 8.453 1 97.69 251 GLY B C 1
ATOM 5153 O O . GLY B 1 251 ? 17.922 7.387 7.914 1 97.69 251 GLY B O 1
ATOM 5154 N N . ALA B 1 252 ? 15.727 7.605 8.094 1 97.38 252 ALA B N 1
ATOM 5155 C CA . ALA B 1 252 ? 15.477 6.742 6.938 1 97.38 252 ALA B CA 1
ATOM 5156 C C . ALA B 1 252 ? 16.031 7.363 5.66 1 97.38 252 ALA B C 1
ATOM 5158 O O . ALA B 1 252 ? 16.594 6.66 4.816 1 97.38 252 ALA B O 1
ATOM 5159 N N . ILE B 1 253 ? 15.852 8.648 5.453 1 98.12 253 ILE B N 1
ATOM 5160 C CA . ILE B 1 253 ? 16.328 9.352 4.273 1 98.12 253 ILE B CA 1
ATOM 5161 C C . ILE B 1 253 ? 17.859 9.242 4.199 1 98.12 253 ILE B C 1
ATOM 5163 O O . ILE B 1 253 ? 18.406 8.938 3.141 1 98.12 253 ILE B O 1
ATOM 5167 N N . LEU B 1 254 ? 18.547 9.438 5.297 1 96.69 254 LEU B N 1
ATOM 5168 C CA . LEU B 1 254 ? 20 9.336 5.348 1 96.69 254 LEU B CA 1
ATOM 5169 C C . LEU B 1 254 ? 20.453 7.898 5.133 1 96.69 254 LEU B C 1
ATOM 5171 O O . LEU B 1 254 ? 21.422 7.648 4.402 1 96.69 254 LEU B O 1
ATOM 5175 N N . SER B 1 255 ? 19.719 6.98 5.73 1 94.88 255 SER B N 1
ATOM 5176 C CA . SER B 1 255 ? 20.062 5.57 5.578 1 94.88 255 SER B CA 1
ATOM 5177 C C . SER B 1 255 ? 19.891 5.113 4.133 1 94.88 255 SER B C 1
ATOM 5179 O O . SER B 1 255 ? 20.672 4.305 3.637 1 94.88 255 SER B O 1
ATOM 5181 N N . ASN B 1 256 ? 18.844 5.555 3.516 1 94 256 ASN B N 1
ATOM 5182 C CA . ASN B 1 256 ? 18.609 5.191 2.121 1 94 256 ASN B CA 1
ATOM 5183 C C . ASN B 1 256 ? 19.734 5.664 1.218 1 94 256 ASN B C 1
ATOM 5185 O O . ASN B 1 256 ? 20.141 4.953 0.29 1 94 256 ASN B O 1
ATOM 5189 N N . PHE B 1 257 ? 20.219 6.832 1.487 1 92.75 257 PHE B N 1
ATOM 5190 C CA . PHE B 1 257 ? 21.359 7.316 0.706 1 92.75 257 PHE B CA 1
ATOM 5191 C C . PHE B 1 257 ? 22.562 6.398 0.869 1 92.75 257 PHE B C 1
ATOM 5193 O O . PHE B 1 257 ? 23.203 6.031 -0.116 1 92.75 257 PHE B O 1
ATOM 5200 N N . SER B 1 258 ? 22.828 6.047 2.08 1 89.06 258 SER B N 1
ATOM 5201 C CA . SER B 1 258 ? 23.953 5.152 2.365 1 89.06 258 SER B CA 1
ATOM 5202 C C . SER B 1 258 ? 23.781 3.818 1.646 1 89.06 258 SER B C 1
ATOM 5204 O O . SER B 1 258 ? 24.75 3.291 1.08 1 89.06 258 SER B O 1
ATOM 5206 N N . LYS B 1 259 ? 22.594 3.316 1.651 1 88.44 259 LYS B N 1
ATOM 5207 C CA . LYS B 1 259 ? 22.328 2.043 0.989 1 88.44 259 LYS B CA 1
ATOM 5208 C C . LYS B 1 259 ? 22.547 2.15 -0.518 1 88.44 259 LYS B C 1
ATOM 5210 O O . LYS B 1 259 ? 23.109 1.248 -1.135 1 88.44 259 LYS B O 1
ATOM 5215 N N . VAL B 1 260 ? 22.094 3.232 -1.053 1 86.75 260 VAL B N 1
ATOM 5216 C CA . VAL B 1 260 ? 22.188 3.418 -2.496 1 86.75 260 VAL B CA 1
ATOM 5217 C C . VAL B 1 260 ? 23.656 3.52 -2.904 1 86.75 260 VAL B C 1
ATOM 5219 O O . VAL B 1 260 ? 24.078 2.879 -3.867 1 86.75 260 VAL B O 1
ATOM 5222 N N . VAL B 1 261 ? 24.453 4.227 -2.174 1 83.81 261 VAL B N 1
ATOM 5223 C CA . VAL B 1 261 ? 25.844 4.48 -2.527 1 83.81 261 VAL B CA 1
ATOM 5224 C C . VAL B 1 261 ? 26.688 3.242 -2.221 1 83.81 261 VAL B C 1
ATOM 5226 O O . VAL B 1 261 ? 27.531 2.84 -3.029 1 83.81 261 VAL B O 1
ATOM 5229 N N . CYS B 1 262 ? 26.422 2.625 -1.1 1 81.12 262 CYS B N 1
ATOM 5230 C CA . CYS B 1 262 ? 27.25 1.51 -0.654 1 81.12 262 CYS B CA 1
ATOM 5231 C C . CYS B 1 262 ? 26.906 0.24 -1.428 1 81.12 262 CYS B C 1
ATOM 5233 O O . CYS B 1 262 ? 27.781 -0.604 -1.649 1 81.12 262 CYS B O 1
ATOM 5235 N N . ARG B 1 263 ? 25.656 0.108 -1.763 1 76.25 263 ARG B N 1
ATOM 5236 C CA . ARG B 1 263 ? 25.25 -1.128 -2.426 1 76.25 263 ARG B CA 1
ATOM 5237 C C . ARG B 1 263 ? 25.156 -0.934 -3.936 1 76.25 263 ARG B C 1
ATOM 5239 O O . ARG B 1 263 ? 24.656 -1.808 -4.648 1 76.25 263 ARG B O 1
ATOM 5246 N N . ASP B 1 264 ? 25.484 0.212 -4.371 1 79.75 264 ASP B N 1
ATOM 5247 C CA . ASP B 1 264 ? 25.469 0.52 -5.797 1 79.75 264 ASP B CA 1
ATOM 5248 C C . ASP B 1 264 ? 24.094 0.226 -6.402 1 79.75 264 ASP B C 1
ATOM 5250 O O . ASP B 1 264 ? 24 -0.459 -7.422 1 79.75 264 ASP B O 1
ATOM 5254 N N . LEU B 1 265 ? 23.172 0.613 -5.691 1 82.44 265 LEU B N 1
ATOM 5255 C CA . LEU B 1 265 ? 21.812 0.461 -6.203 1 82.44 265 LEU B CA 1
ATOM 5256 C C . LEU B 1 265 ? 21.484 1.555 -7.215 1 82.44 265 LEU B C 1
ATOM 5258 O O . LEU B 1 265 ? 21.891 2.707 -7.039 1 82.44 265 LEU B O 1
ATOM 5262 N N . PRO B 1 266 ? 20.75 1.204 -8.211 1 89.44 266 PRO B N 1
ATOM 5263 C CA . PRO B 1 266 ? 20.484 2.137 -9.312 1 89.44 266 PRO B CA 1
ATOM 5264 C C . PRO B 1 266 ? 19.391 3.146 -8.977 1 89.44 266 PRO B C 1
ATOM 5266 O O . PRO B 1 266 ? 19.047 3.988 -9.805 1 89.44 266 PRO B O 1
ATOM 5269 N N . LEU B 1 267 ? 18.938 3.111 -7.781 1 95 267 LEU B N 1
ATOM 5270 C CA . LEU B 1 267 ? 17.844 3.988 -7.371 1 95 267 LEU B CA 1
ATOM 5271 C C . LEU B 1 267 ? 18.266 5.453 -7.441 1 95 267 LEU B C 1
ATOM 5273 O O . LEU B 1 267 ? 19.344 5.82 -6.953 1 95 267 LEU B O 1
ATOM 5277 N N . LYS B 1 268 ? 17.406 6.297 -8.031 1 97.12 268 LYS B N 1
ATOM 5278 C CA . LYS B 1 268 ? 17.719 7.707 -8.227 1 97.12 268 LYS B CA 1
ATOM 5279 C C . LYS B 1 268 ? 16.797 8.602 -7.406 1 97.12 268 LYS B C 1
ATOM 5281 O O . LYS B 1 268 ? 17.156 9.734 -7.082 1 97.12 268 LYS B O 1
ATOM 5286 N N . MET B 1 269 ? 15.617 8.062 -7.07 1 98.31 269 MET B N 1
ATOM 5287 C CA . MET B 1 269 ? 14.656 8.914 -6.371 1 98.31 269 MET B CA 1
ATOM 5288 C C . MET B 1 269 ? 13.781 8.086 -5.438 1 98.31 269 MET B C 1
ATOM 5290 O O . MET B 1 269 ? 13.352 6.984 -5.793 1 98.31 269 MET B O 1
ATOM 5294 N N . ILE B 1 270 ? 13.555 8.57 -4.309 1 98.5 270 ILE B N 1
ATOM 5295 C CA . ILE B 1 270 ? 12.57 8.039 -3.371 1 98.5 270 ILE B CA 1
ATOM 5296 C C . ILE B 1 270 ? 11.539 9.117 -3.045 1 98.5 270 ILE B C 1
ATOM 5298 O O . ILE B 1 270 ? 11.898 10.234 -2.67 1 98.5 270 ILE B O 1
ATOM 5302 N N . MET B 1 271 ? 10.289 8.836 -3.213 1 98.75 271 MET B N 1
ATOM 5303 C CA . MET B 1 271 ? 9.211 9.789 -2.951 1 98.75 271 MET B CA 1
ATOM 5304 C C . MET B 1 271 ? 8.336 9.312 -1.798 1 98.75 271 MET B C 1
ATOM 5306 O O . MET B 1 271 ? 7.988 8.133 -1.718 1 98.75 271 MET B O 1
ATOM 5310 N N . TYR B 1 272 ? 8.016 10.266 -0.948 1 98.88 272 TYR B N 1
ATOM 5311 C CA . TYR B 1 272 ? 7.078 10.016 0.145 1 98.88 272 TYR B CA 1
ATOM 5312 C C . TYR B 1 272 ? 5.852 10.914 0.024 1 98.88 272 TYR B C 1
ATOM 5314 O O . TYR B 1 272 ? 5.957 12.141 0.137 1 98.88 272 TYR B O 1
ATOM 5322 N N . SER B 1 273 ? 4.684 10.336 -0.271 1 98.94 273 SER B N 1
ATOM 5323 C CA . SER B 1 273 ? 3.404 11.039 -0.269 1 98.94 273 SER B CA 1
ATOM 5324 C C . SER B 1 273 ? 2.756 11.008 1.11 1 98.94 273 SER B C 1
ATOM 5326 O O . SER B 1 273 ? 2.412 9.938 1.615 1 98.94 273 SER B O 1
ATOM 5328 N N . ALA B 1 274 ? 2.576 12.195 1.682 1 98.81 274 ALA B N 1
ATOM 5329 C CA . ALA B 1 274 ? 2.23 12.203 3.102 1 98.81 274 ALA B CA 1
ATOM 5330 C C . ALA B 1 274 ? 1.37 13.414 3.447 1 98.81 274 ALA B C 1
ATOM 5332 O O . ALA B 1 274 ? 0.461 13.773 2.693 1 98.81 274 ALA B O 1
ATOM 5333 N N . HIS B 1 275 ? 1.519 13.938 4.688 1 98.5 275 HIS B N 1
ATOM 5334 C CA . HIS B 1 275 ? 0.62 14.945 5.246 1 98.5 275 HIS B CA 1
ATOM 5335 C C . HIS B 1 275 ? 1.388 16.188 5.688 1 98.5 275 HIS B C 1
ATOM 5337 O O . HIS B 1 275 ? 2.619 16.203 5.664 1 98.5 275 HIS B O 1
ATOM 5343 N N . ASP B 1 276 ? 0.647 17.203 6.012 1 97.31 276 ASP B N 1
ATOM 5344 C CA . ASP B 1 276 ? 1.249 18.391 6.602 1 97.31 276 ASP B CA 1
ATOM 5345 C C . ASP B 1 276 ? 1.992 18.062 7.891 1 97.31 276 ASP B C 1
ATOM 5347 O O . ASP B 1 276 ? 3.115 18.516 8.102 1 97.31 276 ASP B O 1
ATOM 5351 N N . SER B 1 277 ? 1.376 17.172 8.656 1 96.75 277 SER B N 1
ATOM 5352 C CA . SER B 1 277 ? 1.981 16.812 9.938 1 96.75 277 SER B CA 1
ATOM 5353 C C . SER B 1 277 ? 3.326 16.109 9.727 1 96.75 277 SER B C 1
ATOM 5355 O O . SER B 1 277 ? 4.246 16.281 10.531 1 96.75 277 SER B O 1
ATOM 5357 N N . THR B 1 278 ? 3.465 15.336 8.625 1 98.38 278 THR B N 1
ATOM 5358 C CA . THR B 1 278 ? 4.73 14.68 8.305 1 98.38 278 THR B CA 1
ATOM 5359 C C . THR B 1 278 ? 5.805 15.711 7.98 1 98.38 278 THR B C 1
ATOM 5361 O O . THR B 1 278 ? 6.938 15.609 8.461 1 98.38 278 THR B O 1
ATOM 5364 N N . LEU B 1 279 ? 5.43 16.688 7.203 1 98.44 279 LEU B N 1
ATOM 5365 C CA . LEU B 1 279 ? 6.359 17.75 6.848 1 98.44 279 LEU B CA 1
ATOM 5366 C C . LEU B 1 279 ? 6.77 18.562 8.078 1 98.44 279 LEU B C 1
ATOM 5368 O O . LEU B 1 279 ? 7.945 18.875 8.258 1 98.44 279 LEU B O 1
ATOM 5372 N N . ILE B 1 280 ? 5.793 18.891 8.906 1 97.94 280 ILE B N 1
ATOM 5373 C CA . ILE B 1 280 ? 6.047 19.672 10.117 1 97.94 280 ILE B CA 1
ATOM 5374 C C . ILE B 1 280 ? 7.02 18.922 11.023 1 97.94 280 ILE B C 1
ATOM 5376 O O . ILE B 1 280 ? 7.984 19.5 11.523 1 97.94 280 ILE B O 1
ATOM 5380 N N . ALA B 1 281 ? 6.766 17.625 11.211 1 97.94 281 ALA B N 1
ATOM 5381 C CA . ALA B 1 281 ? 7.637 16.812 12.047 1 97.94 281 ALA B CA 1
ATOM 5382 C C . ALA B 1 281 ? 9.055 16.75 11.484 1 97.94 281 ALA B C 1
ATOM 5384 O O . ALA B 1 281 ? 10.031 16.891 12.227 1 97.94 281 ALA B O 1
ATOM 5385 N N . LEU B 1 282 ? 9.156 16.531 10.203 1 98.56 282 LEU B N 1
ATOM 5386 C CA . LEU B 1 282 ? 10.453 16.469 9.531 1 98.56 282 LEU B CA 1
ATOM 5387 C C . LEU B 1 282 ? 11.203 17.781 9.672 1 98.56 282 LEU B C 1
ATOM 5389 O O . LEU B 1 282 ? 12.383 17.797 10.031 1 98.56 282 LEU B O 1
ATOM 5393 N N . GLN B 1 283 ? 10.523 18.859 9.414 1 98.19 283 GLN B N 1
ATOM 5394 C CA . GLN B 1 283 ? 11.133 20.188 9.484 1 98.19 283 GLN B CA 1
ATOM 5395 C C . GLN B 1 283 ? 11.469 20.562 10.922 1 98.19 283 GLN B C 1
ATOM 5397 O O . GLN B 1 283 ? 12.438 21.281 11.172 1 98.19 283 GLN B O 1
ATOM 5402 N N . GLY B 1 284 ? 10.633 20.078 11.844 1 97.44 284 GLY B N 1
ATOM 5403 C CA . GLY B 1 284 ? 10.969 20.219 13.25 1 97.44 284 GLY B CA 1
ATOM 5404 C C . GLY B 1 284 ? 12.266 19.516 13.633 1 97.44 284 GLY B C 1
ATOM 5405 O O . GLY B 1 284 ? 13.086 20.078 14.352 1 97.44 284 GLY B O 1
ATOM 5406 N N . ALA B 1 285 ? 12.43 18.328 13.125 1 98.12 285 ALA B N 1
ATOM 5407 C CA . ALA B 1 285 ? 13.648 17.578 13.398 1 98.12 285 ALA B CA 1
ATOM 5408 C C . ALA B 1 285 ? 14.867 18.266 12.797 1 98.12 285 ALA B C 1
ATOM 5410 O O . ALA B 1 285 ? 15.953 18.234 13.383 1 98.12 285 ALA B O 1
ATOM 5411 N N . LEU B 1 286 ? 14.648 18.922 11.664 1 98.25 286 LEU B N 1
ATOM 5412 C CA . LEU B 1 286 ? 15.734 19.578 10.945 1 98.25 286 LEU B CA 1
ATOM 5413 C C . LEU B 1 286 ? 15.977 20.969 11.5 1 98.25 286 LEU B C 1
ATOM 5415 O O . LEU B 1 286 ? 16.984 21.609 11.18 1 98.25 286 LEU B O 1
ATOM 5419 N N . GLY B 1 287 ? 15.062 21.453 12.289 1 96.44 287 GLY B N 1
ATOM 5420 C CA . GLY B 1 287 ? 15.18 22.812 12.82 1 96.44 287 GLY B CA 1
ATOM 5421 C C . GLY B 1 287 ? 14.898 23.875 11.781 1 96.44 287 GLY B C 1
ATOM 5422 O O . GLY B 1 287 ? 15.453 24.984 11.859 1 96.44 287 GLY B O 1
ATOM 5423 N N . VAL B 1 288 ? 14.086 23.578 10.781 1 96.62 288 VAL B N 1
ATOM 5424 C CA . VAL B 1 288 ? 13.867 24.547 9.703 1 96.62 288 VAL B CA 1
ATOM 5425 C C . VAL B 1 288 ? 12.383 24.875 9.594 1 96.62 288 VAL B C 1
ATOM 5427 O O . VAL B 1 288 ? 11.953 25.547 8.648 1 96.62 288 VAL B O 1
ATOM 5430 N N . TYR B 1 289 ? 11.539 24.312 10.516 1 95.88 289 TYR B N 1
ATOM 5431 C CA . TYR B 1 289 ? 10.125 24.656 10.516 1 95.88 289 TYR B CA 1
ATOM 5432 C C . TYR B 1 289 ? 9.906 26.141 10.719 1 95.88 289 TYR B C 1
ATOM 5434 O O . TYR B 1 289 ? 10.5 26.75 11.617 1 95.88 289 TYR B O 1
ATOM 5442 N N . ASN B 1 290 ? 9.039 26.781 9.938 1 92.25 290 ASN B N 1
ATOM 5443 C CA . ASN B 1 290 ? 8.922 28.234 9.961 1 92.25 290 ASN B CA 1
ATOM 5444 C C . ASN B 1 290 ? 7.672 28.688 10.711 1 92.25 290 ASN B C 1
ATOM 5446 O O . ASN B 1 290 ? 7.281 29.844 10.625 1 92.25 290 ASN B O 1
ATOM 5450 N N . GLY B 1 291 ? 6.934 27.781 11.266 1 91.94 291 GLY B N 1
ATOM 5451 C CA . GLY B 1 291 ? 5.793 28.156 12.086 1 91.94 291 GLY B CA 1
ATOM 5452 C C . GLY B 1 291 ? 4.488 28.203 11.312 1 91.94 291 GLY B C 1
ATOM 5453 O O . GLY B 1 291 ? 3.436 28.5 11.875 1 91.94 291 GLY B O 1
ATOM 5454 N N . ARG B 1 292 ? 4.543 27.875 10.094 1 92 292 ARG B N 1
ATOM 5455 C CA . ARG B 1 292 ? 3.338 27.922 9.266 1 92 292 ARG B CA 1
ATOM 5456 C C . ARG B 1 292 ? 2.908 26.531 8.828 1 92 292 ARG B C 1
ATOM 5458 O O . ARG B 1 292 ? 3.75 25.656 8.625 1 92 292 ARG B O 1
ATOM 5465 N N . LEU B 1 293 ? 1.625 26.422 8.664 1 94.06 293 LEU B N 1
ATOM 5466 C CA . LEU B 1 293 ? 1.084 25.172 8.164 1 94.06 293 LEU B CA 1
ATOM 5467 C C . LEU B 1 293 ? 1.474 24.953 6.707 1 94.06 293 LEU B C 1
ATOM 5469 O O . LEU B 1 293 ? 1.284 25.844 5.871 1 94.06 293 LEU B O 1
ATOM 5473 N N . PRO B 1 294 ? 2.098 23.828 6.398 1 96.81 294 PRO B N 1
ATOM 5474 C CA . PRO B 1 294 ? 2.385 23.562 4.988 1 96.81 294 PRO B CA 1
ATOM 5475 C C . PRO B 1 294 ? 1.127 23.547 4.121 1 96.81 294 PRO B C 1
ATOM 5477 O O . PRO B 1 294 ? 0.157 22.859 4.445 1 96.81 294 PRO B O 1
ATOM 5480 N N . PRO B 1 295 ? 1.098 24.297 3.074 1 96.88 295 PRO B N 1
ATOM 5481 C CA . PRO B 1 295 ? -0.065 24.266 2.184 1 96.88 295 PRO B CA 1
ATOM 5482 C C . PRO B 1 295 ? -0.182 22.953 1.418 1 96.88 295 PRO B C 1
ATOM 5484 O O . PRO B 1 295 ? 0.715 22.109 1.494 1 96.88 295 PRO B O 1
ATOM 5487 N N . TYR B 1 296 ? -1.321 22.781 0.76 1 97.5 296 TYR B N 1
ATOM 5488 C CA . TYR B 1 296 ? -1.535 21.594 -0.062 1 97.5 296 TYR B CA 1
ATOM 5489 C C . TYR B 1 296 ? -0.452 21.469 -1.127 1 97.5 296 TYR B C 1
ATOM 5491 O O . TYR B 1 296 ? -0.04 22.469 -1.725 1 97.5 296 TYR B O 1
ATOM 5499 N N . ALA B 1 297 ? 0.081 20.203 -1.314 1 98.06 297 ALA B N 1
ATOM 5500 C CA . ALA B 1 297 ? 1.069 19.828 -2.324 1 98.06 297 ALA B CA 1
ATOM 5501 C C . ALA B 1 297 ? 2.426 20.453 -2.021 1 98.06 297 ALA B C 1
ATOM 5503 O O . ALA B 1 297 ? 3.279 20.562 -2.906 1 98.06 297 ALA B O 1
ATOM 5504 N N . ALA B 1 298 ? 2.57 21 -0.785 1 98.44 298 ALA B N 1
ATOM 5505 C CA . ALA B 1 298 ? 3.904 21.438 -0.376 1 98.44 298 ALA B CA 1
ATOM 5506 C C . ALA B 1 298 ? 4.895 20.281 -0.418 1 98.44 298 ALA B C 1
ATOM 5508 O O . ALA B 1 298 ? 4.527 19.125 -0.157 1 98.44 298 ALA B O 1
ATOM 5509 N N . CYS B 1 299 ? 6.164 20.594 -0.721 1 98.75 299 CYS B N 1
ATOM 5510 C CA . CYS B 1 299 ? 7.168 19.547 -0.919 1 98.75 299 CYS B CA 1
ATOM 5511 C C . CYS B 1 299 ? 8.492 19.938 -0.281 1 98.75 299 CYS B C 1
ATOM 5513 O O . CYS B 1 299 ? 8.992 21.047 -0.507 1 98.75 299 CYS B O 1
ATOM 5515 N N . HIS B 1 300 ? 8.984 19.125 0.6 1 98.81 300 HIS B N 1
ATOM 5516 C CA . HIS B 1 300 ? 10.352 19.203 1.104 1 98.81 300 HIS B CA 1
ATOM 5517 C C . HIS B 1 300 ? 11.273 18.25 0.353 1 98.81 300 HIS B C 1
ATOM 5519 O O . HIS B 1 300 ? 11.086 17.031 0.399 1 98.81 300 HIS B O 1
ATOM 5525 N N . GLY B 1 301 ? 12.305 18.766 -0.331 1 98.62 301 GLY B N 1
ATOM 5526 C CA . GLY B 1 301 ? 13.188 17.953 -1.14 1 98.62 301 GLY B CA 1
ATOM 5527 C C . GLY B 1 301 ? 14.594 17.859 -0.583 1 98.62 301 GLY B C 1
ATOM 5528 O O . GLY B 1 301 ? 15.133 18.844 -0.079 1 98.62 301 GLY B O 1
ATOM 5529 N N . PHE B 1 302 ? 15.172 16.672 -0.612 1 98.62 302 PHE B N 1
ATOM 5530 C CA . PHE B 1 302 ? 16.578 16.422 -0.383 1 98.62 302 PHE B CA 1
ATOM 5531 C C . PHE B 1 302 ? 17.297 16.062 -1.689 1 98.62 302 PHE B C 1
ATOM 5533 O O . PHE B 1 302 ? 16.812 15.227 -2.451 1 98.62 302 PHE B O 1
ATOM 5540 N N . GLU B 1 303 ? 18.359 16.703 -1.935 1 97.69 303 GLU B N 1
ATOM 5541 C CA . GLU B 1 303 ? 19.188 16.438 -3.1 1 97.69 303 GLU B CA 1
ATOM 5542 C C . GLU B 1 303 ? 20.609 16.031 -2.686 1 97.69 303 GLU B C 1
ATOM 5544 O O . GLU B 1 303 ? 21.375 16.859 -2.18 1 97.69 303 GLU B O 1
ATOM 5549 N N . PHE B 1 304 ? 20.922 14.797 -2.957 1 96.31 304 PHE B N 1
ATOM 5550 C CA . PHE B 1 304 ? 22.266 14.312 -2.662 1 96.31 304 PHE B CA 1
ATOM 5551 C C . PHE B 1 304 ? 23.172 14.461 -3.877 1 96.31 304 PHE B C 1
ATOM 5553 O O . PHE B 1 304 ? 22.797 14.062 -4.984 1 96.31 304 PHE B O 1
ATOM 5560 N N . TYR B 1 305 ? 24.344 15.039 -3.588 1 92.25 305 TYR B N 1
ATOM 5561 C CA . TYR B 1 305 ? 25.312 15.32 -4.648 1 92.25 305 TYR B CA 1
ATOM 5562 C C . TYR B 1 305 ? 26.609 14.547 -4.43 1 92.25 305 TYR B C 1
ATOM 5564 O O . TYR B 1 305 ? 27.047 14.383 -3.289 1 92.25 305 TYR B O 1
ATOM 5572 N N . GLN B 1 306 ? 27.094 14.055 -5.504 1 89.25 306 GLN B N 1
ATOM 5573 C CA . GLN B 1 306 ? 28.5 13.633 -5.523 1 89.25 306 GLN B CA 1
ATOM 5574 C C . GLN B 1 306 ? 29.391 14.742 -6.078 1 89.25 306 GLN B C 1
ATOM 5576 O O . GLN B 1 306 ? 29.094 15.32 -7.121 1 89.25 306 GLN B O 1
ATOM 5581 N N . GLU B 1 307 ? 30.406 15.047 -5.277 1 82.25 307 GLU B N 1
ATOM 5582 C CA . GLU B 1 307 ? 31.375 16.047 -5.711 1 82.25 307 GLU B CA 1
ATOM 5583 C C . GLU B 1 307 ? 32.656 15.383 -6.207 1 82.25 307 GLU B C 1
ATOM 5585 O O . GLU B 1 307 ? 33.188 14.477 -5.559 1 82.25 307 GLU B O 1
ATOM 5590 N N . SER B 1 308 ? 32.812 15.383 -7.512 1 70.81 308 SER B N 1
ATOM 5591 C CA . SER B 1 308 ? 34.031 14.773 -8.055 1 70.81 308 SER B CA 1
ATOM 5592 C C . SER B 1 308 ? 35.156 15.789 -8.172 1 70.81 308 SER B C 1
ATOM 5594 O O . SER B 1 308 ? 34.938 16.906 -8.625 1 70.81 308 SER B O 1
ATOM 5596 N N . ASN B 1 309 ? 36.094 15.648 -7.207 1 58.62 309 ASN B N 1
ATOM 5597 C CA . ASN B 1 309 ? 37.375 16.266 -7.531 1 58.62 309 ASN B CA 1
ATOM 5598 C C . ASN B 1 309 ? 38.406 15.234 -7.965 1 58.62 309 ASN B C 1
ATOM 5600 O O . ASN B 1 309 ? 38.156 14.031 -7.852 1 58.62 309 ASN B O 1
ATOM 5604 N N . LYS B 1 310 ? 39.344 15.539 -8.891 1 53.66 310 LYS B N 1
ATOM 5605 C CA . LYS B 1 310 ? 40.375 14.664 -9.461 1 53.66 310 LYS B CA 1
ATOM 5606 C C . LYS B 1 310 ? 40.812 13.602 -8.453 1 53.66 310 LYS B C 1
ATOM 5608 O O . LYS B 1 310 ? 41.219 12.508 -8.836 1 53.66 310 LYS B O 1
ATOM 5613 N N . TYR B 1 311 ? 40.656 13.828 -7.16 1 53.72 311 TYR B N 1
ATOM 5614 C CA . TYR B 1 311 ? 41.344 12.883 -6.285 1 53.72 311 TYR B CA 1
ATOM 5615 C C . TYR B 1 311 ? 40.375 12.336 -5.227 1 53.72 311 TYR B C 1
ATOM 5617 O O . TYR B 1 311 ? 40.625 11.266 -4.656 1 53.72 311 TYR B O 1
ATOM 5625 N N . VAL B 1 312 ? 39.219 12.945 -4.863 1 58.72 312 VAL B N 1
ATOM 5626 C CA . VAL B 1 312 ? 38.375 12.5 -3.742 1 58.72 312 VAL B CA 1
ATOM 5627 C C . VAL B 1 312 ? 36.906 12.672 -4.082 1 58.72 312 VAL B C 1
ATOM 5629 O O . VAL B 1 312 ? 36.531 13.641 -4.738 1 58.72 312 VAL B O 1
ATOM 5632 N N . TYR B 1 313 ? 36.062 11.539 -3.824 1 67.12 313 TYR B N 1
ATOM 5633 C CA . TYR B 1 313 ? 34.625 11.656 -3.943 1 67.12 313 TYR B CA 1
ATOM 5634 C C . TYR B 1 313 ? 34 12.047 -2.613 1 67.12 313 TYR B C 1
ATOM 5636 O O . TYR B 1 313 ? 34.25 11.43 -1.583 1 67.12 313 TYR B O 1
ATOM 5644 N N . THR B 1 314 ? 33.531 13.273 -2.592 1 82.69 314 THR B N 1
ATOM 5645 C CA . THR B 1 314 ? 32.781 13.695 -1.413 1 82.69 314 THR B CA 1
ATOM 5646 C C . THR B 1 314 ? 31.297 13.891 -1.747 1 82.69 314 THR B C 1
ATOM 5648 O O . THR B 1 314 ? 30.938 14.031 -2.916 1 82.69 314 THR B O 1
ATOM 5651 N N . PHE B 1 315 ? 30.469 13.672 -0.724 1 90 315 PHE B N 1
ATOM 5652 C CA . PHE B 1 315 ? 29.031 13.836 -0.919 1 90 315 PHE B CA 1
ATOM 5653 C C . PHE B 1 315 ? 28.5 15.031 -0.128 1 90 315 PHE B C 1
ATOM 5655 O O . PHE B 1 315 ? 29.031 15.359 0.933 1 90 315 PHE B O 1
ATOM 5662 N N . SER B 1 316 ? 27.578 15.688 -0.681 1 93.31 316 SER B N 1
ATOM 5663 C CA . SER B 1 316 ? 26.891 16.781 -0.021 1 93.31 316 SER B CA 1
ATOM 5664 C C . SER B 1 316 ? 25.391 16.672 -0.192 1 93.31 316 SER B C 1
ATOM 5666 O O . SER B 1 316 ? 24.906 15.883 -1 1 93.31 316 SER B O 1
ATOM 5668 N N . ILE B 1 317 ? 24.656 17.422 0.633 1 96.31 317 ILE B N 1
ATOM 5669 C CA . ILE B 1 317 ? 23.203 17.375 0.625 1 96.31 317 ILE B CA 1
ATOM 5670 C C . ILE B 1 317 ? 22.641 18.797 0.513 1 96.31 317 ILE B C 1
ATOM 5672 O O . ILE B 1 317 ? 23.047 19.688 1.24 1 96.31 317 ILE B O 1
ATOM 5676 N N . GLY B 1 318 ? 21.75 18.984 -0.436 1 97.25 318 GLY B N 1
ATOM 5677 C CA . GLY B 1 318 ? 20.938 20.172 -0.521 1 97.25 318 GLY B CA 1
ATOM 5678 C C . GLY B 1 318 ? 19.484 19.922 -0.191 1 97.25 318 GLY B C 1
ATOM 5679 O O . GLY B 1 318 ? 18.984 18.812 -0.344 1 97.25 318 GLY B O 1
ATOM 5680 N N . MET B 1 319 ? 18.812 21 0.349 1 98.25 319 MET B N 1
ATOM 5681 C CA . MET B 1 319 ? 17.391 20.906 0.651 1 98.25 319 MET B CA 1
ATOM 5682 C C . MET B 1 319 ? 16.625 22.078 0.047 1 98.25 319 MET B C 1
ATOM 5684 O O . MET B 1 319 ? 17.141 23.172 -0.054 1 98.25 319 MET B O 1
ATOM 5688 N N . PHE B 1 320 ? 15.406 21.828 -0.346 1 98 320 PHE B N 1
ATOM 5689 C CA . PHE B 1 320 ? 14.516 22.906 -0.755 1 98 320 PHE B CA 1
ATOM 5690 C C . PHE B 1 320 ? 13.102 22.672 -0.228 1 98 320 PHE B C 1
ATOM 5692 O O . PHE B 1 320 ? 12.766 21.562 0.194 1 98 320 PHE B O 1
ATOM 5699 N N . TYR B 1 321 ? 12.352 23.734 -0.142 1 98.25 321 TYR B N 1
ATOM 5700 C CA . TYR B 1 321 ? 10.953 23.703 0.268 1 98.25 321 TYR B CA 1
ATOM 5701 C C . TYR B 1 321 ? 10.078 24.453 -0.736 1 98.25 321 TYR B C 1
ATOM 5703 O O . TYR B 1 321 ? 10.258 25.641 -0.958 1 98.25 321 TYR B O 1
ATOM 5711 N N . ARG B 1 322 ? 9.234 23.688 -1.396 1 97.75 322 ARG B N 1
ATOM 5712 C CA . ARG B 1 322 ? 8.258 24.25 -2.328 1 97.75 322 ARG B CA 1
ATOM 5713 C C . ARG B 1 322 ? 6.883 24.359 -1.682 1 97.75 322 ARG B C 1
ATOM 5715 O O . ARG B 1 322 ? 6.223 23.344 -1.442 1 97.75 322 ARG B O 1
ATOM 5722 N N . ASN B 1 323 ? 6.438 25.609 -1.421 1 94.25 323 ASN B N 1
ATOM 5723 C CA . ASN B 1 323 ? 5.164 25.797 -0.735 1 94.25 323 ASN B CA 1
ATOM 5724 C C . ASN B 1 323 ? 4.18 26.594 -1.59 1 94.25 323 ASN B C 1
ATOM 5726 O O . ASN B 1 323 ? 3.039 26.812 -1.184 1 94.25 323 ASN B O 1
ATOM 5730 N N . ARG B 1 324 ? 4.637 27.031 -2.695 1 86.19 324 ARG B N 1
ATOM 5731 C CA . ARG B 1 324 ? 3.789 27.703 -3.676 1 86.19 324 ARG B CA 1
ATOM 5732 C C . ARG B 1 324 ? 4.113 27.234 -5.09 1 86.19 324 ARG B C 1
ATOM 5734 O O . ARG B 1 324 ? 5.281 27.031 -5.43 1 86.19 324 ARG B O 1
ATOM 5741 N N . SER B 1 325 ? 3.102 27.219 -5.918 1 84.38 325 SER B N 1
ATOM 5742 C CA . SER B 1 325 ? 3.303 26.688 -7.27 1 84.38 325 SER B CA 1
ATOM 5743 C C . SER B 1 325 ? 3.826 27.781 -8.203 1 84.38 325 SER B C 1
ATOM 5745 O O . SER B 1 325 ? 4.441 27.484 -9.227 1 84.38 325 SER B O 1
ATOM 5747 N N . ASN B 1 326 ? 3.602 28.891 -7.852 1 84.44 326 ASN B N 1
ATOM 5748 C CA . ASN B 1 326 ? 3.914 29.969 -8.773 1 84.44 326 ASN B CA 1
ATOM 5749 C C . ASN B 1 326 ? 5.258 30.625 -8.438 1 84.44 326 ASN B C 1
ATOM 5751 O O . ASN B 1 326 ? 5.594 31.672 -8.984 1 84.44 326 ASN B O 1
ATOM 5755 N N . GLN B 1 327 ? 5.988 30 -7.523 1 87.12 327 GLN B N 1
ATOM 5756 C CA . GLN B 1 327 ? 7.293 30.547 -7.148 1 87.12 327 GLN B CA 1
ATOM 5757 C C . GLN B 1 327 ? 8.352 29.438 -7.105 1 87.12 327 GLN B C 1
ATOM 5759 O O . GLN B 1 327 ? 8.016 28.25 -7.027 1 87.12 327 GLN B O 1
ATOM 5764 N N . GLN B 1 328 ? 9.539 29.906 -7.262 1 92 328 GLN B N 1
ATOM 5765 C CA . GLN B 1 328 ? 10.648 28.969 -7.094 1 92 328 GLN B CA 1
ATOM 5766 C C . GLN B 1 328 ? 10.719 28.453 -5.656 1 92 328 GLN B C 1
ATOM 5768 O O . GLN B 1 328 ? 10.414 29.188 -4.715 1 92 328 GLN B O 1
ATOM 5773 N N . PRO B 1 329 ? 11.117 27.219 -5.547 1 95.56 329 PRO B N 1
ATOM 5774 C CA . PRO B 1 329 ? 11.242 26.688 -4.191 1 95.56 329 PRO B CA 1
ATOM 5775 C C . PRO B 1 329 ? 12.266 27.438 -3.348 1 95.56 329 PRO B C 1
ATOM 5777 O O . PRO B 1 329 ? 13.211 28.016 -3.889 1 95.56 329 PRO B O 1
ATOM 5780 N N . HIS B 1 330 ? 12.07 27.469 -2.072 1 96 330 HIS B N 1
ATOM 5781 C CA . HIS B 1 330 ? 13.023 28.047 -1.136 1 96 330 HIS B CA 1
ATOM 5782 C C . HIS B 1 330 ? 14.18 27.094 -0.862 1 96 330 HIS B C 1
ATOM 5784 O O . HIS B 1 330 ? 13.969 25.922 -0.548 1 96 330 HIS B O 1
ATOM 5790 N N . THR B 1 331 ? 15.375 27.609 -1.025 1 96.56 331 THR B N 1
ATOM 5791 C CA . THR B 1 331 ? 16.516 26.844 -0.553 1 96.56 331 THR B CA 1
ATOM 5792 C C . THR B 1 331 ? 16.547 26.797 0.972 1 96.56 331 THR B C 1
ATOM 5794 O O . THR B 1 331 ? 16.422 27.828 1.629 1 96.56 331 THR B O 1
ATOM 5797 N N . LEU B 1 332 ? 16.641 25.625 1.514 1 97.06 332 LEU B N 1
ATOM 5798 C CA . LEU B 1 332 ? 16.688 25.469 2.965 1 97.06 332 LEU B CA 1
ATOM 5799 C C . LEU B 1 332 ? 18.094 25.188 3.449 1 97.06 332 LEU B C 1
ATOM 5801 O O . LEU B 1 332 ? 18.812 24.375 2.844 1 97.06 332 LEU B O 1
ATOM 5805 N N . LEU B 1 333 ? 18.469 25.844 4.488 1 96.31 333 LEU B N 1
ATOM 5806 C CA . LEU B 1 333 ? 19.766 25.641 5.117 1 96.31 333 LEU B CA 1
ATOM 5807 C C . LEU B 1 333 ? 19.625 24.906 6.445 1 96.31 333 LEU B C 1
ATOM 5809 O O . LEU B 1 333 ? 18.797 25.281 7.281 1 96.31 333 LEU B O 1
ATOM 5813 N N . LEU B 1 334 ? 20.344 23.859 6.535 1 97.44 334 LEU B N 1
ATOM 5814 C CA . LEU B 1 334 ? 20.422 23.25 7.852 1 97.44 334 LEU B CA 1
ATOM 5815 C C . LEU B 1 334 ? 21.188 24.156 8.828 1 97.44 334 LEU B C 1
ATOM 5817 O O . LEU B 1 334 ? 22.297 24.594 8.531 1 97.44 334 LEU B O 1
ATOM 5821 N N . PRO B 1 335 ? 20.578 24.438 9.961 1 96.88 335 PRO B N 1
ATOM 5822 C CA . PRO B 1 335 ? 21.312 25.281 10.914 1 96.88 335 PRO B CA 1
ATOM 5823 C C . PRO B 1 335 ? 22.703 24.75 11.227 1 96.88 335 PRO B C 1
ATOM 5825 O O . PRO B 1 335 ? 22.844 23.594 11.633 1 96.88 335 PRO B O 1
ATOM 5828 N N . GLY B 1 336 ? 23.719 25.562 11 1 96.62 336 GLY B N 1
ATOM 5829 C CA . GLY B 1 336 ? 25.094 25.203 11.297 1 96.62 336 GLY B CA 1
ATOM 5830 C C . GLY B 1 336 ? 25.844 24.625 10.102 1 96.62 336 GLY B C 1
ATOM 5831 O O . GLY B 1 336 ? 27 24.219 10.219 1 96.62 336 GLY B O 1
ATOM 5832 N N . CYS B 1 337 ? 25.234 24.719 8.961 1 96.75 337 CYS B N 1
ATOM 5833 C CA . CYS B 1 337 ? 25.859 24.078 7.809 1 96.75 337 CYS B CA 1
ATOM 5834 C C . CYS B 1 337 ? 25.609 24.891 6.543 1 96.75 337 CYS B C 1
ATOM 5836 O O . CYS B 1 337 ? 24.516 25.406 6.336 1 96.75 337 CYS B O 1
ATOM 5838 N N . PRO B 1 338 ? 26.609 25.016 5.695 1 94.06 338 PRO B N 1
ATOM 5839 C CA . PRO B 1 338 ? 26.359 25.641 4.391 1 94.06 338 PRO B CA 1
ATOM 5840 C C . PRO B 1 338 ? 25.484 24.766 3.484 1 94.06 338 PRO B C 1
ATOM 5842 O O . PRO B 1 338 ? 25.188 23.625 3.822 1 94.06 338 PRO B O 1
ATOM 5845 N N . THR B 1 339 ? 25.016 25.344 2.361 1 91.12 339 THR B N 1
ATOM 5846 C CA . THR B 1 339 ? 24.25 24.578 1.38 1 91.12 339 THR B CA 1
ATOM 5847 C C . THR B 1 339 ? 24.938 24.609 0.017 1 91.12 339 THR B C 1
ATOM 5849 O O . THR B 1 339 ? 25.312 25.672 -0.47 1 91.12 339 THR B O 1
ATOM 5852 N N . PRO B 1 340 ? 25.234 23.5 -0.508 1 92.62 340 PRO B N 1
ATOM 5853 C CA . PRO B 1 340 ? 24.953 22.172 0.054 1 92.62 340 PRO B CA 1
ATOM 5854 C C . PRO B 1 340 ? 25.828 21.844 1.255 1 92.62 340 PRO B C 1
ATOM 5856 O O . PRO B 1 340 ? 26.953 22.344 1.361 1 92.62 340 PRO B O 1
ATOM 5859 N N . CYS B 1 341 ? 25.281 21.078 2.07 1 95.81 341 CYS B N 1
ATOM 5860 C CA . CYS B 1 341 ? 25.953 20.688 3.309 1 95.81 341 CYS B CA 1
ATOM 5861 C C . CYS B 1 341 ? 26.75 19.406 3.115 1 95.81 341 CYS B C 1
ATOM 5863 O O . CYS B 1 341 ? 26.219 18.391 2.662 1 95.81 341 CYS B O 1
ATOM 5865 N N . PRO B 1 342 ? 28.094 19.453 3.455 1 92.94 342 PRO B N 1
ATOM 5866 C CA . PRO B 1 342 ? 28.844 18.188 3.396 1 92.94 342 PRO B CA 1
ATOM 5867 C C . PRO B 1 342 ? 28.172 17.078 4.207 1 92.94 342 PRO B C 1
ATOM 5869 O O . PRO B 1 342 ? 27.766 17.297 5.348 1 92.94 342 PRO B O 1
ATOM 5872 N N . LEU B 1 343 ? 28.078 15.953 3.656 1 92.88 343 LEU B N 1
ATOM 5873 C CA . LEU B 1 343 ? 27.297 14.859 4.207 1 92.88 343 LEU B CA 1
ATOM 5874 C C . LEU B 1 343 ? 27.75 14.5 5.617 1 92.88 343 LEU B C 1
ATOM 5876 O O . LEU B 1 343 ? 26.938 14.352 6.527 1 92.88 343 LEU B O 1
ATOM 5880 N N . PRO B 1 344 ? 29.078 14.398 5.914 1 92.31 344 PRO B N 1
ATOM 5881 C CA . PRO B 1 344 ? 29.5 14.078 7.281 1 92.31 344 PRO B CA 1
ATOM 5882 C C . PRO B 1 344 ? 29.031 15.117 8.297 1 92.31 344 PRO B C 1
ATOM 5884 O O . PRO B 1 344 ? 28.641 14.766 9.414 1 92.31 344 PRO B O 1
ATOM 5887 N N . LEU B 1 345 ? 29.109 16.344 7.898 1 95.62 345 LEU B N 1
ATOM 5888 C CA . LEU B 1 345 ? 28.656 17.422 8.781 1 95.62 345 LEU B CA 1
ATOM 5889 C C . LEU B 1 345 ? 27.156 17.344 8.977 1 95.62 345 LEU B C 1
ATOM 5891 O O . LEU B 1 345 ? 26.656 17.531 10.094 1 95.62 345 LEU B O 1
ATOM 5895 N N . PHE B 1 346 ? 26.422 17.109 7.953 1 96.94 346 PHE B N 1
ATOM 5896 C CA . PHE B 1 346 ? 24.984 16.969 8.016 1 96.94 346 PHE B CA 1
ATOM 5897 C C . PHE B 1 346 ? 24.594 15.867 9 1 96.94 346 PHE B C 1
ATOM 5899 O O . PHE B 1 346 ? 23.719 16.062 9.852 1 96.94 346 PHE B O 1
ATOM 5906 N N . VAL B 1 347 ? 25.234 14.727 8.859 1 96.06 347 VAL B N 1
ATOM 5907 C CA . VAL B 1 347 ? 24.953 13.57 9.711 1 96.06 347 VAL B CA 1
ATOM 5908 C C . VAL B 1 347 ? 25.281 13.914 11.164 1 96.06 347 VAL B C 1
ATOM 5910 O O . VAL B 1 347 ? 24.484 13.609 12.07 1 96.06 347 VAL B O 1
ATOM 5913 N N . ASN B 1 348 ? 26.359 14.555 11.359 1 96.12 348 ASN B N 1
ATOM 5914 C CA . ASN B 1 348 ? 26.766 14.93 12.703 1 96.12 348 ASN B CA 1
ATOM 5915 C C . ASN B 1 348 ? 25.75 15.883 13.352 1 96.12 348 ASN B C 1
ATOM 5917 O O . ASN B 1 348 ? 25.406 15.719 14.516 1 96.12 348 ASN B O 1
ATOM 5921 N N . LEU B 1 349 ? 25.328 16.844 12.57 1 97 349 LEU B N 1
ATOM 5922 C CA . LEU B 1 349 ? 24.422 17.875 13.086 1 97 349 LEU B CA 1
ATOM 5923 C C . LEU B 1 349 ? 23.031 17.297 13.367 1 97 349 LEU B C 1
ATOM 5925 O O . LEU B 1 349 ? 22.281 17.844 14.156 1 97 349 LEU B O 1
ATOM 5929 N N . THR B 1 350 ? 22.656 16.125 12.727 1 97.5 350 THR B N 1
ATOM 5930 C CA . THR B 1 350 ? 21.297 15.594 12.844 1 97.5 350 THR B CA 1
ATOM 5931 C C . THR B 1 350 ? 21.281 14.328 13.688 1 97.5 350 THR B C 1
ATOM 5933 O O . THR B 1 350 ? 20.219 13.758 13.938 1 97.5 350 THR B O 1
ATOM 5936 N N . THR B 1 351 ? 22.391 13.922 14.141 1 95.88 351 THR B N 1
ATOM 5937 C CA . THR B 1 351 ? 22.5 12.672 14.891 1 95.88 351 THR B CA 1
ATOM 5938 C C . THR B 1 351 ? 21.641 12.719 16.141 1 95.88 351 THR B C 1
ATOM 5940 O O . THR B 1 351 ? 21.062 11.703 16.547 1 95.88 351 THR B O 1
ATOM 5943 N N . LYS B 1 352 ? 21.531 13.828 16.719 1 96.19 352 LYS B N 1
ATOM 5944 C CA . LYS B 1 352 ? 20.844 13.969 18.016 1 96.19 352 LYS B CA 1
ATOM 5945 C C . LYS B 1 352 ? 19.344 13.781 17.859 1 96.19 352 LYS B C 1
ATOM 5947 O O . LYS B 1 352 ? 18.641 13.5 18.844 1 96.19 352 LYS B O 1
ATOM 5952 N N . VAL B 1 353 ? 18.844 13.953 16.688 1 98.06 353 VAL B N 1
ATOM 5953 C CA . VAL B 1 353 ? 17.391 13.867 16.531 1 98.06 353 VAL B CA 1
ATOM 5954 C C . VAL B 1 353 ? 17.016 12.539 15.859 1 98.06 353 VAL B C 1
ATOM 5956 O O . VAL B 1 353 ? 15.844 12.203 15.75 1 98.06 353 VAL B O 1
ATOM 5959 N N . VAL B 1 354 ? 17.953 11.75 15.414 1 97.75 354 VAL B N 1
ATOM 5960 C CA . VAL B 1 354 ? 17.703 10.461 14.781 1 97.75 354 VAL B CA 1
ATOM 5961 C C . VAL B 1 354 ? 17.75 9.352 15.828 1 97.75 354 VAL B C 1
ATOM 5963 O O . VAL B 1 354 ? 18.781 9.141 16.469 1 97.75 354 VAL B O 1
ATOM 5966 N N . PRO B 1 355 ? 16.688 8.672 15.961 1 96.62 355 PRO B N 1
ATOM 5967 C CA . PRO B 1 355 ? 16.703 7.625 16.984 1 96.62 355 PRO B CA 1
ATOM 5968 C C . PRO B 1 355 ? 17.547 6.422 16.562 1 96.62 355 PRO B C 1
ATOM 5970 O O . PRO B 1 355 ? 17.641 6.098 15.383 1 96.62 355 PRO B O 1
ATOM 5973 N N . GLN B 1 356 ? 18.141 5.766 17.531 1 93.88 356 GLN B N 1
ATOM 5974 C CA . GLN B 1 356 ? 18.875 4.523 17.312 1 93.88 356 GLN B CA 1
ATOM 5975 C C . GLN B 1 356 ? 17.953 3.311 17.469 1 93.88 356 GLN B C 1
ATOM 5977 O O . GLN B 1 356 ? 18.031 2.361 16.688 1 93.88 356 GLN B O 1
ATOM 5982 N N . ASP B 1 357 ? 17.141 3.344 18.469 1 93.12 357 ASP B N 1
ATOM 5983 C CA . ASP B 1 357 ? 16.109 2.346 18.75 1 93.12 357 ASP B CA 1
ATOM 5984 C C . ASP B 1 357 ? 14.828 3.004 19.25 1 93.12 357 ASP B C 1
ATOM 5986 O O . ASP B 1 357 ? 14.633 3.164 20.469 1 93.12 357 ASP B O 1
ATOM 5990 N N . TRP B 1 358 ? 13.992 3.264 18.359 1 94.12 358 TRP B N 1
ATOM 5991 C CA . TRP B 1 358 ? 12.789 4.043 18.641 1 94.12 358 TRP B CA 1
ATOM 5992 C C . TRP B 1 358 ? 11.977 3.404 19.766 1 94.12 358 TRP B C 1
ATOM 5994 O O . TRP B 1 358 ? 11.508 4.098 20.672 1 94.12 358 TRP B O 1
ATOM 6004 N N . ASP B 1 359 ? 11.781 2.086 19.75 1 92.81 359 ASP B N 1
ATOM 6005 C CA . ASP B 1 359 ? 10.961 1.392 20.734 1 92.81 359 ASP B CA 1
ATOM 6006 C C . ASP B 1 359 ? 11.578 1.496 22.125 1 92.81 359 ASP B C 1
ATOM 6008 O O . ASP B 1 359 ? 10.867 1.732 23.109 1 92.81 359 ASP B O 1
ATOM 6012 N N . ALA B 1 360 ? 12.859 1.3 22.172 1 92.81 360 ALA B N 1
ATOM 6013 C CA . ALA B 1 360 ? 13.562 1.402 23.453 1 92.81 360 ALA B CA 1
ATOM 6014 C C . ALA B 1 360 ? 13.5 2.826 24 1 92.81 360 ALA B C 1
ATOM 6016 O O . ALA B 1 360 ? 13.258 3.029 25.188 1 92.81 360 ALA B O 1
ATOM 6017 N N . GLU B 1 361 ? 13.734 3.764 23.094 1 94.81 361 GLU B N 1
ATOM 6018 C CA . GLU B 1 361 ? 13.75 5.164 23.5 1 94.81 361 GLU B CA 1
ATOM 6019 C C . GLU B 1 361 ? 12.359 5.629 23.922 1 94.81 361 GLU B C 1
ATOM 6021 O O . GLU B 1 361 ? 12.219 6.504 24.781 1 94.81 361 GLU B O 1
ATOM 6026 N N . CYS B 1 362 ? 11.359 5.039 23.25 1 93.94 362 CYS B N 1
ATOM 6027 C CA . CYS B 1 362 ? 9.977 5.363 23.578 1 93.94 362 CYS B CA 1
ATOM 6028 C C . CYS B 1 362 ? 9.547 4.676 24.875 1 93.94 362 CYS B C 1
ATOM 6030 O O . CYS B 1 362 ? 8.516 5.023 25.453 1 93.94 362 CYS B O 1
ATOM 6032 N N . GLN B 1 363 ? 10.359 3.734 25.438 1 86.06 363 GLN B N 1
ATOM 6033 C CA . GLN B 1 363 ? 10.086 3.012 26.672 1 86.06 363 GLN B CA 1
ATOM 6034 C C . GLN B 1 363 ? 8.82 2.168 26.547 1 86.06 363 GLN B C 1
ATOM 6036 O O . GLN B 1 363 ? 7.98 2.154 27.453 1 86.06 363 GLN B O 1
ATOM 6041 N N . HIS B 1 364 ? 8.672 1.634 25.266 1 76.5 364 HIS B N 1
ATOM 6042 C CA . HIS B 1 364 ? 7.559 0.702 25.109 1 76.5 364 HIS B CA 1
ATOM 6043 C C . HIS B 1 364 ? 7.723 -0.509 26.016 1 76.5 364 HIS B C 1
ATOM 6045 O O . HIS B 1 364 ? 8.836 -1.009 26.203 1 76.5 364 HIS B O 1
ATOM 6051 N N . PRO B 1 365 ? 6.691 -0.728 26.812 1 63.41 365 PRO B N 1
ATOM 6052 C CA . PRO B 1 365 ? 6.863 -1.917 27.656 1 63.41 365 PRO B CA 1
ATOM 6053 C C . PRO B 1 365 ? 7.305 -3.143 26.859 1 63.41 365 PRO B C 1
ATOM 6055 O O . PRO B 1 365 ? 6.738 -3.432 25.797 1 63.41 365 PRO B O 1
ATOM 6058 N N . GLN B 1 366 ? 8.453 -3.34 26.656 1 57.06 366 GLN B N 1
ATOM 6059 C CA . GLN B 1 366 ? 8.969 -4.484 25.922 1 57.06 366 GLN B CA 1
ATOM 6060 C C . GLN B 1 366 ? 8.414 -5.797 26.469 1 57.06 366 GLN B C 1
ATOM 6062 O O . GLN B 1 366 ? 8.453 -6.027 27.688 1 57.06 366 GLN B O 1
ATOM 6067 N N . ARG B 1 367 ? 7.562 -6.387 25.797 1 52.88 367 ARG B N 1
ATOM 6068 C CA . ARG B 1 367 ? 7.062 -7.699 26.188 1 52.88 367 ARG B CA 1
ATOM 6069 C C . ARG B 1 367 ? 8.211 -8.641 26.531 1 52.88 367 ARG B C 1
ATOM 6071 O O . ARG B 1 367 ? 8.094 -9.469 27.438 1 52.88 367 ARG B O 1
ATOM 6078 N N . GLY B 1 368 ? 9.312 -8.531 25.859 1 52.59 368 GLY B N 1
ATOM 6079 C CA . GLY B 1 368 ? 10.453 -9.398 26.094 1 52.59 368 GLY B CA 1
ATOM 6080 C C . GLY B 1 368 ? 11.094 -9.203 27.453 1 52.59 368 GLY B C 1
ATOM 6081 O O . GLY B 1 368 ? 11.477 -10.172 28.109 1 52.59 368 GLY B O 1
ATOM 6082 N N . HIS B 1 369 ? 11.047 -7.965 27.797 1 53.97 369 HIS B N 1
ATOM 6083 C CA . HIS B 1 369 ? 11.641 -7.73 29.109 1 53.97 369 HIS B CA 1
ATOM 6084 C C . HIS B 1 369 ? 10.789 -8.352 30.219 1 53.97 369 HIS B C 1
ATOM 6086 O O . HIS B 1 369 ? 11.328 -8.844 31.203 1 53.97 369 HIS B O 1
ATOM 6092 N N . THR B 1 370 ? 9.57 -8.352 29.953 1 56.03 370 THR B N 1
ATOM 6093 C CA . THR B 1 370 ? 8.703 -8.984 30.938 1 56.03 370 THR B CA 1
ATOM 6094 C C . THR B 1 370 ? 8.906 -10.5 30.953 1 56.03 370 THR B C 1
ATOM 6096 O O . THR B 1 370 ? 8.961 -11.109 32.031 1 56.03 370 THR B O 1
ATOM 6099 N N . VAL B 1 371 ? 9.07 -11.07 29.734 1 58.94 371 VAL B N 1
ATOM 6100 C CA . VAL B 1 371 ? 9.344 -12.5 29.656 1 58.94 371 VAL B CA 1
ATOM 6101 C C . VAL B 1 371 ? 10.688 -12.812 30.312 1 58.94 371 VAL B C 1
ATOM 6103 O O . VAL B 1 371 ? 10.797 -13.766 31.094 1 58.94 371 VAL B O 1
ATOM 6106 N N . THR B 1 372 ? 11.617 -12.008 29.984 1 56.78 372 THR B N 1
ATOM 6107 C CA . THR B 1 372 ? 12.93 -12.211 30.578 1 56.78 372 THR B CA 1
ATOM 6108 C C . THR B 1 372 ? 12.875 -12 32.094 1 56.78 372 THR B C 1
ATOM 6110 O O . THR B 1 372 ? 13.453 -12.781 32.844 1 56.78 372 THR B O 1
ATOM 6113 N N . ALA B 1 373 ? 12.203 -11 32.438 1 60.28 373 ALA B N 1
ATOM 6114 C CA . ALA B 1 373 ? 12.094 -10.734 33.875 1 60.28 373 ALA B CA 1
ATOM 6115 C C . ALA B 1 373 ? 11.336 -11.852 34.594 1 60.28 373 ALA B C 1
ATOM 6117 O O . ALA B 1 373 ? 11.742 -12.297 35.656 1 60.28 373 ALA B O 1
ATOM 6118 N N . LEU B 1 374 ? 10.43 -12.367 33.938 1 65.44 374 LEU B N 1
ATOM 6119 C CA . LEU B 1 374 ? 9.664 -13.453 34.531 1 65.44 374 LEU B CA 1
ATOM 6120 C C . LEU B 1 374 ? 10.445 -14.758 34.5 1 65.44 374 LEU B C 1
ATOM 6122 O O . LEU B 1 374 ? 10.414 -15.531 35.438 1 65.44 374 LEU B O 1
ATOM 6126 N N . ALA B 1 375 ? 11.188 -14.906 33.469 1 65 375 ALA B N 1
ATOM 6127 C CA . ALA B 1 375 ? 12.016 -16.109 33.375 1 65 375 ALA B CA 1
ATOM 6128 C C . ALA B 1 375 ? 13.133 -16.078 34.406 1 65 375 ALA B C 1
ATOM 6130 O O . ALA B 1 375 ? 13.414 -17.109 35.031 1 65 375 ALA B O 1
ATOM 6131 N N . VAL B 1 376 ? 13.688 -14.969 34.594 1 64.25 376 VAL B N 1
ATOM 6132 C CA . VAL B 1 376 ? 14.719 -14.805 35.594 1 64.25 376 VAL B CA 1
ATOM 6133 C C . VAL B 1 376 ? 14.117 -14.992 37 1 64.25 376 VAL B C 1
ATOM 6135 O O . VAL B 1 376 ? 14.719 -15.648 37.844 1 64.25 376 VAL B O 1
ATOM 6138 N N . SER B 1 377 ? 12.953 -14.5 37.188 1 68.75 377 SER B N 1
ATOM 6139 C CA . SER B 1 377 ? 12.281 -14.664 38.469 1 68.75 377 SER B CA 1
ATOM 6140 C C . SER B 1 377 ? 11.977 -16.125 38.75 1 68.75 377 SER B C 1
ATOM 6142 O O . SER B 1 377 ? 12.133 -16.594 39.875 1 68.75 377 SER B O 1
ATOM 6144 N N . VAL B 1 378 ? 11.617 -16.797 37.75 1 71.38 378 VAL B N 1
ATOM 6145 C CA . VAL B 1 378 ? 11.352 -18.234 37.875 1 71.38 378 VAL B CA 1
ATOM 6146 C C . VAL B 1 378 ? 12.648 -18.969 38.188 1 71.38 378 VAL B C 1
ATOM 6148 O O . VAL B 1 378 ? 12.664 -19.859 39.062 1 71.38 378 VAL B O 1
ATOM 6151 N N . GLY B 1 379 ? 13.664 -18.578 37.531 1 70.38 379 GLY B N 1
ATOM 6152 C CA . GLY B 1 379 ? 14.969 -19.156 37.812 1 70.38 379 GLY B CA 1
ATOM 6153 C C . GLY B 1 379 ? 15.43 -18.906 39.25 1 70.38 379 GLY B C 1
ATOM 6154 O O . GLY B 1 379 ? 15.859 -19.828 39.938 1 70.38 379 GLY B O 1
ATOM 6155 N N . LEU B 1 380 ? 15.297 -17.734 39.625 1 72.94 380 LEU B N 1
ATOM 6156 C CA . LEU B 1 380 ? 15.742 -17.344 40.969 1 72.94 380 LEU B CA 1
ATOM 6157 C C . LEU B 1 380 ? 14.891 -18.031 42.031 1 72.94 380 LEU B C 1
ATOM 6159 O O . LEU B 1 380 ? 15.422 -18.516 43.031 1 72.94 380 LEU B O 1
ATOM 6163 N N . LEU B 1 381 ? 13.672 -18.156 41.812 1 75.81 381 LEU B N 1
ATOM 6164 C CA . LEU B 1 381 ? 12.766 -18.781 42.781 1 75.81 381 LEU B CA 1
ATOM 6165 C C . LEU B 1 381 ? 12.977 -20.281 42.812 1 75.81 381 LEU B C 1
ATOM 6167 O O . LEU B 1 381 ? 12.883 -20.891 43.875 1 75.81 381 LEU B O 1
ATOM 6171 N N . SER B 1 382 ? 13.328 -20.797 41.75 1 75.62 382 SER B N 1
ATOM 6172 C CA . SER B 1 382 ? 13.617 -22.234 41.688 1 75.62 382 SER B CA 1
ATOM 6173 C C . SER B 1 382 ? 14.898 -22.562 42.438 1 75.62 382 SER B C 1
ATOM 6175 O O . SER B 1 382 ? 14.961 -23.562 43.156 1 75.62 382 SER B O 1
ATOM 6177 N N . VAL B 1 383 ? 15.828 -21.719 42.281 1 73.5 383 VAL B N 1
ATOM 6178 C CA . VAL B 1 383 ? 17.094 -21.891 42.969 1 73.5 383 VAL B CA 1
ATOM 6179 C C . VAL B 1 383 ? 16.859 -21.703 44.469 1 73.5 383 VAL B C 1
ATOM 6181 O O . VAL B 1 383 ? 17.375 -22.484 45.281 1 73.5 383 VAL B O 1
ATOM 6184 N N . ALA B 1 384 ? 16.125 -20.703 44.75 1 78.19 384 ALA B N 1
ATOM 6185 C CA . ALA B 1 384 ? 15.797 -20.453 46.156 1 78.19 384 ALA B CA 1
ATOM 6186 C C . ALA B 1 384 ? 15.008 -21.609 46.781 1 78.19 384 ALA B C 1
ATOM 6188 O O . ALA B 1 384 ? 15.25 -22 47.906 1 78.19 384 ALA B O 1
ATOM 6189 N N . PHE B 1 385 ? 14.188 -22.172 46.062 1 77.12 385 PHE B N 1
ATOM 6190 C CA . PHE B 1 385 ? 13.375 -23.297 46.5 1 77.12 385 PHE B CA 1
ATOM 6191 C C . PHE B 1 385 ? 14.234 -24.531 46.719 1 77.12 385 PHE B C 1
ATOM 6193 O O . PHE B 1 385 ? 14.055 -25.25 47.719 1 77.12 385 PHE B O 1
ATOM 6200 N N . VAL B 1 386 ? 15.094 -24.688 45.875 1 76 386 VAL B N 1
ATOM 6201 C CA . VAL B 1 386 ? 16.016 -25.812 46 1 76 386 VAL B CA 1
ATOM 6202 C C . VAL B 1 386 ? 16.906 -25.594 47.25 1 76 386 VAL B C 1
ATOM 6204 O O . VAL B 1 386 ? 17.141 -26.531 48 1 76 386 VAL B O 1
ATOM 6207 N N . GLY B 1 387 ? 17.359 -24.453 47.406 1 75.56 387 GLY B N 1
ATOM 6208 C CA . GLY B 1 387 ? 18.156 -24.109 48.594 1 75.56 387 GLY B CA 1
ATOM 6209 C C . GLY B 1 387 ? 17.422 -24.312 49.906 1 75.56 387 GLY B C 1
ATOM 6210 O O . GLY B 1 387 ? 17.969 -24.891 50.844 1 75.56 387 GLY B O 1
ATOM 6211 N N . MET B 1 388 ? 16.234 -23.906 49.938 1 76.5 388 MET B N 1
ATOM 6212 C CA . MET B 1 388 ? 15.414 -24.062 51.125 1 76.5 388 MET B CA 1
ATOM 6213 C C . MET B 1 388 ? 15.133 -25.547 51.375 1 76.5 388 MET B C 1
ATOM 6215 O O . MET B 1 388 ? 15.07 -25.969 52.531 1 76.5 388 MET B O 1
ATOM 6219 N N . GLY B 1 389 ? 15.039 -26.234 50.469 1 73.19 389 GLY B N 1
ATOM 6220 C CA . GLY B 1 389 ? 14.875 -27.672 50.594 1 73.19 389 GLY B CA 1
ATOM 6221 C C . GLY B 1 389 ? 16.094 -28.359 51.156 1 73.19 389 GLY B C 1
ATOM 6222 O O . GLY B 1 389 ? 15.961 -29.234 52.031 1 73.19 389 GLY B O 1
ATOM 6223 N N . ILE B 1 390 ? 17.109 -27.969 50.75 1 75.06 390 ILE B N 1
ATOM 6224 C CA . ILE B 1 390 ? 18.375 -28.516 51.25 1 75.06 390 ILE B CA 1
ATOM 6225 C C . ILE B 1 390 ? 18.531 -28.156 52.719 1 75.06 390 ILE B C 1
ATOM 6227 O O . ILE B 1 390 ? 18.922 -28.984 53.531 1 75.06 390 ILE B O 1
ATOM 6231 N N . LEU B 1 391 ? 18.203 -27.016 53.062 1 74.81 391 LEU B N 1
ATOM 6232 C CA . LEU B 1 391 ? 18.297 -26.562 54.438 1 74.81 391 LEU B CA 1
ATOM 6233 C C . LEU B 1 391 ? 17.312 -27.328 55.344 1 74.81 391 LEU B C 1
ATOM 6235 O O . LEU B 1 391 ? 17.641 -27.672 56.469 1 74.81 391 LEU B O 1
ATOM 6239 N N . TYR B 1 392 ? 16.297 -27.656 54.844 1 73.19 392 TYR B N 1
ATOM 6240 C CA . TYR B 1 392 ? 15.281 -28.406 55.594 1 73.19 392 TYR B CA 1
ATOM 6241 C C . TYR B 1 392 ? 15.703 -29.859 55.781 1 73.19 392 TYR B C 1
ATOM 6243 O O . TYR B 1 392 ? 15.5 -30.422 56.844 1 73.19 392 TYR B O 1
ATOM 6251 N N . TRP B 1 393 ? 16.375 -30.406 54.906 1 73.88 393 TRP B N 1
ATOM 6252 C CA . TRP B 1 393 ? 16.828 -31.797 54.969 1 73.88 393 TRP B CA 1
ATOM 6253 C C . TRP B 1 393 ? 18 -31.938 55.938 1 73.88 393 TRP B C 1
ATOM 6255 O O . TRP B 1 393 ? 18.125 -32.938 56.625 1 73.88 393 TRP B O 1
ATOM 6265 N N . ARG B 1 394 ? 18.719 -30.984 56.062 1 69.25 394 ARG B N 1
ATOM 6266 C CA . ARG B 1 394 ? 19.891 -31.031 56.938 1 69.25 394 ARG B CA 1
ATOM 6267 C C . ARG B 1 394 ? 19.5 -30.766 58.375 1 69.25 394 ARG B C 1
ATOM 6269 O O . ARG B 1 394 ? 20.25 -31.109 59.281 1 69.25 394 ARG B O 1
ATOM 6276 N N . ARG B 1 395 ? 18.469 -30.422 58.625 1 61.16 395 ARG B N 1
ATOM 6277 C CA . ARG B 1 395 ? 18.078 -30.281 60.031 1 61.16 395 ARG B CA 1
ATOM 6278 C C . ARG B 1 395 ? 17.312 -31.516 60.5 1 61.16 395 ARG B C 1
ATOM 6280 O O . ARG B 1 395 ? 16.453 -32.031 59.781 1 61.16 395 ARG B O 1
#

Solvent-accessible surface area (backbone atoms only — not comparable to full-atom values): 41577 Å² total; per-residue (Å²): 124,70,79,63,70,51,80,71,63,80,66,82,70,75,74,56,97,78,52,51,78,38,83,56,39,34,40,38,40,27,20,25,30,41,46,38,25,78,50,74,53,81,59,47,88,61,65,64,68,89,35,88,65,36,65,53,24,49,35,56,68,70,58,9,36,48,48,16,19,48,48,13,36,51,52,35,63,73,38,56,85,76,53,69,70,56,89,47,70,59,34,50,47,40,39,20,44,68,43,59,27,18,37,27,24,43,51,24,18,46,48,28,43,32,64,40,82,49,86,89,64,44,57,67,75,72,51,62,44,30,37,46,66,95,73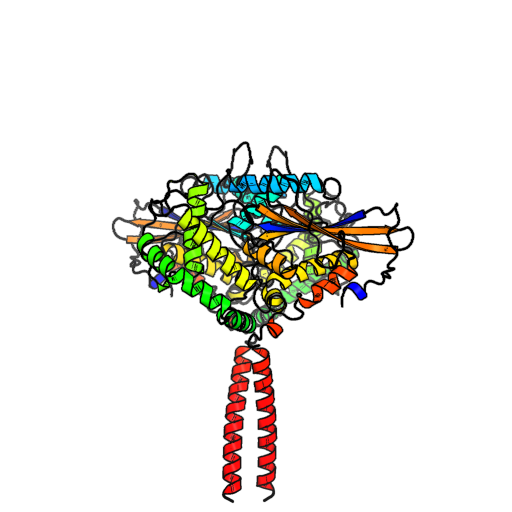,22,51,56,76,49,40,62,44,90,76,21,55,49,51,47,50,50,48,51,56,39,58,66,32,66,71,47,43,51,54,54,58,70,42,45,65,58,53,54,49,46,25,68,68,32,65,45,54,76,86,55,60,39,75,67,38,48,42,45,52,45,42,27,52,50,38,36,50,75,68,71,42,86,70,61,85,79,67,35,72,67,50,52,49,52,46,50,49,52,47,41,50,54,51,39,55,61,47,25,97,48,64,28,53,64,43,14,27,56,40,11,8,42,39,52,44,49,57,55,49,50,50,49,48,30,66,72,65,66,44,72,47,39,35,39,38,36,26,37,40,48,68,44,51,50,30,36,25,30,40,56,66,60,57,82,76,66,83,62,44,67,40,15,31,45,36,39,41,30,28,38,34,51,47,103,82,43,70,39,49,28,38,33,37,34,38,31,66,50,90,90,50,79,59,42,79,46,59,51,82,93,44,60,77,59,21,48,41,70,58,50,51,62,75,44,48,79,17,33,54,91,48,60,58,68,70,24,58,50,83,50,68,62,56,51,34,49,49,27,44,50,47,29,51,52,33,47,53,50,38,52,51,53,49,52,56,50,66,74,98,120,71,76,63,68,52,78,72,64,78,70,84,69,78,73,55,98,77,52,50,76,38,82,56,38,34,39,37,40,28,20,26,30,41,46,38,25,79,51,73,53,78,59,47,90,60,66,66,70,87,35,88,65,38,64,54,24,48,35,55,67,71,58,8,36,47,50,16,20,48,49,14,36,51,52,35,64,73,38,55,83,76,52,68,69,55,90,46,71,59,34,50,47,40,39,21,44,68,42,59,26,18,37,28,25,44,49,26,19,45,47,28,41,31,64,40,82,49,87,88,65,45,56,69,73,71,49,62,44,29,36,46,66,94,74,23,51,57,78,48,42,61,44,89,76,21,55,48,49,48,50,52,48,50,55,36,58,65,31,66,70,47,44,51,55,54,59,69,41,46,64,57,52,54,50,46,26,69,68,32,63,46,54,73,86,52,60,39,77,66,38,48,43,43,52,45,41,27,53,50,39,36,50,75,69,71,42,87,69,62,85,80,67,35,71,68,50,53,49,51,47,52,50,51,48,42,49,52,51,38,54,61,47,25,96,47,66,28,53,64,43,14,26,58,38,12,8,42,40,54,43,48,55,56,48,50,51,48,48,30,68,72,63,66,43,71,46,40,35,38,40,36,25,36,41,46,67,42,51,49,30,35,25,30,38,55,67,60,58,82,76,64,82,63,43,68,40,16,33,44,35,40,41,30,28,38,34,52,48,103,84,47,70,42,49,28,38,34,38,34,39,32,66,50,89,90,51,79,57,42,79,47,61,49,81,94,44,60,78,59,20,49,39,71,59,48,51,63,76,43,47,79,19,33,54,91,48,58,57,68,71,23,59,51,82,50,67,60,55,51,36,49,50,28,44,50,46,29,50,52,35,49,51,50,38,52,51,52,49,52,56,52,66,73,98

pLDDT: mean 89.52, std 15.31, range [24.2, 98.94]

InterPro domains:
  IPR000560 Histidine phosphatase superfamily, clade-2 [PF00328] (29-312)
  IPR000560 Histidine phosphatase superfamily, clade-2 [cd07061] (29-306)
  IPR029033 Histidine phosphatase superfamily [G3DSA:3.40.50.1240] (24-371)
  IPR029033 Histidine phosphatase superfamily [SSF53254] (27-362)
  IPR033379 Histidine acid phosphatase active site [PS00778] (269-285)
  IPR050645 Histidine Acid Phosphatase [PTHR11567] (22-364)

Foldseek 3Di:
DQLPPPPFDPDPDDPPPPWDWDFQAKEKEWEFFAFAAQFAFDPFPCGQPVPPVGHPAQDPVPPGLVLLLLLLQVVLVVCPPVDDLADDLQAEAAEEEPDNRLVSSVVSSVCNNRQDCPPVPRGDDDDYHYDHQVPCCQQRNPLVQQQVSVVQLVVLCPDPVNVVVVVVCVVVLVVVCVVRVDDSVQSDLVSLVSHLRNQVSCVVVPHDDDPVCDPVNNVVSQVSNLVVLCSQCHRTPNLLSLQRAQQSNVVVVLVVSSCCVSVVRNYHYYYYRHHQSNVSSNCSLQVNRPSHGQHHGKMKMKTKIWTDDPPGTWIFIWIWIDRDSVDDTHTTDRPPADVRGTSVVSCVSNVSNHDPDNCVSSVPVPPVVVVVVVVVVVVVVVVVVVVVVVVVVVD/DQLPPPPFDPDPDDPPPPWDWDFQAKEKEWEFFAFAAQFAFDPFPCGQPVPPVGHPAQDPVPPGLVLLLLLLQVVLVVCPPVDDLADDLQAEAAEEEPDNRLVSSVVSSVCNNRQDDPPVPRGDDDDYHYDHQVPCCQQRNPLVQQQVSVVQLVVLCPDPVNVVVVVVCVVVLVVVCVVRVDDSVQSDLVSLLSHLRNQVSCVVVPHDDDPVCDPVNNVVSQVSNLVVLCSQCHRTPNLLSLQRAQQSNVVVVLVVSSCCVSVVRNYHYYYYRHHQSNVSSNCSLQVNRPSDGQHHGKMKMKTKIWTDDPPGTWIFIWIWIDRDSVDDTHTTDRPPADVRGTSVVSCVSNVSNHDPDNCVSSVPVPPVVVVVVVVVVVVVVVVVVVVVVVVVVVD

Nearest PDB structures (foldseek):
  1nd5-assembly1_B  TM=9.328E-01  e=5.539E-37  Homo sapiens
  1rpt-assembly1_A-2  TM=9.335E-01  e=3.003E-35  Rattus norvegicus
  8xj4-assembly1_A  TM=9.240E-01  e=1.296E-34  Homo sapiens
  3it1-assembly1_A  TM=8.658E-01  e=5.197E-22  Francisella tularensis subsp. holarctica LVS
  3it2-assembly1_B  TM=8.576E-01  e=8.621E-22  Francisella tularensis subsp. holarctica LVS

Sequence (790 aa):
MILQQCHGHPSAGKCSLDCHYTYTLLSQVYRHGDRSPLGTYPTDPHKEGPWPQGFQQLTGVRPGILQQKELGQFLRERYAGFLSASYKPQEIYVRSTDYDRTIMSAQANLMGLYPDSDPEIGWRPVPIHSVPVRYDKLLKPPTRTCPRYQQLMKETINLPSYQAKMEAWKGFVSEMANYTGLKPEQLTPRGLWKVYDSLFCQKKHNLALPAWATPRVLNTLSEIEAFNIEAHVGMHASQEKARFAGGLLLGAILSNFSKVVCRDLPLKMIMYSAHDSTLIALQGALGVYNGRLPPYAACHGFEFYQESNKYVYTFSIGMFYRNRSNQQPHTLLLPGCPTPCPLPLFVNLTTKVVPQDWDAECQHPQRGHTVTALAVSVGLLSVAFVGMGILYWRRMILQQCHGHPSAGKCSLDCHYTYTLLSQVYRHGDRSPLGTYPTDPHKEGPWPQGFQQLTGVRPGILQQKELGQFLRERYAGFLSASYKPQEIYVRSTDYDRTIMSAQANLMGLYPDSDPEIGWRPVPIHSVPVRYDKLLKPPTRTCPRYQQLMKETINLPSYQAKMEAWKGFVSEMANYTGLKPEQLTPRGLWKVYDSLFCQKKHNLALPAWATPRVLNTLSEIEAFNIEAHVGMHASQEKARFAGGLLLGAILSNFSKVVCRDLPLKMIMYSAHDSTLIALQGALGVYNGRLPPYAACHGFEFYQESNKYVYTFSIGMFYRNRSNQQPHTLLLPGCPTPCPLPLFVNLTTKVVPQDWDAECQHPQRGHTVTALAVSVGLLSVAFVGMGILYWRR

Secondary structure (DSSP, 8-state):
-GGGTS----------TT-EEEEEEEEEEEE---B--S---TT-SSTTTT-TT-TTPBP-IIIIIHHHHHHHHHHHHHTBTTB-SS--TTTEEEEEESSHHHHHHHHHHHHHHS----TTTSS-----EEE-GGG-TTTS--GGG-HHHHHHHHHHHTSHHHHHHHHHTHHHHHHHHHHH---GGG-SHHHHHHHHHHHHHHHHTTPPPPTT--HHHHHHHHHHHHHHHHHHHSSSSHHHHHHHTHHHHHHHHHHHHHHHHHTT----EEEEEE-HHHHHHHHHHHT---SSPPPTT-EEEEEEEEEE-SS-EEEEEEEEEE--TTSPPEEE--TTS-SSEEHHHHHHHHGGGS-S-HHHHHT---HHHHHHHHHHHHHHHHHHHHHHHHHHHH-/-HHHHS----------TT-EEEEEEEEEEEE---B--S---TT-SSTTTT-TT-TTPBP-IIIIIHHHHHHHHHHHHHTBTTB-SS--TTTEEEEEESSHHHHHHHHHHHHHHS----TTTSS-----EEE-GGG-TTTS--GGG-HHHHHHHHHHHTSHHHHHHHHHTHHHHHHHHHHH---GGG-SHHHHHHHHHHHHHHHHTTPPPPTT--HHHHHHHHHHHHHHHHHHHSSSSHHHHHHHTHHHHHHHHHHHHHHHHHTT----EEEEEE-HHHHHHHHHHHT---SSPPPTT-EEEEEEEEEE-SS-EEEEEEEEEE--TTSPPEEE--TTS-SSEEHHHHHHHHGGGS-S-HHHHHT---HHHHHHHHHHHHHHHHHHHHHHHHHHHH-

Organism: Varanus komodoensis (NCBI:txid61221)

Radius of gyration: 30.53 Å; Cα contacts (8 Å, |Δi|>4): 1329; chains: 2; bounding box: 84×81×92 Å